Protein AF-A0A1R3G2L3-F1 (afdb_monomer_lite)

InterPro domains:
  IPR002048 EF-hand domain [PF13499] (574-630)
  IPR002048 EF-hand domain [PS50222] (503-538)
  IPR002048 EF-hand domain [PS50222] (570-605)
  IPR002048 EF-hand domain [PS50222] (606-641)
  IPR002048 EF-hand domain [SM00054] (507-535)
  IPR002048 EF-hand domain [SM00054] (543-571)
  IPR002048 EF-hand domain [SM00054] (574-602)
  IPR002048 EF-hand domain [SM00054] (610-638)
  IPR002048 EF-hand domain [cd00051] (574-635)
  IPR002067 Mitochondrial carrier protein [PR00926] (678-691)
  IPR002067 Mitochondrial carrier protein [PR00926] (691-705)
  IPR002067 Mitochondrial carrier protein [PR00926] (731-751)
  IPR002067 Mitochondrial carrier protein [PR00926] (783-801)
  IPR002067 Mitochondrial carrier protein [PR00926] (828-846)
  IPR011692 Stress up-regulated Nod 19 [PF07712] (31-409)
  IPR011692 Stress up-regulated Nod 19 [PTHR33390] (6-410)
  IPR011992 EF-hand domain pair [SSF47473] (493-669)
  IPR018108 Mitochondrial carrier protein, transmembrane region [PF00153] (676-759)
  IPR018108 Mitochondrial carrier protein, transmembrane region [PF00153] (770-856)
  IPR018108 Mitochondrial carrier protein, transmembrane region [PF00153] (864-941)

Foldseek 3Di:
DDDDPVVVVVVVVVLLVLLPPVVCVVVPPPVQKDKDKFKDPKDKDFAQWKAWFKFWQGDDDDDWWFWFFKFKAKAFPVRDGDFCLFKWFLKKFKFKKKAFPPDDDGGVVSVVVDDPVGIGTDAFPAPQDPPDPRRGPDMATLARQAADGGFDPPEGATDNDPVPHDPRIDMIMMMTTIMTGNPQAPDSQCSSLAFLVQQVDQAFPVRHGDDPPAGGAPRRNYHGGGGHGDPPDGDDMTIMIMMMMIIIGRDDPRYFHKTKYKDFLQFPDDDDPPDPDPDDDTDHPQFDKFAADDPVCVVVVRQKDKGKDKDFAQDKFFWFKKEKHKWQQWAWKFKAFPVRHTPDIKGFDAADDRDRLRRHRTGNHIDMDGDDQPPGIDDRRGIMMIMTMGGNNDIGHHIGTMMMTIGGHDGRDPDPPDDPPPPDDPDDPVVVVVVVVVVVVVVVVVVVVVVVVVVVVVVPDDDDDDDDDDDDDDDDDDFDQPPDPDQQDVVSLCVQVVHDPVRVLVVLVVLQCLLVVVVPQKHALVSQLVSCVVVVNPSPPPLSVLLQVLLPPVPPRIHGSVSSVVLLNVLSSLLVVVVVVLPPVSRQWHALVSLCVQCVVVVHDDDPVRSQVLQCVLVPPPPRIHGSVSSCVLCSSGSDRDGSVVSSVSVVVSPDDDFWDDPDDPPDPPDPPCVVLLLVLLLVLLLQLLQVLQLLVLLLLQQLQDLPDGDRVVSVVVQCVQQNPCSSNFLSVLSSVLPSQLVVQLVVQLVVQLQVQCVVVVDDPDDNPPVSSLVSNLVSNLRSCVVSQLSVLLSLQQSQDGDDPNDGDDSVVSSVCCCPVVNPCLSCFLSVLVSVLRSQLSVQLVVLVVVVVVVVVDDDDPPSNLSSCQSSQLSVSLSSNRSNDDPPDPPHQPGSVSSVVCQCVSPNSVSSCGSSVSVVVSIVSSTVSSVVSSVVSCVVSVVD

Radius of gyration: 36.71 Å; chains: 1; bounding box: 90×101×100 Å

Organism: NCBI:txid93759

Sequence (944 aa):
MKIDKRGWLLLVGILVMLSSPHSQAFWGNENKIKTAVFLSPKFVLGPGSVENRFYYNIDFPKGHIALKSFNAEVIDEAGNPVPLHETYLHHWAVARYFLRKGVEVLNINDRKKLNSSDYISARNSGICQVDSDVVQYFGLGSETRKTATHVPDPYGIEVGNPAEIPDGFEEKWLLNVHAIDTRGVEDKMGCTECRCDLYNVTEDEYGRPLRPDYKGGFLCCYDHAQCRVKQGFESVRRNLYLRYTVKWVDMDTSVVPAKIYILDITDGWKRSSNSTGVNSEHSCKVEYEIEPCRATELADNGCIDTRRISLDMPFGGYVIYGVAHQHAGGSGSALYREDGQLLCSSIPTYGDGEEAGNEAGYIVGMTTCYPQPGTVKISKGETLILESNYSSIRHHTGVMGLFYILVADELPKPMNTFYTLVQSQTQDSIILLTILWAGVALMGVVTVIAVAIHYKLKRQAVEHVGLPKMEAKSKPGCCNPVKKSGPVSMDHVLLALRETKEERDLRIRSLFNFFDAANAGFLDYAQIEKGLSALQIPAEYKYANDLLKVCDANRDGRVEYYEFKRYMDDKELELYRIFQAIDVEHNGCILPEELWDALVKAGIQIDDEELARFVEHVDKDNNGIITFEEWRDFLLLYPHEATIENIYHHWERVCLVDIGEQAVIPEGISKQVKRSKYFIAGGIAGAASRTATAPLDRLKVVLQVQTTRASILPAVKKILKEDGLIGFFRGNGLNVVKVAPESAIKFYAYELLKNIIGDSMGEKKGDIGAAGRLVAGGAAGAVAQSAIYPLDLVKTRLQTCASEGGRAPKLGKLTKDIWVQEGPRAFYKGLTPSLLGIIPYAGIDLAVYETLKDFSRTYILEDSGALGATCVYPLQVIRTRLQAQPSTSADAYKGMSDVFWRTFRNEGCRGFYKGLFPNLLKVVPAASITYMVYEAMKKSLELD

Secondary structure (DSSP, 8-state):
----THHHHHHHHHHHHHHS--TTSSS-SGGG-EEEEEEPPPEEE-TTBEEEEEEES-----SSEEEEEEEEEEEETTSPBPPTTTEEEEEEEEEEEEEETT----SHHHHHHS-TTTEEEE--SSS--SS-S---SEEE-GGGGG---PPPTTEEEEE--TTTSPTTEEEEEEEEEEEEE-TTBS-HHHHHTTBHHHHT-SB-TTSPBPPTT--BSGGGS-TT-BPPBPTT-----EEEEEEEEEEEEE--TT-EEEEEEEEETT------TT---S-------SEEEEPPPPTTTGGGT--EEEEEEEEE-S--EEEEEEEEE--TTEEEEEEEETTS-EEEEE-EEEB-BSSTT-BBTSEEEE--B-PPTTTSEEPTT-EEEEEEEEE-SS-EEEEE-EEEEEEESSPPP---TTSSTTSSS-SSHHHHHHHHHHHHHHHHHHHHHHHHHHHHHGGG-----PPPP-PPPP---S-------SS--HHHHHHHHT--HHHHHHHHHHHHHHH-TT--SEE-HHHHHHHHHHTT----TTHHHHHHHHH-SS-SS-EEHHHHHHHHHHHHHHHHHHHHHH-TT-SSEE-HHHHHHHHHHTT----HHHHHHHHHHH-SS-SSSEEHHHHHHHHTT--S---HHHHHHHHHHHH----SSS-PPPS----TTTHHHHHHHHHHHHHHHHHHTHHHHHHHHHHHH--S---HHHHHHHHHHHHTTGGGGTTHHHHHHTHHHHHHHHHHHHHHHHHHHHHHHT--TT--HHHHHHHHHHHHHHHHHHHHHHHHHHHHHHHHSPPBTTBPPPHHHHHHHIIIII-GGGGGTTHHHHHHHHHHHHHHHHHHHHHHHHHTTT-----HHHHHHHHTHHHHHHHHHHHHS-TT-TT---SHHHHHHHHHHHH-GGGGGTTHHHHHHHHHHHHHHHHHHHHHHHHHTT--

pLDDT: mean 76.23, std 19.54, range [22.33, 97.12]

Structure (mmCIF, N/CA/C/O backbone):
data_AF-A0A1R3G2L3-F1
#
_entry.id   AF-A0A1R3G2L3-F1
#
loop_
_atom_site.group_PDB
_atom_site.id
_atom_site.type_symbol
_atom_site.label_atom_id
_atom_site.label_alt_id
_atom_site.label_comp_id
_atom_site.label_asym_id
_atom_site.label_entity_id
_atom_site.label_seq_id
_atom_site.pdbx_PDB_ins_code
_atom_site.Cartn_x
_atom_site.Cartn_y
_atom_site.Cartn_z
_atom_site.occupancy
_atom_site.B_iso_or_equiv
_atom_site.auth_seq_id
_atom_site.auth_comp_id
_atom_site.auth_asym_id
_atom_site.auth_atom_id
_atom_site.pdbx_PDB_model_num
ATOM 1 N N . MET A 1 1 ? -44.934 -12.577 32.242 1.00 30.50 1 MET A N 1
ATOM 2 C CA . MET A 1 1 ? -44.682 -12.387 30.795 1.00 30.50 1 MET A CA 1
ATOM 3 C C . MET A 1 1 ? -43.560 -13.339 30.391 1.00 30.50 1 MET A C 1
ATOM 5 O O . MET A 1 1 ? -42.455 -13.186 30.896 1.00 30.50 1 MET A O 1
ATOM 9 N N . LYS A 1 2 ? -43.871 -14.397 29.628 1.00 25.95 2 LYS A N 1
ATOM 10 C CA . LYS A 1 2 ? -42.905 -15.426 29.200 1.00 25.95 2 LYS A CA 1
ATOM 11 C C . LYS A 1 2 ? -41.873 -14.773 28.272 1.00 25.95 2 LYS A C 1
ATOM 13 O O . LYS A 1 2 ? -42.248 -14.261 27.225 1.00 25.95 2 LYS A O 1
ATOM 18 N N . ILE A 1 3 ? -40.607 -14.742 28.684 1.00 28.16 3 ILE A N 1
ATOM 19 C CA . ILE A 1 3 ? -39.502 -14.241 27.860 1.00 28.16 3 ILE A CA 1
ATOM 20 C C . ILE A 1 3 ? -39.204 -15.323 26.819 1.00 28.16 3 ILE A C 1
ATOM 22 O O . ILE A 1 3 ? -38.760 -16.418 27.160 1.00 28.16 3 ILE A O 1
ATOM 26 N N . ASP A 1 4 ? -39.538 -15.024 25.567 1.00 34.53 4 ASP A N 1
ATOM 27 C CA . ASP A 1 4 ? -39.353 -15.895 24.413 1.00 34.53 4 ASP A CA 1
ATOM 28 C C . ASP A 1 4 ? -37.852 -16.117 24.146 1.00 34.53 4 ASP A C 1
ATOM 30 O O . ASP A 1 4 ? -37.079 -15.160 24.035 1.00 34.53 4 ASP A O 1
ATOM 34 N N . LYS A 1 5 ? -37.432 -17.385 24.039 1.00 36.44 5 LYS A N 1
ATOM 35 C CA . LYS A 1 5 ? -36.041 -17.798 23.769 1.00 36.44 5 LYS A CA 1
ATOM 36 C C . LYS A 1 5 ? -35.505 -17.208 22.452 1.00 36.44 5 LYS A C 1
ATOM 38 O O . LYS A 1 5 ? -34.294 -17.064 22.302 1.00 36.44 5 LYS A O 1
ATOM 43 N N . ARG A 1 6 ? -36.389 -16.789 21.536 1.00 34.69 6 ARG A N 1
ATOM 44 C CA . ARG A 1 6 ? -36.042 -16.079 20.291 1.00 34.69 6 ARG A CA 1
ATOM 45 C C . ARG A 1 6 ? -35.457 -14.682 20.515 1.00 34.69 6 ARG A C 1
ATOM 47 O O . ARG A 1 6 ? -34.590 -14.264 19.753 1.00 34.69 6 ARG A O 1
ATOM 54 N N . GLY A 1 7 ? -35.856 -13.982 21.580 1.00 35.06 7 GLY A N 1
ATOM 55 C CA . GLY A 1 7 ? -35.366 -12.630 21.871 1.00 35.06 7 GLY A CA 1
ATOM 56 C C . GLY A 1 7 ? -33.877 -12.583 22.228 1.00 35.06 7 GLY A C 1
ATOM 57 O O . GLY A 1 7 ? -33.220 -11.575 21.989 1.00 35.06 7 GLY A O 1
ATOM 58 N N . TRP A 1 8 ? -33.333 -13.680 22.764 1.00 37.22 8 TRP A N 1
ATOM 59 C CA . TRP A 1 8 ? -31.921 -13.781 23.139 1.00 37.22 8 TRP A CA 1
ATOM 60 C C . TRP A 1 8 ? -31.013 -13.974 21.917 1.00 37.22 8 TRP A C 1
ATOM 62 O O . TRP A 1 8 ? -29.993 -13.302 21.813 1.00 37.22 8 TRP A O 1
ATOM 72 N N . LEU A 1 9 ? -31.432 -14.798 20.949 1.00 39.53 9 LEU A N 1
ATOM 73 C CA . LEU A 1 9 ? -30.732 -14.979 19.669 1.00 39.53 9 LEU A CA 1
ATOM 74 C C . LEU A 1 9 ? -30.755 -13.705 18.816 1.00 39.53 9 LEU A C 1
ATOM 76 O O . LEU A 1 9 ? -29.743 -13.352 18.224 1.00 39.53 9 LEU A O 1
ATOM 80 N N . LEU A 1 10 ? -31.874 -12.973 18.819 1.00 40.50 10 LEU A N 1
ATOM 81 C CA . LEU A 1 10 ? -31.981 -11.655 18.186 1.00 40.50 10 LEU A CA 1
ATOM 82 C C . LEU A 1 10 ? -31.058 -10.620 18.841 1.00 40.50 10 LEU A C 1
ATOM 84 O O . LEU A 1 10 ? -30.411 -9.859 18.138 1.00 40.50 10 LEU A O 1
ATOM 88 N N . LEU A 1 11 ? -30.951 -10.604 20.173 1.00 42.88 11 LEU A N 1
ATOM 89 C CA . LEU A 1 11 ? -30.041 -9.707 20.898 1.00 42.88 11 LEU A CA 1
ATOM 90 C C . LEU A 1 11 ? -28.567 -10.026 20.638 1.00 42.88 11 LEU A C 1
ATOM 92 O O . LEU A 1 11 ? -27.785 -9.100 20.451 1.00 42.88 11 LEU A O 1
ATOM 96 N N . VAL A 1 12 ? -28.197 -11.311 20.610 1.00 45.50 12 VAL A N 1
ATOM 97 C CA . VAL A 1 12 ? -26.845 -11.750 20.236 1.00 45.50 12 VAL A CA 1
ATOM 98 C C . VAL A 1 12 ? -26.573 -11.414 18.773 1.00 45.50 12 VAL A C 1
ATOM 100 O O . VAL A 1 12 ? -25.536 -10.838 18.494 1.00 45.50 12 VAL A O 1
ATOM 103 N N . GLY A 1 13 ? -27.520 -11.652 17.862 1.00 44.31 13 GLY A N 1
ATOM 104 C CA . GLY A 1 13 ? -27.404 -11.272 16.452 1.00 44.31 13 GLY A CA 1
ATOM 105 C C . GLY A 1 13 ? -27.258 -9.763 16.245 1.00 44.31 13 GLY A C 1
ATOM 106 O O . GLY A 1 13 ? -26.415 -9.342 15.470 1.00 44.31 13 GLY A O 1
ATOM 107 N N . ILE A 1 14 ? -28.002 -8.934 16.982 1.00 46.19 14 ILE A N 1
ATOM 108 C CA . ILE A 1 14 ? -27.888 -7.467 16.926 1.00 46.19 14 ILE A CA 1
ATOM 109 C C . ILE A 1 14 ? -26.558 -6.994 17.530 1.00 46.19 14 ILE A C 1
ATOM 111 O O . ILE A 1 14 ? -25.929 -6.103 16.977 1.00 46.19 14 ILE A O 1
ATOM 115 N N . LEU A 1 15 ? -26.103 -7.584 18.640 1.00 40.50 15 LEU A N 1
ATOM 116 C CA . LEU A 1 15 ? -24.794 -7.276 19.229 1.00 40.50 15 LEU A CA 1
ATOM 117 C C . LEU A 1 15 ? -23.638 -7.739 18.341 1.00 40.50 15 LEU A C 1
ATOM 119 O O . LEU A 1 15 ? -22.644 -7.032 18.286 1.00 40.50 15 LEU A O 1
ATOM 123 N N . VAL A 1 16 ? -23.802 -8.855 17.623 1.00 40.97 16 VAL A N 1
ATOM 124 C CA . VAL A 1 16 ? -22.862 -9.367 16.616 1.00 40.97 16 VAL A CA 1
ATOM 125 C C . VAL A 1 16 ? -22.885 -8.520 15.345 1.00 40.97 16 VAL A C 1
ATOM 127 O O . VAL A 1 16 ? -21.834 -8.302 14.773 1.00 40.97 16 VAL A O 1
ATOM 130 N N . MET A 1 17 ? -24.030 -7.961 14.945 1.00 38.12 17 MET A N 1
ATOM 131 C CA . MET A 1 17 ? -24.141 -6.980 13.850 1.00 38.12 17 MET A CA 1
ATOM 132 C C . MET A 1 17 ? -23.605 -5.588 14.237 1.00 38.12 17 MET A C 1
ATOM 134 O O . MET A 1 17 ? -23.207 -4.801 13.383 1.00 38.12 17 MET A O 1
ATOM 138 N N . LEU A 1 18 ? -23.603 -5.265 15.536 1.00 36.88 18 LEU A N 1
ATOM 139 C CA . LEU A 1 18 ? -22.972 -4.062 16.091 1.00 36.88 18 LEU A CA 1
ATOM 140 C C . LEU A 1 18 ? -21.472 -4.265 16.380 1.00 36.88 18 LEU A C 1
ATOM 142 O O . LEU A 1 18 ? -20.754 -3.275 16.489 1.00 36.88 18 LEU A O 1
ATOM 146 N N . SER A 1 19 ? -21.013 -5.515 16.537 1.00 34.56 19 SER A N 1
ATOM 147 C CA . SER A 1 19 ? -19.606 -5.891 16.750 1.00 34.56 19 SER A CA 1
ATOM 148 C C . SER A 1 19 ? -18.917 -6.424 15.498 1.00 34.56 19 SER A C 1
ATOM 150 O O . SER A 1 19 ? -17.696 -6.524 15.487 1.00 34.56 19 SER A O 1
ATOM 152 N N . SER A 1 20 ? -19.661 -6.784 14.452 1.00 30.27 20 SER A N 1
ATOM 153 C CA . SER A 1 20 ? -19.116 -6.849 13.108 1.00 30.27 20 SER A CA 1
ATOM 154 C C . SER A 1 20 ? -18.687 -5.430 12.816 1.00 30.27 20 SER A C 1
ATOM 156 O O . SER A 1 20 ? -19.518 -4.517 12.960 1.00 30.27 20 SER A O 1
ATOM 158 N N . PRO A 1 21 ? -17.419 -5.201 12.463 1.00 28.88 21 PRO A N 1
ATOM 159 C CA . PRO A 1 21 ? -17.054 -3.878 12.044 1.00 28.88 21 PRO A CA 1
ATOM 160 C C . PRO A 1 21 ? -18.048 -3.500 10.943 1.00 28.88 21 PRO A C 1
ATOM 162 O O . PRO A 1 21 ? -18.364 -4.298 10.057 1.00 28.88 21 PRO A O 1
ATOM 165 N N . HIS A 1 22 ? -18.525 -2.261 10.964 1.00 29.77 22 HIS A N 1
ATOM 166 C CA . HIS A 1 22 ? -18.802 -1.593 9.702 1.00 29.77 22 HIS A CA 1
ATOM 167 C C . HIS A 1 22 ? -17.466 -1.448 8.938 1.00 29.77 22 HIS A C 1
ATOM 169 O O . HIS A 1 22 ? -17.087 -0.365 8.513 1.00 29.77 22 HIS A O 1
ATOM 175 N N . SER A 1 23 ? -16.772 -2.561 8.687 1.00 29.67 23 SER A N 1
ATOM 176 C CA . SER A 1 23 ? -15.913 -2.780 7.537 1.00 29.67 23 SER A CA 1
ATOM 177 C C . SER A 1 23 ? -16.835 -3.079 6.360 1.00 29.67 23 SER A C 1
ATOM 179 O O . SER A 1 23 ? -16.770 -4.117 5.722 1.00 29.67 23 SER A O 1
ATOM 181 N N . GLN A 1 24 ? -17.762 -2.159 6.118 1.00 29.34 24 GLN A N 1
ATOM 182 C CA . GLN A 1 24 ? -18.075 -1.748 4.760 1.00 29.34 24 GLN A CA 1
ATOM 183 C C . GLN A 1 24 ? -17.792 -0.248 4.568 1.00 29.34 24 GLN A C 1
ATOM 185 O O . GLN A 1 24 ? -18.122 0.305 3.531 1.00 29.34 24 GLN A O 1
ATOM 190 N N . ALA A 1 25 ? -17.150 0.414 5.547 1.00 31.00 25 ALA A N 1
ATOM 191 C CA . ALA A 1 25 ? -16.714 1.811 5.438 1.00 31.00 25 ALA A CA 1
ATOM 192 C C . ALA A 1 25 ? -15.182 2.002 5.501 1.00 31.00 25 ALA A C 1
ATOM 194 O O . ALA A 1 25 ? -14.707 3.126 5.402 1.00 31.00 25 ALA A O 1
ATOM 195 N N . PHE A 1 26 ? -14.411 0.915 5.615 1.00 28.81 26 PHE A N 1
ATOM 196 C CA . PHE A 1 26 ? -12.991 0.883 5.216 1.00 28.81 26 PHE A CA 1
ATOM 197 C C . PHE A 1 26 ? -12.641 -0.343 4.354 1.00 28.81 26 PHE A C 1
ATOM 199 O O . PHE A 1 26 ? -11.545 -0.449 3.825 1.00 28.81 26 PHE A O 1
ATOM 206 N N . TRP A 1 27 ? -13.601 -1.255 4.177 1.00 29.56 27 TRP A N 1
ATOM 207 C CA . TRP A 1 27 ? -13.592 -2.309 3.166 1.00 29.56 27 TRP A CA 1
ATOM 208 C C . TRP A 1 27 ? -14.697 -1.975 2.178 1.00 29.56 27 TRP A C 1
ATOM 210 O O . TRP A 1 27 ? -15.842 -2.398 2.326 1.00 29.56 27 TRP A O 1
ATOM 220 N N . GLY A 1 28 ? -14.371 -1.103 1.239 1.00 31.66 28 GLY A N 1
ATOM 221 C CA . GLY A 1 28 ? -15.343 -0.515 0.338 1.00 31.66 28 GLY A CA 1
ATOM 222 C C . GLY A 1 28 ? -14.844 -0.429 -1.087 1.00 31.66 28 GLY A C 1
ATOM 223 O O . GLY A 1 28 ? -15.194 0.546 -1.726 1.00 31.66 28 GLY A O 1
ATOM 224 N N . ASN A 1 29 ? -14.049 -1.401 -1.564 1.00 36.56 29 ASN A N 1
ATOM 225 C CA . ASN A 1 29 ? -14.130 -1.849 -2.960 1.00 36.56 29 ASN A CA 1
ATOM 226 C C . ASN A 1 29 ? -13.235 -3.027 -3.362 1.00 36.56 29 ASN A C 1
ATOM 228 O O . ASN A 1 29 ? -13.490 -3.563 -4.430 1.00 36.56 29 ASN A O 1
ATOM 232 N N . GLU A 1 30 ? -12.265 -3.513 -2.578 1.00 39.19 30 GLU A N 1
ATOM 233 C CA . GLU A 1 30 ? -11.358 -4.562 -3.102 1.00 39.19 30 GLU A CA 1
ATOM 234 C C . GLU A 1 30 ? -12.070 -5.848 -3.575 1.00 39.19 30 GLU A C 1
ATOM 236 O O . GLU A 1 30 ? -11.743 -6.358 -4.642 1.00 39.19 30 GLU A O 1
ATOM 241 N N . ASN A 1 31 ? -13.149 -6.283 -2.908 1.00 41.53 31 ASN A N 1
ATOM 242 C CA . ASN A 1 31 ? -13.982 -7.412 -3.372 1.00 41.53 31 ASN A CA 1
ATOM 243 C C . ASN A 1 31 ? -14.964 -7.073 -4.521 1.00 41.53 31 ASN A C 1
ATOM 245 O O . ASN A 1 31 ? -15.680 -7.955 -4.997 1.00 41.53 31 ASN A O 1
ATOM 249 N N . LYS A 1 32 ? -15.033 -5.811 -4.962 1.00 64.56 32 LYS A N 1
ATOM 250 C CA . LYS A 1 32 ? -15.800 -5.340 -6.132 1.00 64.56 32 LYS A CA 1
ATOM 251 C C . LYS A 1 32 ? -14.905 -4.888 -7.294 1.00 64.56 32 LYS A C 1
ATOM 253 O O . LYS A 1 32 ? -15.438 -4.640 -8.377 1.00 64.56 32 LYS A O 1
ATOM 258 N N . ILE A 1 33 ? -13.587 -4.758 -7.101 1.00 82.81 33 ILE A N 1
ATOM 259 C CA . ILE A 1 33 ? -12.671 -4.334 -8.165 1.00 82.81 33 ILE A CA 1
ATOM 260 C C . ILE A 1 33 ? -12.594 -5.440 -9.218 1.00 82.81 33 ILE A C 1
ATOM 262 O O . ILE A 1 33 ? -12.021 -6.508 -9.012 1.00 82.81 33 ILE A O 1
ATOM 266 N N . LYS A 1 34 ? -13.169 -5.157 -10.381 1.00 92.44 34 LYS A N 1
ATOM 267 C CA . LYS A 1 34 ? -13.034 -5.960 -11.591 1.00 92.44 34 LYS A CA 1
ATOM 268 C C . LYS A 1 34 ? -11.708 -5.608 -12.253 1.00 92.44 34 LYS A C 1
ATOM 270 O O . LYS A 1 34 ? -11.305 -4.447 -12.268 1.00 92.44 34 LYS A O 1
ATOM 275 N N . THR A 1 35 ? -11.033 -6.616 -12.792 1.00 94.50 35 THR A N 1
ATOM 276 C CA . THR A 1 35 ? -9.775 -6.455 -13.526 1.00 94.50 35 THR A CA 1
ATOM 277 C C . THR A 1 35 ? -9.882 -7.187 -14.854 1.00 94.50 35 THR A C 1
ATOM 279 O O . THR A 1 35 ? -10.367 -8.317 -14.893 1.00 94.50 35 THR A O 1
ATOM 282 N N . ALA A 1 36 ? -9.413 -6.564 -15.929 1.00 94.44 36 ALA A N 1
ATOM 283 C CA . ALA A 1 36 ? -9.258 -7.208 -17.226 1.00 94.44 36 ALA A CA 1
ATOM 284 C C . ALA A 1 36 ? -7.961 -6.756 -17.895 1.00 94.44 36 ALA A C 1
ATOM 286 O O . ALA A 1 36 ? -7.511 -5.622 -17.711 1.00 94.44 36 ALA A O 1
ATOM 287 N N . VAL A 1 37 ? -7.384 -7.677 -18.662 1.00 95.25 37 VAL A N 1
ATOM 288 C CA . VAL A 1 37 ? -6.181 -7.468 -19.465 1.00 95.25 37 VAL A CA 1
ATOM 289 C C . VAL A 1 37 ? -6.582 -7.550 -20.929 1.00 95.25 37 VAL A C 1
ATOM 291 O O . VAL A 1 37 ? -7.270 -8.487 -21.332 1.00 95.25 37 VAL A O 1
ATOM 294 N N . PHE A 1 38 ? -6.141 -6.577 -21.712 1.00 95.25 38 PHE A N 1
ATOM 295 C CA . PHE A 1 38 ? -6.428 -6.449 -23.132 1.00 95.25 38 PHE A CA 1
ATOM 296 C C . PHE A 1 38 ? -5.125 -6.253 -23.911 1.00 95.25 38 PHE A C 1
ATOM 298 O O . PHE A 1 38 ? -4.094 -5.877 -23.345 1.00 95.25 38 PHE A O 1
ATOM 305 N N . LEU A 1 39 ? -5.182 -6.493 -25.218 1.00 94.94 39 LEU A N 1
ATOM 306 C CA . LEU A 1 39 ? -4.073 -6.275 -26.141 1.00 94.94 39 LEU A CA 1
ATOM 307 C C . LEU A 1 39 ? -4.490 -5.265 -27.208 1.00 94.94 39 LEU A C 1
ATOM 309 O O . LEU A 1 39 ? -5.629 -5.283 -27.679 1.00 94.94 39 LEU A O 1
ATOM 313 N N . SER A 1 40 ? -3.573 -4.386 -27.606 1.00 94.31 40 SER A N 1
ATOM 314 C CA . SER A 1 40 ? -3.743 -3.613 -28.835 1.00 94.31 40 SER A CA 1
ATOM 315 C C . SER A 1 40 ? -3.760 -4.546 -30.049 1.00 94.31 40 SER A C 1
ATOM 317 O O . SER A 1 40 ? -3.271 -5.677 -29.976 1.00 94.31 40 SER A O 1
ATOM 319 N N . PRO A 1 41 ? -4.226 -4.075 -31.214 1.00 92.44 41 PRO A N 1
ATOM 320 C CA . PRO A 1 41 ? -3.876 -4.725 -32.466 1.00 92.44 41 PRO A CA 1
ATOM 321 C C . PRO A 1 41 ? -2.352 -4.831 -32.619 1.00 92.44 41 PRO A C 1
ATOM 323 O O . PRO A 1 41 ? -1.594 -4.017 -32.081 1.00 92.44 41 PRO A O 1
ATOM 326 N N . LYS A 1 42 ? -1.915 -5.859 -33.348 1.00 94.12 42 LYS A N 1
ATOM 327 C CA . LYS A 1 42 ? -0.500 -6.129 -33.607 1.00 94.12 42 LYS A CA 1
ATOM 328 C C . LYS A 1 42 ? 0.133 -4.994 -34.408 1.00 94.12 42 LYS A C 1
ATOM 330 O O . LYS A 1 42 ? -0.371 -4.661 -35.484 1.00 94.12 42 LYS A O 1
ATOM 335 N N . PHE A 1 43 ? 1.291 -4.521 -33.967 1.00 94.38 43 PHE A N 1
ATOM 336 C CA . PHE A 1 43 ? 2.164 -3.655 -34.757 1.00 94.38 43 PHE A CA 1
ATOM 337 C C . PHE A 1 43 ? 3.525 -4.307 -34.992 1.00 94.38 43 PHE A C 1
ATOM 339 O O . PHE A 1 43 ? 3.902 -5.261 -34.310 1.00 94.38 43 PHE A O 1
ATOM 346 N N . VAL A 1 44 ? 4.233 -3.856 -36.031 1.00 94.69 44 VAL A N 1
ATOM 347 C CA . VAL A 1 44 ? 5.457 -4.516 -36.502 1.00 94.69 44 VAL A CA 1
ATOM 348 C C . VAL A 1 44 ? 6.584 -3.512 -36.648 1.00 94.69 44 VAL A C 1
ATOM 350 O O . VAL A 1 44 ? 6.603 -2.735 -37.604 1.00 94.69 44 VAL A O 1
ATOM 353 N N . LEU A 1 45 ? 7.583 -3.625 -35.780 1.00 95.12 45 LEU A N 1
ATOM 354 C CA . LEU A 1 45 ? 8.763 -2.768 -35.782 1.00 95.12 45 LEU A CA 1
ATOM 355 C C . LEU A 1 45 ? 9.997 -3.509 -36.312 1.00 95.12 45 LEU A C 1
ATOM 357 O O . LEU A 1 45 ? 10.222 -4.682 -36.017 1.00 95.12 45 LEU A O 1
ATOM 361 N N . GLY A 1 46 ? 10.784 -2.829 -37.141 1.00 94.44 46 GLY A N 1
ATOM 362 C CA . GLY A 1 46 ? 12.146 -3.215 -37.509 1.00 94.44 46 GLY A CA 1
ATOM 363 C C . GLY A 1 46 ? 13.151 -2.135 -37.096 1.00 94.44 46 GLY A C 1
ATOM 364 O O . GLY A 1 46 ? 12.731 -1.062 -36.673 1.00 94.44 46 GLY A O 1
ATOM 365 N N . PRO A 1 47 ? 14.463 -2.373 -37.258 1.00 95.06 47 PRO A N 1
ATOM 366 C CA . PRO A 1 47 ? 15.511 -1.443 -36.825 1.00 95.06 47 PRO A CA 1
ATOM 367 C C . PRO A 1 47 ? 15.262 0.011 -37.248 1.00 95.06 47 PRO A C 1
ATOM 369 O O . PRO A 1 47 ? 15.102 0.298 -38.439 1.00 95.06 47 PRO A O 1
ATOM 372 N N . GLY A 1 48 ? 15.209 0.919 -36.273 1.00 93.81 48 GLY A N 1
ATOM 373 C CA . GLY A 1 48 ? 14.985 2.352 -36.476 1.00 93.81 48 GLY A CA 1
ATOM 374 C C . GLY A 1 48 ? 13.552 2.758 -36.826 1.00 93.81 48 GLY A C 1
ATOM 375 O O . GLY A 1 48 ? 13.276 3.951 -36.868 1.00 93.81 48 GLY A O 1
ATOM 376 N N . SER A 1 49 ? 12.634 1.830 -37.112 1.00 95.81 49 SER A N 1
ATOM 377 C CA . SER A 1 49 ? 11.274 2.199 -37.529 1.00 95.81 49 SER A CA 1
ATOM 378 C C . SER A 1 49 ? 10.422 2.706 -36.367 1.00 95.81 49 SER A C 1
ATOM 380 O O . SER A 1 49 ? 10.609 2.276 -35.225 1.00 95.81 49 SER A O 1
ATOM 382 N N . VAL A 1 50 ? 9.459 3.565 -36.692 1.00 95.56 50 VAL A N 1
ATOM 383 C CA . VAL A 1 50 ? 8.504 4.160 -35.755 1.00 95.56 50 VAL A CA 1
ATOM 384 C C . VAL A 1 50 ? 7.094 3.642 -36.023 1.00 95.56 50 VAL A C 1
ATOM 386 O O . VAL A 1 50 ? 6.649 3.572 -37.171 1.00 95.56 50 VAL A O 1
ATOM 389 N N . GLU A 1 51 ? 6.398 3.306 -34.944 1.00 94.38 51 GLU A N 1
ATOM 390 C CA . GLU A 1 51 ? 4.948 3.137 -34.891 1.00 94.38 51 GLU A CA 1
ATOM 391 C C . GLU A 1 51 ? 4.387 4.367 -34.177 1.00 94.38 51 GLU A C 1
ATOM 393 O O . GLU A 1 51 ? 4.808 4.645 -33.059 1.00 94.38 51 GLU A O 1
ATOM 398 N N . ASN A 1 52 ? 3.447 5.083 -34.794 1.00 91.81 52 ASN A N 1
ATOM 399 C CA . ASN A 1 52 ? 2.672 6.149 -34.143 1.00 91.81 52 ASN A CA 1
ATOM 400 C C . ASN A 1 52 ? 1.205 6.062 -34.589 1.00 91.81 52 ASN A C 1
ATOM 402 O O . ASN A 1 52 ? 0.657 6.953 -35.245 1.00 91.81 52 ASN A O 1
ATOM 406 N N . ARG A 1 53 ? 0.573 4.919 -34.308 1.00 88.88 53 ARG A N 1
ATOM 407 C CA . ARG A 1 53 ? -0.744 4.587 -34.857 1.00 88.88 53 ARG A CA 1
ATOM 408 C C . ARG A 1 53 ? -1.866 4.806 -33.856 1.00 88.88 53 ARG A C 1
ATOM 410 O O . ARG A 1 53 ? -1.759 4.511 -32.669 1.00 88.88 53 ARG A O 1
ATOM 417 N N . PHE A 1 54 ? -2.996 5.253 -34.397 1.00 88.62 54 PHE A N 1
ATOM 418 C CA . PHE A 1 54 ? -4.265 5.403 -33.697 1.00 88.62 54 PHE A CA 1
ATOM 419 C C . PHE A 1 54 ? -5.187 4.207 -33.963 1.00 88.62 54 PHE A C 1
ATOM 421 O O . PHE A 1 54 ? -5.665 4.007 -35.083 1.00 88.62 54 PHE A O 1
ATOM 428 N N . TYR A 1 55 ? -5.471 3.446 -32.914 1.00 90.81 55 TYR A N 1
ATOM 429 C CA . TYR A 1 55 ? -6.384 2.312 -32.887 1.00 90.81 55 TYR A CA 1
ATOM 430 C C . TYR A 1 55 ? -7.755 2.753 -32.376 1.00 90.81 55 TYR A C 1
ATOM 432 O O . TYR A 1 55 ? -7.924 3.074 -31.199 1.00 90.81 55 TYR A O 1
ATOM 440 N N . TYR A 1 56 ? -8.739 2.784 -33.273 1.00 89.94 56 TYR A N 1
ATOM 441 C CA . TYR A 1 56 ? -10.118 3.148 -32.951 1.00 89.94 56 TYR A CA 1
ATOM 442 C C . TYR A 1 56 ? -10.904 1.917 -32.501 1.00 89.94 56 TYR A C 1
ATOM 444 O O . TYR A 1 56 ? -10.675 0.820 -33.003 1.00 89.94 56 TYR A O 1
ATOM 452 N N . ASN A 1 57 ? -11.870 2.120 -31.600 1.00 88.44 57 ASN A N 1
ATOM 453 C CA . ASN A 1 57 ? -12.779 1.070 -31.129 1.00 88.44 57 ASN A CA 1
ATOM 454 C C . ASN A 1 57 ? -12.053 -0.069 -30.403 1.00 88.44 57 ASN A C 1
ATOM 456 O O . ASN A 1 57 ? -12.377 -1.239 -30.599 1.00 88.44 57 ASN A O 1
ATOM 460 N N . ILE A 1 58 ? -11.078 0.279 -29.561 1.00 91.56 58 ILE A N 1
ATOM 461 C CA . ILE A 1 58 ? -10.385 -0.706 -28.728 1.00 91.56 58 ILE A CA 1
ATOM 462 C C . ILE A 1 58 ? -11.341 -1.365 -27.731 1.00 91.56 58 ILE A C 1
ATOM 464 O O . ILE A 1 58 ? -12.339 -0.767 -27.311 1.00 91.56 58 ILE A O 1
ATOM 468 N N . ASP A 1 59 ? -10.989 -2.576 -27.309 1.00 90.88 59 ASP A N 1
ATOM 469 C CA . ASP A 1 59 ? -11.682 -3.240 -26.216 1.00 90.88 59 ASP A CA 1
ATOM 470 C C . ASP A 1 59 ? -11.477 -2.471 -24.910 1.00 90.88 59 ASP A C 1
ATOM 472 O O . ASP A 1 59 ? -10.365 -2.164 -24.488 1.00 90.88 59 ASP A O 1
ATOM 476 N N . PHE A 1 60 ? -12.583 -2.144 -24.254 1.00 91.88 60 PHE A N 1
ATOM 477 C CA . PHE A 1 60 ? -12.569 -1.421 -22.995 1.00 91.88 60 PHE A CA 1
ATOM 478 C C . PHE A 1 60 ? -13.752 -1.865 -22.128 1.00 91.88 60 PHE A C 1
ATOM 480 O O . PHE A 1 60 ? -14.796 -2.248 -22.678 1.00 91.88 60 PHE A O 1
ATOM 487 N N . PRO A 1 61 ? -13.632 -1.842 -20.787 1.00 92.38 61 PRO A N 1
ATOM 488 C CA . PRO A 1 61 ? -14.748 -2.148 -19.902 1.00 92.38 61 PRO A CA 1
ATOM 489 C C . PRO A 1 61 ? -15.998 -1.318 -20.228 1.00 92.38 61 PRO A C 1
ATOM 491 O O . PRO A 1 61 ? -15.933 -0.103 -20.397 1.00 92.38 61 PRO A O 1
ATOM 494 N N . LYS A 1 62 ? -17.146 -1.997 -20.332 1.00 88.00 62 LYS A N 1
ATOM 495 C CA . LYS A 1 62 ? -18.437 -1.394 -20.696 1.00 88.00 62 LYS A CA 1
ATOM 496 C C . LYS A 1 62 ? -19.317 -1.180 -19.467 1.00 88.00 62 LYS A C 1
ATOM 498 O O . LYS A 1 62 ? -19.254 -1.952 -18.513 1.00 88.00 62 LYS A O 1
ATOM 503 N N . GLY A 1 63 ? -20.218 -0.206 -19.566 1.00 89.19 63 GLY A N 1
ATOM 504 C CA . GLY A 1 63 ? -21.185 0.143 -18.525 1.00 89.19 63 GLY A CA 1
ATOM 505 C C . GLY A 1 63 ? -20.834 1.456 -17.831 1.00 89.19 63 GLY A C 1
ATOM 506 O O . GLY A 1 63 ? -19.839 2.090 -18.164 1.00 89.19 63 GLY A O 1
ATOM 507 N N . HIS A 1 64 ? -21.664 1.852 -16.868 1.00 93.06 64 HIS A N 1
ATOM 508 C CA . HIS A 1 64 ? -21.410 3.024 -16.033 1.00 93.06 64 HIS A CA 1
ATOM 509 C C . HIS A 1 64 ? -20.491 2.619 -14.878 1.00 93.06 64 HIS A C 1
ATOM 511 O O . HIS A 1 64 ? -20.919 1.958 -13.928 1.00 93.06 64 HIS A O 1
ATOM 517 N N . ILE A 1 65 ? -19.204 2.933 -15.009 1.00 93.88 65 ILE A N 1
ATOM 518 C CA . ILE A 1 65 ? -18.140 2.392 -14.156 1.00 93.88 65 ILE A CA 1
ATOM 519 C C . ILE A 1 65 ? -17.191 3.491 -13.673 1.00 93.88 65 ILE A C 1
ATOM 521 O O . ILE A 1 65 ? -17.080 4.555 -14.279 1.00 93.88 65 ILE A O 1
ATOM 525 N N . ALA A 1 66 ? -16.496 3.207 -12.575 1.00 93.75 66 ALA A N 1
ATOM 526 C CA . ALA A 1 66 ? -15.419 4.028 -12.048 1.00 93.75 66 ALA A CA 1
ATOM 527 C C . ALA A 1 66 ? -14.085 3.312 -12.240 1.00 93.75 66 ALA A C 1
ATOM 529 O O . ALA A 1 66 ? -13.846 2.245 -11.665 1.00 93.75 66 ALA A O 1
ATOM 530 N N . LEU A 1 67 ? -13.197 3.909 -13.030 1.00 93.75 67 LEU A N 1
ATOM 531 C CA . LEU A 1 67 ? -11.850 3.393 -13.232 1.00 93.75 67 LEU A CA 1
ATOM 532 C C . LEU A 1 67 ? -11.006 3.623 -11.975 1.00 93.75 67 LEU A C 1
ATOM 534 O O . LEU A 1 67 ? -11.030 4.696 -11.364 1.00 93.75 67 LEU A O 1
ATOM 538 N N . LYS A 1 68 ? -10.256 2.584 -11.607 1.00 93.00 68 LYS A N 1
ATOM 539 C CA . LYS A 1 68 ? -9.410 2.504 -10.411 1.00 93.00 68 LYS A CA 1
ATOM 540 C C . LYS A 1 68 ? -7.921 2.428 -10.737 1.00 93.00 68 LYS A C 1
ATOM 542 O O . LYS A 1 68 ? -7.122 2.826 -9.900 1.00 93.00 68 LYS A O 1
ATOM 547 N N . SER A 1 69 ? -7.539 1.917 -11.905 1.00 92.06 69 SER A N 1
ATOM 548 C CA . SER A 1 69 ? -6.174 2.019 -12.443 1.00 92.06 69 SER A CA 1
ATOM 549 C C . SER A 1 69 ? -6.151 1.646 -13.924 1.00 92.06 69 SER A C 1
ATOM 551 O O . SER A 1 69 ? -6.931 0.786 -14.346 1.00 92.06 69 SER A O 1
ATOM 553 N N . PHE A 1 70 ? -5.210 2.209 -14.678 1.00 91.00 70 PHE A N 1
ATOM 554 C CA . PHE A 1 70 ? -4.925 1.837 -16.064 1.00 91.00 70 PHE A CA 1
ATOM 555 C C . PHE A 1 70 ? -3.407 1.777 -16.241 1.00 91.00 70 PHE A C 1
ATOM 557 O O . PHE A 1 70 ? -2.734 2.798 -16.136 1.00 91.00 70 PHE A O 1
ATOM 564 N N . ASN A 1 71 ? -2.878 0.586 -16.526 1.00 90.19 71 ASN A N 1
ATOM 565 C CA . ASN A 1 71 ? -1.459 0.380 -16.828 1.00 90.19 71 ASN A CA 1
ATOM 566 C C . ASN A 1 71 ? -1.289 -0.213 -18.221 1.00 90.19 71 ASN A C 1
ATOM 568 O O . ASN A 1 71 ? -2.121 -1.027 -18.624 1.00 90.19 71 ASN A O 1
ATOM 572 N N . ALA A 1 72 ? -0.211 0.142 -18.918 1.00 91.19 72 ALA A N 1
ATOM 573 C CA . ALA A 1 72 ? 0.125 -0.440 -20.210 1.00 91.19 72 ALA A CA 1
ATOM 574 C C . ALA A 1 72 ? 1.628 -0.697 -20.361 1.00 91.19 72 ALA A C 1
ATOM 576 O O . ALA A 1 72 ? 2.455 -0.002 -19.775 1.00 91.19 72 ALA A O 1
ATOM 577 N N . GLU A 1 73 ? 1.982 -1.697 -21.159 1.00 92.69 73 GLU A N 1
ATOM 578 C CA . GLU A 1 73 ? 3.367 -2.048 -21.467 1.00 92.69 73 GLU A CA 1
ATOM 579 C C . GLU A 1 73 ? 3.480 -2.690 -22.853 1.00 92.69 73 GLU A C 1
ATOM 581 O O . GLU A 1 73 ? 2.544 -3.332 -23.334 1.00 92.69 73 GLU A O 1
ATOM 586 N N . VAL A 1 74 ? 4.638 -2.534 -23.496 1.00 94.69 74 VAL A N 1
ATOM 587 C CA . VAL A 1 74 ? 4.933 -3.204 -24.769 1.00 94.69 74 VAL A CA 1
ATOM 588 C C . VAL A 1 74 ? 5.456 -4.610 -24.499 1.00 94.69 74 VAL A C 1
ATOM 590 O O . VAL A 1 74 ? 6.413 -4.789 -23.739 1.00 94.69 74 VAL A O 1
ATOM 593 N N . ILE A 1 75 ? 4.842 -5.591 -25.159 1.00 96.06 75 ILE A N 1
ATOM 594 C CA . ILE A 1 75 ? 5.203 -7.006 -25.087 1.00 96.06 75 ILE A CA 1
ATOM 595 C C . ILE A 1 75 ? 5.492 -7.592 -26.472 1.00 96.06 75 ILE A C 1
ATOM 597 O O . ILE A 1 75 ? 4.983 -7.112 -27.491 1.00 96.06 75 ILE A O 1
ATOM 601 N N . ASP A 1 76 ? 6.293 -8.653 -26.494 1.00 94.88 76 ASP A N 1
ATOM 602 C CA . ASP A 1 76 ? 6.516 -9.489 -27.673 1.00 94.88 76 ASP A CA 1
ATOM 603 C C . ASP A 1 76 ? 5.374 -10.505 -27.904 1.00 94.88 76 ASP A C 1
ATOM 605 O O . ASP A 1 76 ? 4.401 -10.572 -27.149 1.00 94.88 76 ASP A O 1
ATOM 609 N N . GLU A 1 77 ? 5.478 -11.320 -28.961 1.00 93.00 77 GLU A N 1
ATOM 610 C CA . GLU A 1 77 ? 4.493 -12.376 -29.257 1.00 93.00 77 GLU A CA 1
ATOM 611 C C . GLU A 1 77 ? 4.405 -13.468 -28.183 1.00 93.00 77 GLU A C 1
ATOM 613 O O . GLU A 1 77 ? 3.380 -14.142 -28.087 1.00 93.00 77 GLU A O 1
ATOM 618 N N . ALA A 1 78 ? 5.461 -13.654 -27.388 1.00 93.06 78 ALA A N 1
ATOM 619 C CA . ALA A 1 78 ? 5.491 -14.606 -26.284 1.00 93.06 78 ALA A CA 1
ATOM 620 C C . ALA A 1 78 ? 4.900 -14.019 -24.987 1.00 93.06 78 ALA A C 1
ATOM 622 O O . ALA A 1 78 ? 4.716 -14.748 -24.013 1.00 93.06 78 ALA A O 1
ATOM 623 N N . GLY A 1 79 ? 4.551 -12.728 -24.975 1.00 92.56 79 GLY A N 1
ATOM 624 C CA . GLY A 1 79 ? 3.987 -12.032 -23.823 1.00 92.56 79 GLY A CA 1
ATOM 625 C C . GLY A 1 79 ? 5.023 -11.441 -22.865 1.00 92.56 79 GLY A C 1
ATOM 626 O O . GLY A 1 79 ? 4.637 -10.989 -21.779 1.00 92.56 79 GLY A O 1
ATOM 627 N N . ASN A 1 80 ? 6.302 -11.431 -23.248 1.00 95.19 80 ASN A N 1
ATOM 628 C CA . ASN A 1 80 ? 7.390 -10.894 -22.438 1.00 95.19 80 ASN A CA 1
ATOM 629 C C . ASN A 1 80 ? 7.512 -9.375 -22.624 1.00 95.19 80 ASN A C 1
ATOM 631 O O . ASN A 1 80 ? 7.421 -8.896 -23.759 1.00 95.19 80 ASN A O 1
ATOM 635 N N . PRO A 1 81 ? 7.762 -8.609 -21.548 1.00 94.56 81 PRO A N 1
ATOM 636 C CA . PRO A 1 81 ? 8.064 -7.185 -21.648 1.00 94.56 81 PRO A CA 1
ATOM 637 C C . PRO A 1 81 ? 9.324 -6.920 -22.481 1.00 94.56 81 PRO A C 1
ATOM 639 O O . PRO A 1 81 ? 10.345 -7.582 -22.301 1.00 94.56 81 PRO A O 1
ATOM 642 N N . VAL A 1 82 ? 9.273 -5.917 -23.360 1.00 94.38 82 VAL A N 1
ATOM 643 C CA . VAL A 1 82 ? 10.408 -5.559 -24.230 1.00 94.38 82 VAL A CA 1
ATOM 644 C C . VAL A 1 82 ? 11.244 -4.432 -23.608 1.00 94.38 82 VAL A C 1
ATOM 646 O O . VAL A 1 82 ? 10.670 -3.398 -23.259 1.00 94.38 82 VAL A O 1
ATOM 649 N N . PRO A 1 83 ? 12.577 -4.567 -23.475 1.00 94.31 83 PRO A N 1
ATOM 650 C CA . PRO A 1 83 ? 13.417 -3.502 -22.931 1.00 94.31 83 PRO A CA 1
ATOM 651 C C . PRO A 1 83 ? 13.398 -2.207 -23.764 1.00 94.31 83 PRO A C 1
ATOM 653 O O . PRO A 1 83 ? 13.408 -2.241 -24.996 1.00 94.31 83 PRO A O 1
ATOM 656 N N . LEU A 1 84 ? 13.445 -1.050 -23.100 1.00 93.06 84 LEU A N 1
ATOM 657 C CA . LEU A 1 84 ? 13.398 0.289 -23.710 1.00 93.06 84 LEU A CA 1
ATOM 658 C C . LEU A 1 84 ? 14.595 0.585 -24.620 1.00 93.06 84 LEU A C 1
ATOM 660 O O . LEU A 1 84 ? 14.481 1.341 -25.584 1.00 93.06 84 LEU A O 1
ATOM 664 N N . HIS A 1 85 ? 15.742 -0.038 -24.339 1.00 90.94 85 HIS A N 1
ATOM 665 C CA . HIS A 1 85 ? 16.941 0.073 -25.172 1.00 90.94 85 HIS A CA 1
ATOM 666 C C . HIS A 1 85 ? 16.863 -0.740 -26.477 1.00 90.94 85 HIS A C 1
ATOM 668 O O . HIS A 1 85 ? 17.772 -0.610 -27.308 1.00 90.94 85 HIS A O 1
ATOM 674 N N . GLU A 1 86 ? 15.797 -1.534 -26.650 1.00 93.00 86 GLU A N 1
ATOM 675 C CA . GLU A 1 86 ? 15.427 -2.236 -27.884 1.00 93.00 86 GLU A CA 1
ATOM 676 C C . GLU A 1 86 ? 14.177 -1.633 -28.539 1.00 93.00 86 GLU A C 1
ATOM 678 O O . GLU A 1 86 ? 14.146 -1.411 -29.748 1.00 93.00 86 GLU A O 1
ATOM 683 N N . THR A 1 87 ? 13.122 -1.381 -27.763 1.00 94.62 87 THR A N 1
ATOM 684 C CA . THR A 1 87 ? 11.905 -0.708 -28.230 1.00 94.62 87 THR A CA 1
ATOM 685 C C . THR A 1 87 ? 11.495 0.336 -27.209 1.00 94.62 87 THR A C 1
ATOM 687 O O . THR A 1 87 ? 10.956 0.019 -26.150 1.00 94.62 87 THR A O 1
ATOM 690 N N . TYR A 1 88 ? 11.750 1.594 -27.542 1.00 94.38 88 TYR A N 1
ATOM 691 C CA . TYR A 1 88 ? 11.399 2.717 -26.696 1.00 94.38 88 TYR A CA 1
ATOM 692 C C . TYR A 1 88 ? 9.912 3.030 -26.851 1.00 94.38 88 TYR A C 1
ATOM 694 O O . TYR A 1 88 ? 9.462 3.426 -27.927 1.00 94.38 88 TYR A O 1
ATOM 702 N N . LEU A 1 89 ? 9.143 2.843 -25.778 1.00 93.81 89 LEU A N 1
ATOM 703 C CA . LEU A 1 89 ? 7.767 3.323 -25.700 1.00 93.81 89 LEU A CA 1
ATOM 704 C C . LEU A 1 89 ? 7.807 4.820 -25.391 1.00 93.81 89 LEU A C 1
ATOM 706 O O . LEU A 1 89 ? 7.974 5.206 -24.236 1.00 93.81 89 LEU A O 1
ATOM 710 N N . HIS A 1 90 ? 7.682 5.645 -26.427 1.00 91.12 90 HIS A N 1
ATOM 711 C CA . HIS A 1 90 ? 7.729 7.094 -26.289 1.00 91.12 90 HIS A CA 1
ATOM 712 C C . HIS A 1 90 ? 6.481 7.604 -25.563 1.00 91.12 90 HIS A C 1
ATOM 714 O O . HIS A 1 90 ? 6.591 8.348 -24.594 1.00 91.12 90 HIS A O 1
ATOM 720 N N . HIS A 1 91 ? 5.295 7.183 -25.998 1.00 90.38 91 HIS A N 1
ATOM 721 C CA . HIS A 1 91 ? 4.061 7.342 -25.237 1.00 90.38 91 HIS A CA 1
ATOM 722 C C . HIS A 1 91 ? 2.998 6.355 -25.698 1.00 90.38 91 HIS A C 1
ATOM 724 O O . HIS A 1 91 ? 2.989 5.869 -26.828 1.00 90.38 91 HIS A O 1
ATOM 730 N N . TRP A 1 92 ? 2.058 6.083 -24.809 1.00 92.81 92 TRP A N 1
ATOM 731 C CA . TRP A 1 92 ? 0.761 5.538 -25.163 1.00 92.81 92 TRP A CA 1
ATOM 732 C C . TRP A 1 92 ? -0.296 6.479 -24.607 1.00 92.81 92 TRP A C 1
ATOM 734 O O . TRP A 1 92 ? -0.136 7.019 -23.515 1.00 92.81 92 TRP A O 1
ATOM 744 N N . ALA A 1 93 ? -1.368 6.703 -25.355 1.00 92.12 93 ALA A N 1
ATOM 745 C CA . ALA A 1 93 ? -2.410 7.637 -24.958 1.00 92.12 93 ALA A CA 1
ATOM 746 C C . ALA A 1 93 ? -3.785 7.048 -25.246 1.00 92.12 93 ALA A C 1
ATOM 748 O O . ALA A 1 93 ? -4.038 6.514 -26.323 1.00 92.12 93 ALA A O 1
ATOM 749 N N . VAL A 1 94 ? -4.687 7.156 -24.279 1.00 92.31 94 VAL A N 1
ATOM 750 C CA . VAL A 1 94 ? -6.051 6.651 -24.377 1.00 92.31 94 VAL A CA 1
ATOM 751 C C . VAL A 1 94 ? -7.028 7.797 -24.212 1.00 92.31 94 VAL A C 1
ATOM 753 O O . VAL A 1 94 ? -7.032 8.496 -23.195 1.00 92.31 94 VAL A O 1
ATOM 756 N N . ALA A 1 95 ? -7.876 7.974 -25.218 1.00 90.56 95 ALA A N 1
ATOM 757 C CA . ALA A 1 95 ? -8.905 8.999 -25.258 1.00 90.56 95 ALA A CA 1
ATOM 758 C C . ALA A 1 95 ? -10.283 8.368 -25.469 1.00 90.56 95 ALA A C 1
ATOM 760 O O . ALA A 1 95 ? -10.417 7.328 -26.121 1.00 90.56 95 ALA A O 1
ATOM 761 N N . ARG A 1 96 ? -11.315 9.026 -24.940 1.00 90.50 96 ARG A N 1
ATOM 762 C CA . ARG A 1 96 ? 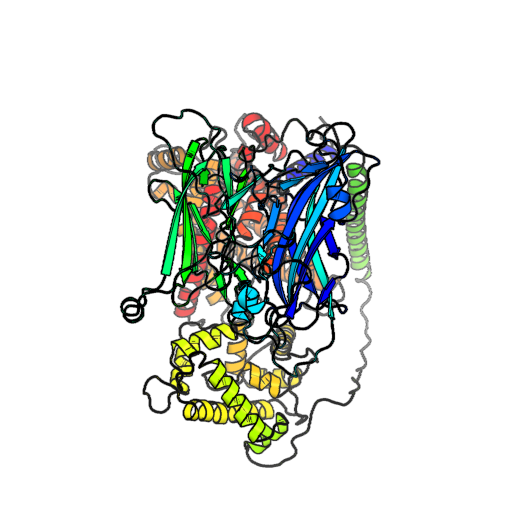-12.711 8.663 -25.187 1.00 90.50 96 ARG A CA 1
ATOM 763 C C . ARG A 1 96 ? -13.329 9.578 -26.240 1.00 90.50 96 ARG A C 1
ATOM 765 O O . ARG A 1 96 ? -12.958 10.744 -26.382 1.00 90.50 96 ARG A O 1
ATOM 772 N N . TYR A 1 97 ? -14.283 9.051 -26.991 1.00 90.31 97 TYR A N 1
ATOM 773 C CA . TYR A 1 97 ? -15.052 9.813 -27.968 1.00 90.31 97 TYR A CA 1
ATOM 774 C C . TYR A 1 97 ? -16.464 9.246 -28.100 1.00 90.31 97 TYR A C 1
ATOM 776 O O . TYR A 1 97 ? -16.709 8.076 -27.808 1.00 90.31 97 TYR A O 1
ATOM 784 N N . PHE A 1 98 ? -17.398 10.076 -28.553 1.00 91.38 98 PHE A N 1
ATOM 785 C CA . PHE A 1 98 ? -18.755 9.660 -28.876 1.00 91.38 98 PHE A CA 1
ATOM 786 C C . PHE A 1 98 ? -18.907 9.546 -30.388 1.00 91.38 98 PHE A C 1
ATOM 788 O O . PHE A 1 98 ? -18.584 10.477 -31.130 1.00 91.38 98 PHE A O 1
ATOM 795 N N . LEU A 1 99 ? -19.417 8.405 -30.839 1.00 90.88 99 LEU A N 1
ATOM 796 C CA . LEU A 1 99 ? -19.642 8.102 -32.247 1.00 90.88 99 LEU A CA 1
ATOM 797 C C . LEU A 1 99 ? -21.133 7.897 -32.508 1.00 90.88 99 LEU A C 1
ATOM 799 O O . LEU A 1 99 ? -21.814 7.240 -31.719 1.00 90.88 99 LEU A O 1
ATOM 803 N N . ARG A 1 100 ? -21.659 8.452 -33.602 1.00 90.06 100 ARG A N 1
ATOM 804 C CA . ARG A 1 100 ? -23.061 8.247 -33.987 1.00 90.06 100 ARG A CA 1
ATOM 805 C C . ARG A 1 100 ? -23.331 6.758 -34.246 1.00 90.06 100 ARG A C 1
ATOM 807 O O . ARG A 1 100 ? -22.607 6.104 -34.994 1.00 90.06 100 ARG A O 1
ATOM 814 N N . LYS A 1 101 ? -24.415 6.228 -33.669 1.00 87.62 101 LYS A N 1
ATOM 815 C CA . LYS A 1 101 ? -24.820 4.823 -33.836 1.00 87.62 101 LYS A CA 1
ATOM 816 C C . LYS A 1 101 ? -25.021 4.482 -35.316 1.00 87.62 101 LYS A C 1
ATOM 818 O O . LYS A 1 101 ? -25.739 5.186 -36.024 1.00 87.62 101 LYS A O 1
ATOM 823 N N . GLY A 1 102 ? -24.429 3.371 -35.753 1.00 81.00 102 GLY A N 1
ATOM 824 C CA . GLY A 1 102 ? -24.491 2.895 -37.141 1.00 81.00 102 GLY A CA 1
ATOM 825 C C . GLY A 1 102 ? -23.389 3.438 -38.057 1.00 81.00 102 GLY A C 1
ATOM 826 O O . GLY A 1 102 ? -23.378 3.095 -39.235 1.00 81.00 102 GLY A O 1
ATOM 827 N N . VAL A 1 103 ? -22.471 4.255 -37.532 1.00 82.56 103 VAL A N 1
ATOM 828 C CA . VAL A 1 103 ? -21.256 4.689 -38.230 1.00 82.56 103 VAL A CA 1
ATOM 829 C C . VAL A 1 103 ? -20.062 3.905 -37.682 1.00 82.56 103 VAL A C 1
ATOM 831 O O . VAL A 1 103 ? -19.949 3.728 -36.473 1.00 82.56 103 VAL A O 1
ATOM 834 N N . GLU A 1 104 ? -19.169 3.438 -38.555 1.00 77.62 104 GLU A N 1
ATOM 835 C CA . GLU A 1 104 ? -17.943 2.728 -38.167 1.00 77.62 104 GLU A CA 1
ATOM 836 C C . GLU A 1 104 ? -16.697 3.563 -38.481 1.00 77.62 104 GLU A C 1
ATOM 838 O O . GLU A 1 104 ? -16.615 4.222 -39.518 1.00 77.62 104 GLU A O 1
ATOM 843 N N . VAL A 1 105 ? -15.711 3.515 -37.581 1.00 78.06 105 VAL A N 1
ATOM 844 C CA . VAL A 1 105 ? -14.402 4.165 -37.742 1.00 78.06 105 VAL A CA 1
ATOM 845 C C . VAL A 1 105 ? -13.329 3.143 -37.416 1.00 78.06 105 VAL A C 1
ATOM 847 O O . VAL A 1 105 ? -13.191 2.748 -36.261 1.00 78.06 105 VAL A O 1
ATOM 850 N N . LEU A 1 106 ? -12.579 2.691 -38.417 1.00 69.88 106 LEU A N 1
ATOM 851 C CA . LEU A 1 106 ? -11.544 1.671 -38.216 1.00 69.88 106 LEU A CA 1
ATOM 852 C C . LEU A 1 106 ? -10.138 2.277 -38.181 1.00 69.88 106 LEU A C 1
ATOM 854 O O . LEU A 1 106 ? -9.237 1.715 -37.565 1.00 69.88 106 LEU A O 1
ATOM 858 N N . ASN A 1 107 ? -9.936 3.427 -38.824 1.00 70.06 107 ASN A N 1
ATOM 859 C CA . ASN A 1 107 ? -8.640 4.093 -38.900 1.00 70.06 107 ASN A CA 1
ATOM 860 C C . ASN A 1 107 ? -8.778 5.623 -39.035 1.00 70.06 107 ASN A C 1
ATOM 862 O O . ASN A 1 107 ? -9.869 6.181 -39.179 1.00 70.06 107 ASN A O 1
ATOM 866 N N . ILE A 1 108 ? -7.635 6.313 -39.024 1.00 67.69 108 ILE A N 1
ATOM 867 C CA . ILE A 1 108 ? -7.566 7.776 -39.133 1.00 67.69 108 ILE A CA 1
ATOM 868 C C . ILE A 1 108 ? -8.072 8.319 -40.484 1.00 67.69 108 ILE A C 1
ATOM 870 O O . ILE A 1 108 ? -8.575 9.440 -40.547 1.00 67.69 108 ILE A O 1
ATOM 874 N N . ASN A 1 109 ? -7.982 7.538 -41.565 1.00 67.00 109 ASN A N 1
ATOM 875 C CA . ASN A 1 109 ? -8.477 7.936 -42.886 1.00 67.00 109 ASN A CA 1
ATOM 876 C C . ASN A 1 109 ? -10.002 7.862 -42.962 1.00 67.00 109 ASN A C 1
ATOM 878 O O . ASN A 1 109 ? -10.611 8.691 -43.635 1.00 67.00 109 ASN A O 1
ATOM 882 N N . ASP A 1 110 ? -10.616 6.917 -42.254 1.00 66.69 110 ASP A N 1
ATOM 883 C CA . ASP A 1 110 ? -12.063 6.870 -42.085 1.00 66.69 110 ASP A CA 1
ATOM 884 C C . ASP A 1 110 ? -12.511 8.077 -41.269 1.00 66.69 110 ASP A C 1
ATOM 886 O O . ASP A 1 110 ? -13.378 8.805 -41.739 1.00 66.69 110 ASP A O 1
ATOM 890 N N . ARG A 1 111 ? -11.825 8.392 -40.153 1.00 68.12 111 ARG A N 1
ATOM 891 C CA . ARG A 1 111 ? -12.065 9.615 -39.360 1.00 68.12 111 ARG A CA 1
ATOM 892 C C . ARG A 1 111 ? -12.057 10.881 -40.220 1.00 68.12 111 ARG A C 1
ATOM 894 O O . ARG A 1 111 ? -12.965 11.695 -40.096 1.00 68.12 111 ARG A O 1
ATOM 901 N N . LYS A 1 112 ? -11.062 11.047 -41.099 1.00 68.81 112 LYS A N 1
ATOM 902 C CA . LYS A 1 112 ? -10.954 12.203 -42.013 1.00 68.81 112 LYS A CA 1
ATOM 903 C C . LYS A 1 112 ? -12.133 12.319 -42.994 1.00 68.81 112 LYS A C 1
ATOM 905 O O . LYS A 1 112 ? -12.359 13.402 -43.524 1.00 68.81 112 LYS A O 1
ATOM 910 N N . LYS A 1 113 ? -12.865 11.228 -43.247 1.00 65.31 113 LYS A N 1
ATOM 911 C CA . LYS A 1 113 ? -14.042 11.182 -44.131 1.00 65.31 113 LYS A CA 1
ATOM 912 C C . LYS A 1 113 ? -15.372 11.367 -43.391 1.00 65.31 113 LYS A C 1
ATOM 914 O O . LYS A 1 113 ? -16.384 11.547 -44.065 1.00 65.31 113 LYS A O 1
ATOM 919 N N . LEU A 1 114 ? -15.404 11.308 -42.054 1.00 71.38 114 LEU A N 1
ATOM 920 C CA . LEU A 1 114 ? -16.632 11.577 -41.300 1.00 71.38 114 LEU A CA 1
ATOM 921 C C . LEU A 1 114 ? -16.981 13.062 -41.333 1.00 71.38 114 LEU A C 1
ATOM 923 O O . LEU A 1 114 ? -16.112 13.932 -41.257 1.00 71.38 114 LEU A O 1
ATOM 927 N N . ASN A 1 115 ? -18.283 13.345 -41.344 1.00 70.56 115 ASN A N 1
ATOM 928 C CA . ASN A 1 115 ? -18.763 14.674 -41.008 1.00 70.56 115 ASN A CA 1
ATOM 929 C C . ASN A 1 115 ? -18.424 14.976 -39.545 1.00 70.56 115 ASN A C 1
ATOM 931 O O . ASN A 1 115 ? -18.582 14.125 -38.668 1.00 70.56 115 ASN A O 1
ATOM 935 N N . SER A 1 116 ? -18.031 16.218 -39.261 1.00 65.56 116 SER A N 1
ATOM 936 C CA . SER A 1 116 ? -17.722 16.673 -37.898 1.00 65.56 116 SER A CA 1
ATOM 937 C C . SER A 1 116 ? -18.885 16.500 -36.912 1.00 65.56 116 SER A C 1
ATOM 939 O O . SER A 1 116 ? -18.661 16.479 -35.709 1.00 65.56 116 SER A O 1
ATOM 941 N N . SER A 1 117 ? -20.119 16.343 -37.405 1.00 76.81 117 SER A N 1
ATOM 942 C CA . SER A 1 117 ? -21.316 16.079 -36.601 1.00 76.81 117 SER A CA 1
ATOM 943 C C . SER A 1 117 ? -21.453 14.638 -36.103 1.00 76.81 117 SER A C 1
ATOM 945 O O . SER A 1 117 ? -22.277 14.395 -35.226 1.00 76.81 117 SER A O 1
ATOM 947 N N . ASP A 1 118 ? -20.714 13.680 -36.669 1.00 83.56 118 ASP A N 1
ATOM 948 C CA . ASP A 1 118 ? -20.863 12.247 -36.364 1.00 83.56 118 ASP A CA 1
ATOM 949 C C . ASP A 1 118 ? -19.827 11.737 -35.350 1.00 83.56 118 ASP A C 1
ATOM 951 O O . ASP A 1 118 ? -19.961 10.624 -34.836 1.00 83.56 118 ASP A O 1
ATOM 955 N N . TYR A 1 119 ? -18.828 12.564 -35.028 1.00 85.94 119 TYR A N 1
ATOM 956 C CA . TYR A 1 119 ? -17.747 12.279 -34.090 1.00 85.94 119 TYR A CA 1
ATOM 957 C C . TYR A 1 119 ? -17.601 13.431 -33.095 1.00 85.94 119 TYR A C 1
ATOM 959 O O . TYR A 1 119 ? -17.391 14.577 -33.489 1.00 85.94 119 TYR A O 1
ATOM 967 N N . ILE A 1 120 ? -17.641 13.125 -31.801 1.00 87.25 120 ILE A N 1
ATOM 968 C CA . ILE A 1 120 ? -17.457 14.110 -30.733 1.00 87.25 120 ILE A CA 1
ATOM 969 C C . ILE A 1 120 ? -16.301 13.646 -29.852 1.00 87.25 120 ILE A C 1
ATOM 971 O O . ILE A 1 120 ? -16.371 12.590 -29.228 1.00 87.25 120 ILE A O 1
ATOM 975 N N . SER A 1 121 ? -15.229 14.436 -29.792 1.00 84.00 121 SER A N 1
ATOM 976 C CA . SER A 1 121 ? -14.108 14.152 -28.892 1.00 84.00 121 SER A CA 1
ATOM 977 C C . SER A 1 121 ? -14.514 14.447 -27.452 1.00 84.00 121 SER A C 1
ATOM 979 O O . SER A 1 121 ? -14.934 15.567 -27.156 1.00 84.00 121 SER A O 1
ATOM 981 N N . ALA A 1 122 ? -14.360 13.478 -26.555 1.00 87.12 122 ALA A N 1
ATOM 982 C CA . ALA A 1 122 ? -14.561 13.688 -25.131 1.00 87.12 122 ALA A CA 1
ATOM 983 C C . ALA A 1 122 ? -13.178 13.884 -24.486 1.00 87.12 122 ALA A C 1
ATOM 985 O O . ALA A 1 122 ? -12.475 12.924 -24.186 1.00 87.12 122 ALA A O 1
ATOM 986 N N . ARG A 1 123 ? -12.764 15.154 -24.358 1.00 87.50 123 ARG A N 1
ATOM 987 C CA . ARG A 1 123 ? -11.450 15.585 -23.837 1.00 87.50 123 ARG A CA 1
ATOM 988 C C . ARG A 1 123 ? -11.390 15.510 -22.305 1.00 87.50 123 ARG A C 1
ATOM 990 O O . ARG A 1 123 ? -12.429 15.511 -21.646 1.00 87.50 123 ARG A O 1
ATOM 997 N N . ASN A 1 124 ? -10.180 15.470 -21.735 1.00 89.25 124 ASN A N 1
ATOM 998 C CA . ASN A 1 124 ? -9.984 15.638 -20.288 1.00 89.25 124 ASN A CA 1
ATOM 999 C C . ASN A 1 124 ? -10.439 17.037 -19.821 1.00 89.25 124 ASN A C 1
ATOM 1001 O O . ASN A 1 124 ? -10.740 17.913 -20.629 1.00 89.25 124 ASN A O 1
ATOM 1005 N N . SER A 1 125 ? -10.496 17.261 -18.507 1.00 89.25 125 SER A N 1
ATOM 1006 C CA . SER A 1 125 ? -10.992 18.518 -17.925 1.00 89.25 125 SER A CA 1
ATOM 1007 C C . SER A 1 125 ? -9.932 19.628 -17.836 1.00 89.25 125 SER A C 1
ATOM 1009 O O . SER A 1 125 ? -10.224 20.694 -17.299 1.00 89.25 125 SER A O 1
ATOM 1011 N N . GLY A 1 126 ? -8.717 19.393 -18.347 1.00 85.06 126 GLY A N 1
ATOM 1012 C CA . GLY A 1 126 ? -7.574 20.309 -18.322 1.00 85.06 126 GLY A CA 1
ATOM 1013 C C . GLY A 1 126 ? -7.794 21.636 -19.055 1.00 85.06 126 GLY A C 1
ATOM 1014 O O . GLY A 1 126 ? -8.848 21.910 -19.621 1.00 85.06 126 GLY A O 1
ATOM 1015 N N . ILE A 1 127 ? -6.770 22.482 -19.051 1.00 84.88 127 ILE A N 1
ATOM 1016 C CA . ILE A 1 127 ? -6.844 23.847 -19.595 1.00 84.88 127 ILE A CA 1
ATOM 1017 C C . ILE A 1 127 ? -6.656 23.857 -21.131 1.00 84.88 127 ILE A C 1
ATOM 1019 O O . ILE A 1 127 ? -7.212 24.697 -21.840 1.00 84.88 127 ILE A O 1
ATOM 1023 N N . CYS A 1 128 ? -5.948 22.859 -21.664 1.00 84.44 128 CYS A N 1
ATOM 1024 C CA . CYS A 1 128 ? -5.609 22.703 -23.080 1.00 84.44 128 CYS A CA 1
ATOM 1025 C C . CYS A 1 128 ? -6.781 22.160 -23.930 1.00 84.44 128 CYS A C 1
ATOM 1027 O O . CYS A 1 128 ? -6.769 21.015 -24.384 1.00 84.44 128 CYS A O 1
ATOM 1029 N N . GLN A 1 129 ? -7.826 22.970 -24.134 1.00 77.88 129 GLN A N 1
ATOM 1030 C CA . GLN A 1 129 ? -9.062 22.539 -24.813 1.00 77.88 129 GLN A CA 1
ATOM 1031 C C . GLN A 1 129 ? -9.116 22.840 -26.321 1.00 77.88 129 GLN A C 1
ATOM 1033 O O . GLN A 1 129 ? -9.796 22.121 -27.057 1.00 77.88 129 GLN A O 1
ATOM 1038 N N . VAL A 1 130 ? -8.417 23.878 -26.790 1.00 68.69 130 VAL A N 1
ATOM 1039 C CA . VAL A 1 130 ? -8.469 24.375 -28.179 1.00 68.69 130 VAL A CA 1
ATOM 1040 C C . VAL A 1 130 ? -7.149 24.074 -28.885 1.00 68.69 130 VAL A C 1
ATOM 1042 O O . VAL A 1 130 ? -6.097 24.316 -28.305 1.00 68.69 130 VAL A O 1
ATOM 1045 N N . ASP A 1 131 ? -7.210 23.516 -30.101 1.00 62.38 131 ASP A N 1
ATOM 1046 C CA . ASP A 1 131 ? -6.055 23.237 -30.980 1.00 62.38 131 ASP A CA 1
ATOM 1047 C C . ASP A 1 131 ? -4.851 22.548 -30.303 1.00 62.38 131 ASP A C 1
ATOM 1049 O O . ASP A 1 131 ? -3.706 22.722 -30.710 1.00 62.38 131 ASP A O 1
ATOM 1053 N N . SER A 1 132 ? -5.120 21.744 -29.269 1.00 66.19 132 SER A N 1
ATOM 1054 C CA . SER A 1 132 ? -4.122 20.967 -28.534 1.00 66.19 132 SER A CA 1
ATOM 1055 C C . SER A 1 132 ? -4.342 19.467 -28.720 1.00 66.19 132 SER A C 1
ATOM 1057 O O . SER A 1 132 ? -5.489 18.990 -28.708 1.00 66.19 132 SER A O 1
ATOM 1059 N N . ASP A 1 133 ? -3.234 18.733 -28.817 1.00 71.56 133 ASP A N 1
ATOM 1060 C CA . ASP A 1 133 ? -3.186 17.272 -28.920 1.00 71.56 133 ASP A CA 1
ATOM 1061 C C . ASP A 1 133 ? -3.348 16.559 -27.565 1.00 71.56 133 ASP A C 1
ATOM 1063 O O . ASP A 1 133 ? -3.451 15.334 -27.515 1.00 71.56 133 ASP A O 1
ATOM 1067 N N . VAL A 1 134 ? -3.475 17.309 -26.459 1.00 81.00 134 VAL A N 1
ATOM 1068 C CA . VAL A 1 134 ? -3.696 16.766 -25.106 1.00 81.00 134 VAL A CA 1
ATOM 1069 C C . VAL A 1 134 ? -5.170 16.386 -24.900 1.00 81.00 134 VAL A C 1
ATOM 1071 O O . VAL A 1 134 ? -5.918 17.012 -24.147 1.00 81.00 134 VAL A O 1
ATOM 1074 N N . VAL A 1 135 ? -5.627 15.366 -25.625 1.00 81.00 135 VAL A N 1
ATOM 1075 C CA . VAL A 1 135 ? -7.013 14.856 -25.579 1.00 81.00 135 VAL A CA 1
ATOM 1076 C C . VAL A 1 135 ? -7.193 13.671 -24.633 1.00 81.00 135 VAL A C 1
ATOM 1078 O O . VAL A 1 135 ? -8.323 13.305 -24.308 1.00 81.00 135 VAL A O 1
ATOM 1081 N N . GLN A 1 136 ? -6.093 13.056 -24.211 1.00 86.69 136 GLN A N 1
ATOM 1082 C CA . GLN A 1 136 ? -6.084 11.796 -23.488 1.00 86.69 136 GLN A CA 1
ATOM 1083 C C . GLN A 1 136 ? -6.618 11.919 -22.061 1.00 86.69 136 GLN A C 1
ATOM 1085 O O . GLN A 1 136 ? -6.547 12.974 -21.431 1.00 86.69 136 GLN A O 1
ATOM 1090 N N . TYR A 1 137 ? -7.146 10.804 -21.566 1.00 84.25 137 TYR A N 1
ATOM 1091 C CA . TYR A 1 137 ? -7.495 10.578 -20.165 1.00 84.25 137 TYR A CA 1
ATOM 1092 C C . TYR A 1 137 ? -6.367 9.848 -19.443 1.00 84.25 137 TYR A C 1
ATOM 1094 O O . TYR A 1 137 ? -5.997 10.208 -18.331 1.00 84.25 137 TYR A O 1
ATOM 1102 N N . PHE A 1 138 ? -5.801 8.842 -20.103 1.00 85.75 138 PHE A N 1
ATOM 1103 C CA . PHE A 1 138 ? -4.643 8.107 -19.619 1.00 85.75 138 PHE A CA 1
ATOM 1104 C C . PHE A 1 138 ? -3.545 8.204 -20.655 1.00 85.75 138 PHE A C 1
ATOM 1106 O O . PHE A 1 138 ? -3.817 8.184 -21.853 1.00 85.75 138 PHE A O 1
ATOM 1113 N N . GLY A 1 139 ? -2.312 8.293 -20.196 1.00 80.19 139 GLY A N 1
ATOM 1114 C CA . GLY A 1 139 ? -1.174 8.189 -21.078 1.00 80.19 139 GLY A CA 1
ATOM 1115 C C . GLY A 1 139 ? 0.103 8.564 -20.367 1.00 80.19 139 GLY A C 1
ATOM 1116 O O . GLY A 1 139 ? 0.169 9.587 -19.690 1.00 80.19 139 GLY A O 1
ATOM 1117 N N . LEU A 1 140 ? 1.080 7.686 -20.502 1.00 81.31 140 LEU A N 1
ATOM 1118 C CA . LEU A 1 140 ? 2.424 7.797 -19.960 1.00 81.31 140 LEU A CA 1
ATOM 1119 C C . LEU A 1 140 ? 3.387 7.287 -21.041 1.00 81.31 140 LEU A C 1
ATOM 1121 O O . LEU A 1 140 ? 2.969 6.724 -22.058 1.00 81.31 140 LEU A O 1
ATOM 1125 N N . GLY A 1 141 ? 4.676 7.491 -20.840 1.00 85.38 141 GLY A N 1
ATOM 1126 C CA . GLY A 1 141 ? 5.737 6.958 -21.679 1.00 85.38 141 GLY A CA 1
ATOM 1127 C C . GLY A 1 141 ? 6.377 5.716 -21.083 1.00 85.38 141 GLY A C 1
ATOM 1128 O O . GLY A 1 141 ? 5.734 4.850 -20.469 1.00 85.38 141 GLY A O 1
ATOM 1129 N N . SER A 1 142 ? 7.688 5.648 -21.262 1.00 87.44 142 SER A N 1
ATOM 1130 C CA . SER A 1 142 ? 8.553 4.609 -20.724 1.00 87.44 142 SER A CA 1
ATOM 1131 C C . SER A 1 142 ? 8.478 4.478 -19.199 1.00 87.44 142 SER A C 1
ATOM 1133 O O . SER A 1 142 ? 8.731 3.403 -18.655 1.00 87.44 142 SER A O 1
ATOM 1135 N N . GLU A 1 143 ? 8.058 5.534 -18.503 1.00 90.88 143 GLU A N 1
ATOM 1136 C CA . GLU A 1 143 ? 7.936 5.580 -17.051 1.00 90.88 143 GLU A CA 1
ATOM 1137 C C . GLU A 1 143 ? 6.789 4.732 -16.483 1.00 90.88 143 GLU A C 1
ATOM 1139 O O . GLU A 1 143 ? 6.666 4.583 -15.269 1.00 90.88 143 GLU A O 1
ATOM 1144 N N . THR A 1 144 ? 5.929 4.162 -17.328 1.00 86.19 144 THR A N 1
ATOM 1145 C CA . THR A 1 144 ? 4.721 3.450 -16.879 1.00 86.19 144 THR A CA 1
ATOM 1146 C C . THR A 1 144 ? 5.018 2.302 -15.896 1.00 86.19 144 THR A C 1
ATOM 1148 O O . THR A 1 144 ? 4.212 2.034 -15.009 1.00 86.19 144 THR A O 1
ATOM 1151 N N . ARG A 1 145 ? 6.180 1.636 -15.993 1.00 85.81 145 ARG A N 1
ATOM 1152 C CA . ARG A 1 145 ? 6.497 0.414 -15.219 1.00 85.81 145 ARG A CA 1
ATOM 1153 C C . ARG A 1 145 ? 6.633 0.628 -13.712 1.00 85.81 145 ARG A C 1
ATOM 1155 O O . ARG A 1 145 ? 6.211 -0.233 -12.946 1.00 85.81 145 ARG A O 1
ATOM 1162 N N . LYS A 1 146 ? 7.222 1.746 -13.279 1.00 89.81 146 LYS A N 1
ATOM 1163 C CA . LYS A 1 146 ? 7.439 2.073 -11.855 1.00 89.81 146 LYS A CA 1
ATOM 1164 C C . LYS A 1 146 ? 6.625 3.294 -11.399 1.00 89.81 146 LYS A C 1
ATOM 1166 O O . LYS A 1 146 ? 6.937 3.888 -10.372 1.00 89.81 146 LYS A O 1
ATOM 1171 N N . THR A 1 147 ? 5.577 3.661 -12.140 1.00 91.81 147 THR A N 1
ATOM 1172 C CA . THR A 1 147 ? 4.675 4.773 -11.797 1.00 91.81 147 THR A CA 1
ATOM 1173 C C . THR A 1 147 ? 3.348 4.243 -11.260 1.00 91.81 147 THR A C 1
ATOM 1175 O O . THR A 1 147 ? 2.647 3.492 -11.934 1.00 91.81 147 THR A O 1
ATOM 1178 N N . ALA A 1 148 ? 2.958 4.643 -10.048 1.00 88.69 148 ALA A N 1
ATOM 1179 C CA . ALA A 1 148 ? 1.674 4.240 -9.478 1.00 88.69 148 ALA A CA 1
ATOM 1180 C C . ALA A 1 148 ? 0.507 5.000 -10.141 1.00 88.69 148 ALA A C 1
ATOM 1182 O O . ALA A 1 148 ? 0.396 6.214 -10.011 1.00 88.69 148 ALA A O 1
ATOM 1183 N N . THR A 1 149 ? -0.409 4.294 -10.803 1.00 86.50 149 THR A N 1
ATOM 1184 C CA . THR A 1 149 ? -1.582 4.881 -11.499 1.00 86.50 149 THR A CA 1
ATOM 1185 C C . THR A 1 149 ? -2.913 4.610 -10.786 1.00 86.50 149 THR A C 1
ATOM 1187 O O . THR A 1 149 ? -3.996 4.746 -11.361 1.00 86.50 149 THR A O 1
ATOM 1190 N N . HIS A 1 150 ? -2.850 4.159 -9.534 1.00 90.12 150 HIS A N 1
ATOM 1191 C CA . HIS A 1 150 ? -4.020 3.783 -8.750 1.00 90.12 150 HIS A CA 1
ATOM 1192 C C . HIS A 1 150 ? -4.809 5.013 -8.278 1.00 90.12 150 HIS A C 1
ATOM 1194 O O . HIS A 1 150 ? -4.259 5.942 -7.701 1.00 90.12 150 HIS A O 1
ATOM 1200 N N . VAL A 1 151 ? -6.127 4.992 -8.460 1.00 91.25 151 VAL A N 1
ATOM 1201 C CA . VAL A 1 151 ? -7.048 5.993 -7.916 1.00 91.25 151 VAL A CA 1
ATOM 1202 C C . VAL A 1 151 ? -7.479 5.561 -6.507 1.00 91.25 151 VAL A C 1
ATOM 1204 O O . VAL A 1 151 ? -8.127 4.516 -6.385 1.00 91.25 151 VAL A O 1
ATOM 1207 N N . PRO A 1 152 ? -7.186 6.334 -5.445 1.00 88.00 152 PRO A N 1
ATOM 1208 C CA . PRO A 1 152 ? -7.465 5.934 -4.066 1.00 88.00 152 PRO A CA 1
ATOM 1209 C C . PRO A 1 152 ? -8.967 5.851 -3.783 1.00 88.00 152 PRO A C 1
ATOM 1211 O O . PRO A 1 152 ? -9.758 6.609 -4.342 1.00 88.00 152 PRO A O 1
ATOM 1214 N N . ASP A 1 153 ? -9.387 4.934 -2.912 1.00 84.44 153 ASP A N 1
ATOM 1215 C CA . ASP A 1 153 ? -10.771 4.911 -2.423 1.00 84.44 153 ASP A CA 1
ATOM 1216 C C . ASP A 1 153 ? -11.074 6.149 -1.553 1.00 84.44 153 ASP A C 1
ATOM 1218 O O . ASP A 1 153 ? -10.195 6.637 -0.837 1.00 84.44 153 ASP A O 1
ATOM 1222 N N . PRO A 1 154 ? -12.310 6.683 -1.594 1.00 87.81 154 PRO A N 1
ATOM 1223 C CA . PRO A 1 154 ? -13.483 6.209 -2.344 1.00 87.81 154 PRO A CA 1
ATOM 1224 C C . PRO A 1 154 ? -13.606 6.813 -3.758 1.00 87.81 154 PRO A C 1
ATOM 1226 O O . PRO A 1 154 ? -14.693 6.830 -4.332 1.00 87.81 154 PRO A O 1
ATOM 1229 N N . TYR A 1 155 ? -12.535 7.373 -4.320 1.00 91.06 155 TYR A N 1
ATOM 1230 C CA . TYR A 1 155 ? -12.596 8.098 -5.587 1.00 91.06 155 TYR A CA 1
ATOM 1231 C C . TYR A 1 155 ? -12.529 7.166 -6.802 1.00 91.06 155 TYR A C 1
ATOM 1233 O O . TYR A 1 155 ? -11.954 6.079 -6.742 1.00 91.06 155 TYR A O 1
ATOM 1241 N N . GLY A 1 156 ? -13.079 7.591 -7.935 1.00 92.62 156 GLY A N 1
ATOM 1242 C CA . GLY A 1 156 ? -12.988 6.855 -9.197 1.00 92.62 156 GLY A CA 1
ATOM 1243 C C . GLY A 1 156 ? -13.162 7.777 -10.395 1.00 92.62 156 GLY A C 1
ATOM 1244 O O . GLY A 1 156 ? -13.894 8.760 -10.315 1.00 92.62 156 GLY A O 1
ATOM 1245 N N . ILE A 1 157 ? -12.491 7.473 -11.505 1.00 92.56 157 ILE A N 1
ATOM 1246 C CA . ILE A 1 157 ? -12.687 8.218 -12.757 1.00 92.56 157 ILE A CA 1
ATOM 1247 C C . ILE A 1 157 ? -13.940 7.658 -13.427 1.00 92.56 157 ILE A C 1
ATOM 1249 O O . ILE A 1 157 ? -13.944 6.515 -13.885 1.00 92.56 157 ILE A O 1
ATOM 1253 N N . GLU A 1 158 ? -15.009 8.445 -13.427 1.00 92.25 158 GLU A N 1
ATOM 1254 C CA . GLU A 1 158 ? -16.315 8.049 -13.951 1.00 92.25 158 GLU A CA 1
ATOM 1255 C C . GLU A 1 158 ? -16.305 7.998 -15.485 1.00 92.25 158 GLU A C 1
ATOM 1257 O O . GLU A 1 158 ? -15.901 8.956 -16.146 1.00 92.25 158 GLU A O 1
ATOM 1262 N N . VAL A 1 159 ? -16.761 6.879 -16.050 1.00 90.81 159 VAL A N 1
ATOM 1263 C CA . VAL A 1 159 ? -16.904 6.670 -17.499 1.00 90.81 159 VAL A CA 1
ATOM 1264 C C . VAL A 1 159 ? -18.196 5.911 -17.809 1.00 90.81 159 VAL A C 1
ATOM 1266 O O . VAL A 1 159 ? -18.766 5.239 -16.941 1.00 90.81 159 VAL A O 1
ATOM 1269 N N . GLY A 1 160 ? -18.694 6.033 -19.041 1.00 88.69 160 GLY A N 1
ATOM 1270 C CA . GLY A 1 160 ? -19.938 5.389 -19.462 1.00 88.69 160 GLY A CA 1
ATOM 1271 C C . GLY A 1 160 ? -21.197 5.925 -18.776 1.00 88.69 160 GLY A C 1
ATOM 1272 O O . GLY A 1 160 ? -22.195 5.207 -18.710 1.00 88.69 160 GLY A O 1
ATOM 1273 N N . ASN A 1 161 ? -21.169 7.157 -18.252 1.00 90.69 161 ASN A N 1
ATOM 1274 C CA . ASN A 1 161 ? -22.350 7.810 -17.688 1.00 90.69 161 ASN A CA 1
ATOM 1275 C C . ASN A 1 161 ? -23.361 8.114 -18.814 1.00 90.69 161 ASN A C 1
ATOM 1277 O O . ASN A 1 161 ? -23.068 8.943 -19.680 1.00 90.69 161 ASN A O 1
ATOM 1281 N N . PRO A 1 162 ? -24.566 7.509 -18.810 1.00 87.06 162 PRO A N 1
ATOM 1282 C CA . PRO A 1 162 ? -25.553 7.719 -19.870 1.00 87.06 162 PRO A CA 1
ATOM 1283 C C . PRO A 1 162 ? -26.001 9.176 -20.034 1.00 87.06 162 PRO A C 1
ATOM 1285 O O . PRO A 1 162 ? -26.468 9.535 -21.107 1.00 87.06 162 PRO A O 1
ATOM 1288 N N . ALA A 1 163 ? -25.865 10.009 -18.996 1.00 88.19 163 ALA A N 1
ATOM 1289 C CA . ALA A 1 163 ? -26.209 11.427 -19.054 1.00 88.19 163 ALA A CA 1
ATOM 1290 C C . ALA A 1 163 ? -25.176 12.277 -19.818 1.00 88.19 163 ALA A C 1
ATOM 1292 O O . ALA A 1 163 ? -25.515 13.371 -20.265 1.00 88.19 163 ALA A O 1
ATOM 1293 N N . GLU A 1 164 ? -23.934 11.799 -19.968 1.00 86.94 164 GLU A N 1
ATOM 1294 C CA . GLU A 1 164 ? -22.891 12.484 -20.749 1.00 86.94 164 GLU A CA 1
ATOM 1295 C C . GLU A 1 164 ? -22.899 12.086 -22.230 1.00 86.94 164 GLU A C 1
ATOM 1297 O O . GLU A 1 164 ? -22.343 12.807 -23.057 1.00 86.94 164 GLU A O 1
ATOM 1302 N N . ILE A 1 165 ? -23.515 10.950 -22.573 1.00 89.62 165 ILE A N 1
ATOM 1303 C CA . ILE A 1 165 ? -23.543 10.422 -23.940 1.00 89.62 165 ILE A CA 1
ATOM 1304 C C . ILE A 1 165 ? -24.691 11.095 -24.710 1.00 89.62 165 ILE A C 1
ATOM 1306 O O . ILE A 1 165 ? -25.851 10.906 -24.340 1.00 89.62 165 ILE A O 1
ATOM 1310 N N . PRO A 1 166 ? -24.419 11.841 -25.799 1.00 91.81 166 PRO A N 1
ATOM 1311 C CA . PRO A 1 166 ? -25.473 12.494 -26.570 1.00 91.81 166 PRO A CA 1
ATOM 1312 C C . PRO A 1 166 ? -26.458 11.499 -27.201 1.00 91.81 166 PRO A C 1
ATOM 1314 O O . PRO A 1 166 ? -26.086 10.393 -27.608 1.00 91.81 166 PRO A O 1
ATOM 1317 N N . ASP A 1 167 ? -27.718 11.913 -27.352 1.00 89.50 167 ASP A N 1
ATOM 1318 C CA . ASP A 1 167 ? -28.758 11.079 -27.957 1.00 89.50 167 ASP A CA 1
ATOM 1319 C C . ASP A 1 167 ? -28.365 10.609 -29.366 1.00 89.50 167 ASP A C 1
ATOM 1321 O O . ASP A 1 167 ? -28.028 11.397 -30.250 1.00 89.50 167 ASP A O 1
ATOM 1325 N N . GLY A 1 168 ? -28.430 9.295 -29.588 1.00 89.44 168 GLY A N 1
ATOM 1326 C CA . GLY A 1 168 ? -28.037 8.677 -30.859 1.00 89.44 168 GLY A CA 1
ATOM 1327 C C . GLY A 1 168 ? -26.539 8.386 -31.001 1.00 89.44 168 GLY A C 1
ATOM 1328 O O . GLY A 1 168 ? -26.139 7.874 -32.047 1.00 89.44 168 GLY A O 1
ATOM 1329 N N . PHE A 1 169 ? -25.732 8.634 -29.967 1.00 91.62 169 PHE A N 1
ATOM 1330 C CA . PHE A 1 169 ? -24.306 8.306 -29.935 1.00 91.62 169 PHE A CA 1
ATOM 1331 C C . PHE A 1 169 ? -24.007 7.119 -29.010 1.00 91.62 169 PHE A C 1
ATOM 1333 O O . PHE A 1 169 ? -24.833 6.692 -28.199 1.00 91.62 169 PHE A O 1
ATOM 1340 N N . GLU A 1 170 ? -22.818 6.552 -29.171 1.00 90.44 170 GLU A N 1
ATOM 1341 C CA . GLU A 1 170 ? -22.217 5.554 -28.294 1.00 90.44 170 GLU A CA 1
ATOM 1342 C C . GLU A 1 170 ? -20.801 5.984 -27.889 1.00 90.44 170 GLU A C 1
ATOM 1344 O O . GLU A 1 170 ? -20.063 6.544 -28.698 1.00 90.44 170 GLU A O 1
ATOM 1349 N N . GLU A 1 171 ? -20.428 5.737 -26.630 1.00 91.19 171 GLU A N 1
ATOM 1350 C CA . GLU A 1 171 ? -19.068 5.982 -26.140 1.00 91.19 171 GLU A CA 1
ATOM 1351 C C . GLU A 1 171 ? -18.117 4.893 -26.649 1.00 91.19 171 GLU A C 1
ATOM 1353 O O . GLU A 1 171 ? -18.409 3.694 -26.578 1.00 91.19 171 GLU A O 1
ATOM 1358 N N . LYS A 1 172 ? -16.973 5.327 -27.175 1.00 91.69 172 LYS A N 1
ATOM 1359 C CA . LYS A 1 172 ? -15.900 4.497 -27.716 1.00 91.69 172 LYS A CA 1
ATOM 1360 C C . LYS A 1 172 ? -14.552 4.994 -27.217 1.00 91.69 172 LYS A C 1
ATOM 1362 O O . LYS A 1 172 ? -14.407 6.131 -26.766 1.00 91.69 172 LYS A O 1
ATOM 1367 N N . TRP A 1 173 ? -13.558 4.127 -27.354 1.00 92.00 173 TRP A N 1
ATOM 1368 C CA . TRP A 1 173 ? -12.200 4.374 -26.896 1.00 92.00 173 TRP A CA 1
ATOM 1369 C C . TRP A 1 173 ? -11.208 4.310 -28.055 1.00 92.00 173 TRP A C 1
ATOM 1371 O O . TRP A 1 173 ? -11.366 3.537 -29.009 1.00 92.00 173 TRP A O 1
ATOM 1381 N N . LEU A 1 174 ? -10.213 5.184 -27.978 1.00 91.00 174 LEU A N 1
ATOM 1382 C CA . LEU A 1 174 ? -9.119 5.358 -28.922 1.00 91.00 174 LEU A CA 1
ATOM 1383 C C . LEU A 1 174 ? -7.810 5.135 -28.169 1.00 91.00 174 LEU A C 1
ATOM 1385 O O . LEU A 1 174 ? -7.611 5.746 -27.122 1.00 91.00 174 LEU A O 1
ATOM 1389 N N . LEU A 1 175 ? -6.924 4.308 -28.717 1.00 92.94 175 LEU A N 1
ATOM 1390 C CA . LEU A 1 175 ? -5.559 4.116 -28.228 1.00 92.94 175 LEU A CA 1
ATOM 1391 C C . LEU A 1 175 ? -4.576 4.628 -29.277 1.00 92.94 175 LEU A C 1
ATOM 1393 O O . LEU A 1 175 ? -4.612 4.181 -30.418 1.00 92.94 175 LEU A O 1
ATOM 1397 N N . ASN A 1 176 ? -3.676 5.517 -28.890 1.00 92.50 176 ASN A N 1
ATOM 1398 C CA . ASN A 1 176 ? -2.470 5.825 -29.642 1.00 92.50 176 ASN A CA 1
ATOM 1399 C C . ASN A 1 176 ? -1.284 5.081 -29.018 1.00 92.50 176 ASN A C 1
ATOM 1401 O O . ASN A 1 176 ? -1.150 5.048 -27.792 1.00 92.50 176 ASN A O 1
ATOM 1405 N N . VAL A 1 177 ? -0.452 4.475 -29.865 1.00 93.75 177 VAL A N 1
ATOM 1406 C CA . VAL A 1 177 ? 0.813 3.855 -29.462 1.00 93.75 177 VAL A CA 1
ATOM 1407 C C . VAL A 1 177 ? 1.926 4.487 -30.276 1.00 93.75 177 VAL A C 1
ATOM 1409 O O . VAL A 1 177 ? 1.956 4.310 -31.493 1.00 93.75 177 VAL A O 1
ATOM 1412 N N . HIS A 1 178 ? 2.834 5.176 -29.588 1.00 93.81 178 HIS A N 1
ATOM 1413 C CA . HIS A 1 178 ? 4.048 5.726 -30.160 1.00 93.81 178 HIS A CA 1
ATOM 1414 C C . HIS A 1 178 ? 5.266 4.963 -29.626 1.00 93.81 178 HIS A C 1
ATOM 1416 O O . HIS A 1 178 ? 5.675 5.126 -28.473 1.00 93.81 178 HIS A O 1
ATOM 1422 N N . ALA A 1 179 ? 5.836 4.097 -30.463 1.00 95.19 179 ALA A N 1
ATOM 1423 C CA . ALA A 1 179 ? 6.970 3.247 -30.126 1.00 95.19 179 ALA A CA 1
ATOM 1424 C C . ALA A 1 179 ? 8.049 3.282 -31.216 1.00 95.19 179 ALA A C 1
ATOM 1426 O O . ALA A 1 179 ? 7.751 3.274 -32.409 1.00 95.19 179 ALA A O 1
ATOM 1427 N N . ILE A 1 180 ? 9.312 3.286 -30.792 1.00 95.44 180 ILE A N 1
ATOM 1428 C CA . ILE A 1 180 ? 10.482 3.433 -31.662 1.00 95.44 180 ILE A CA 1
ATOM 1429 C C . ILE A 1 180 ? 11.407 2.238 -31.454 1.00 95.44 180 ILE A C 1
ATOM 1431 O O . ILE A 1 180 ? 11.815 1.940 -30.331 1.00 95.44 180 ILE A O 1
ATOM 1435 N N . ASP A 1 181 ? 11.779 1.558 -32.535 1.00 96.12 181 ASP A N 1
ATOM 1436 C CA . ASP A 1 181 ? 12.798 0.512 -32.485 1.00 96.12 181 ASP A CA 1
ATOM 1437 C C . ASP A 1 181 ? 14.195 1.135 -32.444 1.00 96.12 181 ASP A C 1
ATOM 1439 O O . ASP A 1 181 ? 14.671 1.710 -33.424 1.00 96.12 181 ASP A O 1
ATOM 1443 N N . THR A 1 182 ? 14.875 1.015 -31.309 1.00 94.38 182 THR A N 1
ATOM 1444 C CA . THR A 1 182 ? 16.194 1.621 -31.086 1.00 94.38 182 THR A CA 1
ATOM 1445 C C . THR A 1 182 ? 17.340 0.642 -31.361 1.00 94.38 182 THR A C 1
ATOM 1447 O O . THR A 1 182 ? 18.512 0.942 -31.100 1.00 94.38 182 THR A O 1
ATOM 1450 N N . ARG A 1 183 ? 17.057 -0.541 -31.926 1.00 94.31 183 ARG A N 1
ATOM 1451 C CA . ARG A 1 183 ? 18.086 -1.530 -32.269 1.00 94.31 183 ARG A CA 1
ATOM 1452 C C . ARG A 1 183 ? 18.867 -1.069 -33.495 1.00 94.31 183 ARG A C 1
ATOM 1454 O O . ARG A 1 183 ? 18.303 -0.801 -34.551 1.00 94.31 183 ARG A O 1
ATOM 1461 N N . GLY A 1 184 ? 20.189 -1.007 -33.357 1.00 92.81 184 GLY A N 1
ATOM 1462 C CA . GLY A 1 184 ? 21.101 -0.704 -34.463 1.00 92.81 184 GLY A CA 1
ATOM 1463 C C . GLY A 1 184 ? 21.108 0.745 -34.951 1.00 92.81 184 GLY A C 1
ATOM 1464 O O . GLY A 1 184 ? 21.836 1.040 -35.895 1.00 92.81 184 GLY A O 1
ATOM 1465 N N . VAL A 1 185 ? 20.352 1.650 -34.325 1.00 95.25 185 VAL A N 1
ATOM 1466 C CA . VAL A 1 185 ? 20.362 3.078 -34.681 1.00 95.25 185 VAL A CA 1
ATOM 1467 C C . VAL A 1 185 ? 21.716 3.730 -34.383 1.00 95.25 185 VAL A C 1
ATOM 1469 O O . VAL A 1 185 ? 22.463 3.276 -33.508 1.00 95.25 185 VAL A O 1
ATOM 1472 N N . GLU A 1 186 ? 22.061 4.777 -35.135 1.00 94.94 186 GLU A N 1
ATOM 1473 C CA . GLU A 1 186 ? 23.328 5.505 -34.963 1.00 94.94 186 GLU A CA 1
ATOM 1474 C C . GLU A 1 186 ? 23.396 6.234 -33.615 1.00 94.94 186 GLU A C 1
ATOM 1476 O O . GLU A 1 186 ? 24.403 6.123 -32.915 1.00 94.94 186 GLU A O 1
ATOM 1481 N N . ASP A 1 187 ? 22.306 6.904 -33.235 1.00 93.31 187 ASP A N 1
ATOM 1482 C CA . ASP A 1 187 ? 22.163 7.665 -31.993 1.00 93.31 187 ASP A CA 1
ATOM 1483 C C . ASP A 1 187 ? 20.828 7.322 -31.320 1.00 93.31 187 ASP A C 1
ATOM 1485 O O . ASP A 1 187 ? 19.771 7.805 -31.725 1.00 93.31 187 ASP A O 1
ATOM 1489 N N . LYS A 1 188 ? 20.873 6.473 -30.283 1.00 91.75 188 LYS A N 1
ATOM 1490 C CA . LYS A 1 188 ? 19.665 6.036 -29.565 1.00 91.75 188 LYS A CA 1
ATOM 1491 C C . LYS A 1 188 ? 18.906 7.217 -28.965 1.00 91.75 188 LYS A C 1
ATOM 1493 O O . LYS A 1 188 ? 17.696 7.288 -29.136 1.00 91.75 188 LYS A O 1
ATOM 1498 N N . MET A 1 189 ? 19.612 8.130 -28.298 1.00 89.00 189 MET A N 1
ATOM 1499 C CA . MET A 1 189 ? 18.977 9.241 -27.590 1.00 89.00 189 MET A CA 1
ATOM 1500 C C . MET A 1 189 ? 18.367 10.239 -28.575 1.00 89.00 189 MET A C 1
ATOM 1502 O O . MET A 1 189 ? 17.223 10.648 -28.412 1.00 89.00 189 MET A O 1
ATOM 1506 N N . GLY A 1 190 ? 19.092 10.574 -29.644 1.00 92.19 190 GLY A N 1
ATOM 1507 C CA . GLY A 1 190 ? 18.560 11.444 -30.687 1.00 92.19 190 GLY A CA 1
ATOM 1508 C C . GLY A 1 190 ? 17.333 10.848 -31.389 1.00 92.19 190 GLY A C 1
ATOM 1509 O O . GLY A 1 190 ? 16.404 11.587 -31.717 1.00 92.19 190 GLY A O 1
ATOM 1510 N N . CYS A 1 191 ? 17.286 9.522 -31.585 1.00 93.75 191 CYS A N 1
ATOM 1511 C CA . CYS A 1 191 ? 16.091 8.857 -32.107 1.00 93.75 191 CYS A CA 1
ATOM 1512 C C . CYS A 1 191 ? 14.910 8.966 -31.134 1.00 93.75 191 CYS A C 1
ATOM 1514 O O . CYS A 1 191 ? 13.804 9.269 -31.578 1.00 93.75 191 CYS A O 1
ATOM 1516 N N . THR A 1 192 ? 15.123 8.741 -29.832 1.00 92.44 192 THR A N 1
ATOM 1517 C CA . THR A 1 192 ? 14.052 8.832 -28.822 1.00 92.44 192 THR A CA 1
ATOM 1518 C C . THR A 1 192 ? 13.552 10.257 -28.598 1.00 92.44 192 THR A C 1
ATOM 1520 O O . THR A 1 192 ? 12.395 10.433 -28.247 1.00 92.44 192 THR A O 1
ATOM 1523 N N . GLU A 1 193 ? 14.392 11.262 -28.849 1.00 92.38 193 GLU A N 1
ATOM 1524 C CA . GLU A 1 193 ? 14.046 12.694 -28.838 1.00 92.38 193 GLU A CA 1
ATOM 1525 C C . GLU A 1 193 ? 13.492 13.196 -30.185 1.00 92.38 193 GLU A C 1
ATOM 1527 O O . GLU A 1 193 ? 13.298 14.398 -30.388 1.00 92.38 193 GLU A O 1
ATOM 1532 N N . CYS A 1 194 ? 13.269 12.281 -31.133 1.00 93.56 194 CYS A N 1
ATOM 1533 C CA . CYS A 1 194 ? 12.694 12.565 -32.442 1.00 93.56 194 CYS A CA 1
ATOM 1534 C C . CYS A 1 194 ? 13.418 13.664 -33.237 1.00 93.56 194 CYS A C 1
ATOM 1536 O O . CYS A 1 194 ? 12.795 14.508 -33.884 1.00 93.56 194 CYS A O 1
ATOM 1538 N N . ARG A 1 195 ? 14.754 13.657 -33.214 1.00 93.50 195 ARG A N 1
ATOM 1539 C CA . ARG A 1 195 ? 15.581 14.625 -33.945 1.00 93.50 195 ARG A CA 1
ATOM 1540 C C . ARG A 1 195 ? 15.435 14.496 -35.460 1.00 93.50 195 ARG A C 1
ATOM 1542 O O . ARG A 1 195 ? 15.811 13.480 -36.045 1.00 93.50 195 ARG A O 1
ATOM 1549 N N . CYS A 1 196 ? 14.961 15.549 -36.120 1.00 93.12 196 CYS A N 1
ATOM 1550 C CA . CYS A 1 196 ? 14.581 15.507 -37.536 1.00 93.12 196 CYS A CA 1
ATOM 1551 C C . CYS A 1 196 ? 15.741 15.121 -38.472 1.00 93.12 196 CYS A C 1
ATOM 1553 O O . CYS A 1 196 ? 15.530 14.445 -39.481 1.00 93.12 196 CYS A O 1
ATOM 1555 N N . ASP A 1 197 ? 16.981 15.481 -38.121 1.00 92.94 197 ASP A N 1
ATOM 1556 C CA . ASP A 1 197 ? 18.183 15.139 -38.888 1.00 92.94 197 ASP A CA 1
ATOM 1557 C C . ASP A 1 197 ? 18.499 13.632 -38.898 1.00 92.94 197 ASP A C 1
ATOM 1559 O O . ASP A 1 197 ? 19.075 13.125 -39.869 1.00 92.94 197 ASP A O 1
ATOM 1563 N N . LEU A 1 198 ? 18.083 12.900 -37.861 1.00 95.12 198 LEU A N 1
ATOM 1564 C CA . LEU A 1 198 ? 18.239 11.446 -37.780 1.00 95.12 198 LEU A CA 1
ATOM 1565 C C . LEU A 1 198 ? 17.135 10.688 -38.521 1.00 95.12 198 LEU A C 1
ATOM 1567 O O . LEU A 1 198 ? 17.392 9.590 -39.006 1.00 95.12 198 LEU A O 1
ATOM 1571 N N . TYR A 1 199 ? 15.943 11.270 -38.656 1.00 94.25 199 TYR A N 1
ATOM 1572 C CA . TYR A 1 199 ? 14.831 10.688 -39.420 1.00 94.25 199 TYR A CA 1
ATOM 1573 C C . TYR A 1 199 ? 14.840 11.086 -40.904 1.00 94.25 199 TYR A C 1
ATOM 1575 O O . TYR A 1 199 ? 14.127 10.489 -41.704 1.00 94.25 199 TYR A O 1
ATOM 1583 N N . ASN A 1 200 ? 15.675 12.061 -41.289 1.00 92.06 200 ASN A N 1
ATOM 1584 C CA . ASN A 1 200 ? 15.778 12.589 -42.654 1.00 92.06 200 ASN A CA 1
ATOM 1585 C C . ASN A 1 200 ? 14.424 13.081 -43.205 1.00 92.06 200 ASN A C 1
ATOM 1587 O O . ASN A 1 200 ? 14.051 12.792 -44.343 1.00 92.06 200 ASN A O 1
ATOM 1591 N N . VAL A 1 201 ? 13.690 13.823 -42.373 1.00 89.75 201 VAL A N 1
ATOM 1592 C CA . VAL A 1 201 ? 12.365 14.370 -42.686 1.00 89.75 201 VAL A CA 1
ATOM 1593 C C . VAL A 1 201 ? 12.397 15.895 -42.713 1.00 89.75 201 VAL A C 1
ATOM 1595 O O . VAL A 1 201 ? 13.044 16.539 -41.889 1.00 89.75 201 VAL A O 1
ATOM 1598 N N . THR A 1 202 ? 11.687 16.476 -43.677 1.00 88.69 202 THR A N 1
ATOM 1599 C CA . THR A 1 202 ? 11.534 17.935 -43.843 1.00 88.69 202 THR A CA 1
ATOM 1600 C C . THR A 1 202 ? 10.071 18.374 -43.882 1.00 88.69 202 THR A C 1
ATOM 1602 O O . THR A 1 202 ? 9.785 19.570 -43.914 1.00 88.69 202 THR A O 1
ATOM 1605 N N . GLU A 1 203 ? 9.147 17.416 -43.884 1.00 89.62 203 GLU A N 1
ATOM 1606 C CA . GLU A 1 203 ? 7.698 17.605 -43.897 1.00 89.62 203 GLU A CA 1
ATOM 1607 C C . GLU A 1 203 ? 7.072 16.725 -42.807 1.00 89.62 203 GLU A C 1
ATOM 1609 O O . GLU A 1 203 ? 7.615 15.666 -42.480 1.00 89.62 203 GLU A O 1
ATOM 1614 N N . ASP A 1 204 ? 5.953 17.177 -42.241 1.00 86.00 204 ASP A N 1
ATOM 1615 C CA . ASP A 1 204 ? 5.179 16.426 -41.250 1.00 86.00 204 ASP A CA 1
ATOM 1616 C C . ASP A 1 204 ? 4.331 15.304 -41.886 1.00 86.00 204 ASP A C 1
ATOM 1618 O O . ASP A 1 204 ? 4.276 15.144 -43.108 1.00 86.00 204 ASP A O 1
ATOM 1622 N N . GLU A 1 205 ? 3.605 14.545 -41.058 1.00 83.44 205 GLU A N 1
ATOM 1623 C CA . GLU A 1 205 ? 2.728 13.444 -41.503 1.00 83.44 205 GLU A CA 1
ATOM 1624 C C . GLU A 1 205 ? 1.597 13.871 -42.468 1.00 83.44 205 GLU A C 1
ATOM 1626 O O . GLU A 1 205 ? 0.953 13.031 -43.102 1.00 83.44 205 GLU A O 1
ATOM 1631 N N . TYR A 1 206 ? 1.328 15.176 -42.582 1.00 82.12 206 TYR A N 1
ATOM 1632 C CA . TYR A 1 206 ? 0.314 15.755 -43.462 1.00 82.12 206 TYR A CA 1
ATOM 1633 C C . TYR A 1 206 ? 0.917 16.346 -44.745 1.00 82.12 206 TYR A C 1
ATOM 1635 O O . TYR A 1 206 ? 0.176 16.929 -45.541 1.00 82.12 206 TYR A O 1
ATOM 1643 N N . GLY A 1 207 ? 2.231 16.209 -44.956 1.00 82.50 207 GLY A N 1
ATOM 1644 C CA . GLY A 1 207 ? 2.952 16.792 -46.089 1.00 82.50 207 GLY A CA 1
ATOM 1645 C C . GLY A 1 207 ? 3.127 18.307 -45.977 1.00 82.50 207 GLY A C 1
ATOM 1646 O O . GLY A 1 207 ? 3.253 18.995 -46.990 1.00 82.50 207 GLY A O 1
ATOM 1647 N N . ARG A 1 208 ? 3.068 18.869 -44.762 1.00 87.88 208 ARG A N 1
ATOM 1648 C CA . ARG A 1 208 ? 3.333 20.294 -44.529 1.00 87.88 208 ARG A CA 1
ATOM 1649 C C . ARG A 1 208 ? 4.816 20.478 -44.207 1.00 87.88 208 ARG A C 1
ATOM 1651 O O . ARG A 1 208 ? 5.341 19.738 -43.376 1.00 87.88 208 ARG A O 1
ATOM 1658 N N . PRO A 1 209 ? 5.494 21.474 -44.800 1.00 90.88 209 PRO A N 1
ATOM 1659 C CA . PRO A 1 209 ? 6.903 21.717 -44.523 1.00 90.88 209 PRO A CA 1
ATOM 1660 C C . PRO A 1 209 ? 7.117 22.086 -43.054 1.00 90.88 209 PRO A C 1
ATOM 1662 O O . PRO A 1 209 ? 6.419 22.946 -42.505 1.00 90.88 209 PRO A O 1
ATOM 1665 N N . LEU A 1 210 ? 8.107 21.446 -42.432 1.00 89.19 210 LEU A N 1
ATOM 1666 C CA . LEU A 1 210 ? 8.531 21.755 -41.071 1.00 89.19 210 LEU A CA 1
ATOM 1667 C C . LEU A 1 210 ? 9.188 23.136 -41.032 1.00 89.19 210 LEU A C 1
ATOM 1669 O O . LEU A 1 210 ? 9.819 23.584 -41.995 1.00 89.19 210 LEU A O 1
ATOM 1673 N N . ARG A 1 211 ? 9.044 23.837 -39.904 1.00 87.56 211 ARG A N 1
ATOM 1674 C CA . ARG A 1 211 ? 9.682 25.147 -39.750 1.00 87.56 211 ARG A CA 1
ATOM 1675 C C . ARG A 1 211 ? 11.208 24.979 -39.680 1.00 87.56 211 ARG A C 1
ATOM 1677 O O . ARG A 1 211 ? 11.667 24.019 -39.067 1.00 87.56 211 ARG A O 1
ATOM 1684 N N . PRO A 1 212 ? 12.013 25.902 -40.241 1.00 83.69 212 PRO A N 1
ATOM 1685 C CA . PRO A 1 212 ? 13.478 25.773 -40.240 1.00 83.69 212 PRO A CA 1
ATOM 1686 C C . PRO A 1 212 ? 14.116 25.690 -38.841 1.00 83.69 212 PRO A C 1
ATOM 1688 O O . PRO A 1 212 ? 15.225 25.167 -38.682 1.00 83.69 212 PRO A O 1
ATOM 1691 N N . ASP A 1 213 ? 13.436 26.247 -37.841 1.00 84.94 213 ASP A N 1
ATOM 1692 C CA . ASP A 1 213 ? 13.810 26.271 -36.429 1.00 84.94 213 ASP A CA 1
ATOM 1693 C C . ASP A 1 213 ? 13.338 25.040 -35.642 1.00 84.94 213 ASP A C 1
ATOM 1695 O O . ASP A 1 213 ? 13.849 24.828 -34.556 1.00 84.94 213 ASP A O 1
ATOM 1699 N N . TYR A 1 214 ? 12.451 24.199 -36.182 1.00 87.62 214 TYR A N 1
ATOM 1700 C CA . TYR A 1 214 ? 11.993 22.976 -35.513 1.00 87.62 214 TYR A CA 1
ATOM 1701 C C . TYR A 1 214 ? 13.043 21.864 -35.667 1.00 87.62 214 TYR A C 1
ATOM 1703 O O . TYR A 1 214 ? 13.228 21.335 -36.769 1.00 87.62 214 TYR A O 1
ATOM 1711 N N . LYS A 1 215 ? 13.789 21.547 -34.598 1.00 88.25 215 LYS A N 1
ATOM 1712 C CA . LYS A 1 215 ? 14.940 20.623 -34.662 1.00 88.25 215 LYS A CA 1
ATOM 1713 C C . LYS A 1 215 ? 14.604 19.186 -34.286 1.00 88.25 215 LYS A C 1
ATOM 1715 O O . LYS A 1 215 ? 15.299 18.270 -34.734 1.00 88.25 215 LYS A O 1
ATOM 1720 N N . GLY A 1 216 ? 13.543 18.972 -33.521 1.00 88.81 216 GLY A N 1
ATOM 1721 C CA . GLY A 1 216 ? 13.084 17.635 -33.168 1.00 88.81 216 GLY A CA 1
ATOM 1722 C C . GLY A 1 216 ? 11.810 17.644 -32.339 1.00 88.81 216 GLY A C 1
ATOM 1723 O O . GLY A 1 216 ? 11.503 18.628 -31.666 1.00 88.81 216 GLY A O 1
ATOM 1724 N N . GLY A 1 217 ? 11.090 16.532 -32.405 1.00 88.44 217 GLY A N 1
ATOM 1725 C CA . GLY A 1 217 ? 9.791 16.347 -31.770 1.00 88.44 217 GLY A CA 1
ATOM 1726 C C . GLY A 1 217 ? 8.881 15.433 -32.586 1.00 88.44 217 GLY A C 1
ATOM 1727 O O . GLY A 1 217 ? 9.292 14.881 -33.615 1.00 88.44 217 GLY A O 1
ATOM 1728 N N . PHE A 1 218 ? 7.638 15.254 -32.145 1.00 85.69 218 PHE A N 1
ATOM 1729 C CA . PHE A 1 218 ? 6.747 14.233 -32.710 1.00 85.69 218 PHE A CA 1
ATOM 1730 C C . PHE A 1 218 ? 6.427 14.435 -34.202 1.00 85.69 218 PHE A C 1
ATOM 1732 O O . PHE A 1 218 ? 6.137 13.460 -34.896 1.00 85.69 218 PHE A O 1
ATOM 1739 N N . LEU A 1 219 ? 6.545 15.659 -34.738 1.00 89.06 219 LEU A N 1
ATOM 1740 C CA . LEU A 1 219 ? 6.373 15.918 -36.176 1.00 89.06 219 LEU A CA 1
ATOM 1741 C C . LEU A 1 219 ? 7.475 15.280 -37.038 1.00 89.06 219 LEU A C 1
ATOM 1743 O O . LEU A 1 219 ? 7.316 15.199 -38.254 1.00 89.06 219 LEU A O 1
ATOM 1747 N N . CYS A 1 220 ? 8.575 14.828 -36.429 1.00 92.25 220 CYS A N 1
ATOM 1748 C CA . CYS A 1 220 ? 9.701 14.198 -37.116 1.00 92.25 220 CYS A CA 1
ATOM 1749 C C . CYS A 1 220 ? 9.749 12.669 -36.982 1.00 92.25 220 CYS A C 1
ATOM 1751 O O . CYS A 1 220 ? 10.433 12.008 -37.760 1.00 92.25 220 CYS A O 1
ATOM 1753 N N . CYS A 1 221 ? 8.997 12.100 -36.041 1.00 92.56 221 CYS A N 1
ATOM 1754 C CA . CYS A 1 221 ? 8.899 10.661 -35.794 1.00 92.56 221 CYS A CA 1
ATOM 1755 C C . CYS A 1 221 ? 7.434 10.200 -35.883 1.00 92.56 221 CYS A C 1
ATOM 1757 O O . CYS A 1 221 ? 6.872 9.615 -34.965 1.00 92.56 221 CYS A O 1
ATOM 1759 N N . TYR A 1 222 ? 6.777 10.506 -37.000 1.00 90.88 222 TYR A N 1
ATOM 1760 C CA . TYR A 1 222 ? 5.416 10.037 -37.269 1.00 90.88 222 TYR A CA 1
ATOM 1761 C C . TYR A 1 222 ? 5.388 8.572 -37.742 1.00 90.88 222 TYR A C 1
ATOM 1763 O O . TYR A 1 222 ? 6.429 7.938 -37.930 1.00 90.88 222 TYR A O 1
ATOM 1771 N N . ASP A 1 223 ? 4.185 8.018 -37.932 1.00 89.00 223 ASP A N 1
ATOM 1772 C CA . ASP A 1 223 ? 4.000 6.612 -38.317 1.00 89.00 223 ASP A CA 1
ATOM 1773 C C . ASP A 1 223 ? 4.780 6.280 -39.600 1.00 89.00 223 ASP A C 1
ATOM 1775 O O . ASP A 1 223 ? 4.722 7.020 -40.582 1.00 89.00 223 ASP A O 1
ATOM 1779 N N . HIS A 1 224 ? 5.504 5.158 -39.602 1.00 88.62 224 HIS A N 1
ATOM 1780 C CA . HIS A 1 224 ? 6.386 4.718 -40.694 1.00 88.62 224 HIS A CA 1
ATOM 1781 C C . HIS A 1 224 ? 7.673 5.528 -40.920 1.00 88.62 224 HIS A C 1
ATOM 1783 O O . HIS A 1 224 ? 8.453 5.153 -41.802 1.00 88.62 224 HIS A O 1
ATOM 1789 N N . ALA A 1 225 ? 7.953 6.570 -40.131 1.00 93.88 225 ALA A N 1
ATOM 1790 C CA . ALA A 1 225 ? 9.275 7.189 -40.130 1.00 93.88 225 ALA A CA 1
ATOM 1791 C C . ALA A 1 225 ? 10.348 6.168 -39.705 1.00 93.88 225 ALA A C 1
ATOM 1793 O O . ALA A 1 225 ? 10.070 5.187 -39.006 1.00 93.88 225 ALA A O 1
ATOM 1794 N N . GLN A 1 226 ? 11.591 6.384 -40.140 1.00 94.94 226 GLN A N 1
ATOM 1795 C CA . GLN A 1 226 ? 12.707 5.512 -39.788 1.00 94.94 226 GLN A CA 1
ATOM 1796 C C . GLN A 1 226 ? 13.920 6.335 -39.367 1.00 94.94 226 GLN A C 1
ATOM 1798 O O . GLN A 1 226 ? 14.476 7.095 -40.157 1.00 94.94 226 GLN A O 1
ATOM 1803 N N . CYS A 1 227 ? 14.344 6.154 -38.120 1.00 96.31 227 CYS A N 1
ATOM 1804 C CA . CYS A 1 227 ? 15.577 6.721 -37.615 1.00 96.31 227 CYS A CA 1
ATOM 1805 C C . CYS A 1 227 ? 16.778 6.046 -38.279 1.00 96.31 227 CYS A C 1
ATOM 1807 O O . CYS A 1 227 ? 16.770 4.8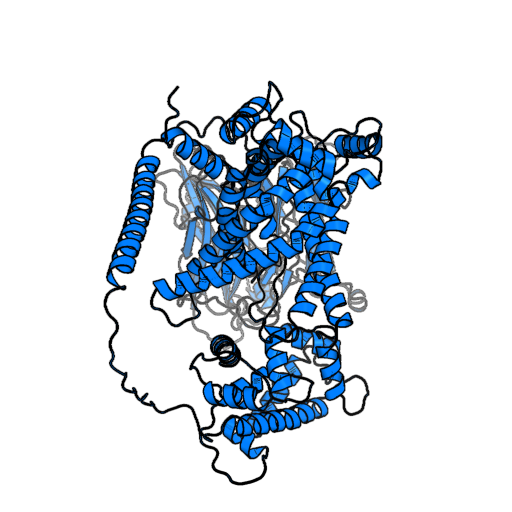38 -38.537 1.00 96.31 227 CYS A O 1
ATOM 1809 N N . ARG A 1 228 ? 17.836 6.815 -38.526 1.00 96.31 228 ARG A N 1
ATOM 1810 C CA . ARG A 1 228 ? 19.048 6.339 -39.190 1.00 96.31 228 ARG A CA 1
ATOM 1811 C C . ARG A 1 228 ? 19.679 5.146 -38.463 1.00 96.31 228 ARG A C 1
ATOM 1813 O O . ARG A 1 228 ? 20.027 5.212 -37.282 1.00 96.31 228 ARG A O 1
ATOM 1820 N N . VAL A 1 229 ? 19.860 4.061 -39.211 1.00 95.12 229 VAL A N 1
ATOM 1821 C CA . VAL A 1 229 ? 20.442 2.794 -38.751 1.00 95.12 229 VAL A CA 1
ATOM 1822 C C . VAL A 1 229 ? 21.898 2.692 -39.204 1.00 95.12 229 VAL A C 1
ATOM 1824 O O . VAL A 1 229 ? 22.227 3.074 -40.326 1.00 95.12 229 VAL A O 1
ATOM 1827 N N . LYS A 1 230 ? 22.770 2.145 -38.348 1.00 95.12 230 LYS A N 1
ATOM 1828 C CA . LYS A 1 230 ? 24.184 1.898 -38.661 1.00 95.12 230 LYS A CA 1
ATOM 1829 C C . LYS A 1 230 ? 24.315 1.027 -39.910 1.00 95.12 230 LYS A C 1
ATOM 1831 O O . LYS A 1 230 ? 23.648 -0.000 -40.044 1.00 95.12 230 LYS A O 1
ATOM 1836 N N . GLN A 1 231 ? 25.223 1.414 -40.802 1.00 90.38 231 GLN A N 1
ATOM 1837 C CA . GLN A 1 231 ? 25.459 0.700 -42.053 1.00 90.38 231 GLN A CA 1
ATOM 1838 C C . GLN A 1 231 ? 25.804 -0.781 -41.799 1.00 90.38 231 GLN A C 1
ATOM 1840 O O . GLN A 1 231 ? 26.719 -1.090 -41.039 1.00 90.38 231 GLN A O 1
ATOM 1845 N N . GLY A 1 232 ? 25.071 -1.694 -42.446 1.00 83.19 232 GLY A N 1
ATOM 1846 C CA . GLY A 1 232 ? 25.273 -3.144 -42.324 1.00 83.19 232 GLY A CA 1
ATOM 1847 C C . GLY A 1 232 ? 24.578 -3.815 -41.132 1.00 83.19 232 GLY A C 1
ATOM 1848 O O . GLY A 1 232 ? 24.736 -5.021 -40.960 1.00 83.19 232 GLY A O 1
ATOM 1849 N N . PHE A 1 233 ? 23.807 -3.084 -40.317 1.00 89.12 233 PHE A N 1
ATOM 1850 C CA . PHE A 1 233 ? 22.976 -3.692 -39.277 1.00 89.12 233 PHE A CA 1
ATOM 1851 C C . PHE A 1 233 ? 21.660 -4.212 -39.867 1.00 89.12 233 PHE A C 1
ATOM 1853 O O . PHE A 1 233 ? 20.786 -3.436 -40.251 1.00 89.12 233 PHE A O 1
ATOM 1860 N N . GLU A 1 234 ? 21.500 -5.533 -39.891 1.00 81.38 234 GLU A N 1
ATOM 1861 C CA . GLU A 1 234 ? 20.245 -6.197 -40.240 1.00 81.38 234 GLU A CA 1
ATOM 1862 C C . GLU A 1 234 ? 19.698 -6.942 -39.019 1.00 81.38 234 GLU A C 1
ATOM 1864 O O . GLU A 1 234 ? 20.411 -7.677 -38.336 1.00 81.38 234 GLU A O 1
ATOM 1869 N N . SER A 1 235 ? 18.411 -6.757 -38.729 1.00 86.19 235 SER A N 1
ATOM 1870 C CA . SER A 1 235 ? 17.712 -7.497 -37.679 1.00 86.19 235 SER A CA 1
ATOM 1871 C C . SER A 1 235 ? 16.294 -7.814 -38.122 1.00 86.19 235 SER A C 1
ATOM 1873 O O . SER A 1 235 ? 15.700 -7.098 -38.932 1.00 86.19 235 SER A O 1
ATOM 1875 N N . VAL A 1 236 ? 15.739 -8.891 -37.571 1.00 88.06 236 VAL A N 1
ATOM 1876 C CA . VAL A 1 236 ? 14.369 -9.301 -37.865 1.00 88.06 236 VAL A CA 1
ATOM 1877 C C . VAL A 1 236 ? 13.371 -8.266 -37.351 1.00 88.06 236 VAL A C 1
ATOM 1879 O O . VAL A 1 236 ? 13.504 -7.713 -36.247 1.00 88.06 236 VAL A O 1
ATOM 1882 N N . ARG A 1 237 ? 12.341 -8.026 -38.166 1.00 92.69 237 ARG A N 1
ATOM 1883 C CA . ARG A 1 237 ? 11.151 -7.298 -37.728 1.00 92.69 237 ARG A CA 1
ATOM 1884 C C . ARG A 1 237 ? 10.450 -8.110 -36.643 1.00 92.69 237 ARG A C 1
ATOM 1886 O O . ARG A 1 237 ? 10.360 -9.332 -36.752 1.00 92.69 237 ARG A O 1
ATOM 1893 N N . ARG A 1 238 ? 9.961 -7.434 -35.609 1.00 93.25 238 ARG A N 1
ATOM 1894 C CA . ARG A 1 238 ? 9.266 -8.041 -34.476 1.00 93.25 238 ARG A CA 1
ATOM 1895 C C . ARG A 1 238 ? 7.803 -7.649 -34.491 1.00 93.25 238 ARG A C 1
ATOM 1897 O O . ARG A 1 238 ? 7.461 -6.498 -34.750 1.00 93.25 238 ARG A O 1
ATOM 1904 N N . ASN A 1 239 ? 6.966 -8.627 -34.195 1.00 95.56 239 ASN A N 1
ATOM 1905 C CA . ASN A 1 239 ? 5.554 -8.433 -33.930 1.00 95.56 239 ASN A CA 1
ATOM 1906 C C . ASN A 1 239 ? 5.401 -8.078 -32.448 1.00 95.56 239 ASN A C 1
ATOM 1908 O O . ASN A 1 239 ? 5.892 -8.808 -31.587 1.00 95.56 239 ASN A O 1
ATOM 1912 N N . LEU A 1 240 ? 4.751 -6.955 -32.169 1.00 96.62 240 LEU A N 1
ATOM 1913 C CA . LEU A 1 240 ? 4.613 -6.386 -30.836 1.00 96.62 240 LEU A CA 1
ATOM 1914 C C . LEU A 1 240 ? 3.154 -6.022 -30.557 1.00 96.62 240 LEU A C 1
ATOM 1916 O O . LEU A 1 240 ? 2.353 -5.815 -31.477 1.00 96.62 240 LEU A O 1
ATOM 1920 N N . TYR A 1 241 ? 2.833 -5.932 -29.271 1.00 96.50 241 TYR A N 1
ATOM 1921 C CA . TYR A 1 241 ? 1.522 -5.534 -28.770 1.00 96.50 241 TYR A CA 1
ATOM 1922 C C . TYR A 1 241 ? 1.688 -4.599 -27.579 1.00 96.50 241 TYR A C 1
ATOM 1924 O O . TYR A 1 241 ? 2.630 -4.736 -26.799 1.00 96.50 241 TYR A O 1
ATOM 1932 N N . LEU A 1 242 ? 0.738 -3.686 -27.392 1.00 95.31 242 LEU A N 1
ATOM 1933 C CA . LEU A 1 242 ? 0.574 -2.988 -26.127 1.00 95.31 242 LEU A CA 1
ATOM 1934 C C . LEU A 1 242 ? -0.399 -3.799 -25.266 1.00 95.31 242 LEU A C 1
ATOM 1936 O O . LEU A 1 242 ? -1.588 -3.887 -25.581 1.00 95.31 242 LEU A O 1
ATOM 1940 N N . ARG A 1 243 ? 0.099 -4.402 -24.186 1.00 95.56 243 ARG A N 1
ATOM 1941 C CA . ARG A 1 243 ? -0.720 -5.049 -23.158 1.00 95.56 243 ARG A CA 1
ATOM 1942 C C . ARG A 1 243 ? -1.180 -3.995 -22.172 1.00 95.56 243 ARG A C 1
ATOM 1944 O O . ARG A 1 243 ? -0.342 -3.336 -21.568 1.00 95.56 243 ARG A O 1
ATOM 1951 N N . TYR A 1 244 ? -2.487 -3.861 -21.970 1.00 94.00 244 TYR A N 1
ATOM 1952 C CA . TYR A 1 244 ? -3.033 -2.944 -20.975 1.00 94.00 244 TYR A CA 1
ATOM 1953 C C . TYR A 1 244 ? -3.971 -3.628 -19.989 1.00 94.00 244 TYR A C 1
ATOM 1955 O O . TYR A 1 244 ? -4.785 -4.476 -20.346 1.00 94.00 244 TYR A O 1
ATOM 1963 N N . THR A 1 245 ? -3.838 -3.245 -18.722 1.00 93.94 245 THR A N 1
ATOM 1964 C CA . THR A 1 245 ? -4.616 -3.765 -17.598 1.00 93.94 245 THR A CA 1
ATOM 1965 C C . THR A 1 245 ? -5.468 -2.651 -17.018 1.00 93.94 245 THR A C 1
ATOM 1967 O O . THR A 1 245 ? -4.945 -1.635 -16.551 1.00 93.94 245 THR A O 1
ATOM 1970 N N . VAL A 1 246 ? -6.780 -2.866 -17.004 1.00 94.06 246 VAL A N 1
ATOM 1971 C CA . VAL A 1 246 ? -7.758 -1.916 -16.470 1.00 94.06 246 VAL A CA 1
ATOM 1972 C C . VAL A 1 246 ? -8.382 -2.512 -15.216 1.00 94.06 246 VAL A C 1
ATOM 1974 O O . VAL A 1 246 ? -8.843 -3.655 -15.231 1.00 94.06 246 VAL A O 1
ATOM 1977 N N . LYS A 1 247 ? -8.413 -1.733 -14.131 1.00 94.62 247 LYS A N 1
ATOM 1978 C CA . LYS A 1 247 ? -9.157 -2.058 -12.907 1.00 94.62 247 LYS A CA 1
ATOM 1979 C C . LYS A 1 247 ? -10.296 -1.070 -12.727 1.00 94.62 247 LYS A C 1
ATOM 1981 O O . LYS A 1 247 ? -10.083 0.132 -12.891 1.00 94.62 247 LYS A O 1
ATOM 1986 N N . TRP A 1 248 ? -11.483 -1.547 -12.374 1.00 94.62 248 TRP A N 1
ATOM 1987 C CA . TRP A 1 248 ? -12.663 -0.699 -12.212 1.00 94.62 248 TRP A CA 1
ATOM 1988 C C . TRP A 1 248 ? -13.678 -1.286 -11.236 1.00 94.62 248 TRP A C 1
ATOM 1990 O O . TRP A 1 248 ? -13.614 -2.456 -10.867 1.00 94.62 248 TRP A O 1
ATOM 2000 N N . VAL A 1 249 ? -14.638 -0.460 -10.843 1.00 93.12 249 VAL A N 1
ATOM 2001 C CA . VAL A 1 249 ? -15.808 -0.834 -10.042 1.00 93.12 249 VAL A CA 1
ATOM 2002 C C . VAL A 1 249 ? -17.065 -0.330 -10.744 1.00 93.12 249 VAL A C 1
ATOM 2004 O O . VAL A 1 249 ? -16.996 0.614 -11.533 1.00 93.12 249 VAL A O 1
ATOM 2007 N N . ASP A 1 250 ? -18.212 -0.954 -10.493 1.00 91.88 250 ASP A N 1
ATOM 2008 C CA . ASP A 1 250 ? -19.483 -0.415 -10.991 1.00 91.88 250 ASP A CA 1
ATOM 2009 C C . ASP A 1 250 ? -19.806 0.890 -10.242 1.00 91.88 250 ASP A C 1
ATOM 2011 O O . ASP A 1 250 ? -19.597 0.965 -9.028 1.00 91.88 250 ASP A O 1
ATOM 2015 N N . MET A 1 251 ? -20.294 1.918 -10.948 1.00 88.38 251 MET A N 1
ATOM 2016 C CA . MET A 1 251 ? -20.658 3.183 -10.302 1.00 88.38 251 MET A CA 1
ATOM 2017 C C . MET A 1 251 ? -21.823 2.976 -9.333 1.00 88.38 251 MET A C 1
ATOM 2019 O O . MET A 1 251 ? -22.889 2.487 -9.708 1.00 88.38 251 MET A O 1
ATOM 2023 N N . ASP A 1 252 ? -21.633 3.393 -8.083 1.00 83.44 252 ASP A N 1
ATOM 2024 C CA . ASP A 1 252 ? -22.681 3.448 -7.069 1.00 83.44 252 ASP A CA 1
ATOM 2025 C C . ASP A 1 252 ? -22.520 4.703 -6.190 1.00 83.44 252 ASP A C 1
ATOM 2027 O O . ASP A 1 252 ? -21.581 5.483 -6.344 1.00 83.44 252 ASP A O 1
ATOM 2031 N N . THR A 1 253 ? -23.447 4.925 -5.254 1.00 78.25 253 THR A N 1
ATOM 2032 C CA . THR A 1 253 ? -23.456 6.128 -4.402 1.00 78.25 253 THR A CA 1
ATOM 2033 C C . THR A 1 253 ? -22.272 6.239 -3.434 1.00 78.25 253 THR A C 1
ATOM 2035 O O . THR A 1 253 ? -22.162 7.251 -2.743 1.00 78.25 253 THR A O 1
ATOM 2038 N N . SER A 1 254 ? -21.443 5.199 -3.309 1.00 77.25 254 SER A N 1
ATOM 2039 C CA . SER A 1 254 ? -20.251 5.200 -2.457 1.00 77.25 254 SER A CA 1
ATOM 2040 C C . SER A 1 254 ? -19.002 5.712 -3.173 1.00 77.25 254 SER A C 1
ATOM 2042 O O . SER A 1 254 ? -18.065 6.132 -2.496 1.00 77.25 254 SER A O 1
ATOM 2044 N N . VAL A 1 255 ? -19.001 5.735 -4.511 1.00 87.25 255 VAL A N 1
ATOM 2045 C CA . VAL A 1 255 ? -17.873 6.225 -5.309 1.00 87.25 255 VAL A CA 1
ATOM 2046 C C . VAL A 1 255 ? -17.982 7.734 -5.513 1.00 87.25 255 VAL A C 1
ATOM 2048 O O . VAL A 1 255 ? -19.029 8.249 -5.904 1.00 87.25 255 VAL A O 1
ATOM 2051 N N . VAL A 1 256 ? -16.885 8.449 -5.270 1.00 91.00 256 VAL A N 1
ATOM 2052 C CA . VAL A 1 256 ? -16.778 9.891 -5.522 1.00 91.00 256 VAL A CA 1
ATOM 2053 C C . VAL A 1 256 ? -16.108 10.116 -6.886 1.00 91.00 256 VAL A C 1
ATOM 2055 O O . VAL A 1 256 ? -14.937 9.761 -7.040 1.00 91.00 256 VAL A O 1
ATOM 2058 N N . PRO A 1 257 ? -16.800 10.705 -7.878 1.00 92.69 257 PRO A N 1
ATOM 2059 C CA . PRO A 1 257 ? -16.208 10.970 -9.185 1.00 92.69 257 PRO A CA 1
ATOM 2060 C C . PRO A 1 257 ? -15.006 11.914 -9.090 1.00 92.69 257 PRO A C 1
ATOM 2062 O O . PRO A 1 257 ? -15.076 12.977 -8.466 1.00 92.69 257 PRO A O 1
ATOM 2065 N N . ALA A 1 258 ? -13.912 11.537 -9.742 1.00 93.19 258 ALA A N 1
ATOM 2066 C CA . ALA A 1 258 ? -12.730 12.364 -9.925 1.00 93.19 258 ALA A CA 1
ATOM 2067 C C . ALA A 1 258 ? -12.533 12.677 -11.411 1.00 93.19 258 ALA A C 1
ATOM 2069 O O . ALA A 1 258 ? -12.673 11.807 -12.272 1.00 93.19 258 ALA A O 1
ATOM 2070 N N . LYS A 1 259 ? -12.183 13.929 -11.705 1.00 92.50 259 LYS A N 1
ATOM 2071 C CA . LYS A 1 259 ? -11.875 14.408 -13.054 1.00 92.50 259 LYS A CA 1
ATOM 2072 C C . LYS A 1 259 ? -10.369 14.478 -13.257 1.00 92.50 259 LYS A C 1
ATOM 2074 O O . LYS A 1 259 ? -9.629 14.802 -12.328 1.00 92.50 259 LYS A O 1
ATOM 2079 N N . ILE A 1 260 ? -9.940 14.194 -14.481 1.00 92.31 260 ILE A N 1
ATOM 2080 C CA . ILE A 1 260 ? -8.535 14.245 -14.887 1.00 92.31 260 ILE A CA 1
ATOM 2081 C C . ILE A 1 260 ? -8.242 15.614 -15.486 1.00 92.31 260 ILE A C 1
ATOM 2083 O O . ILE A 1 260 ? -8.955 16.057 -16.389 1.00 92.31 260 ILE A O 1
ATOM 2087 N N . TYR A 1 261 ? -7.177 16.252 -15.015 1.00 92.88 261 TYR A N 1
ATOM 2088 C CA . TYR A 1 261 ? -6.652 17.493 -15.568 1.00 92.88 261 TYR A CA 1
ATOM 2089 C C . TYR A 1 261 ? -5.193 17.281 -15.944 1.00 92.88 261 TYR A C 1
ATOM 2091 O O . TYR A 1 261 ? -4.409 16.791 -15.133 1.00 92.88 261 TYR A O 1
ATOM 2099 N N . ILE A 1 262 ? -4.841 17.658 -17.170 1.00 92.75 262 ILE A N 1
ATOM 2100 C CA . ILE A 1 262 ? -3.466 17.626 -17.664 1.00 92.75 262 ILE A CA 1
ATOM 2101 C C . ILE A 1 262 ? -3.023 19.072 -17.860 1.00 92.75 262 ILE A C 1
ATOM 2103 O O . ILE A 1 262 ? -3.690 19.845 -18.552 1.00 92.75 262 ILE A O 1
ATOM 2107 N N . LEU A 1 263 ? -1.936 19.439 -17.191 1.00 92.81 263 LEU A N 1
ATOM 2108 C CA . LEU A 1 263 ? -1.311 20.753 -17.256 1.00 92.81 263 LEU A CA 1
ATOM 2109 C C . LEU A 1 263 ? -0.063 20.657 -18.132 1.00 92.81 263 LEU A C 1
ATOM 2111 O O . LEU A 1 263 ? 0.689 19.695 -18.003 1.00 92.81 263 LEU A O 1
ATOM 2115 N N . ASP A 1 264 ? 0.160 21.641 -18.996 1.00 92.81 264 ASP A N 1
ATOM 2116 C CA . ASP A 1 264 ? 1.272 21.660 -19.948 1.00 92.81 264 ASP A CA 1
ATOM 2117 C C . ASP A 1 264 ? 2.155 22.886 -19.695 1.00 92.81 264 ASP A C 1
ATOM 2119 O O . ASP A 1 264 ? 1.679 24.018 -19.775 1.00 92.81 264 ASP A O 1
ATOM 2123 N N . ILE A 1 265 ? 3.444 22.668 -19.410 1.00 93.19 265 ILE A N 1
ATOM 2124 C CA . ILE A 1 265 ? 4.430 23.737 -19.177 1.00 93.19 265 ILE A CA 1
ATOM 2125 C C . ILE A 1 265 ? 4.610 24.673 -20.384 1.00 93.19 265 ILE A C 1
ATOM 2127 O O . ILE A 1 265 ? 5.154 25.768 -20.252 1.00 93.19 265 ILE A O 1
ATOM 2131 N N . THR A 1 266 ? 4.187 24.252 -21.573 1.00 90.62 266 THR A N 1
ATOM 2132 C CA . THR A 1 266 ? 4.314 25.038 -22.802 1.00 90.62 266 THR A CA 1
ATOM 2133 C C . THR A 1 266 ? 3.137 25.973 -23.058 1.00 90.62 266 THR A C 1
ATOM 2135 O O . THR A 1 266 ? 3.161 26.677 -24.070 1.00 90.62 266 THR A O 1
ATOM 2138 N N . ASP A 1 267 ? 2.144 26.019 -22.160 1.00 87.19 267 ASP A N 1
ATOM 2139 C CA . ASP A 1 267 ? 1.008 26.925 -22.299 1.00 87.19 267 ASP A CA 1
ATOM 2140 C C . ASP A 1 267 ? 1.473 28.389 -22.378 1.00 87.19 267 ASP A C 1
ATOM 2142 O O . ASP A 1 267 ? 2.018 28.968 -21.436 1.00 87.19 267 ASP A O 1
ATOM 2146 N N . GLY A 1 268 ? 1.273 28.985 -23.555 1.00 69.38 268 GLY A N 1
ATOM 2147 C CA . GLY A 1 268 ? 1.703 30.343 -23.877 1.00 69.38 268 GLY A CA 1
ATOM 2148 C C . GLY A 1 268 ? 0.809 31.454 -23.323 1.00 69.38 268 GLY A C 1
ATOM 2149 O O . GLY A 1 268 ? 1.056 32.627 -23.627 1.00 69.38 268 GLY A O 1
ATOM 2150 N N . TRP A 1 269 ? -0.237 31.120 -22.563 1.00 72.69 269 TRP A N 1
ATOM 2151 C CA . TRP A 1 269 ? -1.177 32.106 -22.045 1.00 72.69 269 TRP A CA 1
ATOM 2152 C C . TRP A 1 269 ? -0.517 33.110 -21.082 1.00 72.69 269 TRP A C 1
ATOM 2154 O O . TRP A 1 269 ? 0.286 32.761 -20.218 1.00 72.69 269 TRP A O 1
ATOM 2164 N N . LYS A 1 270 ? -0.867 34.398 -21.220 1.00 62.31 270 LYS A N 1
ATOM 2165 C CA . LYS A 1 270 ? -0.414 35.480 -20.332 1.00 62.31 270 LYS A CA 1
ATOM 2166 C C . LYS A 1 270 ? -1.600 36.315 -19.863 1.00 62.31 270 LYS A C 1
ATOM 2168 O O . LYS A 1 270 ? -2.389 36.804 -20.671 1.00 62.31 270 LYS A O 1
ATOM 2173 N N . ARG A 1 271 ? -1.681 36.534 -18.550 1.00 60.59 271 ARG A N 1
ATOM 2174 C CA . ARG A 1 271 ? -2.737 37.316 -17.897 1.00 60.59 271 ARG A CA 1
ATOM 2175 C C . ARG A 1 271 ? -2.710 38.783 -18.351 1.00 60.59 271 ARG A C 1
ATOM 2177 O O . ARG A 1 271 ? -1.771 39.519 -18.056 1.00 60.59 271 ARG A O 1
ATOM 2184 N N . SER A 1 272 ? -3.758 39.215 -19.054 1.00 53.56 272 SER A N 1
ATOM 2185 C CA . SER A 1 272 ? -4.018 40.625 -19.379 1.00 53.56 272 SER A CA 1
ATOM 2186 C C . SER A 1 272 ? -4.696 41.322 -18.196 1.00 53.56 272 SER A C 1
ATOM 2188 O O . SER A 1 272 ? -5.636 40.790 -17.609 1.00 53.56 272 SER A O 1
ATOM 2190 N N . SER A 1 273 ? -4.261 42.536 -17.854 1.00 49.22 273 SER A N 1
ATOM 2191 C CA . SER A 1 273 ? -4.780 43.326 -16.726 1.00 49.22 273 SER A CA 1
ATOM 2192 C C . SER A 1 273 ? -6.235 43.799 -16.882 1.00 49.22 273 SER A C 1
ATOM 2194 O O . SER A 1 273 ? -6.800 44.301 -15.914 1.00 49.22 273 SER A O 1
ATOM 2196 N N . ASN A 1 274 ? -6.863 43.610 -18.052 1.00 46.81 274 ASN A N 1
ATOM 2197 C CA . ASN A 1 274 ? -8.204 44.128 -18.367 1.00 46.81 274 ASN A CA 1
ATOM 2198 C C . ASN A 1 274 ? -9.255 43.067 -18.764 1.00 46.81 274 ASN A C 1
ATOM 2200 O O . ASN A 1 274 ? -10.343 43.440 -19.199 1.00 46.81 274 ASN A O 1
ATOM 2204 N N . SER A 1 275 ? -8.992 41.765 -18.621 1.00 46.12 275 SER A N 1
ATOM 2205 C CA . SER A 1 275 ? -9.977 40.717 -18.943 1.00 46.12 275 SER A CA 1
ATOM 2206 C C . SER A 1 275 ? -10.554 40.061 -17.685 1.00 46.12 275 SER A C 1
ATOM 2208 O O . SER A 1 275 ? -9.861 39.338 -16.980 1.00 46.12 275 SER A O 1
ATOM 2210 N N . THR A 1 276 ? -11.851 40.256 -17.434 1.00 46.44 276 THR A N 1
ATOM 2211 C CA . THR A 1 276 ? -12.647 39.525 -16.424 1.00 46.44 276 THR A CA 1
ATOM 2212 C C . THR A 1 276 ? -13.236 38.208 -16.960 1.00 46.44 276 THR A C 1
ATOM 2214 O O . THR A 1 276 ? -14.154 37.645 -16.365 1.00 46.44 276 THR A O 1
ATOM 2217 N N . GLY A 1 277 ? -12.746 37.710 -18.099 1.00 40.41 277 GLY A N 1
ATOM 2218 C CA . GLY A 1 277 ? -13.331 36.579 -18.819 1.00 40.41 277 GLY A CA 1
ATOM 2219 C C . GLY A 1 277 ? -12.524 35.290 -18.687 1.00 40.41 277 GLY A C 1
ATOM 2220 O O . GLY A 1 277 ? -11.353 35.259 -19.028 1.00 40.41 277 GLY A O 1
ATOM 2221 N N . VAL A 1 278 ? -13.205 34.217 -18.284 1.00 47.03 278 VAL A N 1
ATOM 2222 C CA . VAL A 1 278 ? -12.747 32.813 -18.198 1.00 47.03 278 VAL A CA 1
ATOM 2223 C C . VAL A 1 278 ? -12.523 32.162 -19.587 1.00 47.03 278 VAL A C 1
ATOM 2225 O O . VAL A 1 278 ? -12.253 30.973 -19.675 1.00 47.03 278 VAL A O 1
ATOM 2228 N N . ASN A 1 279 ? -12.603 32.928 -20.681 1.00 48.91 279 ASN A N 1
ATOM 2229 C CA . ASN A 1 279 ? -12.326 32.451 -22.040 1.00 48.91 279 ASN A CA 1
ATOM 2230 C C . ASN A 1 279 ? -11.059 33.115 -22.570 1.00 48.91 279 ASN A C 1
ATOM 2232 O O . ASN A 1 279 ? -11.123 34.139 -23.252 1.00 48.91 279 ASN A O 1
ATOM 2236 N N . SER A 1 280 ? -9.922 32.514 -22.247 1.00 55.00 280 SER A N 1
ATOM 2237 C CA . SER A 1 280 ? -8.631 32.907 -22.789 1.00 55.00 280 SER A CA 1
ATOM 2238 C C . SER A 1 280 ? -8.088 31.775 -23.651 1.00 55.00 280 SER A C 1
ATOM 2240 O O . SER A 1 280 ? -8.169 30.617 -23.255 1.00 55.00 280 SER A O 1
ATOM 2242 N N . GLU A 1 281 ? -7.570 32.081 -24.838 1.00 62.16 281 GLU A N 1
ATOM 2243 C CA . GLU A 1 281 ? -6.972 31.072 -25.718 1.00 62.16 281 GLU A CA 1
ATOM 2244 C C . GLU A 1 281 ? -5.656 30.567 -25.103 1.00 62.16 281 GLU A C 1
ATOM 2246 O O . GLU A 1 281 ? -4.653 31.282 -25.075 1.00 62.16 281 GLU A O 1
ATOM 2251 N N . HIS A 1 282 ? -5.688 29.347 -24.565 1.00 73.44 282 HIS A N 1
ATOM 2252 C CA . HIS A 1 282 ? -4.519 28.622 -24.069 1.00 73.44 282 HIS A CA 1
ATOM 2253 C C . HIS A 1 282 ? -3.798 27.947 -25.239 1.00 73.44 282 HIS A C 1
ATOM 2255 O O . HIS A 1 282 ? -4.437 27.320 -26.084 1.00 73.44 282 HIS A O 1
ATOM 2261 N N . SER A 1 283 ? -2.473 28.088 -25.306 1.00 75.69 283 SER A N 1
ATOM 2262 C CA . SER A 1 283 ? -1.651 27.616 -26.429 1.00 75.69 283 SER A CA 1
ATOM 2263 C C . SER A 1 283 ? -0.668 26.565 -25.927 1.00 75.69 283 SER A C 1
ATOM 2265 O O . SER A 1 283 ? 0.484 26.874 -25.638 1.00 75.69 283 SER A O 1
ATOM 2267 N N . CYS A 1 284 ? -1.158 25.331 -25.799 1.00 86.25 284 CYS A N 1
ATOM 2268 C CA . CYS A 1 284 ? -0.409 24.175 -25.309 1.00 86.25 284 CYS A CA 1
ATOM 2269 C C . CYS A 1 284 ? 0.288 23.457 -26.470 1.00 86.25 284 CYS A C 1
ATOM 2271 O O . CYS A 1 284 ? -0.380 22.860 -27.318 1.00 86.25 284 CYS A O 1
ATOM 2273 N N . LYS A 1 285 ? 1.620 23.537 -26.521 1.00 86.69 285 LYS A N 1
ATOM 2274 C CA . LYS A 1 285 ? 2.454 22.978 -27.597 1.00 86.69 285 LYS A CA 1
ATOM 2275 C C . LYS A 1 285 ? 2.904 21.540 -27.337 1.00 86.69 285 LYS A C 1
ATOM 2277 O O . LYS A 1 285 ? 3.468 20.943 -28.246 1.00 86.69 285 LYS A O 1
ATOM 2282 N N . VAL A 1 286 ? 2.651 20.992 -26.145 1.00 87.06 286 VAL A N 1
ATOM 2283 C CA . VAL A 1 286 ? 3.002 19.635 -25.684 1.00 87.06 286 VAL A CA 1
ATOM 2284 C C . VAL A 1 286 ? 4.501 19.407 -25.480 1.00 87.06 286 VAL A C 1
ATOM 2286 O O . VAL A 1 286 ? 4.912 18.906 -24.432 1.00 87.06 286 VAL A O 1
ATOM 2289 N N . GLU A 1 287 ? 5.316 19.796 -26.454 1.00 89.81 287 GLU A N 1
ATOM 2290 C CA . GLU A 1 287 ? 6.760 19.591 -26.471 1.00 89.81 287 GLU A CA 1
ATOM 2291 C C . GLU A 1 287 ? 7.539 20.905 -26.601 1.00 89.81 287 GLU A C 1
ATOM 2293 O O . GLU A 1 287 ? 7.045 21.925 -27.097 1.00 89.81 287 GLU A O 1
ATOM 2298 N N . TYR A 1 288 ? 8.783 20.888 -26.130 1.00 90.75 288 TYR A N 1
ATOM 2299 C CA . TYR A 1 288 ? 9.703 22.011 -26.238 1.00 90.75 288 TYR A CA 1
ATOM 2300 C C . TYR A 1 288 ? 11.161 21.550 -26.309 1.00 90.75 288 TYR A C 1
ATOM 2302 O O . TYR A 1 288 ? 11.472 20.379 -26.110 1.00 90.75 288 TYR A O 1
ATOM 2310 N N . GLU A 1 289 ? 12.056 22.488 -26.615 1.00 91.19 289 GLU A N 1
ATOM 2311 C CA . GLU A 1 289 ? 13.499 22.253 -26.724 1.00 91.19 289 GLU A CA 1
ATOM 2312 C C . GLU A 1 289 ? 14.236 22.804 -25.488 1.00 91.19 289 GLU A C 1
ATOM 2314 O O . GLU A 1 289 ? 13.829 23.825 -24.911 1.00 91.19 289 GLU A O 1
ATOM 2319 N N . ILE A 1 290 ? 15.313 22.120 -25.087 1.00 92.06 290 ILE A N 1
ATOM 2320 C CA . ILE A 1 290 ? 16.244 22.535 -24.028 1.00 92.06 290 ILE A CA 1
ATOM 2321 C C . ILE A 1 290 ? 17.586 22.872 -24.666 1.00 92.06 290 ILE A C 1
ATOM 2323 O O . ILE A 1 290 ? 18.220 22.021 -25.294 1.00 92.06 290 ILE A O 1
ATOM 2327 N N . GLU A 1 291 ? 18.043 24.099 -24.447 1.00 90.25 291 GLU A N 1
ATOM 2328 C CA . GLU A 1 291 ? 19.356 24.550 -24.898 1.00 90.25 291 GLU A CA 1
ATOM 2329 C C . GLU A 1 291 ? 20.472 24.052 -23.963 1.00 90.25 291 GLU A C 1
ATOM 2331 O O . GLU A 1 291 ? 20.266 23.962 -22.748 1.00 90.25 291 GLU A O 1
ATOM 2336 N N . PRO A 1 292 ? 21.674 23.751 -24.488 1.00 88.81 292 PRO A N 1
ATOM 2337 C CA . PRO A 1 292 ? 22.794 23.314 -23.668 1.00 88.81 292 PRO A CA 1
ATOM 2338 C C . PRO A 1 292 ? 23.338 24.462 -22.801 1.00 88.81 292 PRO A C 1
ATOM 2340 O O . PRO A 1 292 ? 23.429 25.613 -23.241 1.00 88.81 292 PRO A O 1
ATOM 2343 N N . CYS A 1 293 ? 23.753 24.143 -21.574 1.00 85.56 293 CYS A N 1
ATOM 2344 C CA . CYS A 1 293 ? 24.327 25.096 -20.630 1.00 85.56 293 CYS A CA 1
ATOM 2345 C C . CYS A 1 293 ? 25.671 25.653 -21.118 1.00 85.56 293 CYS A C 1
ATOM 2347 O O . CYS A 1 293 ? 26.393 25.045 -21.919 1.00 85.56 293 CYS A O 1
ATOM 2349 N N . ARG A 1 294 ? 26.035 26.846 -20.635 1.00 80.69 294 ARG A N 1
ATOM 2350 C CA . ARG A 1 294 ? 27.293 27.492 -21.036 1.00 80.69 294 ARG A CA 1
ATOM 2351 C C . ARG A 1 294 ? 28.483 26.786 -20.386 1.00 80.69 294 ARG A C 1
ATOM 2353 O O . ARG A 1 294 ? 28.401 26.324 -19.254 1.00 80.69 294 ARG A O 1
ATOM 2360 N N . ALA A 1 295 ? 29.638 26.791 -21.058 1.00 68.06 295 ALA A N 1
ATOM 2361 C CA . ALA A 1 295 ? 30.862 26.137 -20.570 1.00 68.06 295 ALA A CA 1
ATOM 2362 C C . ALA A 1 295 ? 31.312 26.585 -19.159 1.00 68.06 295 ALA A C 1
ATOM 2364 O O . ALA A 1 295 ? 31.994 25.836 -18.468 1.00 68.06 295 ALA A O 1
ATOM 2365 N N . THR A 1 296 ? 30.927 27.788 -18.720 1.00 63.25 296 THR A N 1
ATOM 2366 C CA . THR A 1 296 ? 31.187 28.310 -17.368 1.00 63.25 296 THR A CA 1
ATOM 2367 C C . THR A 1 296 ? 30.307 27.682 -16.282 1.00 63.25 296 THR A C 1
ATOM 2369 O O . THR A 1 296 ? 30.744 27.594 -15.145 1.00 63.25 296 THR A O 1
ATOM 2372 N N . GLU A 1 297 ? 29.095 27.231 -16.614 1.00 60.91 297 GLU A N 1
ATOM 2373 C CA . GLU A 1 297 ? 28.113 26.660 -15.671 1.00 60.91 297 GLU A CA 1
ATOM 2374 C C . GLU A 1 297 ? 28.317 25.149 -15.456 1.00 60.91 297 GLU A C 1
ATOM 2376 O O . GLU A 1 297 ? 27.932 24.614 -14.415 1.00 60.91 297 GLU A O 1
ATOM 2381 N N . LEU A 1 298 ? 28.999 24.471 -16.393 1.00 62.19 298 LEU A N 1
ATOM 2382 C CA . LEU A 1 298 ? 29.442 23.078 -16.237 1.00 62.19 298 LEU A CA 1
ATOM 2383 C C . LEU A 1 298 ? 30.395 22.881 -15.045 1.00 62.19 298 LEU A C 1
ATOM 2385 O O . LEU A 1 298 ? 30.453 21.787 -14.493 1.00 62.19 298 LEU A O 1
ATOM 2389 N N . ALA A 1 299 ? 31.149 23.916 -14.659 1.00 55.06 299 ALA A N 1
ATOM 2390 C CA . ALA A 1 299 ? 32.139 23.837 -13.583 1.00 55.06 299 ALA A CA 1
ATOM 2391 C C . ALA A 1 299 ? 31.518 23.863 -12.170 1.00 55.06 299 ALA A C 1
ATOM 2393 O O . ALA A 1 299 ? 32.135 23.356 -11.237 1.00 55.06 299 ALA A O 1
ATOM 2394 N N . ASP A 1 300 ? 30.296 24.392 -12.030 1.00 56.25 300 ASP A N 1
ATOM 2395 C CA . ASP A 1 300 ? 29.617 24.612 -10.742 1.00 56.25 300 ASP A CA 1
ATOM 2396 C C . ASP A 1 300 ? 28.463 23.611 -10.480 1.00 56.25 300 ASP A C 1
ATOM 2398 O O . ASP A 1 300 ? 27.641 23.832 -9.591 1.00 56.25 300 ASP A O 1
ATOM 2402 N N . ASN A 1 301 ? 28.370 22.500 -11.233 1.00 55.72 301 ASN A N 1
ATOM 2403 C CA . ASN A 1 301 ? 27.279 21.501 -11.150 1.00 55.72 301 ASN A CA 1
ATOM 2404 C C . ASN A 1 301 ? 25.848 22.081 -11.342 1.00 55.72 301 ASN A C 1
ATOM 2406 O O . ASN A 1 301 ? 24.866 21.468 -10.922 1.00 55.72 301 ASN A O 1
ATOM 2410 N N . GLY A 1 302 ? 25.706 23.242 -11.996 1.00 63.03 302 GLY A N 1
ATOM 2411 C CA . GLY A 1 302 ? 24.455 24.015 -12.082 1.00 63.03 302 GLY A CA 1
ATOM 2412 C C . GLY A 1 302 ? 23.628 23.879 -13.374 1.00 63.03 302 GLY A C 1
ATOM 2413 O O . GLY A 1 302 ? 22.770 24.723 -13.613 1.00 63.03 302 GLY A O 1
ATOM 2414 N N . CYS A 1 303 ? 23.866 22.877 -14.230 1.00 83.75 303 CYS A N 1
ATOM 2415 C CA . CYS A 1 303 ? 23.212 22.758 -15.549 1.00 83.75 303 CYS A CA 1
ATOM 2416 C C . CYS A 1 303 ? 21.793 22.151 -15.489 1.00 83.75 303 CYS A C 1
ATOM 2418 O O . CYS A 1 303 ? 21.574 20.999 -15.886 1.00 83.75 303 CYS A O 1
ATOM 2420 N N . ILE A 1 304 ? 20.831 22.935 -14.996 1.00 89.31 304 ILE A N 1
ATOM 2421 C CA . ILE A 1 304 ? 19.398 22.603 -14.980 1.00 89.31 304 ILE A CA 1
ATOM 2422 C C . ILE A 1 304 ? 18.614 23.726 -15.676 1.00 89.31 304 ILE A C 1
ATOM 2424 O O . ILE A 1 304 ? 18.720 24.887 -15.286 1.00 89.31 304 ILE A O 1
ATOM 2428 N N . ASP A 1 305 ? 17.817 23.386 -16.692 1.00 92.12 305 ASP A N 1
ATOM 2429 C CA . ASP A 1 305 ? 16.795 24.269 -17.262 1.00 92.12 305 ASP A CA 1
ATOM 2430 C C . ASP A 1 305 ? 15.504 24.134 -16.447 1.00 92.12 305 ASP A C 1
ATOM 2432 O O . ASP A 1 305 ? 14.895 23.063 -16.389 1.00 92.12 305 ASP A O 1
ATOM 2436 N N . THR A 1 306 ? 15.104 25.224 -15.793 1.00 92.62 306 THR A N 1
ATOM 2437 C CA . THR A 1 306 ? 13.875 25.313 -14.998 1.00 92.62 306 THR A CA 1
ATOM 2438 C C . THR A 1 306 ? 12.874 26.180 -15.741 1.00 92.62 306 THR A C 1
ATOM 2440 O O . THR A 1 306 ? 13.039 27.400 -15.834 1.00 92.62 306 THR A O 1
ATOM 2443 N N . ARG A 1 307 ? 11.781 25.577 -16.214 1.00 93.06 307 ARG A N 1
ATOM 2444 C CA . ARG A 1 307 ? 10.643 26.322 -16.762 1.00 93.06 307 ARG A CA 1
ATOM 2445 C C . ARG A 1 307 ? 9.544 26.445 -15.729 1.00 93.06 307 ARG A C 1
ATOM 2447 O O . ARG A 1 307 ? 9.169 25.459 -15.103 1.00 93.06 307 ARG A O 1
ATOM 2454 N N . ARG A 1 308 ? 9.004 27.657 -15.588 1.00 93.25 308 ARG A N 1
ATOM 2455 C CA . ARG A 1 308 ? 7.860 27.962 -14.724 1.00 93.25 308 ARG A CA 1
ATOM 2456 C C . ARG A 1 308 ? 6.792 28.724 -15.493 1.00 93.25 308 ARG A C 1
ATOM 2458 O O . ARG A 1 308 ? 7.111 29.711 -16.154 1.00 93.25 308 ARG A O 1
ATOM 2465 N N . ILE A 1 309 ? 5.539 28.310 -15.344 1.00 92.06 309 ILE A N 1
ATOM 2466 C CA . ILE A 1 309 ? 4.373 29.029 -15.872 1.00 92.06 309 ILE A CA 1
ATOM 2467 C C . ILE A 1 309 ? 3.302 29.202 -14.797 1.00 92.06 309 ILE A C 1
ATOM 2469 O O . ILE A 1 309 ? 3.223 28.415 -13.854 1.00 92.06 309 ILE A O 1
ATOM 2473 N N . SER A 1 310 ? 2.469 30.227 -14.959 1.00 90.19 310 SER A N 1
ATOM 2474 C CA . SER A 1 310 ? 1.308 30.487 -14.107 1.00 90.19 310 SER A CA 1
ATOM 2475 C C . SER A 1 310 ? 0.033 30.056 -14.824 1.00 90.19 310 SER A C 1
ATOM 2477 O O . SER A 1 310 ? -0.221 30.487 -15.945 1.00 90.19 310 SER A O 1
ATOM 2479 N N . LEU A 1 311 ? -0.767 29.227 -14.164 1.00 88.50 311 LEU A N 1
ATOM 2480 C CA . LEU A 1 311 ? -1.983 28.628 -14.698 1.00 88.50 311 LEU A CA 1
ATOM 2481 C C . LEU A 1 311 ? -3.170 29.024 -13.819 1.00 88.50 311 LEU A C 1
ATOM 2483 O O . LEU A 1 311 ? -3.223 28.655 -12.644 1.00 88.50 311 LEU A O 1
ATOM 2487 N N . ASP A 1 312 ? -4.136 29.740 -14.390 1.00 87.25 312 ASP A N 1
ATOM 2488 C CA . ASP A 1 312 ? -5.373 30.094 -13.691 1.00 87.25 312 ASP A CA 1
ATOM 2489 C C . ASP A 1 312 ? -6.367 28.933 -13.795 1.00 87.25 312 ASP A C 1
ATOM 2491 O O . ASP A 1 312 ? -6.804 28.563 -14.883 1.00 87.25 312 ASP A O 1
ATOM 2495 N N . MET A 1 313 ? -6.726 28.336 -12.659 1.00 88.31 313 MET A N 1
ATOM 2496 C CA . MET A 1 313 ? -7.537 27.119 -12.616 1.00 88.31 313 MET A CA 1
ATOM 2497 C C . MET A 1 313 ? -9.012 27.426 -12.926 1.00 88.31 313 MET A C 1
ATOM 2499 O O . MET A 1 313 ? -9.683 28.081 -12.120 1.00 88.31 313 MET A O 1
ATOM 2503 N N . PRO A 1 314 ? -9.595 26.926 -14.036 1.00 83.00 314 PRO A N 1
ATOM 2504 C CA . PRO A 1 314 ? -11.004 27.179 -14.362 1.00 83.00 314 PRO A CA 1
ATOM 2505 C C . PRO A 1 314 ? -11.978 26.351 -13.502 1.00 83.00 314 PRO A C 1
ATOM 2507 O O . PRO A 1 314 ? -13.200 26.529 -13.574 1.00 83.00 314 PRO A O 1
ATOM 2510 N N . PHE A 1 315 ? -11.442 25.468 -12.663 1.00 87.06 315 PHE A N 1
ATOM 2511 C CA . PHE A 1 315 ? -12.146 24.542 -11.788 1.00 87.06 315 PHE A CA 1
ATOM 2512 C C . PHE A 1 315 ? -11.702 24.730 -10.334 1.00 87.06 315 PHE A C 1
ATOM 2514 O O . PHE A 1 315 ? -10.671 25.331 -10.048 1.00 87.06 315 PHE A O 1
ATOM 2521 N N . GLY A 1 316 ? -12.490 24.200 -9.405 1.00 89.38 316 GLY A N 1
ATOM 2522 C CA . GLY A 1 316 ? -12.101 24.079 -8.006 1.00 89.38 316 GLY A CA 1
ATOM 2523 C C . GLY A 1 316 ? -12.460 22.693 -7.496 1.00 89.38 316 GLY A C 1
ATOM 2524 O O . GLY A 1 316 ? -13.376 22.067 -8.018 1.00 89.38 316 GLY A O 1
ATOM 2525 N N . GLY A 1 317 ? -11.746 22.220 -6.484 1.00 93.62 317 GLY A N 1
ATOM 2526 C CA . GLY A 1 317 ? -11.932 20.881 -5.939 1.00 93.62 317 GLY A CA 1
ATOM 2527 C C . GLY A 1 317 ? -10.743 20.439 -5.099 1.00 93.62 317 GLY A C 1
ATOM 2528 O O . GLY A 1 317 ? -9.889 21.246 -4.727 1.00 93.62 317 GLY A O 1
ATOM 2529 N N . TYR A 1 318 ? -10.701 19.154 -4.781 1.00 94.19 318 TYR A N 1
ATOM 2530 C CA . TYR A 1 318 ? -9.685 18.542 -3.934 1.00 94.19 318 TYR A CA 1
ATOM 2531 C C . TYR A 1 318 ? -8.757 17.665 -4.767 1.00 94.19 318 TYR A C 1
ATOM 2533 O O . TYR A 1 318 ? -9.227 16.760 -5.453 1.00 94.19 318 TYR A O 1
ATOM 2541 N N . VAL A 1 319 ? -7.450 17.927 -4.703 1.00 94.12 319 VAL A N 1
ATOM 2542 C CA . VAL A 1 319 ? -6.438 17.112 -5.389 1.00 94.12 319 VAL A CA 1
ATOM 2543 C C . VAL A 1 319 ? -6.276 15.802 -4.628 1.00 94.12 319 VAL A C 1
ATOM 2545 O O . VAL A 1 319 ? -6.016 15.816 -3.425 1.00 94.12 319 VAL A O 1
ATOM 2548 N N . ILE A 1 320 ? -6.429 14.678 -5.325 1.00 93.88 320 ILE A N 1
ATOM 2549 C CA . ILE A 1 320 ? -6.330 13.329 -4.737 1.00 93.88 320 ILE A CA 1
ATOM 2550 C C . ILE A 1 320 ? -5.138 12.530 -5.272 1.00 93.88 320 ILE A C 1
ATOM 2552 O O . ILE A 1 320 ? -4.725 11.551 -4.658 1.00 93.88 320 ILE A O 1
ATOM 2556 N N . TYR A 1 321 ? -4.600 12.945 -6.418 1.00 95.00 321 TYR A N 1
ATOM 2557 C CA . TYR A 1 321 ? -3.473 12.314 -7.092 1.00 95.00 321 TYR A CA 1
ATOM 2558 C C . TYR A 1 321 ? -2.770 13.338 -7.980 1.00 95.00 321 TYR A C 1
ATOM 2560 O O . TYR A 1 321 ? -3.445 14.178 -8.583 1.00 95.00 321 TYR A O 1
ATOM 2568 N N . GLY A 1 322 ? -1.449 13.235 -8.104 1.00 94.06 322 GLY A N 1
ATOM 2569 C CA . GLY A 1 322 ? -0.676 13.976 -9.094 1.00 94.06 322 GLY A CA 1
ATOM 2570 C C . GLY A 1 322 ? 0.575 13.230 -9.556 1.00 94.06 322 GLY A C 1
ATOM 2571 O O . GLY A 1 322 ? 1.216 12.547 -8.759 1.00 94.06 322 GLY A O 1
ATOM 2572 N N . VAL A 1 323 ? 0.938 13.371 -10.828 1.00 95.38 323 VAL A N 1
ATOM 2573 C CA . VAL A 1 323 ? 2.149 12.777 -11.415 1.00 95.38 323 VAL A CA 1
ATOM 2574 C C . VAL A 1 323 ? 2.609 13.595 -12.618 1.00 95.38 323 VAL A C 1
ATOM 2576 O O . VAL A 1 323 ? 1.780 14.138 -13.347 1.00 95.38 323 VAL A O 1
ATOM 2579 N N . ALA A 1 324 ? 3.915 13.689 -12.842 1.00 94.62 324 ALA A N 1
ATOM 2580 C CA . ALA A 1 324 ? 4.463 14.315 -14.036 1.00 94.62 324 ALA A CA 1
ATOM 2581 C C . ALA A 1 324 ? 4.811 13.278 -15.108 1.00 94.62 324 ALA A C 1
ATOM 2583 O O . ALA A 1 324 ? 5.075 12.118 -14.805 1.00 94.62 324 ALA A O 1
ATOM 2584 N N . HIS A 1 325 ? 4.850 13.730 -16.355 1.00 93.06 325 HIS A N 1
ATOM 2585 C CA . HIS A 1 325 ? 5.361 12.985 -17.496 1.00 93.06 325 HIS A CA 1
ATOM 2586 C C . HIS A 1 325 ? 6.526 13.772 -18.101 1.00 93.06 325 HIS A C 1
ATOM 2588 O O . HIS A 1 325 ? 6.357 14.922 -18.521 1.00 93.06 325 HIS A O 1
ATOM 2594 N N . GLN A 1 326 ? 7.708 13.158 -18.092 1.00 92.56 326 GLN A N 1
ATOM 2595 C CA . GLN A 1 326 ? 8.958 13.725 -18.589 1.00 92.56 326 GLN A CA 1
ATOM 2596 C C . GLN A 1 326 ? 9.733 12.662 -19.376 1.00 92.56 326 GLN A C 1
ATOM 2598 O O . GLN A 1 326 ? 9.657 11.473 -19.069 1.00 92.56 326 GLN A O 1
ATOM 2603 N N . HIS A 1 327 ? 10.500 13.099 -20.371 1.00 90.31 327 HIS A N 1
ATOM 2604 C CA . HIS A 1 327 ? 11.411 12.255 -21.145 1.00 90.31 327 HIS A CA 1
ATOM 2605 C C . HIS A 1 327 ? 12.811 12.235 -20.526 1.00 90.31 327 HIS A C 1
ATOM 2607 O O . HIS A 1 327 ? 13.113 12.991 -19.599 1.00 90.31 327 HIS A O 1
ATOM 2613 N N . ALA A 1 328 ? 13.683 11.371 -21.054 1.00 87.94 328 ALA A N 1
ATOM 2614 C CA . ALA A 1 328 ? 15.079 11.290 -20.636 1.00 87.94 328 ALA A CA 1
ATOM 2615 C C . ALA A 1 328 ? 15.745 12.680 -20.626 1.00 87.94 328 ALA A C 1
ATOM 2617 O O . ALA A 1 328 ? 15.637 13.447 -21.577 1.00 87.94 328 ALA A O 1
ATOM 2618 N N . GLY A 1 329 ? 16.430 13.003 -19.529 1.00 88.94 329 GLY A N 1
ATOM 2619 C CA . GLY A 1 329 ? 16.926 14.351 -19.244 1.00 88.94 329 GLY A CA 1
ATOM 2620 C C . GLY A 1 329 ? 16.066 15.112 -18.234 1.00 88.94 329 GLY A C 1
ATOM 2621 O O . GLY A 1 329 ? 16.571 16.041 -17.612 1.00 88.94 329 GLY A O 1
ATOM 2622 N N . GLY A 1 330 ? 14.816 14.707 -17.991 1.00 92.81 330 GLY A N 1
ATOM 2623 C CA . GLY A 1 330 ? 13.982 15.277 -16.931 1.00 92.81 330 GLY A CA 1
ATOM 2624 C C . GLY A 1 330 ? 14.597 15.060 -15.547 1.00 92.81 330 GLY A C 1
ATOM 2625 O O . GLY A 1 330 ? 15.157 13.996 -15.268 1.00 92.81 330 GLY A O 1
ATOM 2626 N N . SER A 1 331 ? 14.502 16.060 -14.671 1.00 92.31 331 SER A N 1
ATOM 2627 C CA . SER A 1 331 ? 14.976 15.997 -13.278 1.00 92.31 331 SER A CA 1
ATOM 2628 C C . SER A 1 331 ? 13.854 16.151 -12.247 1.00 92.31 331 SER A C 1
ATOM 2630 O O . SER A 1 331 ? 14.089 16.006 -11.048 1.00 92.31 331 SER A O 1
ATOM 2632 N N . GLY A 1 332 ? 12.623 16.380 -12.704 1.00 95.25 332 GLY A N 1
ATOM 2633 C CA . GLY A 1 332 ? 11.430 16.479 -11.875 1.00 95.25 332 GLY A CA 1
ATOM 2634 C C . GLY A 1 332 ? 10.517 17.619 -12.300 1.00 95.25 332 GLY A C 1
ATOM 2635 O O . GLY A 1 332 ? 10.900 18.531 -13.033 1.00 95.25 332 GLY A O 1
ATOM 2636 N N . SER A 1 333 ? 9.290 17.577 -11.803 1.00 97.00 333 SER A N 1
ATOM 2637 C CA . SER A 1 333 ? 8.298 18.628 -11.984 1.00 97.00 333 SER A CA 1
ATOM 2638 C C . SER A 1 333 ? 7.484 18.794 -10.705 1.00 97.00 333 SER A C 1
ATOM 2640 O O . SER A 1 333 ? 7.308 17.854 -9.922 1.00 97.00 333 SER A O 1
ATOM 2642 N N . ALA A 1 334 ? 7.020 20.011 -10.455 1.00 97.12 334 ALA A N 1
ATOM 2643 C CA . ALA A 1 334 ? 6.309 20.355 -9.240 1.00 97.12 334 ALA A CA 1
ATOM 2644 C C . ALA A 1 334 ? 5.223 21.396 -9.503 1.00 97.12 334 ALA A C 1
ATOM 2646 O O . ALA A 1 334 ? 5.352 22.268 -10.360 1.00 97.12 334 ALA A O 1
ATOM 2647 N N . LEU A 1 335 ? 4.148 21.296 -8.730 1.00 96.12 335 LEU A N 1
ATOM 2648 C CA . LEU A 1 335 ? 3.017 22.205 -8.757 1.00 96.12 335 LEU A CA 1
ATOM 2649 C C . LEU A 1 335 ? 2.979 22.977 -7.440 1.00 96.12 335 LEU A C 1
ATOM 2651 O O . LEU A 1 335 ? 2.920 22.376 -6.364 1.00 96.12 335 LEU A O 1
ATOM 2655 N N . TYR A 1 336 ? 2.985 24.300 -7.529 1.00 95.50 336 TYR A N 1
ATOM 2656 C CA . TYR A 1 336 ? 2.974 25.214 -6.392 1.00 95.50 336 TYR A CA 1
ATOM 2657 C C . TYR A 1 336 ? 1.740 26.115 -6.426 1.00 95.50 336 TYR A C 1
ATOM 2659 O O . TYR A 1 336 ? 1.146 26.347 -7.479 1.00 95.50 336 TYR A O 1
ATOM 2667 N N . ARG A 1 337 ? 1.380 26.676 -5.274 1.00 93.81 337 ARG A N 1
ATOM 2668 C CA . ARG A 1 337 ? 0.551 27.883 -5.214 1.00 93.81 337 ARG A CA 1
ATOM 2669 C C . ARG A 1 337 ? 1.379 29.122 -5.548 1.00 93.81 337 ARG A C 1
ATOM 2671 O O . ARG A 1 337 ? 2.608 29.103 -5.486 1.00 93.81 337 ARG A O 1
ATOM 2678 N N . GLU A 1 338 ? 0.691 30.221 -5.837 1.00 89.25 338 GLU A N 1
ATOM 2679 C CA . GLU A 1 338 ? 1.303 31.534 -6.077 1.00 89.25 338 GLU A CA 1
ATOM 2680 C C . GLU A 1 338 ? 2.168 32.035 -4.898 1.00 89.25 338 GLU A C 1
ATOM 2682 O O . GLU A 1 338 ? 3.159 32.730 -5.111 1.00 89.25 338 GLU A O 1
ATOM 2687 N N . ASP A 1 339 ? 1.855 31.632 -3.661 1.00 88.81 339 ASP A N 1
ATOM 2688 C CA . ASP A 1 339 ? 2.630 31.966 -2.454 1.00 88.81 339 ASP A CA 1
ATOM 2689 C C . ASP A 1 339 ? 3.897 31.106 -2.253 1.00 88.81 339 ASP A C 1
ATOM 2691 O O . ASP A 1 339 ? 4.636 31.301 -1.286 1.00 88.81 339 ASP A O 1
ATOM 2695 N N . GLY A 1 340 ? 4.162 30.163 -3.163 1.00 89.00 340 GLY A N 1
ATOM 2696 C CA . GLY A 1 340 ? 5.295 29.243 -3.107 1.00 89.00 340 GLY A CA 1
ATOM 2697 C C . GLY A 1 340 ? 5.036 27.948 -2.330 1.00 89.00 340 GLY A C 1
ATOM 2698 O O . GLY A 1 340 ? 5.944 27.122 -2.225 1.00 89.00 340 GLY A O 1
ATOM 2699 N N . GLN A 1 341 ? 3.828 27.716 -1.802 1.00 92.69 341 GLN A N 1
ATOM 2700 C CA . GLN A 1 341 ? 3.482 26.445 -1.164 1.00 92.69 341 GLN A CA 1
ATOM 2701 C C . GLN A 1 341 ? 3.485 25.299 -2.188 1.00 92.69 341 GLN A C 1
ATOM 2703 O O . GLN A 1 341 ? 2.733 25.326 -3.161 1.00 92.69 341 GLN A O 1
ATOM 2708 N N . LEU A 1 342 ? 4.282 24.255 -1.941 1.00 93.50 342 LEU A N 1
ATOM 2709 C CA . LEU A 1 342 ? 4.285 23.036 -2.754 1.00 93.50 342 LEU A CA 1
ATOM 2710 C C . LEU A 1 342 ? 2.972 22.258 -2.566 1.00 93.50 342 LEU A C 1
ATOM 2712 O O . LEU A 1 342 ? 2.617 21.906 -1.440 1.00 93.50 342 LEU A O 1
ATOM 2716 N N . LEU A 1 343 ? 2.276 21.964 -3.666 1.00 92.69 343 LEU A N 1
ATOM 2717 C CA . LEU A 1 343 ? 1.061 21.144 -3.683 1.00 92.69 343 LEU A CA 1
ATOM 2718 C C . LEU A 1 343 ? 1.371 19.678 -3.983 1.00 92.69 343 LEU A C 1
ATOM 2720 O O . LEU A 1 343 ? 0.899 18.797 -3.270 1.00 92.69 343 LEU A O 1
ATOM 2724 N N . CYS A 1 344 ? 2.165 19.430 -5.024 1.00 94.88 344 CYS A N 1
ATOM 2725 C CA . CYS A 1 344 ? 2.615 18.101 -5.423 1.00 94.88 344 CYS A CA 1
ATOM 2726 C C . CYS A 1 344 ? 3.957 18.195 -6.150 1.00 94.88 344 CYS A C 1
ATOM 2728 O O . CYS A 1 344 ? 4.175 19.123 -6.923 1.00 94.88 344 CYS A O 1
ATOM 2730 N N . SER A 1 345 ? 4.827 17.210 -5.948 1.00 96.31 345 SER A N 1
ATOM 2731 C CA . SER A 1 345 ? 6.062 17.026 -6.713 1.00 96.31 345 SER A CA 1
ATOM 2732 C C . SER A 1 345 ? 6.116 15.618 -7.296 1.00 96.31 345 SER A C 1
ATOM 2734 O O . SER A 1 345 ? 5.549 14.677 -6.738 1.00 96.31 345 SER A O 1
ATOM 2736 N N . SER A 1 346 ? 6.783 15.486 -8.436 1.00 96.56 346 SER A N 1
ATOM 2737 C CA . SER A 1 346 ? 6.976 14.227 -9.143 1.00 96.56 346 SER A CA 1
ATOM 2738 C C . SER A 1 346 ? 8.399 14.189 -9.694 1.00 96.56 346 SER A C 1
ATOM 2740 O O . SER A 1 346 ? 8.840 15.120 -10.367 1.00 96.56 346 SER A O 1
ATOM 2742 N N . ILE A 1 347 ? 9.142 13.145 -9.334 1.00 96.12 347 ILE A N 1
ATOM 2743 C CA . ILE A 1 347 ? 10.581 13.002 -9.572 1.00 96.12 347 ILE A CA 1
ATOM 2744 C C . ILE A 1 347 ? 10.808 11.725 -10.391 1.00 96.12 347 ILE A C 1
ATOM 2746 O O . ILE A 1 347 ? 10.229 10.686 -10.051 1.00 96.12 347 ILE A O 1
ATOM 2750 N N . PRO A 1 348 ? 11.640 11.771 -11.442 1.00 95.19 348 PRO A N 1
ATOM 2751 C CA . PRO A 1 348 ? 11.931 10.610 -12.267 1.00 95.19 348 PRO A CA 1
ATOM 2752 C C . PRO A 1 348 ? 12.794 9.572 -11.557 1.00 95.19 348 PRO A C 1
ATOM 2754 O O . PRO A 1 348 ? 13.712 9.885 -10.802 1.00 95.19 348 PRO A O 1
ATOM 2757 N N . THR A 1 349 ? 12.513 8.311 -11.863 1.00 95.19 349 THR A N 1
ATOM 2758 C CA . THR A 1 349 ? 13.329 7.145 -11.528 1.00 95.19 349 THR A CA 1
ATOM 2759 C C . THR A 1 349 ? 14.029 6.678 -12.796 1.00 95.19 349 THR A C 1
ATOM 2761 O O . THR A 1 349 ? 13.368 6.266 -13.752 1.00 95.19 349 THR A O 1
ATOM 2764 N N . TYR A 1 350 ? 15.358 6.735 -12.795 1.00 94.25 350 TYR A N 1
ATOM 2765 C CA . TYR A 1 350 ? 16.191 6.227 -13.882 1.00 94.25 350 TYR A CA 1
ATOM 2766 C C . TYR A 1 350 ? 16.593 4.776 -13.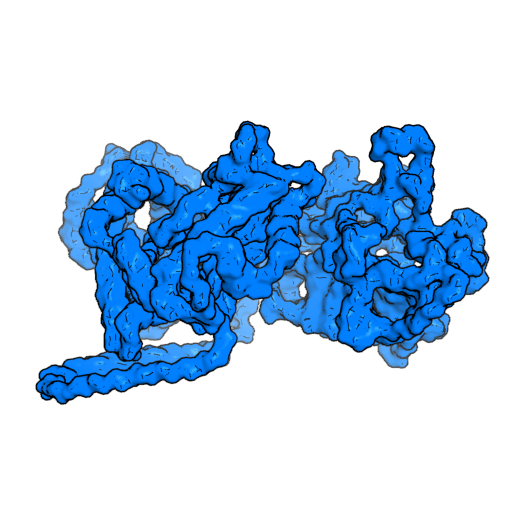617 1.00 94.25 350 TYR A C 1
ATOM 2768 O O . TYR A 1 350 ? 16.832 4.405 -12.468 1.00 94.25 350 TYR A O 1
ATOM 2776 N N . GLY A 1 351 ? 16.647 3.960 -14.669 1.00 92.19 351 GLY A N 1
ATOM 2777 C CA . GLY A 1 351 ? 17.225 2.619 -14.586 1.00 92.19 351 GLY A CA 1
ATOM 2778 C C . GLY A 1 351 ? 18.755 2.650 -14.554 1.00 92.19 351 GLY A C 1
ATOM 2779 O O . GLY A 1 351 ? 19.370 3.659 -14.913 1.00 92.19 351 GLY A O 1
ATOM 2780 N N . ASP A 1 352 ? 19.363 1.535 -14.152 1.00 92.56 352 ASP A N 1
ATOM 2781 C CA . ASP A 1 352 ? 20.818 1.333 -14.069 1.00 92.56 352 ASP A CA 1
ATOM 2782 C C . ASP A 1 352 ? 21.311 -0.006 -14.669 1.00 92.56 352 ASP A C 1
ATOM 2784 O O . ASP A 1 352 ? 22.511 -0.274 -14.671 1.00 92.56 352 ASP A O 1
ATOM 2788 N N . GLY A 1 353 ? 20.415 -0.817 -15.239 1.00 92.12 353 GLY A N 1
ATOM 2789 C CA . GLY A 1 353 ? 20.694 -2.115 -15.863 1.00 92.12 353 GLY A CA 1
ATOM 2790 C C . GLY A 1 353 ? 20.170 -2.244 -17.300 1.00 92.12 353 GLY A C 1
ATOM 2791 O O . GLY A 1 353 ? 19.900 -1.257 -17.978 1.00 92.12 353 GLY A O 1
ATOM 2792 N N . GLU A 1 354 ? 20.031 -3.477 -17.793 1.00 90.00 354 GLU A N 1
ATOM 2793 C CA . GLU A 1 354 ? 19.559 -3.762 -19.167 1.00 90.00 354 GLU A CA 1
ATOM 2794 C C . GLU A 1 354 ? 18.177 -4.435 -19.218 1.00 90.00 354 GLU A C 1
ATOM 2796 O O . GLU A 1 354 ? 17.595 -4.597 -20.293 1.00 90.00 354 GLU A O 1
ATOM 2801 N N . GLU A 1 355 ? 17.641 -4.821 -18.060 1.00 91.12 355 GLU A N 1
ATOM 2802 C CA . GLU A 1 355 ? 16.362 -5.519 -17.946 1.00 91.12 355 GLU A CA 1
ATOM 2803 C C . GLU A 1 355 ? 15.165 -4.582 -18.138 1.00 91.12 355 GLU A C 1
ATOM 2805 O O . GLU A 1 355 ? 15.213 -3.388 -17.824 1.00 91.12 355 GLU A O 1
ATOM 2810 N N . ALA A 1 356 ? 14.052 -5.146 -18.613 1.00 89.94 356 ALA A N 1
ATOM 2811 C CA . ALA A 1 356 ? 12.809 -4.413 -18.796 1.00 89.94 356 ALA A CA 1
ATOM 2812 C C . ALA A 1 356 ? 12.300 -3.820 -17.465 1.00 89.94 356 ALA A C 1
ATOM 2814 O O . ALA A 1 356 ? 11.895 -4.544 -16.561 1.00 89.94 356 ALA A O 1
ATOM 2815 N N . GLY A 1 357 ? 12.280 -2.490 -17.355 1.00 87.25 357 GLY A N 1
ATOM 2816 C CA . GLY A 1 357 ? 11.890 -1.748 -16.151 1.00 87.25 357 GLY A CA 1
ATOM 2817 C C . GLY A 1 357 ? 13.070 -1.264 -15.315 1.00 87.25 357 GLY A C 1
ATOM 2818 O O . GLY A 1 357 ? 12.856 -0.633 -14.275 1.00 87.25 357 GLY A O 1
ATOM 2819 N N . ASN A 1 358 ? 14.299 -1.525 -15.753 1.00 91.38 358 ASN A N 1
ATOM 2820 C CA . ASN A 1 358 ? 15.513 -1.049 -15.113 1.00 91.38 358 ASN A CA 1
ATOM 2821 C C . ASN A 1 358 ? 16.550 -0.512 -16.111 1.00 91.38 358 ASN A C 1
ATOM 2823 O O . ASN A 1 358 ? 17.734 -0.514 -15.814 1.00 91.38 358 ASN A O 1
ATOM 2827 N N . GLU A 1 359 ? 16.130 -0.048 -17.286 1.00 92.44 359 GLU A N 1
ATOM 2828 C CA . GLU A 1 359 ? 17.035 0.303 -18.381 1.00 92.44 359 GLU A CA 1
ATOM 2829 C C . GLU A 1 359 ? 17.863 1.569 -18.121 1.00 92.44 359 GLU A C 1
ATOM 2831 O O . GLU A 1 359 ? 17.326 2.661 -17.914 1.00 92.44 359 GLU A O 1
ATOM 2836 N N . ALA A 1 360 ? 19.186 1.429 -18.209 1.00 91.25 360 ALA A N 1
ATOM 2837 C CA . ALA A 1 360 ? 20.142 2.496 -17.965 1.00 91.25 360 ALA A CA 1
ATOM 2838 C C . ALA A 1 360 ? 19.929 3.686 -18.912 1.00 91.25 360 ALA A C 1
ATOM 2840 O O . ALA A 1 360 ? 19.878 3.535 -20.135 1.00 91.25 360 ALA A O 1
ATOM 2841 N N . GLY A 1 361 ? 19.828 4.888 -18.340 1.00 87.50 361 GLY A N 1
ATOM 2842 C CA . GLY A 1 361 ? 19.665 6.132 -19.101 1.00 87.50 361 GLY A CA 1
ATOM 2843 C C . GLY A 1 361 ? 18.237 6.436 -19.566 1.00 87.50 361 GLY A C 1
ATOM 2844 O O . GLY A 1 361 ? 18.037 7.449 -20.236 1.00 87.50 361 GLY A O 1
ATOM 2845 N N . TYR A 1 362 ? 17.250 5.619 -19.184 1.00 91.81 362 TYR A N 1
ATOM 2846 C CA . TYR A 1 362 ? 15.830 5.865 -19.439 1.00 91.81 362 TYR A CA 1
ATOM 2847 C C . TYR A 1 362 ? 15.083 6.157 -18.139 1.00 91.81 362 TYR A C 1
ATOM 2849 O O . TYR A 1 362 ? 15.400 5.601 -17.086 1.00 91.81 362 TYR A O 1
ATOM 2857 N N . ILE A 1 363 ? 14.048 6.995 -18.227 1.00 93.75 363 ILE A N 1
ATOM 2858 C CA . ILE A 1 363 ? 13.075 7.145 -17.145 1.00 93.75 363 ILE A CA 1
ATOM 2859 C C . ILE A 1 363 ? 12.140 5.934 -17.191 1.00 93.75 363 ILE A C 1
ATOM 2861 O O . ILE A 1 363 ? 11.400 5.741 -18.157 1.00 93.75 363 ILE A O 1
ATOM 2865 N N . VAL A 1 364 ? 12.190 5.122 -16.136 1.00 93.94 364 VAL A N 1
ATOM 2866 C CA . VAL A 1 364 ? 11.412 3.879 -15.968 1.00 93.94 364 VAL A CA 1
ATOM 2867 C C . VAL A 1 364 ? 10.282 4.024 -14.944 1.00 93.94 364 VAL A C 1
ATOM 2869 O O . VAL A 1 364 ? 9.457 3.121 -14.798 1.00 93.94 364 VAL A O 1
ATOM 2872 N N . GLY A 1 365 ? 10.221 5.164 -14.249 1.00 94.38 365 GLY A N 1
ATOM 2873 C CA . GLY A 1 365 ? 9.201 5.499 -13.256 1.00 94.38 365 GLY A CA 1
ATOM 2874 C C . GLY A 1 365 ? 9.158 6.986 -12.929 1.00 94.38 365 GLY A C 1
ATOM 2875 O O . GLY A 1 365 ? 10.143 7.691 -13.125 1.00 94.38 365 GLY A O 1
ATOM 2876 N N . MET A 1 366 ? 8.040 7.442 -12.375 1.00 94.69 366 MET A N 1
ATOM 2877 C CA . MET A 1 366 ? 7.860 8.771 -11.790 1.00 94.69 366 MET A CA 1
ATOM 2878 C C . MET A 1 366 ? 7.237 8.626 -10.401 1.00 94.69 366 MET A C 1
ATOM 2880 O O . MET A 1 366 ? 6.330 7.813 -10.197 1.00 94.69 366 MET A O 1
ATOM 2884 N N . THR A 1 367 ? 7.690 9.423 -9.430 1.00 96.00 367 THR A N 1
ATOM 2885 C CA . THR A 1 367 ? 7.029 9.469 -8.120 1.00 96.00 367 THR A CA 1
ATOM 2886 C C . THR A 1 367 ? 5.661 10.134 -8.230 1.00 96.00 367 THR A C 1
ATOM 2888 O O . THR A 1 367 ? 5.456 11.080 -8.992 1.00 96.00 367 THR A O 1
ATOM 2891 N N . THR A 1 368 ? 4.707 9.636 -7.453 1.00 94.06 368 THR A N 1
ATOM 2892 C CA . THR A 1 368 ? 3.311 10.079 -7.490 1.00 94.06 368 THR A CA 1
ATOM 2893 C C . THR A 1 368 ? 2.928 10.731 -6.174 1.00 94.06 368 THR A C 1
ATOM 2895 O O . THR A 1 368 ? 3.220 10.208 -5.098 1.00 94.06 368 THR A O 1
ATOM 2898 N N . CYS A 1 369 ? 2.223 11.848 -6.258 1.00 92.50 369 CYS A N 1
ATOM 2899 C CA . CYS A 1 369 ? 1.696 12.589 -5.128 1.00 92.50 369 CYS A CA 1
ATOM 2900 C C . CYS A 1 369 ? 0.307 12.058 -4.752 1.00 92.50 369 CYS A C 1
ATOM 2902 O O . CYS A 1 369 ? -0.604 12.110 -5.574 1.00 92.50 369 CYS A O 1
ATOM 2904 N N . TYR A 1 370 ? 0.128 11.608 -3.507 1.00 91.94 370 TYR A N 1
ATOM 2905 C CA . TYR A 1 370 ? -1.178 11.252 -2.936 1.00 91.94 370 TYR A CA 1
ATOM 2906 C C . TYR A 1 370 ? -1.463 12.124 -1.708 1.00 91.94 370 TYR A C 1
ATOM 2908 O O . TYR A 1 370 ? -1.122 11.743 -0.583 1.00 91.94 370 TYR A O 1
ATOM 2916 N N . PRO A 1 371 ? -2.051 13.320 -1.887 1.00 86.75 371 PRO A N 1
ATOM 2917 C CA . PRO A 1 371 ? -2.436 14.157 -0.762 1.00 86.75 371 PRO A CA 1
ATOM 2918 C C . PRO A 1 371 ? -3.446 13.444 0.137 1.00 86.75 371 PRO A C 1
ATOM 2920 O O . PRO A 1 371 ? -4.320 12.717 -0.339 1.00 86.75 371 PRO A O 1
ATOM 2923 N N . GLN A 1 372 ? -3.375 13.689 1.447 1.00 80.12 372 GLN A N 1
ATOM 2924 C CA . GLN A 1 372 ? -4.429 13.206 2.338 1.00 80.12 372 GLN A CA 1
ATOM 2925 C C . GLN A 1 372 ? -5.794 13.784 1.914 1.00 80.12 372 GLN A C 1
ATOM 2927 O O . GLN A 1 372 ? -5.882 14.983 1.630 1.00 80.12 372 GLN A O 1
ATOM 2932 N N . PRO A 1 373 ? -6.875 12.980 1.888 1.00 79.12 373 PRO A N 1
ATOM 2933 C CA . PRO A 1 373 ? -8.183 13.443 1.440 1.00 79.12 373 PRO A CA 1
ATOM 2934 C C . PRO A 1 373 ? -8.618 14.744 2.127 1.00 79.12 373 PRO A C 1
ATOM 2936 O O . PRO A 1 373 ? -8.779 14.805 3.345 1.00 79.12 373 PRO A O 1
ATOM 2939 N N . GLY A 1 374 ? -8.815 15.794 1.329 1.00 79.31 374 GLY A N 1
ATOM 2940 C CA . GLY A 1 374 ? -9.275 17.101 1.798 1.00 79.31 374 GLY A CA 1
ATOM 2941 C C . GLY A 1 374 ? -8.205 18.095 2.245 1.00 79.31 374 GLY A C 1
ATOM 2942 O O . GLY A 1 374 ? -8.572 19.217 2.592 1.00 79.31 374 GLY A O 1
ATOM 2943 N N . THR A 1 375 ? -6.914 17.749 2.211 1.00 84.06 375 THR A N 1
ATOM 2944 C CA . THR A 1 375 ? -5.839 18.673 2.622 1.00 84.06 375 THR A CA 1
ATOM 2945 C C . THR A 1 375 ? -5.419 19.644 1.524 1.00 84.06 375 THR A C 1
ATOM 2947 O O . THR A 1 375 ? -5.139 20.805 1.816 1.00 84.06 375 THR A O 1
ATOM 2950 N N . VAL A 1 376 ? -5.421 19.209 0.261 1.00 90.44 376 VAL A N 1
ATOM 2951 C CA . VAL A 1 376 ? -5.069 20.050 -0.889 1.00 90.44 376 VAL A CA 1
ATOM 2952 C C . VAL A 1 376 ? -6.333 20.430 -1.650 1.00 90.44 376 VAL A C 1
ATOM 2954 O O . VAL A 1 376 ? -6.920 19.614 -2.358 1.00 90.44 376 VAL A O 1
ATOM 2957 N N . LYS A 1 377 ? -6.760 21.686 -1.496 1.00 92.88 377 LYS A N 1
ATOM 2958 C CA . LYS A 1 377 ? -7.922 22.254 -2.188 1.00 92.88 377 LYS A CA 1
ATOM 2959 C C . LYS A 1 377 ? -7.499 23.353 -3.157 1.00 92.88 377 LYS A C 1
ATOM 2961 O O . LYS A 1 377 ? -6.883 24.324 -2.725 1.00 92.88 377 LYS A O 1
ATOM 2966 N N . ILE A 1 378 ? -7.893 23.228 -4.417 1.00 93.12 378 ILE A N 1
ATOM 2967 C CA . ILE A 1 378 ? -7.749 24.264 -5.443 1.00 93.12 378 ILE A CA 1
ATOM 2968 C C . ILE A 1 378 ? -9.062 25.045 -5.515 1.00 93.12 378 ILE A C 1
ATOM 2970 O O . ILE A 1 378 ? -10.147 24.455 -5.560 1.00 93.12 378 ILE A O 1
ATOM 2974 N N . SER A 1 379 ? -8.984 26.371 -5.501 1.00 92.12 379 SER A N 1
ATOM 2975 C CA . SER A 1 379 ? -10.148 27.237 -5.694 1.00 92.12 379 SER A CA 1
ATOM 2976 C C . SER A 1 379 ? -10.322 27.593 -7.169 1.00 92.12 379 SER A C 1
ATOM 2978 O O . SER A 1 379 ? -9.354 27.776 -7.898 1.00 92.12 379 SER A O 1
ATOM 2980 N N . LYS A 1 380 ? -11.571 27.742 -7.615 1.00 89.31 380 LYS A N 1
ATOM 2981 C CA . LYS A 1 380 ? -11.844 28.231 -8.970 1.00 89.31 380 LYS A CA 1
ATOM 2982 C C . LYS A 1 380 ? -11.307 29.656 -9.133 1.00 89.31 380 LYS A C 1
ATOM 2984 O O . LYS A 1 380 ? -11.657 30.527 -8.339 1.00 89.31 380 LYS A O 1
ATOM 2989 N N . GLY A 1 381 ? -10.509 29.881 -10.172 1.00 85.75 381 GLY A N 1
ATOM 2990 C CA . GLY A 1 381 ? -9.797 31.131 -10.437 1.00 85.75 381 GLY A CA 1
ATOM 2991 C C . GLY A 1 381 ? -8.497 31.293 -9.644 1.00 85.75 381 GLY A C 1
ATOM 2992 O O . GLY A 1 381 ? -7.909 32.368 -9.684 1.00 85.75 381 GLY A O 1
ATOM 2993 N N . GLU A 1 382 ? -8.064 30.270 -8.904 1.00 89.44 382 GLU A N 1
ATOM 2994 C CA . GLU A 1 382 ? -6.763 30.266 -8.238 1.00 89.44 382 GLU A CA 1
ATOM 2995 C C . GLU A 1 382 ? -5.630 30.101 -9.256 1.00 89.44 382 GLU A C 1
ATOM 2997 O O . GLU A 1 382 ? -5.719 29.262 -10.152 1.00 89.44 382 GLU A O 1
ATOM 3002 N N . THR A 1 383 ? -4.556 30.871 -9.091 1.00 90.75 383 THR A N 1
ATOM 3003 C CA . THR A 1 383 ? -3.342 30.754 -9.901 1.00 90.75 383 THR A CA 1
ATOM 3004 C C . THR A 1 383 ? -2.391 29.731 -9.275 1.00 90.75 383 THR A C 1
ATOM 3006 O O . THR A 1 383 ? -1.957 29.885 -8.131 1.00 90.75 383 THR A O 1
ATOM 3009 N N . LEU A 1 384 ? -2.037 28.693 -10.033 1.00 93.25 384 LEU A N 1
ATOM 3010 C CA . LEU A 1 384 ? -0.995 27.730 -9.673 1.00 93.25 384 LEU A CA 1
ATOM 3011 C C . LEU A 1 384 ? 0.259 27.962 -10.513 1.00 93.25 384 LEU A C 1
ATOM 3013 O O . LEU A 1 384 ? 0.182 28.450 -11.638 1.00 93.25 384 LEU A O 1
ATOM 3017 N N . ILE A 1 385 ? 1.416 27.590 -9.977 1.00 94.38 385 ILE A N 1
ATOM 3018 C CA . ILE A 1 385 ? 2.699 27.652 -10.674 1.00 94.38 385 ILE A CA 1
ATOM 3019 C C . ILE A 1 385 ? 3.131 26.223 -10.990 1.00 94.38 385 ILE A C 1
ATOM 3021 O O . ILE A 1 385 ? 3.397 25.443 -10.076 1.00 94.38 385 ILE A O 1
ATOM 3025 N N . LEU A 1 386 ? 3.204 25.885 -12.275 1.00 95.56 386 LEU A N 1
ATOM 3026 C CA . LEU A 1 386 ? 3.789 24.628 -12.734 1.00 95.56 386 LEU A CA 1
ATOM 3027 C C . LEU A 1 386 ? 5.272 24.851 -13.021 1.00 95.56 386 LEU A C 1
ATOM 3029 O O . LEU A 1 386 ? 5.626 25.766 -13.762 1.00 95.56 386 LEU A O 1
ATOM 3033 N N . GLU A 1 387 ? 6.121 24.009 -12.444 1.00 96.12 387 GLU A N 1
ATOM 3034 C CA . GLU A 1 387 ? 7.558 23.955 -12.687 1.00 96.12 387 GLU A CA 1
ATOM 3035 C C . GLU A 1 387 ? 7.934 22.625 -13.347 1.00 96.12 387 GLU A C 1
ATOM 3037 O O . GLU A 1 387 ? 7.510 21.568 -12.885 1.00 96.12 387 GLU A O 1
ATOM 3042 N N . SER A 1 388 ? 8.771 22.660 -14.382 1.00 96.25 388 SER A N 1
ATOM 3043 C CA . SER A 1 388 ? 9.395 21.481 -14.993 1.00 96.25 388 SER A CA 1
ATOM 3044 C C . SER A 1 388 ? 10.897 21.715 -15.102 1.00 96.25 388 SER A C 1
ATOM 3046 O O . SER A 1 388 ? 11.323 22.736 -15.648 1.00 96.25 388 SER A O 1
ATOM 3048 N N . ASN A 1 389 ? 11.683 20.773 -14.585 1.00 95.50 389 ASN A N 1
ATOM 3049 C CA . ASN A 1 389 ? 13.137 20.822 -14.573 1.00 95.50 389 ASN A CA 1
ATOM 3050 C C . ASN A 1 389 ? 13.714 19.744 -15.494 1.00 95.50 389 ASN A C 1
ATOM 3052 O O . ASN A 1 389 ? 13.302 18.580 -15.445 1.00 95.50 389 ASN A O 1
ATOM 3056 N N . TYR A 1 390 ? 14.687 20.139 -16.309 1.00 94.88 390 TYR A N 1
ATOM 3057 C CA . TYR A 1 390 ? 15.449 19.265 -17.197 1.00 94.88 390 TYR A CA 1
ATOM 3058 C C . TYR A 1 390 ? 16.945 19.523 -17.043 1.00 94.88 390 TYR A C 1
ATOM 3060 O O . TYR A 1 390 ? 17.372 20.633 -16.740 1.00 94.88 390 TYR A O 1
ATOM 3068 N N . SER A 1 391 ? 17.764 18.502 -17.264 1.00 91.75 391 SER A N 1
ATOM 3069 C CA . SER A 1 391 ? 19.202 18.677 -17.417 1.00 91.75 391 SER A CA 1
ATOM 3070 C C . SER A 1 391 ? 19.483 19.457 -18.697 1.00 91.75 391 SER A C 1
ATOM 3072 O O . SER A 1 391 ? 18.996 19.098 -19.764 1.00 91.75 391 SER A O 1
ATOM 3074 N N . SER A 1 392 ? 20.302 20.499 -18.592 1.00 90.69 392 SER A N 1
ATOM 3075 C CA . SER A 1 392 ? 20.809 21.255 -19.740 1.00 90.69 392 SER A CA 1
ATOM 3076 C C . SER A 1 392 ? 22.268 20.916 -20.051 1.00 90.69 392 SER A C 1
ATOM 3078 O O . SER A 1 392 ? 22.928 21.633 -20.792 1.00 90.69 392 SER A O 1
ATOM 3080 N N . ILE A 1 393 ? 22.808 19.808 -19.518 1.00 87.38 393 ILE A N 1
ATOM 3081 C CA . ILE A 1 393 ? 24.187 19.360 -19.813 1.00 87.38 393 ILE A CA 1
ATOM 3082 C C . ILE A 1 393 ? 24.392 19.164 -21.324 1.00 87.38 393 ILE A C 1
ATOM 3084 O O . ILE A 1 393 ? 25.483 19.380 -21.852 1.00 87.38 393 ILE A O 1
ATOM 3088 N N . ARG A 1 394 ? 23.330 18.769 -22.026 1.00 86.56 394 ARG A N 1
ATOM 3089 C CA . ARG A 1 394 ? 23.276 18.660 -23.481 1.00 86.56 394 ARG A CA 1
ATOM 3090 C C . ARG A 1 394 ? 21.988 19.285 -24.000 1.00 86.56 394 ARG A C 1
ATOM 3092 O O . ARG A 1 394 ? 21.053 19.522 -23.245 1.00 86.56 394 ARG A O 1
ATOM 3099 N N . HIS A 1 395 ? 21.966 19.525 -25.302 1.00 90.12 395 HIS A N 1
ATOM 3100 C CA . HIS A 1 395 ? 20.761 19.931 -26.008 1.00 90.12 395 HIS A CA 1
ATOM 3101 C C . HIS A 1 395 ? 19.756 18.770 -26.046 1.00 90.12 395 HIS A C 1
ATOM 3103 O O . HIS A 1 395 ? 20.166 17.645 -26.342 1.00 90.12 395 HIS A O 1
ATOM 3109 N N . HIS A 1 396 ? 18.476 19.056 -25.802 1.00 92.00 396 HIS A N 1
ATOM 3110 C CA . HIS A 1 396 ? 17.381 18.087 -25.903 1.00 92.00 396 HIS A CA 1
ATOM 3111 C C . HIS A 1 396 ? 16.266 18.614 -26.814 1.00 92.00 396 HIS A C 1
ATOM 3113 O O . HIS A 1 396 ? 15.878 19.780 -26.702 1.00 92.00 396 HIS A O 1
ATOM 3119 N N . THR A 1 397 ? 15.712 17.758 -27.678 1.00 90.94 397 THR A N 1
ATOM 3120 C CA . THR A 1 397 ? 14.531 18.076 -28.508 1.00 90.94 397 THR A CA 1
ATOM 3121 C C . THR A 1 397 ? 13.312 17.265 -28.094 1.00 90.94 397 THR A C 1
ATOM 3123 O O . THR A 1 397 ? 13.452 16.178 -27.541 1.00 90.94 397 THR A O 1
ATOM 3126 N N . GLY A 1 398 ? 12.108 17.775 -28.371 1.00 84.69 398 GLY A N 1
ATOM 3127 C CA . GLY A 1 398 ? 10.878 17.006 -28.155 1.00 84.69 398 GLY A CA 1
ATOM 3128 C C . GLY A 1 398 ? 10.645 16.587 -26.697 1.00 84.69 398 GLY A C 1
ATOM 3129 O O . GLY A 1 398 ? 10.074 15.525 -26.446 1.00 84.69 398 GLY A O 1
ATOM 3130 N N . VAL A 1 399 ? 11.123 17.363 -25.713 1.00 90.62 399 VAL A N 1
ATOM 3131 C CA . VAL A 1 399 ? 10.889 17.041 -24.297 1.00 90.62 399 VAL A CA 1
ATOM 3132 C C . VAL A 1 399 ? 9.495 17.480 -23.867 1.00 90.62 399 VAL A C 1
ATOM 3134 O O . VAL A 1 399 ? 8.979 18.493 -24.340 1.00 90.62 399 VAL A O 1
ATOM 3137 N N . MET A 1 400 ? 8.890 16.737 -22.939 1.00 91.19 400 MET A N 1
ATOM 3138 C CA . MET A 1 400 ? 7.545 17.014 -22.424 1.00 91.19 400 MET A CA 1
ATOM 3139 C C . MET A 1 400 ? 7.588 17.477 -20.966 1.00 91.19 400 MET A C 1
ATOM 3141 O O . MET A 1 400 ? 8.433 17.060 -20.177 1.00 91.19 400 MET A O 1
ATOM 3145 N N . GLY A 1 401 ? 6.669 18.358 -20.586 1.00 90.88 401 GLY A N 1
ATOM 3146 C CA . GLY A 1 401 ? 6.531 18.843 -19.210 1.00 90.88 401 GLY A CA 1
ATOM 3147 C C . GLY A 1 401 ? 5.075 18.834 -18.787 1.00 90.88 401 GLY A C 1
ATOM 3148 O O . GLY A 1 401 ? 4.532 19.876 -18.418 1.00 90.88 401 GLY A O 1
ATOM 3149 N N . LEU A 1 402 ? 4.433 17.671 -18.921 1.00 93.50 402 LEU A N 1
ATOM 3150 C CA . LEU A 1 402 ? 3.033 17.505 -18.553 1.00 93.50 402 LEU A CA 1
ATOM 3151 C C . LEU A 1 402 ? 2.910 17.133 -17.075 1.00 93.50 402 LEU A C 1
ATOM 3153 O O . LEU A 1 402 ? 3.686 16.327 -16.561 1.00 93.50 402 LEU A O 1
ATOM 3157 N N . PHE A 1 403 ? 1.890 17.664 -16.408 1.00 94.50 403 PHE A N 1
ATOM 3158 C CA . PHE A 1 403 ? 1.553 17.320 -15.031 1.00 94.50 403 PHE A CA 1
ATOM 3159 C C . PHE A 1 403 ? 0.080 16.933 -14.936 1.00 94.50 403 PHE A C 1
ATOM 3161 O O . PHE A 1 403 ? -0.817 17.738 -15.184 1.00 94.50 403 PHE A O 1
ATOM 3168 N N . TYR A 1 404 ? -0.167 15.681 -14.581 1.00 94.19 404 TYR A N 1
ATOM 3169 C CA . TYR A 1 404 ? -1.489 15.095 -14.439 1.00 94.19 404 TYR A CA 1
ATOM 3170 C C . TYR A 1 404 ? -1.936 15.257 -12.994 1.00 94.19 404 TYR A C 1
ATOM 3172 O O . TYR A 1 404 ? -1.187 14.927 -12.076 1.00 94.19 404 TYR A O 1
ATOM 3180 N N . ILE A 1 405 ? -3.166 15.715 -12.781 1.00 94.62 405 ILE A N 1
ATOM 3181 C CA . ILE A 1 405 ? -3.813 15.708 -11.468 1.00 94.62 405 ILE A CA 1
ATOM 3182 C C . ILE A 1 405 ? -5.221 15.127 -11.564 1.00 94.62 405 ILE A C 1
ATOM 3184 O O . ILE A 1 405 ? -5.947 15.351 -12.536 1.00 94.62 405 ILE A O 1
ATOM 3188 N N . LEU A 1 406 ? -5.623 14.403 -10.520 1.00 94.88 406 LEU A N 1
ATOM 3189 C CA . LEU A 1 406 ? -7.015 14.021 -10.308 1.00 94.88 406 LEU A CA 1
ATOM 3190 C C . LEU A 1 406 ? -7.626 14.941 -9.263 1.00 94.88 406 LEU A C 1
ATOM 3192 O O . LEU A 1 406 ? -7.066 15.117 -8.175 1.00 94.88 406 LEU A O 1
ATOM 3196 N N . VAL A 1 407 ? -8.784 15.504 -9.591 1.00 94.50 407 VAL A N 1
ATOM 3197 C CA . VAL A 1 407 ? -9.488 16.450 -8.727 1.00 94.50 407 VAL A CA 1
ATOM 3198 C C . VAL A 1 407 ? -10.928 15.996 -8.533 1.00 94.50 407 VAL A C 1
ATOM 3200 O O . VAL A 1 407 ? -11.643 15.729 -9.501 1.00 94.50 407 VAL A O 1
ATOM 3203 N N . ALA A 1 408 ? -11.346 15.909 -7.273 1.00 93.94 408 ALA A N 1
ATOM 3204 C CA . ALA A 1 408 ? -12.717 15.609 -6.878 1.00 93.94 408 ALA A CA 1
ATOM 3205 C C . ALA A 1 408 ? -13.451 16.896 -6.474 1.00 93.94 408 ALA A C 1
ATOM 3207 O O . ALA A 1 408 ? -12.938 17.685 -5.676 1.00 93.94 408 ALA A O 1
ATOM 3208 N N . ASP A 1 409 ? -14.657 17.103 -7.005 1.00 88.12 409 ASP A N 1
ATOM 3209 C CA . ASP A 1 409 ? -15.451 18.315 -6.746 1.00 88.12 409 ASP A CA 1
ATOM 3210 C C . ASP A 1 409 ? -15.991 18.344 -5.298 1.00 88.12 409 ASP A C 1
ATOM 3212 O O . ASP A 1 409 ? -16.067 19.401 -4.665 1.00 88.12 409 ASP A O 1
ATOM 3216 N N . GLU A 1 410 ? -16.323 17.174 -4.741 1.00 81.69 410 GLU A N 1
ATOM 3217 C CA . GLU A 1 410 ? -16.837 17.005 -3.379 1.00 81.69 410 GLU A CA 1
ATOM 3218 C C . GLU A 1 410 ? -15.925 16.101 -2.542 1.00 81.69 410 GLU A C 1
ATOM 3220 O O . GLU A 1 410 ? -15.289 15.174 -3.046 1.00 81.69 410 GLU A O 1
ATOM 3225 N N . LEU A 1 411 ? -15.899 16.343 -1.229 1.00 78.00 411 LEU A N 1
ATOM 3226 C CA . LEU A 1 411 ? -15.345 15.376 -0.286 1.00 78.00 411 LEU A CA 1
ATOM 3227 C C . LEU A 1 411 ? -16.327 14.219 -0.081 1.00 78.00 411 LEU A C 1
ATOM 3229 O O . LEU A 1 411 ? -17.541 14.426 -0.188 1.00 78.00 411 LEU A O 1
ATOM 3233 N N . PRO A 1 412 ? -15.833 13.027 0.295 1.00 70.25 412 PRO A N 1
ATOM 3234 C CA . PRO A 1 412 ? -16.688 11.905 0.641 1.00 70.25 412 PRO A CA 1
ATOM 3235 C C . PRO A 1 412 ? -17.727 12.342 1.672 1.00 70.25 412 PRO A C 1
ATOM 3237 O O . PRO A 1 412 ? -17.388 12.847 2.748 1.00 70.25 412 PRO A O 1
ATOM 3240 N N . LYS A 1 413 ? -19.011 12.181 1.339 1.00 54.19 413 LYS A N 1
ATOM 3241 C CA . LYS A 1 413 ? -20.090 12.502 2.275 1.00 54.19 413 LYS A CA 1
ATOM 3242 C C . LYS A 1 413 ? -19.917 11.606 3.503 1.00 54.19 413 LYS A C 1
ATOM 3244 O O . LYS A 1 413 ? -19.782 10.393 3.337 1.00 54.19 413 LYS A O 1
ATOM 3249 N N . PRO A 1 414 ? -19.944 12.148 4.735 1.00 42.56 414 PRO A N 1
ATOM 3250 C CA . PRO A 1 414 ? -19.998 11.305 5.917 1.00 42.56 414 PRO A CA 1
ATOM 3251 C C . PRO A 1 414 ? -21.260 10.455 5.796 1.00 42.56 414 PRO A C 1
ATOM 3253 O O . PRO A 1 414 ? -22.371 10.982 5.723 1.00 42.56 414 PRO A O 1
ATOM 3256 N N . MET A 1 415 ? -21.079 9.143 5.690 1.00 33.72 415 MET A N 1
ATOM 3257 C CA . MET A 1 415 ? -22.162 8.202 5.442 1.00 33.72 415 MET A CA 1
ATOM 3258 C C . MET A 1 415 ? -23.220 8.332 6.554 1.00 33.72 415 MET A C 1
ATOM 3260 O O . MET A 1 415 ? -23.014 7.905 7.689 1.00 33.72 415 MET A O 1
ATOM 3264 N N . ASN A 1 416 ? -24.364 8.954 6.243 1.00 31.89 416 ASN A N 1
ATOM 3265 C CA . ASN A 1 416 ? -25.561 8.945 7.089 1.00 31.89 416 ASN A CA 1
ATOM 3266 C C . ASN A 1 416 ? -26.320 7.636 6.830 1.00 31.89 416 ASN A C 1
ATOM 3268 O O . ASN A 1 416 ? -27.370 7.583 6.190 1.00 31.89 416 ASN A O 1
ATOM 3272 N N . THR A 1 417 ? -25.734 6.549 7.313 1.00 30.89 417 THR A N 1
ATOM 3273 C CA . THR A 1 417 ? -26.177 5.169 7.118 1.00 30.89 417 THR A CA 1
ATOM 3274 C C . THR A 1 417 ? -27.363 4.845 8.025 1.00 30.89 417 THR A C 1
ATOM 3276 O O . THR A 1 417 ? -27.197 4.158 9.024 1.00 30.89 417 THR A O 1
ATOM 3279 N N . PHE A 1 418 ? -28.565 5.360 7.748 1.00 26.41 418 PHE A N 1
ATOM 3280 C CA . PHE A 1 418 ? -29.753 4.898 8.492 1.00 26.41 418 PHE A CA 1
ATOM 3281 C C . PHE A 1 418 ? -31.066 4.818 7.708 1.00 26.41 418 PHE A C 1
ATOM 3283 O O . PHE A 1 418 ? -31.958 4.105 8.157 1.00 26.41 418 PHE A O 1
ATOM 3290 N N . TYR A 1 419 ? -31.215 5.476 6.552 1.00 27.33 419 TYR A N 1
ATOM 3291 C CA . TYR A 1 419 ? -32.532 5.556 5.896 1.00 27.33 419 TYR A CA 1
ATOM 3292 C C . TYR A 1 419 ? -32.730 4.660 4.664 1.00 27.33 419 TYR A C 1
ATOM 3294 O O . TYR A 1 419 ? -33.864 4.294 4.378 1.00 27.33 419 TYR A O 1
ATOM 3302 N N . THR A 1 420 ? -31.673 4.243 3.962 1.00 24.36 420 THR A N 1
ATOM 3303 C CA . THR A 1 420 ? -31.805 3.518 2.677 1.00 24.36 420 THR A CA 1
ATOM 3304 C C . THR A 1 420 ? -31.503 2.017 2.734 1.00 24.36 420 THR A C 1
ATOM 3306 O O . THR A 1 420 ? -31.881 1.292 1.820 1.00 24.36 420 THR A O 1
ATOM 3309 N N . LEU A 1 421 ? -30.914 1.504 3.821 1.00 26.62 421 LEU A N 1
ATOM 3310 C CA . LEU A 1 421 ? -30.578 0.073 3.968 1.00 26.62 421 LEU A CA 1
ATOM 3311 C C . LEU A 1 421 ? -31.735 -0.817 4.460 1.00 26.62 421 LEU A C 1
ATOM 3313 O O . LEU A 1 421 ? -31.598 -2.035 4.501 1.00 26.62 421 LEU A O 1
ATOM 3317 N N . VAL A 1 422 ? -32.885 -0.245 4.827 1.00 29.00 422 VAL A N 1
ATOM 3318 C CA . VAL A 1 422 ? -33.989 -1.012 5.438 1.00 29.00 422 VAL A CA 1
ATOM 3319 C C . VAL A 1 422 ? -34.877 -1.721 4.402 1.00 29.00 422 VAL A C 1
ATOM 3321 O O . VAL A 1 422 ? -35.649 -2.599 4.778 1.00 29.00 422 VAL A O 1
ATOM 3324 N N . GLN A 1 423 ? -34.769 -1.416 3.102 1.00 26.73 423 GLN A N 1
ATOM 3325 C CA . GLN A 1 423 ? -35.828 -1.796 2.154 1.00 26.73 423 GLN A CA 1
ATOM 3326 C C . GLN A 1 423 ? -35.478 -2.865 1.101 1.00 26.73 423 GLN A C 1
ATOM 3328 O O . GLN A 1 423 ? -36.381 -3.280 0.384 1.00 26.73 423 GLN A O 1
ATOM 3333 N N . SER A 1 424 ? -34.238 -3.369 1.007 1.00 27.55 424 SER A N 1
ATOM 3334 C CA . SER A 1 424 ? -33.837 -4.183 -0.164 1.00 27.55 424 SER A CA 1
ATOM 3335 C C . SER A 1 424 ? -33.332 -5.613 0.092 1.00 27.55 424 SER A C 1
ATOM 3337 O O . SER A 1 424 ? -33.080 -6.316 -0.884 1.00 27.55 424 SER A O 1
ATOM 3339 N N . GLN A 1 425 ? -33.140 -6.091 1.331 1.00 32.12 425 GLN A N 1
ATOM 3340 C CA . GLN A 1 425 ? -32.383 -7.348 1.509 1.00 32.12 425 GLN A CA 1
ATOM 3341 C C . GLN A 1 425 ? -32.744 -8.182 2.753 1.00 32.12 425 GLN A C 1
ATOM 3343 O O . GLN A 1 425 ? -31.863 -8.600 3.499 1.00 32.12 425 GLN A O 1
ATOM 3348 N N . THR A 1 426 ? -34.031 -8.426 3.023 1.00 36.34 426 THR A N 1
ATOM 3349 C CA . THR A 1 426 ? -34.464 -9.041 4.300 1.00 36.34 426 THR A CA 1
ATOM 3350 C C . THR A 1 426 ? -35.149 -10.409 4.240 1.00 36.34 426 THR A C 1
ATOM 3352 O O . THR A 1 426 ? -35.505 -10.907 5.305 1.00 36.34 426 THR A O 1
ATOM 3355 N N . GLN A 1 427 ? -35.291 -11.081 3.091 1.00 35.38 427 GLN A N 1
ATOM 3356 C CA . GLN A 1 427 ? -36.056 -12.344 3.063 1.00 35.38 427 GLN A CA 1
ATOM 3357 C C . GLN A 1 427 ? -35.203 -13.628 2.953 1.00 35.38 427 GLN A C 1
ATOM 3359 O O . GLN A 1 427 ? -35.430 -14.559 3.725 1.00 35.38 427 GLN A O 1
ATOM 3364 N N . ASP A 1 428 ? -34.186 -13.684 2.085 1.00 31.84 428 ASP A N 1
ATOM 3365 C CA . ASP A 1 428 ? -33.600 -14.986 1.700 1.00 31.84 428 ASP A CA 1
ATOM 3366 C C . ASP A 1 428 ? -32.370 -15.418 2.526 1.00 31.84 428 ASP A C 1
ATOM 3368 O O . ASP A 1 428 ? -32.177 -16.605 2.799 1.00 31.84 428 ASP A O 1
ATOM 3372 N N . SER A 1 429 ? -31.571 -14.476 3.036 1.00 41.50 429 SER A N 1
ATOM 3373 C CA . SER A 1 429 ? -30.308 -14.784 3.736 1.00 41.50 429 SER A CA 1
ATOM 3374 C C . SER A 1 429 ? -30.482 -15.271 5.186 1.00 41.50 429 SER A C 1
ATOM 3376 O O . SER A 1 429 ? -29.567 -15.854 5.768 1.00 41.50 429 SER A O 1
ATOM 3378 N N . ILE A 1 430 ? -31.654 -15.055 5.796 1.00 40.94 430 ILE A N 1
ATOM 3379 C CA . ILE A 1 430 ? -31.913 -15.356 7.219 1.00 40.94 430 ILE A CA 1
ATOM 3380 C C . ILE A 1 430 ? -32.247 -16.844 7.437 1.00 40.94 430 ILE A C 1
ATOM 3382 O O . ILE A 1 430 ? -31.954 -17.406 8.497 1.00 40.94 430 ILE A O 1
ATOM 3386 N N . ILE A 1 431 ? -32.813 -17.517 6.433 1.00 38.09 431 ILE A N 1
ATOM 3387 C CA . ILE A 1 431 ? -33.249 -18.918 6.539 1.00 38.09 431 ILE A CA 1
ATOM 3388 C C . ILE A 1 431 ? -32.057 -19.874 6.387 1.00 38.09 431 ILE A C 1
ATOM 3390 O O . ILE A 1 431 ? -31.938 -20.838 7.140 1.00 38.09 431 ILE A O 1
ATOM 3394 N N . LEU A 1 432 ? -31.116 -19.573 5.488 1.00 37.94 432 LEU A N 1
ATOM 3395 C CA . LEU A 1 432 ? -29.961 -20.441 5.233 1.00 37.94 432 LEU A CA 1
ATOM 3396 C C . LEU A 1 432 ? -28.971 -20.461 6.415 1.00 37.94 432 LEU A C 1
ATOM 3398 O O . LEU A 1 432 ? -28.475 -21.518 6.804 1.00 37.94 432 LEU A O 1
ATOM 3402 N N . LEU A 1 433 ? -28.749 -19.305 7.051 1.00 39.94 433 LEU A N 1
ATOM 3403 C CA . LEU A 1 433 ? -27.838 -19.179 8.192 1.00 39.94 433 LEU A CA 1
ATOM 3404 C C . LEU A 1 433 ? -28.414 -19.809 9.473 1.00 39.94 433 LEU A C 1
ATOM 3406 O O . LEU A 1 433 ? -27.682 -20.400 10.263 1.00 39.94 433 LEU A O 1
ATOM 3410 N N . THR A 1 434 ? -29.733 -19.733 9.682 1.00 42.06 434 THR A N 1
ATOM 3411 C CA . THR A 1 434 ? -30.382 -20.331 10.863 1.00 42.06 434 THR A CA 1
ATOM 3412 C C . THR A 1 434 ? -30.426 -21.860 10.806 1.00 42.06 434 THR A C 1
ATOM 3414 O O . THR A 1 434 ? -30.323 -22.503 11.853 1.00 42.06 434 THR A O 1
ATOM 3417 N N . ILE A 1 435 ? -30.492 -22.451 9.609 1.00 42.69 435 ILE A N 1
ATOM 3418 C CA . ILE A 1 435 ? -30.418 -23.906 9.403 1.00 42.69 435 ILE A CA 1
ATOM 3419 C C . ILE A 1 435 ? -28.992 -24.429 9.647 1.00 42.69 435 ILE A C 1
ATOM 3421 O O . ILE A 1 435 ? -28.828 -25.449 10.321 1.00 42.69 435 ILE A O 1
ATOM 3425 N N . LEU A 1 436 ? -27.958 -23.705 9.197 1.00 38.19 436 LEU A N 1
ATOM 3426 C CA . LEU A 1 436 ? -26.556 -24.093 9.413 1.00 38.19 436 LEU A CA 1
ATOM 3427 C C . LEU A 1 436 ? -26.164 -24.085 10.901 1.00 38.19 436 LEU A C 1
ATOM 3429 O O . LEU A 1 436 ? -25.570 -25.042 11.397 1.00 38.19 436 LEU A O 1
ATOM 3433 N N . TRP A 1 437 ? -26.555 -23.048 11.648 1.00 41.66 437 TRP A N 1
ATOM 3434 C CA . TRP A 1 437 ? -26.235 -22.942 13.077 1.00 41.66 437 TRP A CA 1
ATOM 3435 C C . TRP A 1 437 ? -27.056 -23.892 13.962 1.00 41.66 437 TRP A C 1
ATOM 3437 O O . TRP A 1 437 ? -26.559 -24.353 14.993 1.00 41.66 437 TRP A O 1
ATOM 3447 N N . ALA A 1 438 ? -28.277 -24.256 13.551 1.00 41.59 438 ALA A N 1
ATOM 3448 C CA . ALA A 1 438 ? -29.043 -25.317 14.206 1.00 41.59 438 ALA A CA 1
ATOM 3449 C C . ALA A 1 438 ? -28.372 -26.692 14.037 1.00 41.59 438 ALA A C 1
ATOM 3451 O O . ALA A 1 438 ? -28.367 -27.478 14.984 1.00 41.59 438 ALA A O 1
ATOM 3452 N N . GLY A 1 439 ? -27.746 -26.952 12.882 1.00 38.34 439 GLY A N 1
ATOM 3453 C CA . GLY A 1 439 ? -26.954 -28.159 12.628 1.00 38.34 439 GLY A CA 1
ATOM 3454 C C . GLY A 1 439 ? -25.719 -28.267 13.527 1.00 38.34 439 GLY A C 1
ATOM 3455 O O . GLY A 1 439 ? -25.496 -29.308 14.140 1.00 38.34 439 GLY A O 1
ATOM 3456 N N . VAL A 1 440 ? -24.969 -27.174 13.698 1.00 43.91 440 VAL A N 1
ATOM 3457 C CA . VAL A 1 440 ? -23.774 -27.135 14.566 1.00 43.91 440 VAL A CA 1
ATOM 3458 C C . VAL A 1 440 ? -24.140 -27.322 16.045 1.00 43.91 440 VAL A C 1
ATOM 3460 O O . VAL A 1 440 ? -23.474 -28.065 16.768 1.00 43.91 440 VAL A O 1
ATOM 3463 N N . ALA A 1 441 ? -25.247 -26.725 16.498 1.00 40.81 441 ALA A N 1
ATOM 3464 C CA . ALA A 1 441 ? -25.741 -26.913 17.862 1.00 40.81 441 ALA A CA 1
ATOM 3465 C C . ALA A 1 441 ? -26.249 -28.346 18.116 1.00 40.81 441 ALA A C 1
ATOM 3467 O O . ALA A 1 441 ? -26.037 -28.885 19.204 1.00 40.81 441 ALA A O 1
ATOM 3468 N N . LEU A 1 442 ? -26.878 -28.988 17.122 1.00 40.00 442 LEU A N 1
ATOM 3469 C CA . LEU A 1 442 ? -27.302 -30.388 17.223 1.00 40.00 442 LEU A CA 1
ATOM 3470 C C . LEU A 1 442 ? -26.093 -31.333 17.284 1.00 40.00 442 LEU A C 1
ATOM 3472 O O . LEU A 1 442 ? -26.072 -32.244 18.109 1.00 40.00 442 LEU A O 1
ATOM 3476 N N . MET A 1 443 ? -25.063 -31.074 16.471 1.00 41.06 443 MET A N 1
ATOM 3477 C CA . MET A 1 443 ? -23.822 -31.854 16.448 1.00 41.06 443 MET A CA 1
ATOM 3478 C C . MET A 1 443 ? -23.060 -31.771 17.774 1.00 41.06 443 MET A C 1
ATOM 3480 O O . MET A 1 443 ? -22.571 -32.796 18.247 1.00 41.06 443 MET A O 1
ATOM 3484 N N . GLY A 1 444 ? -23.038 -30.599 18.421 1.00 38.44 444 GLY A N 1
ATOM 3485 C CA . GLY A 1 444 ? -22.457 -30.408 19.757 1.00 38.44 444 GLY A CA 1
ATOM 3486 C C . GLY A 1 444 ? -23.196 -31.163 20.871 1.00 38.44 444 GLY A C 1
ATOM 3487 O O . GLY A 1 444 ? -22.579 -31.707 21.783 1.00 38.44 444 GLY A O 1
ATOM 3488 N N . VAL A 1 445 ? -24.527 -31.265 20.795 1.00 48.38 445 VAL A N 1
ATOM 3489 C CA . VAL A 1 445 ? -25.321 -32.030 21.776 1.00 48.38 445 VAL A CA 1
ATOM 3490 C C . VAL A 1 445 ? -25.162 -33.538 21.561 1.00 48.38 445 VAL A C 1
ATOM 3492 O O . VAL A 1 445 ? -25.041 -34.287 22.531 1.00 48.38 445 VAL A O 1
ATOM 3495 N N . VAL A 1 446 ? -25.100 -33.990 20.304 1.00 50.41 446 VAL A N 1
ATOM 3496 C CA . VAL A 1 446 ? -24.871 -35.401 19.958 1.00 50.41 446 VAL A CA 1
ATOM 3497 C C . VAL A 1 446 ? -23.470 -35.857 20.376 1.00 50.41 446 VAL A C 1
ATOM 3499 O O . VAL A 1 446 ? -23.341 -36.949 20.924 1.00 50.41 446 VAL A O 1
ATOM 3502 N N . THR A 1 447 ? -22.439 -35.017 20.227 1.00 43.78 447 THR A N 1
ATOM 3503 C CA . THR A 1 447 ? -21.075 -35.333 20.701 1.00 43.78 447 THR A CA 1
ATOM 3504 C C . THR A 1 447 ? -20.994 -35.405 22.222 1.00 43.78 447 THR A C 1
ATOM 3506 O O . THR A 1 447 ? -20.405 -36.345 22.745 1.00 43.78 447 THR A O 1
ATOM 3509 N N . VAL A 1 448 ? -21.651 -34.507 22.961 1.00 48.81 448 VAL A N 1
ATOM 3510 C CA . VAL A 1 448 ? -21.677 -34.570 24.437 1.00 48.81 448 VAL A CA 1
ATOM 3511 C C . VAL A 1 448 ? -22.402 -35.825 24.943 1.00 48.81 448 VAL A C 1
ATOM 3513 O O . VAL A 1 448 ? -21.951 -36.456 25.899 1.00 48.81 448 VAL A O 1
ATOM 3516 N N . ILE A 1 449 ? -23.491 -36.238 24.285 1.00 59.19 449 ILE A N 1
ATOM 3517 C CA . ILE A 1 449 ? -24.214 -37.475 24.624 1.00 59.19 449 ILE A CA 1
ATOM 3518 C C . ILE A 1 449 ? -23.384 -38.714 24.254 1.00 59.19 449 ILE A C 1
ATOM 3520 O O . ILE A 1 449 ? -23.301 -39.647 25.053 1.00 59.19 449 ILE A O 1
ATOM 3524 N N . ALA A 1 450 ? -22.718 -38.714 23.097 1.00 47.62 450 ALA A N 1
ATOM 3525 C CA . ALA A 1 450 ? -21.840 -39.801 22.668 1.00 47.62 450 ALA A CA 1
ATOM 3526 C C . ALA A 1 450 ? -20.634 -39.969 23.606 1.00 47.62 450 ALA A C 1
ATOM 3528 O O . ALA A 1 450 ? -20.323 -41.090 24.004 1.00 47.62 450 ALA A O 1
ATOM 3529 N N . VAL A 1 451 ? -20.020 -38.866 24.047 1.00 45.47 451 VAL A N 1
ATOM 3530 C CA . VAL A 1 451 ? -18.921 -38.867 25.025 1.00 45.47 451 VAL A CA 1
ATOM 3531 C C . VAL A 1 451 ? -19.406 -39.352 26.393 1.00 45.47 451 VAL A C 1
ATOM 3533 O O . VAL A 1 451 ? -18.738 -40.173 27.015 1.00 45.47 451 VAL A O 1
ATOM 3536 N N . ALA A 1 452 ? -20.597 -38.946 26.844 1.00 53.38 452 ALA A N 1
ATOM 3537 C CA . ALA A 1 452 ? -21.170 -39.426 28.103 1.00 53.38 452 ALA A CA 1
ATOM 3538 C C . ALA A 1 452 ? -21.505 -40.931 28.075 1.00 53.38 452 ALA A C 1
ATOM 3540 O O . ALA A 1 452 ? -21.322 -41.624 29.079 1.00 53.38 452 ALA A O 1
ATOM 3541 N N . ILE A 1 453 ? -21.962 -41.456 26.931 1.00 57.69 453 ILE A N 1
ATOM 3542 C CA . ILE A 1 453 ? -22.234 -42.888 26.731 1.00 57.69 453 ILE A CA 1
ATOM 3543 C C . ILE A 1 453 ? -20.920 -43.678 26.638 1.00 57.69 453 ILE A C 1
ATOM 3545 O O . ILE A 1 453 ? -20.786 -44.715 27.288 1.00 57.69 453 ILE A O 1
ATOM 3549 N N . HIS A 1 454 ? -19.918 -43.161 25.922 1.00 46.75 454 HIS A N 1
ATOM 3550 C CA . HIS A 1 454 ? -18.606 -43.798 25.787 1.00 46.75 454 HIS A CA 1
ATOM 3551 C C . HIS A 1 454 ? -17.838 -43.830 27.121 1.00 46.75 454 HIS A C 1
ATOM 3553 O O . HIS A 1 454 ? -17.258 -44.854 27.481 1.00 46.75 454 HIS A O 1
ATOM 3559 N N . TYR A 1 455 ? -17.930 -42.765 27.926 1.00 49.84 455 TYR A N 1
ATOM 3560 C CA . TYR A 1 455 ? -17.347 -42.701 29.272 1.00 49.84 455 TYR A CA 1
ATOM 3561 C C . TYR A 1 455 ? -17.995 -43.703 30.244 1.00 49.84 455 TYR A C 1
ATOM 3563 O O . TYR A 1 455 ? -17.341 -44.215 31.153 1.00 49.84 455 TYR A O 1
ATOM 3571 N N . LYS A 1 456 ? -19.276 -44.037 30.035 1.00 45.78 456 LYS A N 1
ATOM 3572 C CA . LYS A 1 456 ? -19.989 -45.044 30.833 1.00 45.78 456 LYS A CA 1
ATOM 3573 C C . LYS A 1 456 ? -19.630 -46.479 30.428 1.00 45.78 456 LYS A C 1
ATOM 3575 O O . LYS A 1 456 ? -19.615 -47.353 31.290 1.00 45.78 456 LYS A O 1
ATOM 3580 N N . LEU A 1 457 ? -19.309 -46.707 29.151 1.00 40.41 457 LEU A N 1
ATOM 3581 C CA . LEU A 1 457 ? -18.952 -48.021 28.598 1.00 40.41 457 LEU A CA 1
ATOM 3582 C C . LEU A 1 457 ? -17.475 -48.394 28.831 1.00 40.41 457 LEU A C 1
ATOM 3584 O O . LEU A 1 457 ? -17.168 -49.563 29.051 1.00 40.41 457 LEU A O 1
ATOM 3588 N N . LYS A 1 458 ? -16.558 -47.418 28.886 1.00 40.62 458 LYS A N 1
ATOM 3589 C CA . LYS A 1 458 ? -15.112 -47.662 29.075 1.00 40.62 458 LYS A CA 1
ATOM 3590 C C . LYS A 1 458 ? -14.709 -48.030 30.514 1.00 40.62 458 LYS A C 1
ATOM 3592 O O . LYS A 1 458 ? -13.566 -48.396 30.760 1.00 40.62 458 LYS A O 1
ATOM 3597 N N . ARG A 1 459 ? -15.645 -47.992 31.475 1.00 38.62 459 ARG A N 1
ATOM 3598 C CA . ARG A 1 459 ? -15.403 -48.403 32.873 1.00 38.62 459 ARG A CA 1
ATOM 3599 C C . ARG A 1 459 ? -15.466 -49.929 33.088 1.00 38.62 459 ARG A C 1
ATOM 3601 O O . ARG A 1 459 ? -15.297 -50.369 34.219 1.00 38.62 459 ARG A O 1
ATOM 3608 N N . GLN A 1 460 ? -15.707 -50.731 32.042 1.00 35.62 460 GLN A N 1
ATOM 3609 C CA . GLN A 1 460 ? -15.903 -52.187 32.158 1.00 35.62 460 GLN A CA 1
ATOM 3610 C C . GLN A 1 460 ? -14.912 -53.089 31.402 1.00 35.62 460 GLN A C 1
ATOM 3612 O O . GLN A 1 460 ? -15.115 -54.297 31.401 1.00 35.62 460 GLN A O 1
ATOM 3617 N N . ALA A 1 461 ? -13.817 -52.588 30.827 1.00 30.86 461 ALA A N 1
ATOM 3618 C CA . ALA A 1 461 ? -12.830 -53.478 30.207 1.00 30.86 461 ALA A CA 1
ATOM 3619 C C . ALA A 1 461 ? -11.397 -52.971 30.399 1.00 30.86 461 ALA A C 1
ATOM 3621 O O . ALA A 1 461 ? -10.996 -51.968 29.815 1.00 30.86 461 ALA A O 1
ATOM 3622 N N . VAL A 1 462 ? -10.633 -53.690 31.220 1.00 31.11 462 VAL A N 1
ATOM 3623 C CA . VAL A 1 462 ? -9.169 -53.649 31.267 1.00 31.11 462 VAL A CA 1
ATOM 3624 C C . VAL A 1 462 ? -8.712 -55.087 31.071 1.00 31.11 462 VAL A C 1
ATOM 3626 O O . VAL A 1 462 ? -8.996 -55.902 31.937 1.00 31.11 462 VAL A O 1
ATOM 3629 N N . GLU A 1 463 ? -8.034 -55.383 29.959 1.00 28.12 463 GLU A N 1
ATOM 3630 C CA . GLU A 1 463 ? -6.964 -56.389 29.883 1.00 28.12 463 GLU A CA 1
ATOM 3631 C C . GLU A 1 463 ? -6.200 -56.316 28.543 1.00 28.12 463 GLU A C 1
ATOM 3633 O O . GLU A 1 463 ? -6.650 -55.693 27.585 1.00 28.12 463 GLU A O 1
ATOM 3638 N N . HIS A 1 464 ? -4.984 -56.867 28.573 1.00 28.48 464 HIS A N 1
ATOM 3639 C CA . HIS A 1 464 ? -3.791 -56.652 27.736 1.00 28.48 464 HIS A CA 1
ATOM 3640 C C . HIS A 1 464 ? -3.889 -56.884 26.213 1.00 28.48 464 HIS A C 1
ATOM 3642 O O . HIS A 1 464 ? -4.712 -57.667 25.759 1.00 28.48 464 HIS A O 1
ATOM 3648 N N . VAL A 1 465 ? -2.926 -56.315 25.455 1.00 25.94 465 VAL A N 1
ATOM 3649 C CA . VAL A 1 465 ? -1.924 -57.013 24.591 1.00 25.94 465 VAL A CA 1
ATOM 3650 C C . VAL A 1 465 ? -1.031 -55.976 23.863 1.00 25.94 465 VAL A C 1
ATOM 3652 O O . VAL A 1 465 ? -1.482 -54.882 23.535 1.00 25.94 465 VAL A O 1
ATOM 3655 N N . GLY A 1 466 ? 0.260 -56.301 23.695 1.00 23.95 466 GLY A N 1
ATOM 3656 C CA . GLY A 1 466 ? 1.342 -55.413 23.240 1.00 23.95 466 GLY A CA 1
ATOM 3657 C C . GLY A 1 466 ? 1.441 -55.127 21.732 1.00 23.95 466 GLY A C 1
ATOM 3658 O O . GLY A 1 466 ? 0.797 -55.767 20.906 1.00 23.95 466 GLY A O 1
ATOM 3659 N N . LEU A 1 467 ? 2.291 -54.145 21.400 1.00 22.33 467 LEU A N 1
ATOM 3660 C CA . LEU A 1 467 ? 2.571 -53.650 20.045 1.00 22.33 467 LEU A CA 1
ATOM 3661 C C . LEU A 1 467 ? 3.829 -54.292 19.414 1.00 22.33 467 LEU A C 1
ATOM 3663 O O . LEU A 1 467 ? 4.831 -54.453 20.114 1.00 22.33 467 LEU A O 1
ATOM 3667 N N . PRO A 1 468 ? 3.840 -54.553 18.089 1.00 25.12 468 PRO A N 1
ATOM 3668 C CA . PRO A 1 468 ? 5.052 -54.816 17.315 1.00 25.12 468 PRO A CA 1
ATOM 3669 C C . PRO A 1 468 ? 5.677 -53.525 16.739 1.00 25.12 468 PRO A C 1
ATOM 3671 O O . PRO A 1 468 ? 4.984 -52.545 16.467 1.00 25.12 468 PRO A O 1
ATOM 3674 N N . LYS A 1 469 ? 7.004 -53.553 16.542 1.00 25.59 469 LYS A N 1
ATOM 3675 C CA . LYS A 1 469 ? 7.820 -52.513 15.882 1.00 25.59 469 LYS A CA 1
ATOM 3676 C C . LYS A 1 469 ? 7.604 -52.510 14.359 1.00 25.59 469 LYS A C 1
ATOM 3678 O O . LYS A 1 469 ? 7.511 -53.581 13.766 1.00 25.59 469 LYS A O 1
ATOM 3683 N N . MET A 1 470 ? 7.620 -51.329 13.732 1.00 23.78 470 MET A N 1
ATOM 3684 C CA . MET A 1 470 ? 7.758 -51.157 12.277 1.00 23.78 470 MET A CA 1
ATOM 3685 C C . MET A 1 470 ? 9.087 -50.466 11.950 1.00 23.78 470 MET A C 1
ATOM 3687 O O . MET A 1 470 ? 9.382 -49.402 12.485 1.00 23.78 470 MET A O 1
ATOM 3691 N N . GLU A 1 471 ? 9.866 -51.100 11.074 1.00 24.58 471 GLU A N 1
ATOM 3692 C CA . GLU A 1 471 ? 11.079 -50.575 10.438 1.00 24.58 471 GLU A CA 1
ATOM 3693 C C . GLU A 1 471 ? 10.725 -49.587 9.313 1.00 24.58 471 GLU A C 1
ATOM 3695 O O . GLU A 1 471 ? 9.795 -49.829 8.536 1.00 24.58 471 GLU A O 1
ATOM 3700 N N . ALA A 1 472 ? 11.497 -48.505 9.187 1.00 27.97 472 ALA A N 1
ATOM 3701 C CA . ALA A 1 472 ? 11.438 -47.579 8.059 1.00 27.97 472 ALA A CA 1
ATOM 3702 C C . ALA A 1 472 ? 12.451 -47.990 6.973 1.00 27.97 472 ALA A C 1
ATOM 3704 O O . ALA A 1 472 ? 13.610 -48.281 7.257 1.00 27.97 472 ALA A O 1
ATOM 3705 N N . LYS A 1 473 ? 12.000 -48.027 5.713 1.00 26.41 473 LYS A N 1
ATOM 3706 C CA . LYS A 1 473 ? 12.825 -48.297 4.524 1.00 26.41 473 LYS A CA 1
ATOM 3707 C C . LYS A 1 473 ? 13.456 -47.002 4.007 1.00 26.41 473 LYS A C 1
ATOM 3709 O O . LYS A 1 473 ? 12.729 -46.053 3.727 1.00 26.41 473 LYS A O 1
ATOM 3714 N N . SER A 1 474 ? 14.769 -47.009 3.781 1.00 27.34 474 SER A N 1
ATOM 3715 C CA . SER A 1 474 ? 15.516 -45.937 3.114 1.00 27.34 474 SER A CA 1
ATOM 3716 C C . SER A 1 474 ? 15.386 -45.995 1.580 1.00 27.34 474 SER A C 1
ATOM 3718 O O . SER A 1 474 ? 15.361 -47.071 0.974 1.00 27.34 474 SER A O 1
ATOM 3720 N N . LYS A 1 475 ? 15.308 -44.821 0.938 1.00 27.80 475 LYS A N 1
ATOM 3721 C CA . LYS A 1 475 ? 15.557 -44.608 -0.502 1.00 27.80 475 LYS A CA 1
ATOM 3722 C C . LYS A 1 475 ? 16.869 -43.810 -0.661 1.00 27.80 475 LYS A C 1
ATOM 3724 O O . LYS A 1 475 ? 17.167 -43.006 0.215 1.00 27.80 475 LYS A O 1
ATOM 3729 N N . PRO A 1 476 ? 17.658 -44.020 -1.731 1.00 39.34 476 PRO A N 1
ATOM 3730 C CA . PRO A 1 476 ? 19.032 -43.521 -1.819 1.00 39.34 476 PRO A CA 1
ATOM 3731 C C . PRO A 1 476 ? 19.121 -42.158 -2.531 1.00 39.34 476 PRO A C 1
ATOM 3733 O O . PRO A 1 476 ? 18.478 -41.993 -3.568 1.00 39.34 476 PRO A O 1
ATOM 3736 N N . GLY A 1 477 ? 19.963 -41.226 -2.046 1.00 44.59 477 GLY A N 1
ATOM 3737 C CA . GLY A 1 477 ? 20.400 -40.113 -2.907 1.00 44.59 477 GLY A CA 1
ATOM 3738 C C . GLY A 1 477 ? 21.079 -38.845 -2.361 1.00 44.59 477 GLY A C 1
ATOM 3739 O O . GLY A 1 477 ? 21.619 -38.143 -3.209 1.00 44.59 477 GLY A O 1
ATOM 3740 N N . CYS A 1 478 ? 21.112 -38.512 -1.059 1.00 45.56 478 CYS A N 1
ATOM 3741 C CA . CYS A 1 478 ? 21.650 -37.191 -0.634 1.00 45.56 478 CYS A CA 1
ATOM 3742 C C . CYS A 1 478 ? 22.997 -37.196 0.114 1.00 45.56 478 CYS A C 1
ATOM 3744 O O . CYS A 1 478 ? 23.778 -36.262 -0.064 1.00 45.56 478 CYS A O 1
ATOM 3746 N N . CYS A 1 479 ? 23.328 -38.237 0.879 1.00 50.62 479 CYS A N 1
ATOM 3747 C CA . CYS A 1 479 ? 24.424 -38.156 1.851 1.00 50.62 479 CYS A CA 1
ATOM 3748 C C . CYS A 1 479 ? 25.694 -38.887 1.351 1.00 50.62 479 CYS A C 1
ATOM 3750 O O . CYS A 1 479 ? 25.658 -40.078 1.027 1.00 50.62 479 CYS A O 1
ATOM 3752 N N . ASN A 1 480 ? 26.808 -38.154 1.208 1.00 56.38 480 ASN A N 1
ATOM 3753 C CA . ASN A 1 480 ? 28.110 -38.690 0.785 1.00 56.38 480 ASN A CA 1
ATOM 3754 C C . ASN A 1 480 ? 28.964 -39.008 2.028 1.00 56.38 480 ASN A C 1
ATOM 3756 O O . ASN A 1 480 ? 29.400 -38.077 2.705 1.00 56.38 480 ASN A O 1
ATOM 3760 N N . PRO A 1 481 ? 29.296 -40.280 2.308 1.00 55.56 481 PRO A N 1
ATOM 3761 C CA . PRO A 1 481 ? 30.099 -40.628 3.475 1.00 55.56 481 PRO A CA 1
ATOM 3762 C C . PRO A 1 481 ? 31.563 -40.206 3.281 1.00 55.56 481 PRO A C 1
ATOM 3764 O O . PRO A 1 481 ? 32.287 -40.759 2.444 1.00 55.56 481 PRO A O 1
ATOM 3767 N N . VAL A 1 482 ? 32.039 -39.250 4.081 1.00 55.47 482 VAL A N 1
ATOM 3768 C CA . VAL A 1 482 ? 33.443 -38.811 4.071 1.00 55.47 482 VAL A CA 1
ATOM 3769 C C . VAL A 1 482 ? 34.307 -39.828 4.834 1.00 55.47 482 VAL A C 1
ATOM 3771 O O . VAL A 1 482 ? 34.610 -39.676 6.010 1.00 55.47 482 VAL A O 1
ATOM 3774 N N . LYS A 1 483 ? 34.736 -40.900 4.154 1.00 52.72 483 LYS A N 1
ATOM 3775 C CA . LYS A 1 483 ? 35.628 -41.945 4.705 1.00 52.72 483 LYS A CA 1
ATOM 3776 C C . LYS A 1 483 ? 37.123 -41.627 4.540 1.00 52.72 483 LYS A C 1
ATOM 3778 O O . LYS A 1 483 ? 37.875 -42.447 4.011 1.00 52.72 483 LYS A O 1
ATOM 3783 N N . LYS A 1 484 ? 37.591 -40.456 4.977 1.00 47.97 484 LYS A N 1
ATOM 3784 C CA . LYS A 1 484 ? 39.039 -40.208 5.137 1.00 47.97 484 LYS A CA 1
ATOM 3785 C C . LYS A 1 484 ? 39.374 -40.079 6.620 1.00 47.97 484 LYS A C 1
ATOM 3787 O O . LYS A 1 484 ? 38.927 -39.158 7.284 1.00 47.97 484 LYS A O 1
ATOM 3792 N N . SER A 1 485 ? 40.160 -41.020 7.142 1.00 47.97 485 SER A N 1
ATOM 3793 C CA . SER A 1 485 ? 40.658 -40.980 8.519 1.00 47.97 485 SER A CA 1
ATOM 3794 C C . SER A 1 485 ? 41.822 -39.985 8.636 1.00 47.97 485 SER A C 1
ATOM 3796 O O . SER A 1 485 ? 42.905 -40.247 8.107 1.00 47.97 485 SER A O 1
ATOM 3798 N N . GLY A 1 486 ? 41.605 -38.865 9.328 1.00 61.22 486 GLY A N 1
ATOM 3799 C CA . GLY A 1 486 ? 42.603 -37.830 9.624 1.00 61.22 486 GLY A CA 1
ATOM 3800 C C . GLY A 1 486 ? 41.984 -36.642 10.384 1.00 61.22 486 GLY A C 1
ATOM 3801 O O . GLY A 1 486 ? 40.764 -36.596 10.521 1.00 61.22 486 GLY A O 1
ATOM 3802 N N . PRO A 1 487 ? 42.784 -35.690 10.907 1.00 70.00 487 PRO A N 1
ATOM 3803 C CA . PRO A 1 487 ? 42.250 -34.459 11.492 1.00 70.00 487 PRO A CA 1
ATOM 3804 C C . PRO A 1 487 ? 41.496 -33.643 10.431 1.00 70.00 487 PRO A C 1
ATOM 3806 O O . PRO A 1 487 ? 41.928 -33.586 9.276 1.00 70.00 487 PRO A O 1
ATOM 3809 N N . VAL A 1 488 ? 40.388 -33.005 10.827 1.00 77.38 488 VAL A N 1
ATOM 3810 C CA . VAL A 1 488 ? 39.572 -32.158 9.941 1.00 77.38 488 VAL A CA 1
ATOM 3811 C C . VAL A 1 488 ? 40.452 -31.131 9.230 1.00 77.38 488 VAL A C 1
ATOM 3813 O O . VAL A 1 488 ? 41.155 -30.343 9.866 1.00 77.38 488 VAL A O 1
ATOM 3816 N N . SER A 1 489 ? 40.387 -31.145 7.902 1.00 86.00 489 SER A N 1
ATOM 3817 C CA . SER A 1 489 ? 41.128 -30.257 7.004 1.00 86.00 489 SER A CA 1
ATOM 3818 C C . SER A 1 489 ? 40.184 -29.640 5.977 1.00 86.00 489 SER A C 1
ATOM 3820 O O . SER A 1 489 ? 39.092 -30.159 5.752 1.00 86.00 489 SER A O 1
ATOM 3822 N N . MET A 1 490 ? 40.626 -28.572 5.308 1.00 85.75 490 MET A N 1
ATOM 3823 C CA . MET A 1 490 ? 39.820 -27.881 4.294 1.00 85.75 490 MET A CA 1
ATOM 3824 C C . MET A 1 490 ? 39.411 -28.802 3.133 1.00 85.75 490 MET A C 1
ATOM 3826 O O . MET A 1 490 ? 38.339 -28.641 2.566 1.00 85.75 490 MET A O 1
ATOM 3830 N N . ASP A 1 491 ? 40.205 -29.831 2.822 1.00 83.44 491 ASP A N 1
ATOM 3831 C CA . ASP A 1 491 ? 39.835 -30.810 1.793 1.00 83.44 491 ASP A CA 1
ATOM 3832 C C . ASP A 1 491 ? 38.567 -31.605 2.172 1.00 83.44 491 ASP A C 1
ATOM 3834 O O . ASP A 1 491 ? 37.841 -32.045 1.285 1.00 83.44 491 ASP A O 1
ATOM 3838 N N . HIS A 1 492 ? 38.270 -31.773 3.468 1.00 84.12 492 HIS A N 1
ATOM 3839 C CA . HIS A 1 492 ? 37.029 -32.406 3.931 1.00 84.12 492 HIS A CA 1
ATOM 3840 C C . HIS A 1 492 ? 35.815 -31.482 3.759 1.00 84.12 492 HIS A C 1
ATOM 3842 O O . HIS A 1 492 ? 34.765 -31.945 3.325 1.00 84.12 492 HIS A O 1
ATOM 3848 N N . VAL A 1 493 ? 35.982 -30.183 4.029 1.00 84.56 493 VAL A N 1
ATOM 3849 C CA . VAL A 1 493 ? 34.952 -29.146 3.830 1.00 84.56 493 VAL A CA 1
ATOM 3850 C C . VAL A 1 493 ? 34.568 -29.053 2.350 1.00 84.56 493 VAL A C 1
ATOM 3852 O O . VAL A 1 493 ? 33.392 -29.135 2.009 1.00 84.56 493 VAL A O 1
ATOM 3855 N N . LEU A 1 494 ? 35.567 -28.993 1.462 1.00 84.94 494 LEU A N 1
ATOM 3856 C CA . LEU A 1 494 ? 35.374 -28.964 0.006 1.00 84.94 494 LEU A CA 1
ATOM 3857 C C . LEU A 1 494 ? 34.647 -30.216 -0.511 1.00 84.94 494 LEU A C 1
ATOM 3859 O O . LEU A 1 494 ? 33.758 -30.125 -1.353 1.00 84.94 494 LEU A O 1
ATOM 3863 N N . LEU A 1 495 ? 34.990 -31.394 0.025 1.00 82.38 495 LEU A N 1
ATOM 3864 C CA . LEU A 1 495 ? 34.311 -32.651 -0.306 1.00 82.38 495 LEU A CA 1
ATOM 3865 C C . LEU A 1 495 ? 32.847 -32.664 0.151 1.00 82.38 495 LEU A C 1
ATOM 3867 O O . LEU A 1 495 ? 31.996 -33.165 -0.584 1.00 82.38 495 LEU A O 1
ATOM 3871 N N . ALA A 1 496 ? 32.555 -32.127 1.339 1.00 81.50 496 ALA A N 1
ATOM 3872 C CA . ALA A 1 496 ? 31.200 -32.059 1.881 1.00 81.50 496 ALA A CA 1
ATOM 3873 C C . ALA A 1 496 ? 30.311 -31.079 1.099 1.00 81.50 496 ALA A C 1
ATOM 3875 O O . ALA A 1 496 ? 29.163 -31.400 0.807 1.00 81.50 496 ALA A O 1
ATOM 3876 N N . LEU A 1 497 ? 30.866 -29.933 0.696 1.00 83.12 497 LEU A N 1
ATOM 3877 C CA . LEU A 1 497 ? 30.176 -28.898 -0.084 1.00 83.12 497 LEU A CA 1
ATOM 3878 C C . LEU A 1 497 ? 30.181 -29.153 -1.599 1.00 83.12 497 LEU A C 1
ATOM 3880 O O . LEU A 1 497 ? 29.536 -28.424 -2.343 1.00 83.12 497 LEU A O 1
ATOM 3884 N N . ARG A 1 498 ? 30.898 -30.187 -2.063 1.00 82.50 498 ARG A N 1
ATOM 3885 C CA . ARG A 1 498 ? 31.081 -30.524 -3.489 1.00 82.50 498 ARG A CA 1
ATOM 3886 C C . ARG A 1 498 ? 31.624 -29.358 -4.322 1.00 82.50 498 ARG A C 1
ATOM 3888 O O . ARG A 1 498 ? 31.298 -29.244 -5.499 1.00 82.50 498 ARG A O 1
ATOM 3895 N N . GLU A 1 499 ? 32.474 -28.534 -3.722 1.00 84.25 499 GLU A N 1
ATOM 3896 C CA . GLU A 1 499 ? 33.069 -27.364 -4.368 1.00 84.25 499 GLU A CA 1
ATOM 3897 C C . GLU A 1 499 ? 34.582 -27.552 -4.570 1.00 84.25 499 GLU A C 1
ATOM 3899 O O . GLU A 1 499 ? 35.282 -28.191 -3.778 1.00 84.25 499 GLU A O 1
ATOM 3904 N N . THR A 1 500 ? 35.105 -26.994 -5.656 1.00 89.31 500 THR A N 1
ATOM 3905 C CA . THR A 1 500 ? 36.546 -26.839 -5.890 1.00 89.31 500 THR A CA 1
ATOM 3906 C C . THR A 1 500 ? 37.122 -25.687 -5.059 1.00 89.31 500 THR A C 1
ATOM 3908 O O . THR A 1 500 ? 36.395 -24.848 -4.523 1.00 89.31 500 THR A O 1
ATOM 3911 N N . LYS A 1 501 ? 38.457 -25.613 -4.939 1.00 87.69 501 LYS A N 1
ATOM 3912 C CA . LYS A 1 501 ? 39.118 -24.508 -4.213 1.00 87.69 501 LYS A CA 1
ATOM 3913 C C . LYS A 1 501 ? 38.816 -23.158 -4.863 1.00 87.69 501 LYS A C 1
ATOM 3915 O O . LYS A 1 501 ? 38.679 -22.156 -4.166 1.00 87.69 501 LYS A O 1
ATOM 3920 N N . GLU A 1 502 ? 38.702 -23.158 -6.184 1.00 87.00 502 GLU A N 1
ATOM 3921 C CA . GLU A 1 502 ? 38.412 -21.998 -7.013 1.00 87.00 502 GLU A CA 1
ATOM 3922 C C . GLU A 1 502 ? 36.959 -21.532 -6.837 1.00 87.00 502 GLU A C 1
ATOM 3924 O O . GLU A 1 502 ? 36.726 -20.347 -6.606 1.00 87.00 502 GLU A O 1
ATOM 3929 N N . GLU A 1 503 ? 35.986 -22.449 -6.864 1.00 86.38 503 GLU A N 1
ATOM 3930 C CA . GLU A 1 503 ? 34.569 -22.134 -6.608 1.00 86.38 503 GLU A CA 1
ATOM 3931 C C . GLU A 1 503 ? 34.350 -21.589 -5.193 1.00 86.38 503 GLU A C 1
ATOM 3933 O O . GLU A 1 503 ? 33.614 -20.617 -5.008 1.00 86.38 503 GLU A O 1
ATOM 3938 N N . ARG A 1 504 ? 35.055 -22.145 -4.202 1.00 90.25 504 ARG A N 1
ATOM 3939 C CA . ARG A 1 504 ? 35.015 -21.652 -2.823 1.00 90.25 504 ARG A CA 1
ATOM 3940 C C . ARG A 1 504 ? 35.543 -20.222 -2.694 1.00 90.25 504 ARG A C 1
ATOM 3942 O O . ARG A 1 504 ? 34.912 -19.400 -2.031 1.00 90.25 504 ARG A O 1
ATOM 3949 N N . ASP A 1 505 ? 36.687 -19.904 -3.310 1.00 88.31 505 ASP A N 1
ATOM 3950 C CA . ASP A 1 505 ? 37.235 -18.536 -3.268 1.00 88.31 505 ASP A CA 1
ATOM 3951 C C . ASP A 1 505 ? 36.292 -17.539 -3.958 1.00 88.31 505 ASP A C 1
ATOM 3953 O O . ASP A 1 505 ? 36.071 -16.444 -3.441 1.00 88.31 505 ASP A O 1
ATOM 3957 N N . LEU A 1 506 ? 35.656 -17.937 -5.067 1.00 89.06 506 LEU A N 1
ATOM 3958 C CA . LEU A 1 506 ? 34.636 -17.127 -5.739 1.00 89.06 506 LEU A CA 1
ATOM 3959 C C . LEU A 1 506 ? 33.411 -16.878 -4.847 1.00 89.06 506 LEU A C 1
ATOM 3961 O O . LEU A 1 506 ? 32.936 -15.744 -4.783 1.00 89.06 506 LEU A O 1
ATOM 3965 N N . ARG A 1 507 ? 32.929 -17.893 -4.118 1.00 92.31 507 ARG A N 1
ATOM 3966 C CA . ARG A 1 507 ? 31.809 -17.765 -3.169 1.00 92.31 507 ARG A CA 1
ATOM 3967 C C . ARG A 1 507 ? 32.133 -16.790 -2.038 1.00 92.31 507 ARG A C 1
ATOM 3969 O O . ARG A 1 507 ? 31.342 -15.889 -1.764 1.00 92.31 507 ARG A O 1
ATOM 3976 N N . ILE A 1 508 ? 33.310 -16.920 -1.423 1.00 91.00 508 ILE A N 1
ATOM 3977 C CA . ILE A 1 508 ? 33.760 -16.024 -0.344 1.00 91.00 508 ILE A CA 1
ATOM 3978 C C . ILE A 1 508 ? 33.919 -14.590 -0.863 1.00 91.00 508 ILE A C 1
ATOM 3980 O O . ILE A 1 508 ? 33.499 -13.643 -0.200 1.00 91.00 508 ILE A O 1
ATOM 3984 N N . ARG A 1 509 ? 34.462 -14.415 -2.072 1.00 90.19 509 ARG A N 1
ATOM 3985 C CA . ARG A 1 509 ? 34.592 -13.103 -2.717 1.00 90.19 509 ARG A CA 1
ATOM 3986 C C . ARG A 1 509 ? 33.247 -12.473 -3.059 1.00 90.19 509 ARG A C 1
ATOM 3988 O O . ARG A 1 509 ? 33.068 -11.282 -2.833 1.00 90.19 509 ARG A O 1
ATOM 3995 N N . SER A 1 510 ? 32.293 -13.259 -3.550 1.00 90.19 510 SER A N 1
ATOM 3996 C CA . SER A 1 510 ? 30.926 -12.791 -3.788 1.00 90.19 510 SER A CA 1
ATOM 3997 C C . SER A 1 510 ? 30.263 -12.329 -2.492 1.00 90.19 510 SER A C 1
ATOM 3999 O O . SER A 1 510 ? 29.602 -11.294 -2.481 1.00 90.19 510 SER A O 1
ATOM 4001 N N . LEU A 1 511 ? 30.470 -13.060 -1.393 1.00 89.44 511 LEU A N 1
ATOM 4002 C CA . LEU A 1 511 ? 29.941 -12.683 -0.086 1.00 89.44 511 LEU A CA 1
ATOM 4003 C C . LEU A 1 511 ? 30.599 -11.401 0.440 1.00 89.44 511 LEU A C 1
ATOM 4005 O O . LEU A 1 511 ? 29.898 -10.512 0.906 1.00 89.44 511 LEU A O 1
ATOM 4009 N N . PHE A 1 512 ? 31.919 -11.255 0.308 1.00 91.31 512 PHE A N 1
ATOM 4010 C CA . PHE A 1 512 ? 32.610 -10.012 0.664 1.00 91.31 512 PHE A CA 1
ATOM 4011 C C . PHE A 1 512 ? 32.073 -8.814 -0.132 1.00 91.31 512 PHE A C 1
ATOM 4013 O O . PHE A 1 512 ? 31.729 -7.796 0.458 1.00 91.31 512 PHE A O 1
ATOM 4020 N N . ASN A 1 513 ? 31.917 -8.958 -1.452 1.00 90.19 513 ASN A N 1
ATOM 4021 C CA . ASN A 1 513 ? 31.386 -7.902 -2.319 1.00 90.19 513 ASN A CA 1
ATOM 4022 C C . ASN A 1 513 ? 29.923 -7.549 -2.004 1.00 90.19 513 ASN A C 1
ATOM 4024 O O . ASN A 1 513 ? 29.512 -6.409 -2.197 1.00 90.19 513 ASN A O 1
ATOM 4028 N N . PHE A 1 514 ? 29.134 -8.510 -1.514 1.00 90.25 514 PHE A N 1
ATOM 4029 C CA . PHE A 1 514 ? 27.773 -8.250 -1.048 1.00 90.25 514 PHE A CA 1
ATOM 4030 C C . PHE A 1 514 ? 27.761 -7.298 0.158 1.00 90.25 514 PHE A C 1
ATOM 4032 O O . PHE A 1 514 ? 26.948 -6.375 0.207 1.00 90.25 514 PHE A O 1
ATOM 4039 N N . PHE A 1 515 ? 28.683 -7.484 1.108 1.00 85.88 515 PHE A N 1
ATOM 4040 C CA . PHE A 1 515 ? 28.866 -6.550 2.221 1.00 85.88 515 PHE A CA 1
ATOM 4041 C C . PHE A 1 515 ? 29.517 -5.232 1.761 1.00 85.88 515 PHE A C 1
ATOM 4043 O O . PHE A 1 515 ? 29.104 -4.156 2.196 1.00 85.88 515 PHE A O 1
ATOM 4050 N N . ASP A 1 516 ? 30.470 -5.285 0.827 1.00 89.19 516 ASP A N 1
ATOM 4051 C CA . ASP A 1 516 ? 31.131 -4.116 0.235 1.00 89.19 516 ASP A CA 1
ATOM 4052 C C . ASP A 1 516 ? 30.325 -3.504 -0.927 1.00 89.19 516 ASP A C 1
ATOM 4054 O O . ASP A 1 516 ? 30.834 -3.263 -2.021 1.00 89.19 516 ASP A O 1
ATOM 4058 N N . ALA A 1 517 ? 29.044 -3.202 -0.696 1.00 81.44 517 ALA A N 1
ATOM 4059 C CA . ALA A 1 517 ? 28.171 -2.620 -1.723 1.00 81.44 517 ALA A CA 1
ATOM 4060 C C . ALA A 1 517 ? 28.655 -1.249 -2.253 1.00 81.44 517 ALA A C 1
ATOM 4062 O O . ALA A 1 517 ? 28.181 -0.780 -3.286 1.00 81.44 517 ALA A O 1
ATOM 4063 N N . ALA A 1 518 ? 29.574 -0.590 -1.538 1.00 81.69 518 ALA A N 1
ATOM 4064 C CA . ALA A 1 518 ? 30.191 0.676 -1.933 1.00 81.69 518 ALA A CA 1
ATOM 4065 C C . ALA A 1 518 ? 31.493 0.493 -2.740 1.00 81.69 518 ALA A C 1
ATOM 4067 O O . ALA A 1 518 ? 32.056 1.487 -3.201 1.00 81.69 518 ALA A O 1
ATOM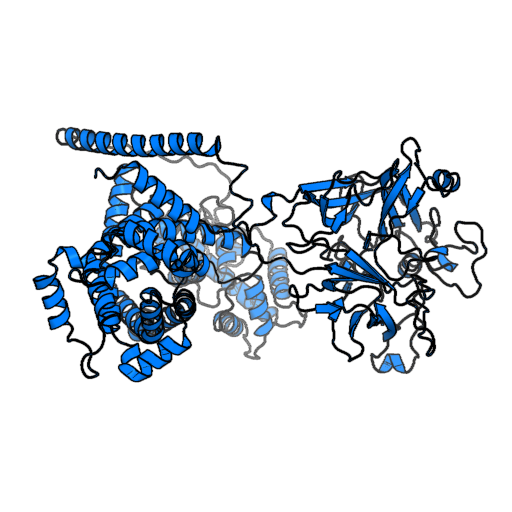 4068 N N . ASN A 1 519 ? 31.957 -0.751 -2.916 1.00 84.94 519 ASN A N 1
ATOM 4069 C CA . ASN A 1 519 ? 33.207 -1.113 -3.583 1.00 84.94 519 ASN A CA 1
ATOM 4070 C C . ASN A 1 519 ? 34.427 -0.368 -3.001 1.00 84.94 519 ASN A C 1
ATOM 4072 O O . ASN A 1 519 ? 35.293 0.119 -3.733 1.00 84.94 519 ASN A O 1
ATOM 4076 N N . ALA A 1 520 ? 34.453 -0.225 -1.674 1.00 84.50 520 ALA A N 1
ATOM 4077 C CA . ALA A 1 520 ? 35.475 0.491 -0.919 1.00 84.50 520 ALA A CA 1
ATOM 4078 C C . ALA A 1 520 ? 36.765 -0.330 -0.735 1.00 84.50 520 ALA A C 1
ATOM 4080 O O . ALA A 1 520 ? 37.812 0.236 -0.415 1.00 84.50 520 ALA A O 1
ATOM 4081 N N . GLY A 1 521 ? 36.706 -1.650 -0.944 1.00 87.94 521 GLY A N 1
ATOM 4082 C CA . GLY A 1 521 ? 37.813 -2.591 -0.763 1.00 87.94 521 GLY A CA 1
ATOM 4083 C C . GLY A 1 521 ? 38.011 -3.067 0.682 1.00 87.94 521 GLY A C 1
ATOM 4084 O O . GLY A 1 521 ? 38.923 -3.850 0.942 1.00 87.94 521 GLY A O 1
ATOM 4085 N N . PHE A 1 522 ? 37.168 -2.618 1.611 1.00 91.44 522 PHE A N 1
ATOM 4086 C CA . PHE A 1 522 ? 37.145 -3.006 3.022 1.00 91.44 522 PHE A CA 1
ATOM 4087 C C . PHE A 1 522 ? 35.707 -2.934 3.553 1.00 91.44 522 PHE A C 1
ATOM 4089 O O . PHE A 1 522 ? 34.865 -2.280 2.942 1.00 91.44 522 PHE A O 1
ATOM 4096 N N . LEU A 1 523 ? 35.437 -3.580 4.690 1.00 91.94 523 LEU A N 1
ATOM 4097 C CA . LEU A 1 523 ? 34.151 -3.518 5.389 1.00 91.94 523 LEU A CA 1
ATOM 4098 C C . LEU A 1 523 ? 34.293 -2.744 6.699 1.00 91.94 523 LEU A C 1
ATOM 4100 O O . LEU A 1 523 ? 35.123 -3.093 7.538 1.00 91.94 523 LEU A O 1
ATOM 4104 N N . ASP A 1 524 ? 33.469 -1.718 6.892 1.00 90.56 524 ASP A N 1
ATOM 4105 C CA . ASP A 1 524 ? 33.293 -1.049 8.184 1.00 90.56 524 ASP A CA 1
ATOM 4106 C C . ASP A 1 524 ? 32.008 -1.502 8.908 1.00 90.56 524 ASP A C 1
ATOM 4108 O O . ASP A 1 524 ? 31.216 -2.299 8.396 1.00 90.56 524 ASP A O 1
ATOM 4112 N N . TYR A 1 525 ? 31.789 -0.997 10.128 1.00 87.94 525 TYR A N 1
ATOM 4113 C CA . TYR A 1 525 ? 30.593 -1.316 10.920 1.00 87.94 525 TYR A CA 1
ATOM 4114 C C . TYR A 1 525 ? 29.285 -1.085 10.143 1.00 87.94 525 TYR A C 1
ATOM 4116 O O . TYR A 1 525 ? 28.384 -1.918 10.209 1.00 87.94 525 TYR A O 1
ATOM 4124 N N . ALA A 1 526 ? 29.176 0.026 9.406 1.00 87.12 526 ALA A N 1
ATOM 4125 C CA . ALA A 1 526 ? 27.943 0.400 8.720 1.00 87.12 526 ALA A CA 1
ATOM 4126 C C . ALA A 1 526 ? 27.651 -0.538 7.540 1.00 87.12 526 ALA A C 1
ATOM 4128 O O . ALA A 1 526 ? 26.498 -0.904 7.305 1.00 87.12 526 ALA A O 1
ATOM 4129 N N . GLN A 1 527 ? 28.690 -0.968 6.820 1.00 89.12 527 GLN A N 1
ATOM 4130 C CA . GLN A 1 527 ? 28.575 -1.961 5.752 1.00 89.12 527 GLN A CA 1
ATOM 4131 C C . GLN A 1 527 ? 28.172 -3.338 6.296 1.00 89.12 527 GLN A C 1
ATOM 4133 O O . GLN A 1 527 ? 27.272 -3.973 5.745 1.00 89.12 527 GLN A O 1
ATOM 4138 N N . ILE A 1 528 ? 28.765 -3.771 7.414 1.00 87.25 528 ILE A N 1
ATOM 4139 C CA . ILE A 1 528 ? 28.419 -5.040 8.075 1.00 87.25 528 ILE A CA 1
ATOM 4140 C C . ILE A 1 528 ? 26.977 -5.018 8.600 1.00 87.25 528 ILE A C 1
ATOM 4142 O O . ILE A 1 528 ? 26.217 -5.952 8.347 1.00 87.25 528 ILE A O 1
ATOM 4146 N N . GLU A 1 529 ? 26.560 -3.946 9.276 1.00 85.88 529 GLU A N 1
ATOM 4147 C CA . GLU A 1 529 ? 25.194 -3.775 9.791 1.00 85.88 529 GLU A CA 1
ATOM 4148 C C . GLU A 1 529 ? 24.150 -3.794 8.662 1.00 85.88 529 GLU A C 1
ATOM 4150 O O . GLU A 1 529 ? 23.131 -4.491 8.749 1.00 85.88 529 GLU A O 1
ATOM 4155 N N . LYS A 1 530 ? 24.428 -3.082 7.563 1.00 82.50 530 LYS A N 1
ATOM 4156 C CA . LYS A 1 530 ? 23.557 -3.041 6.384 1.00 82.50 530 LYS A CA 1
ATOM 4157 C C . LYS A 1 530 ? 23.478 -4.397 5.679 1.00 82.50 530 LYS A C 1
ATOM 4159 O O . LYS A 1 530 ? 22.384 -4.803 5.290 1.00 82.50 530 LYS A O 1
ATOM 4164 N N . GLY A 1 531 ? 24.601 -5.103 5.539 1.00 81.25 531 GLY A N 1
ATOM 4165 C CA . GLY A 1 531 ? 24.645 -6.431 4.927 1.00 81.25 531 GLY A CA 1
ATOM 4166 C C . GLY A 1 531 ? 23.916 -7.492 5.757 1.00 81.25 531 GLY A C 1
ATOM 4167 O O . GLY A 1 531 ? 23.124 -8.252 5.208 1.00 81.25 531 GLY A O 1
ATOM 4168 N N . LEU A 1 532 ? 24.083 -7.492 7.085 1.00 78.88 532 LEU A N 1
ATOM 4169 C CA . LEU A 1 532 ? 23.346 -8.392 7.985 1.00 78.88 532 LEU A CA 1
ATOM 4170 C C . LEU A 1 532 ? 21.835 -8.130 7.939 1.00 78.88 532 LEU A C 1
ATOM 4172 O O . LEU A 1 532 ? 21.050 -9.071 7.831 1.00 78.88 532 LEU A O 1
ATOM 4176 N N . SER A 1 533 ? 21.436 -6.854 7.920 1.00 76.31 533 SER A N 1
ATOM 4177 C CA . SER A 1 533 ? 20.030 -6.460 7.768 1.00 76.31 533 SER A CA 1
ATOM 4178 C C . SER A 1 533 ? 19.437 -6.934 6.435 1.00 76.31 533 SER A C 1
ATOM 4180 O O . SER A 1 533 ? 18.299 -7.398 6.395 1.00 76.31 533 SER A O 1
ATOM 4182 N N . ALA A 1 534 ? 20.206 -6.862 5.341 1.00 74.38 534 ALA A N 1
ATOM 4183 C CA . ALA A 1 534 ? 19.787 -7.353 4.027 1.00 74.38 534 ALA A CA 1
ATOM 4184 C C . ALA A 1 534 ? 19.642 -8.887 3.978 1.00 74.38 534 ALA A C 1
ATOM 4186 O O . ALA A 1 534 ? 18.810 -9.397 3.230 1.00 74.38 534 ALA A O 1
ATOM 4187 N N . LEU A 1 535 ? 20.395 -9.613 4.810 1.00 66.06 535 LEU A N 1
ATOM 4188 C CA . LEU A 1 535 ? 20.276 -11.063 5.004 1.00 66.06 535 LEU A CA 1
ATOM 4189 C C . LEU A 1 535 ? 19.188 -11.455 6.018 1.00 66.06 535 LEU A C 1
ATOM 4191 O O . LEU A 1 535 ? 19.079 -12.629 6.357 1.00 66.06 535 LEU A O 1
ATOM 4195 N N . GLN A 1 536 ? 18.380 -10.498 6.497 1.00 60.00 536 GLN A N 1
ATOM 4196 C CA . GLN A 1 536 ? 17.338 -10.704 7.515 1.00 60.00 536 GLN A CA 1
ATOM 4197 C C . GLN A 1 536 ? 17.874 -11.225 8.861 1.00 60.00 536 GLN A C 1
ATOM 4199 O O . GLN A 1 536 ? 17.115 -11.737 9.681 1.00 60.00 536 GLN A O 1
ATOM 4204 N N . ILE A 1 537 ? 19.172 -11.056 9.122 1.00 62.19 537 ILE A N 1
ATOM 4205 C CA . ILE A 1 537 ? 19.786 -11.358 10.414 1.00 62.19 537 ILE A CA 1
ATOM 4206 C C . ILE A 1 537 ? 19.626 -10.107 11.289 1.00 62.19 537 ILE A C 1
ATOM 4208 O O . ILE A 1 537 ? 20.063 -9.032 10.866 1.00 62.19 537 ILE A O 1
ATOM 4212 N N . PRO A 1 538 ? 19.016 -10.194 12.490 1.00 53.72 538 PRO A N 1
ATOM 4213 C CA . PRO A 1 538 ? 18.826 -9.037 13.358 1.00 53.72 538 PRO A CA 1
ATOM 4214 C C . PRO A 1 538 ? 20.156 -8.331 13.640 1.00 53.72 538 PRO A C 1
ATOM 4216 O O . PRO A 1 538 ? 21.000 -8.820 14.391 1.00 53.72 538 PRO A O 1
ATOM 4219 N N . ALA A 1 539 ? 20.342 -7.152 13.049 1.00 52.56 539 ALA A N 1
ATOM 4220 C CA . ALA A 1 539 ? 21.539 -6.336 13.219 1.00 52.56 539 ALA A CA 1
ATOM 4221 C C . ALA A 1 539 ? 21.487 -5.529 14.529 1.00 52.56 539 ALA A C 1
ATOM 4223 O O . ALA A 1 539 ? 21.819 -4.348 14.571 1.00 52.56 539 ALA A O 1
ATOM 4224 N N . GLU A 1 540 ? 21.017 -6.147 15.616 1.00 56.53 540 GLU A N 1
ATOM 4225 C CA . GLU A 1 540 ? 21.006 -5.517 16.932 1.00 56.53 540 GLU A CA 1
ATOM 4226 C C . GLU A 1 540 ? 22.415 -5.012 17.276 1.00 56.53 540 GLU A C 1
ATOM 4228 O O . GLU A 1 540 ? 23.412 -5.635 16.907 1.00 56.53 540 GLU A O 1
ATOM 4233 N N . TYR A 1 541 ? 22.488 -3.920 18.044 1.00 41.78 541 TYR A N 1
ATOM 4234 C CA . TYR A 1 541 ? 23.679 -3.108 18.366 1.00 41.78 541 TYR A CA 1
ATOM 4235 C C . TYR A 1 541 ? 24.928 -3.874 18.893 1.00 41.78 541 TYR A C 1
ATOM 4237 O O . TYR A 1 541 ? 25.970 -3.274 19.160 1.00 41.78 541 TYR A O 1
ATOM 4245 N N . LYS A 1 542 ? 24.860 -5.202 19.071 1.00 56.53 542 LYS A N 1
ATOM 4246 C CA . LYS A 1 542 ? 25.986 -6.080 19.427 1.00 56.53 542 LYS A CA 1
ATOM 4247 C C . LYS A 1 542 ? 26.468 -7.009 18.305 1.00 56.53 542 LYS A C 1
ATOM 4249 O O . LYS A 1 542 ? 27.672 -7.209 18.212 1.00 56.53 542 LYS A O 1
ATOM 4254 N N . TYR A 1 543 ? 25.596 -7.537 17.443 1.00 70.81 543 TYR A N 1
ATOM 4255 C CA . TYR A 1 543 ? 25.960 -8.629 16.523 1.00 70.81 543 TYR A CA 1
ATOM 4256 C C . TYR A 1 543 ? 26.916 -8.168 15.408 1.00 70.81 543 TYR A C 1
ATOM 4258 O O . TYR A 1 543 ? 27.955 -8.787 15.189 1.00 70.81 543 TYR A O 1
ATOM 4266 N N . ALA A 1 544 ? 26.632 -7.020 14.778 1.00 80.75 544 ALA A N 1
ATOM 4267 C CA . ALA A 1 544 ? 27.502 -6.424 13.756 1.00 80.75 544 ALA A CA 1
ATOM 4268 C C . ALA A 1 544 ? 28.864 -5.984 14.325 1.00 80.75 544 ALA A C 1
ATOM 4270 O O . ALA A 1 544 ? 29.906 -6.183 13.705 1.00 80.75 544 ALA A O 1
ATOM 4271 N N . ASN A 1 545 ? 28.866 -5.428 15.542 1.00 82.38 545 ASN A N 1
ATOM 4272 C CA . ASN A 1 545 ? 30.084 -4.987 16.221 1.00 82.38 545 ASN A CA 1
ATOM 4273 C C . ASN A 1 545 ? 30.971 -6.170 16.643 1.00 82.38 545 ASN A C 1
ATOM 4275 O O . ASN A 1 545 ? 32.194 -6.089 16.576 1.00 82.38 545 ASN A O 1
ATOM 4279 N N . ASP A 1 546 ? 30.371 -7.270 17.098 1.00 85.50 546 ASP A N 1
ATOM 4280 C CA . ASP A 1 546 ? 31.121 -8.459 17.496 1.00 85.50 546 ASP A CA 1
ATOM 4281 C C . ASP A 1 546 ? 31.677 -9.204 16.274 1.00 85.50 546 ASP A C 1
ATOM 4283 O O . ASP A 1 546 ? 32.821 -9.651 16.322 1.00 85.50 546 ASP A O 1
ATOM 4287 N N . LEU A 1 547 ? 30.951 -9.233 15.149 1.00 86.75 547 LEU A N 1
ATOM 4288 C CA . LEU A 1 547 ? 31.476 -9.751 13.880 1.00 86.75 547 LEU A CA 1
ATOM 4289 C C . LEU A 1 547 ? 32.649 -8.911 13.359 1.00 86.75 547 LEU A C 1
ATOM 4291 O O . LEU A 1 547 ? 33.681 -9.476 12.999 1.00 86.75 547 LEU A O 1
ATOM 4295 N N . LEU A 1 548 ? 32.535 -7.577 13.400 1.00 88.56 548 LEU A N 1
ATOM 4296 C CA . LEU A 1 548 ? 33.623 -6.664 13.037 1.00 88.56 548 LEU A CA 1
ATOM 4297 C C . LEU A 1 548 ? 34.885 -6.951 13.863 1.00 88.56 548 LEU A C 1
ATOM 4299 O O . LEU A 1 548 ? 35.950 -7.147 13.294 1.00 88.56 548 LEU A O 1
ATOM 4303 N N . LYS A 1 549 ? 34.765 -7.050 15.194 1.00 87.75 549 LYS A N 1
ATOM 4304 C CA . LYS A 1 549 ? 35.907 -7.303 16.095 1.00 87.75 549 LYS A CA 1
ATOM 4305 C C . LYS A 1 549 ? 36.608 -8.637 15.862 1.00 87.75 549 LYS A C 1
ATOM 4307 O O . LYS A 1 549 ? 37.793 -8.747 16.159 1.00 87.75 549 LYS A O 1
ATOM 4312 N N . VAL A 1 550 ? 35.866 -9.669 15.463 1.00 88.31 550 VAL A N 1
ATOM 4313 C CA . VAL A 1 550 ? 36.426 -11.010 15.242 1.00 88.31 550 VAL A CA 1
ATOM 4314 C C . VAL A 1 550 ? 37.063 -11.109 13.853 1.00 88.31 550 VAL A C 1
ATOM 4316 O O . VAL A 1 550 ? 38.060 -11.813 13.691 1.00 88.31 550 VAL A O 1
ATOM 4319 N N . CYS A 1 551 ? 36.538 -10.371 12.871 1.00 90.31 551 CYS A N 1
ATOM 4320 C CA . CYS A 1 551 ? 37.125 -10.290 11.537 1.00 90.31 551 CYS A CA 1
ATOM 4321 C C . CYS A 1 551 ? 38.379 -9.397 11.502 1.00 90.31 551 CYS A C 1
ATOM 4323 O O . CYS A 1 551 ? 39.389 -9.825 10.950 1.00 90.31 551 CYS A O 1
ATOM 4325 N N . ASP A 1 552 ? 38.330 -8.208 12.114 1.00 90.94 552 ASP A N 1
ATOM 4326 C CA . ASP A 1 552 ? 39.397 -7.193 12.129 1.00 90.94 552 ASP A CA 1
ATOM 4327 C C . ASP A 1 552 ? 40.620 -7.683 12.934 1.00 90.94 552 ASP A C 1
ATOM 4329 O O . ASP A 1 552 ? 40.673 -7.645 14.170 1.00 90.94 552 ASP A O 1
ATOM 4333 N N . ALA A 1 553 ? 41.619 -8.205 12.220 1.00 87.38 553 ALA A N 1
ATOM 4334 C CA . ALA A 1 553 ? 42.800 -8.825 12.800 1.00 87.38 553 ALA A CA 1
ATOM 4335 C C . ALA A 1 553 ? 43.785 -7.798 13.341 1.00 87.38 553 ALA A C 1
ATOM 4337 O O . ALA A 1 553 ? 44.446 -8.027 14.362 1.00 87.38 553 ALA A O 1
ATOM 4338 N N . ASN A 1 554 ? 43.954 -6.728 12.571 1.00 88.31 554 ASN A N 1
ATOM 4339 C CA . ASN A 1 554 ? 44.964 -5.708 12.778 1.00 88.31 554 ASN A CA 1
ATOM 4340 C C . ASN A 1 554 ? 44.461 -4.589 13.719 1.00 88.31 554 ASN A C 1
ATOM 4342 O O . ASN A 1 554 ? 45.279 -3.828 14.242 1.00 88.31 554 ASN A O 1
ATOM 4346 N N . ARG A 1 555 ? 43.155 -4.588 14.029 1.00 88.12 555 ARG A N 1
ATOM 4347 C CA . ARG A 1 555 ? 42.424 -3.662 14.902 1.00 88.12 555 ARG A CA 1
ATOM 4348 C C . ARG A 1 555 ? 42.406 -2.230 14.385 1.00 88.12 555 ARG A C 1
ATOM 4350 O O . ARG A 1 555 ? 42.492 -1.291 15.184 1.00 88.12 555 ARG A O 1
ATOM 4357 N N . ASP A 1 556 ? 42.330 -2.053 13.072 1.00 87.19 556 ASP A N 1
ATOM 4358 C CA . ASP A 1 556 ? 42.258 -0.739 12.433 1.00 87.19 556 ASP A CA 1
ATOM 4359 C C . ASP A 1 556 ? 40.817 -0.214 12.262 1.00 87.19 556 ASP A C 1
ATOM 4361 O O . ASP A 1 556 ? 40.616 0.941 11.870 1.00 87.19 556 ASP A O 1
ATOM 4365 N N . GLY A 1 557 ? 39.817 -1.017 12.646 1.00 85.69 557 GLY A N 1
ATOM 4366 C CA . GLY A 1 557 ? 38.395 -0.699 12.553 1.00 85.69 557 GLY A CA 1
ATOM 4367 C C . GLY A 1 557 ? 37.784 -0.983 11.180 1.00 85.69 557 GLY A C 1
ATOM 4368 O O . GLY A 1 557 ? 36.649 -0.564 10.933 1.00 85.69 557 GLY A O 1
ATOM 4369 N N . ARG A 1 558 ? 38.517 -1.655 10.289 1.00 90.75 558 ARG A N 1
ATOM 4370 C CA . ARG A 1 558 ? 38.098 -2.075 8.952 1.00 90.75 558 ARG A CA 1
ATOM 4371 C C . ARG A 1 558 ? 38.434 -3.554 8.770 1.00 90.75 558 ARG A C 1
ATOM 4373 O O . ARG A 1 558 ? 39.281 -4.104 9.456 1.00 90.75 558 ARG A O 1
ATOM 4380 N N . VAL A 1 559 ? 37.727 -4.213 7.859 1.00 93.19 559 VAL A N 1
ATOM 4381 C CA . VAL A 1 559 ? 37.976 -5.619 7.520 1.00 93.19 559 VAL A CA 1
ATOM 4382 C C . VAL A 1 559 ? 38.295 -5.708 6.041 1.00 93.19 559 VAL A C 1
ATOM 4384 O O . VAL A 1 559 ? 37.420 -5.524 5.192 1.00 93.19 559 VAL A O 1
ATOM 4387 N N . GLU A 1 560 ? 39.545 -6.004 5.717 1.00 93.06 560 GLU A N 1
ATOM 4388 C CA . GLU A 1 560 ? 39.959 -6.247 4.338 1.00 93.06 560 GLU A CA 1
ATOM 4389 C C . GLU A 1 560 ? 39.587 -7.668 3.878 1.00 93.06 560 GLU A C 1
ATOM 4391 O O . GLU A 1 560 ? 39.357 -8.578 4.681 1.00 93.06 560 GLU A O 1
ATOM 4396 N N . TYR A 1 561 ? 39.574 -7.902 2.559 1.00 92.38 561 TYR A N 1
ATOM 4397 C CA . TYR A 1 561 ? 39.210 -9.210 1.990 1.00 92.38 561 TYR A CA 1
ATOM 4398 C C . TYR A 1 561 ? 40.016 -10.375 2.586 1.00 92.38 561 TYR A C 1
ATOM 4400 O O . TYR A 1 561 ? 39.467 -11.451 2.817 1.00 92.38 561 TYR A O 1
ATOM 4408 N N . TYR A 1 562 ? 41.311 -10.183 2.861 1.00 92.06 562 TYR A N 1
ATOM 4409 C CA . TYR A 1 562 ? 42.147 -11.251 3.417 1.00 92.06 562 TYR A CA 1
ATOM 4410 C C . TYR A 1 562 ? 41.777 -11.597 4.871 1.00 92.06 562 TYR A C 1
ATOM 4412 O O . TYR A 1 562 ? 41.873 -12.761 5.260 1.00 92.06 562 TYR A O 1
ATOM 4420 N N . GLU A 1 563 ? 41.328 -10.617 5.659 1.00 92.75 563 GLU A N 1
ATOM 4421 C CA . GLU A 1 563 ? 40.877 -10.802 7.043 1.00 92.75 563 GLU A CA 1
ATOM 4422 C C . GLU A 1 563 ? 39.518 -11.491 7.079 1.00 92.75 563 GLU A C 1
ATOM 4424 O O . GLU A 1 563 ? 39.335 -12.474 7.802 1.00 92.75 563 GLU A O 1
ATOM 4429 N N . PHE A 1 564 ? 38.607 -11.050 6.209 1.00 92.88 564 PHE A N 1
ATOM 4430 C CA . PHE A 1 564 ? 37.316 -11.693 6.000 1.00 92.88 564 PHE A CA 1
ATOM 4431 C C . PHE A 1 564 ? 37.481 -13.146 5.546 1.00 92.88 564 PHE A C 1
ATOM 4433 O O . PHE A 1 564 ? 36.882 -14.056 6.117 1.00 92.88 564 PHE A O 1
ATOM 4440 N N . LYS A 1 565 ? 38.355 -13.399 4.564 1.00 92.69 565 LYS A N 1
ATOM 4441 C CA . LYS A 1 565 ? 38.651 -14.752 4.083 1.00 92.69 565 LYS A CA 1
ATOM 4442 C C . LYS A 1 565 ? 39.236 -15.632 5.187 1.00 92.69 565 LYS A C 1
ATOM 4444 O O . LYS A 1 565 ? 38.854 -16.794 5.286 1.00 92.69 565 LYS A O 1
ATOM 4449 N N . ARG A 1 566 ? 40.130 -15.099 6.027 1.00 92.69 566 ARG A N 1
ATOM 4450 C CA . ARG A 1 566 ? 40.679 -15.842 7.170 1.00 92.69 566 ARG A CA 1
ATOM 4451 C C . ARG A 1 566 ? 39.577 -16.244 8.150 1.00 92.69 566 ARG A C 1
ATOM 4453 O O . ARG A 1 566 ? 39.533 -17.402 8.547 1.00 92.69 566 ARG A O 1
ATOM 4460 N N . TYR A 1 567 ? 38.674 -15.322 8.487 1.00 92.50 567 TYR A N 1
ATOM 4461 C CA . TYR A 1 567 ? 37.515 -15.633 9.324 1.00 92.50 567 TYR A CA 1
ATOM 4462 C C . TYR A 1 567 ? 36.655 -16.747 8.707 1.00 92.50 567 TYR A C 1
ATOM 4464 O O . TYR A 1 567 ? 36.324 -17.705 9.398 1.00 92.50 567 TYR A O 1
ATOM 4472 N N . MET A 1 568 ? 36.367 -16.683 7.402 1.00 92.56 568 MET A N 1
ATOM 4473 C CA . MET A 1 568 ? 35.601 -17.727 6.702 1.00 92.56 568 MET A CA 1
ATOM 4474 C C . MET A 1 568 ? 36.309 -19.088 6.709 1.00 92.56 568 MET A C 1
ATOM 4476 O O . MET A 1 568 ? 35.668 -20.118 6.915 1.00 92.56 568 MET A O 1
ATOM 4480 N N . ASP A 1 569 ? 37.630 -19.103 6.510 1.00 90.56 569 ASP A N 1
ATOM 4481 C CA . ASP A 1 569 ? 38.451 -20.316 6.564 1.00 90.56 569 ASP A CA 1
ATOM 4482 C C . ASP A 1 569 ? 38.386 -20.977 7.951 1.00 90.56 569 ASP A C 1
ATOM 4484 O O . ASP A 1 569 ? 38.162 -22.187 8.050 1.00 90.56 569 ASP A O 1
ATOM 4488 N N . ASP A 1 570 ? 38.521 -20.185 9.015 1.00 89.75 570 ASP A N 1
ATOM 4489 C CA . ASP A 1 570 ? 38.450 -20.674 10.392 1.00 89.75 570 ASP A CA 1
ATOM 4490 C C . ASP A 1 570 ? 37.028 -21.131 10.758 1.00 89.75 570 ASP A C 1
ATOM 4492 O O . ASP A 1 570 ? 36.856 -22.191 11.371 1.00 89.75 570 ASP A O 1
ATOM 4496 N N . LYS A 1 571 ? 36.002 -20.381 10.330 1.00 91.62 571 LYS A N 1
ATOM 4497 C CA . LYS A 1 571 ? 34.601 -20.643 10.673 1.00 91.62 571 LYS A CA 1
ATOM 4498 C C . LYS A 1 571 ? 34.058 -21.900 10.007 1.00 91.62 571 LYS A C 1
ATOM 4500 O O . LYS A 1 571 ? 33.437 -22.722 10.674 1.00 91.62 571 LYS A O 1
ATOM 4505 N N . GLU A 1 572 ? 34.325 -22.118 8.722 1.00 91.31 572 GLU A N 1
ATOM 4506 C CA . GLU A 1 572 ? 33.875 -23.339 8.039 1.00 91.31 572 GLU A CA 1
ATOM 4507 C C . GLU A 1 572 ? 34.549 -24.601 8.603 1.00 91.31 572 GLU A C 1
ATOM 4509 O O . GLU A 1 572 ? 33.901 -25.642 8.731 1.00 91.31 572 GLU A O 1
ATOM 4514 N N . LEU A 1 573 ? 35.823 -24.514 9.007 1.00 89.88 573 LEU A N 1
ATOM 4515 C CA . LEU A 1 573 ? 36.513 -25.611 9.693 1.00 89.88 573 LEU A CA 1
ATOM 4516 C C . LEU A 1 573 ? 35.923 -25.888 11.079 1.00 89.88 573 LEU A C 1
ATOM 4518 O O . LEU A 1 573 ? 35.799 -27.051 11.467 1.00 89.88 573 LEU A O 1
ATOM 4522 N N . GLU A 1 574 ? 35.580 -24.841 11.830 1.00 89.75 574 GLU A N 1
ATOM 4523 C CA . GLU A 1 574 ? 34.902 -24.948 13.123 1.00 89.75 574 GLU A CA 1
ATOM 4524 C C . GLU A 1 574 ? 33.537 -25.638 12.971 1.00 89.75 574 GLU A C 1
ATOM 4526 O O . GLU A 1 574 ? 33.285 -26.657 13.617 1.00 89.75 574 GLU A O 1
ATOM 4531 N N . LEU A 1 575 ? 32.697 -25.149 12.053 1.00 90.44 575 LEU A N 1
ATOM 4532 C CA . LEU A 1 575 ? 31.361 -25.689 11.798 1.00 90.44 575 LEU A CA 1
ATOM 4533 C C . LEU A 1 575 ? 31.404 -27.143 11.331 1.00 90.44 575 LEU A C 1
ATOM 4535 O O . LEU A 1 575 ? 30.596 -27.949 11.791 1.00 90.44 575 LEU A O 1
ATOM 4539 N N . TYR A 1 576 ? 32.368 -27.508 10.482 1.00 90.38 576 TYR A N 1
ATOM 4540 C CA . TYR A 1 576 ? 32.503 -28.885 10.008 1.00 90.38 576 TYR A CA 1
ATOM 4541 C C . TYR A 1 576 ? 32.932 -29.857 11.116 1.00 90.38 576 TYR A C 1
ATOM 4543 O O . TYR A 1 576 ? 32.465 -30.994 11.151 1.00 90.38 576 TYR A O 1
ATOM 4551 N N . ARG A 1 577 ? 33.776 -29.427 12.068 1.00 88.62 577 ARG A N 1
ATOM 4552 C CA . ARG A 1 577 ? 34.134 -30.258 13.236 1.00 88.62 577 ARG A CA 1
ATOM 4553 C C . ARG A 1 577 ? 32.917 -30.576 14.096 1.00 88.62 577 ARG A C 1
ATOM 4555 O O . ARG A 1 577 ? 32.793 -31.700 14.570 1.00 88.62 577 ARG A O 1
ATOM 4562 N N . ILE A 1 578 ? 32.038 -29.597 14.291 1.00 88.44 578 ILE A N 1
ATOM 4563 C CA . ILE A 1 578 ? 30.810 -29.769 15.073 1.00 88.44 578 ILE A CA 1
ATOM 4564 C C . ILE A 1 578 ? 29.828 -30.641 14.303 1.00 88.44 578 ILE A C 1
ATOM 4566 O O . ILE A 1 578 ? 29.289 -31.579 14.874 1.00 88.44 578 ILE A O 1
ATOM 4570 N N . PHE A 1 579 ? 29.666 -30.395 13.002 1.00 89.00 579 PHE A N 1
ATOM 4571 C CA . PHE A 1 579 ? 28.827 -31.209 12.130 1.00 89.00 579 PHE A CA 1
ATOM 4572 C C . PHE A 1 579 ? 29.216 -32.692 12.204 1.00 89.00 579 PHE A C 1
ATOM 4574 O O . PHE A 1 579 ? 28.369 -33.537 12.466 1.00 89.00 579 PHE A O 1
ATOM 4581 N N . GLN A 1 580 ? 30.512 -33.011 12.097 1.00 87.06 580 GLN A N 1
ATOM 4582 C CA . GLN A 1 580 ? 31.006 -34.386 12.249 1.00 87.06 580 GLN A CA 1
ATOM 4583 C C . GLN A 1 580 ? 30.863 -34.957 13.665 1.00 87.06 580 GLN A C 1
ATOM 4585 O O . GLN A 1 580 ? 30.845 -36.174 13.830 1.00 87.06 580 GLN A O 1
ATOM 4590 N N . ALA A 1 581 ? 30.814 -34.107 14.692 1.00 84.94 581 ALA A N 1
ATOM 4591 C CA . ALA A 1 581 ? 30.562 -34.550 16.059 1.00 84.94 581 ALA A CA 1
ATOM 4592 C C . ALA A 1 581 ? 29.081 -34.897 16.296 1.00 84.94 581 ALA A C 1
ATOM 4594 O O . ALA A 1 581 ? 28.793 -35.678 17.204 1.00 84.94 581 ALA A O 1
ATOM 4595 N N . ILE A 1 582 ? 28.170 -34.323 15.498 1.00 87.31 582 ILE A N 1
ATOM 4596 C CA . ILE A 1 582 ? 26.731 -34.611 15.522 1.00 87.31 582 ILE A CA 1
ATOM 4597 C C . ILE A 1 582 ? 26.394 -35.801 14.606 1.00 87.31 582 ILE A C 1
ATOM 4599 O O . ILE A 1 582 ? 25.664 -36.675 15.048 1.00 87.31 582 ILE A O 1
ATOM 4603 N N . ASP A 1 583 ? 26.950 -35.876 13.388 1.00 86.44 583 ASP A N 1
ATOM 4604 C CA . ASP A 1 583 ? 26.780 -36.997 12.435 1.00 86.44 583 ASP A CA 1
ATOM 4605 C C . ASP A 1 583 ? 27.540 -38.250 12.917 1.00 86.44 583 ASP A C 1
ATOM 4607 O O . ASP A 1 583 ? 28.656 -38.562 12.475 1.00 86.44 583 ASP A O 1
ATOM 4611 N N . VAL A 1 584 ? 26.941 -38.948 13.885 1.00 81.25 584 VAL A N 1
ATOM 4612 C CA . VAL A 1 584 ? 27.467 -40.166 14.516 1.00 81.25 584 VAL A CA 1
ATOM 4613 C C . VAL A 1 584 ? 27.473 -41.324 13.522 1.00 81.25 584 VAL A C 1
ATOM 4615 O O . VAL A 1 584 ? 28.374 -42.167 13.563 1.00 81.25 584 VAL A O 1
ATOM 4618 N N . GLU A 1 585 ? 26.489 -41.382 12.625 1.00 77.31 585 GLU A N 1
ATOM 4619 C CA . GLU A 1 585 ? 26.406 -42.416 11.592 1.00 77.31 585 GLU A CA 1
ATOM 4620 C C . GLU A 1 585 ? 27.417 -42.215 10.450 1.00 77.31 585 GLU A C 1
ATOM 4622 O O . GLU A 1 585 ? 27.639 -43.133 9.650 1.00 77.31 585 GLU A O 1
ATOM 4627 N N . HIS A 1 586 ? 28.079 -41.055 10.404 1.00 80.00 586 HIS A N 1
ATOM 4628 C CA . HIS A 1 586 ? 29.033 -40.646 9.372 1.00 80.00 586 HIS A CA 1
ATOM 4629 C C . HIS A 1 586 ? 28.457 -40.778 7.961 1.00 80.00 586 HIS A C 1
ATOM 4631 O O . HIS A 1 586 ? 29.146 -41.185 7.010 1.00 80.00 586 HIS A O 1
ATOM 4637 N N . ASN A 1 587 ? 27.166 -40.484 7.836 1.00 77.38 587 ASN A N 1
ATOM 4638 C CA . ASN A 1 587 ? 26.439 -40.614 6.588 1.00 77.38 587 ASN A CA 1
ATOM 4639 C C . ASN A 1 587 ? 26.552 -39.327 5.743 1.00 77.38 587 ASN A C 1
ATOM 4641 O O . ASN A 1 587 ? 26.399 -39.412 4.524 1.00 77.38 587 ASN A O 1
ATOM 4645 N N . GLY A 1 588 ? 26.958 -38.196 6.336 1.00 78.94 588 GLY A N 1
ATOM 4646 C CA . GLY A 1 588 ? 27.123 -36.891 5.690 1.00 78.94 588 GLY A CA 1
ATOM 4647 C C . GLY A 1 588 ? 25.928 -35.944 5.863 1.00 78.94 588 GLY A C 1
ATOM 4648 O O . GLY A 1 588 ? 25.891 -34.908 5.199 1.00 78.94 588 GLY A O 1
ATOM 4649 N N . CYS A 1 589 ? 24.967 -36.297 6.715 1.00 84.62 589 CYS A N 1
ATOM 4650 C CA . CYS A 1 589 ? 23.750 -35.557 7.030 1.00 84.62 589 CYS A CA 1
ATOM 4651 C C . CYS A 1 589 ? 23.468 -35.687 8.537 1.00 84.62 589 CYS A C 1
ATOM 4653 O O . CYS A 1 589 ? 23.748 -36.725 9.121 1.00 84.62 589 CYS A O 1
ATOM 4655 N N . ILE A 1 590 ? 22.901 -34.662 9.167 1.00 88.56 590 ILE A N 1
ATOM 4656 C CA . ILE A 1 590 ? 22.456 -34.728 10.562 1.00 88.56 590 ILE A CA 1
ATOM 4657 C C . ILE A 1 590 ? 20.981 -35.121 10.581 1.00 88.56 590 ILE A C 1
ATOM 4659 O O . ILE A 1 590 ? 20.128 -34.406 10.045 1.00 88.56 590 ILE A O 1
ATOM 4663 N N . LEU A 1 591 ? 20.681 -36.246 11.223 1.00 86.69 591 LEU A N 1
ATOM 4664 C CA . LEU A 1 591 ? 19.311 -36.658 11.514 1.00 86.69 591 LEU A CA 1
ATOM 4665 C C . LEU A 1 591 ? 18.761 -35.912 12.747 1.00 86.69 591 LEU A C 1
ATOM 4667 O O . LEU A 1 591 ? 19.533 -35.558 13.646 1.00 86.69 591 LEU A O 1
ATOM 4671 N N . PRO A 1 592 ? 17.433 -35.715 12.859 1.00 87.38 592 PRO A N 1
ATOM 4672 C CA . PRO A 1 592 ? 16.822 -35.135 14.056 1.00 87.38 592 PRO A CA 1
ATOM 4673 C C . PRO A 1 592 ? 17.252 -35.849 15.346 1.00 87.38 592 PRO A C 1
ATOM 4675 O O . PRO A 1 592 ? 17.554 -35.205 16.348 1.00 87.38 592 PRO A O 1
ATOM 4678 N N . GLU A 1 593 ? 17.351 -37.179 15.317 1.00 85.31 593 GLU A N 1
ATOM 4679 C CA . GLU A 1 593 ? 17.760 -37.991 16.465 1.00 85.31 593 GLU A CA 1
ATOM 4680 C C . GLU A 1 593 ? 19.220 -37.747 16.878 1.00 85.31 593 GLU A C 1
ATOM 4682 O O . GLU A 1 593 ? 19.544 -37.775 18.067 1.00 85.31 593 GLU A O 1
ATOM 4687 N N . GLU A 1 594 ? 20.101 -37.482 15.913 1.00 88.25 594 GLU A N 1
ATOM 4688 C CA . GLU A 1 594 ? 21.512 -37.168 16.154 1.00 88.25 594 GLU A CA 1
ATOM 4689 C C . GLU A 1 594 ? 21.678 -35.765 16.740 1.00 88.25 594 GLU A C 1
ATOM 4691 O O . GLU A 1 594 ? 22.414 -35.573 17.714 1.00 88.25 594 GLU A O 1
ATOM 4696 N N . LEU A 1 595 ? 20.936 -34.789 16.204 1.00 88.69 595 LEU A N 1
ATOM 4697 C CA . LEU A 1 595 ? 20.895 -33.429 16.739 1.00 88.69 595 LEU A CA 1
ATOM 4698 C C . LEU A 1 595 ? 20.360 -33.416 18.174 1.00 88.69 595 LEU A C 1
ATOM 4700 O O . LEU A 1 595 ? 20.932 -32.764 19.049 1.00 88.69 595 LEU A O 1
ATOM 4704 N N . TRP A 1 596 ? 19.298 -34.178 18.434 1.00 88.00 596 TRP A N 1
ATOM 4705 C CA . TRP A 1 596 ? 18.757 -34.372 19.773 1.00 88.00 596 TRP A CA 1
ATOM 4706 C C . TRP A 1 596 ? 19.806 -34.913 20.746 1.00 88.00 596 TRP A C 1
ATOM 4708 O O . TRP A 1 596 ? 20.003 -34.349 21.823 1.00 88.00 596 TRP A O 1
ATOM 4718 N N . ASP A 1 597 ? 20.501 -35.992 20.376 1.00 85.88 597 ASP A N 1
ATOM 4719 C CA . ASP A 1 597 ? 21.519 -36.605 21.232 1.00 85.88 597 ASP A CA 1
ATOM 4720 C C . ASP A 1 597 ? 22.679 -35.633 21.509 1.00 85.88 597 ASP A C 1
ATOM 4722 O O . ASP A 1 597 ? 23.165 -35.543 22.640 1.00 85.88 597 ASP A O 1
ATOM 4726 N N . ALA A 1 598 ? 23.079 -34.834 20.515 1.00 86.25 598 ALA A N 1
ATOM 4727 C CA . ALA A 1 598 ? 24.082 -33.787 20.684 1.00 86.25 598 ALA A CA 1
ATOM 4728 C C . ALA A 1 598 ? 23.627 -32.680 21.656 1.00 86.25 598 ALA A C 1
ATOM 4730 O O . ALA A 1 598 ? 24.393 -32.298 22.547 1.00 86.25 598 ALA A O 1
ATOM 4731 N N . LEU A 1 599 ? 22.382 -32.203 21.542 1.00 85.00 599 LEU A N 1
ATOM 4732 C CA . LEU A 1 599 ? 21.793 -31.204 22.445 1.00 85.00 599 LEU A CA 1
ATOM 4733 C C . LEU A 1 599 ? 21.698 -31.736 23.883 1.00 85.00 599 LEU A C 1
ATOM 4735 O O . LEU A 1 599 ? 22.105 -31.060 24.833 1.00 85.00 599 LEU A O 1
ATOM 4739 N N . VAL A 1 600 ? 21.263 -32.987 24.053 1.00 83.75 600 VAL A N 1
ATOM 4740 C CA . VAL A 1 600 ? 21.186 -33.641 25.366 1.00 83.75 600 VAL A CA 1
ATOM 4741 C C . VAL A 1 600 ? 22.573 -33.817 25.986 1.00 83.75 600 VAL A C 1
ATOM 4743 O O . VAL A 1 600 ? 22.746 -33.532 27.176 1.00 83.75 600 VAL A O 1
ATOM 4746 N N . LYS A 1 601 ? 23.587 -34.218 25.206 1.00 81.81 601 LYS A N 1
ATOM 4747 C CA . LYS A 1 601 ? 24.988 -34.293 25.668 1.00 81.81 601 LYS A CA 1
ATOM 4748 C C . LYS A 1 601 ? 25.541 -32.932 26.087 1.00 81.81 601 LYS A C 1
ATOM 4750 O O . LYS A 1 601 ? 26.341 -32.876 27.019 1.00 81.81 601 LYS A O 1
ATOM 4755 N N . ALA A 1 602 ? 25.089 -31.853 25.453 1.00 79.06 602 ALA A N 1
ATOM 4756 C CA . ALA A 1 602 ? 25.414 -30.481 25.835 1.00 79.06 602 ALA A CA 1
ATOM 4757 C C . ALA A 1 602 ? 24.627 -29.976 27.067 1.00 79.06 602 ALA A C 1
ATOM 4759 O O . ALA A 1 602 ? 24.834 -28.852 27.509 1.00 79.06 602 ALA A O 1
ATOM 4760 N N . GLY A 1 603 ? 23.748 -30.794 27.665 1.00 75.69 603 GLY A N 1
ATOM 4761 C CA . GLY A 1 603 ? 22.963 -30.439 28.857 1.00 75.69 603 GLY A CA 1
ATOM 4762 C C . GLY A 1 603 ? 21.643 -29.710 28.563 1.00 75.69 603 GLY A C 1
ATOM 4763 O O . GLY A 1 603 ? 20.953 -29.261 29.495 1.00 75.69 603 GLY A O 1
ATOM 4764 N N . ILE A 1 604 ? 21.265 -29.625 27.287 1.00 75.69 604 ILE A N 1
ATOM 4765 C CA . ILE A 1 604 ? 20.064 -28.952 26.793 1.00 75.69 604 ILE A CA 1
ATOM 4766 C C . ILE A 1 604 ? 18.943 -29.985 26.711 1.00 75.69 604 ILE A C 1
ATOM 4768 O O . ILE A 1 604 ? 19.086 -31.049 26.116 1.00 75.69 604 ILE A O 1
ATOM 4772 N N . GLN A 1 605 ? 17.829 -29.692 27.377 1.00 75.69 605 GLN A N 1
ATOM 4773 C CA . GLN A 1 605 ? 16.634 -30.530 27.328 1.00 75.69 605 GLN A CA 1
ATOM 4774 C C . GLN A 1 605 ? 15.650 -29.866 26.383 1.00 75.69 605 GLN A C 1
ATOM 4776 O O . GLN A 1 605 ? 14.906 -28.987 26.808 1.00 75.69 605 GLN A O 1
ATOM 4781 N N . ILE A 1 606 ? 15.715 -30.278 25.128 1.00 70.75 606 ILE A N 1
ATOM 4782 C CA . ILE A 1 606 ? 14.766 -29.918 24.080 1.00 70.75 606 ILE A CA 1
ATOM 4783 C C . ILE A 1 606 ? 13.596 -30.923 24.108 1.00 70.75 606 ILE A C 1
ATOM 4785 O O . ILE A 1 606 ? 13.720 -31.953 24.770 1.00 70.75 606 ILE A O 1
ATOM 4789 N N . ASP A 1 607 ? 12.446 -30.634 23.500 1.00 72.06 607 ASP A N 1
ATOM 4790 C CA . ASP A 1 607 ? 11.358 -31.607 23.275 1.00 72.06 607 ASP A CA 1
ATOM 4791 C C . ASP A 1 607 ? 11.165 -31.900 21.775 1.00 72.06 607 ASP A C 1
ATOM 4793 O O . ASP A 1 607 ? 11.745 -31.213 20.939 1.00 72.06 607 ASP A O 1
ATOM 4797 N N . ASP A 1 608 ? 10.427 -32.956 21.414 1.00 66.38 608 ASP A N 1
ATOM 4798 C CA . ASP A 1 608 ? 10.314 -33.392 20.009 1.00 66.38 608 ASP A CA 1
ATOM 4799 C C . ASP A 1 608 ? 9.751 -32.285 19.085 1.00 66.38 608 ASP A C 1
ATOM 4801 O O . ASP A 1 608 ? 10.080 -32.239 17.901 1.00 66.38 608 ASP A O 1
ATOM 4805 N N . GLU A 1 609 ? 8.913 -31.384 19.613 1.00 61.78 609 GLU A N 1
ATOM 4806 C CA . GLU A 1 609 ? 8.297 -30.273 18.870 1.00 61.78 609 GLU A CA 1
ATOM 4807 C C . GLU A 1 609 ? 9.281 -29.109 18.693 1.00 61.78 609 GLU A C 1
ATOM 4809 O O . GLU A 1 609 ? 9.341 -28.464 17.646 1.00 61.78 609 GLU A O 1
ATOM 4814 N N . GLU A 1 610 ? 10.084 -28.835 19.712 1.00 67.44 610 GLU A N 1
ATOM 4815 C CA . GLU A 1 610 ? 11.168 -27.866 19.668 1.00 67.44 610 GLU A CA 1
ATOM 4816 C C . GLU A 1 610 ? 12.318 -28.335 18.763 1.00 67.44 610 GLU A C 1
ATOM 4818 O O . GLU A 1 610 ? 12.826 -27.553 17.962 1.00 67.44 610 GLU A O 1
ATOM 4823 N N . LEU A 1 611 ? 12.657 -29.625 18.804 1.00 77.88 611 LEU A N 1
ATOM 4824 C CA . LEU A 1 611 ? 13.618 -30.254 17.901 1.00 77.88 611 LEU A CA 1
ATOM 4825 C C . LEU A 1 611 ? 13.133 -30.196 16.452 1.00 77.88 611 LEU A C 1
ATOM 4827 O O . LEU A 1 611 ? 13.909 -29.836 15.573 1.00 77.88 611 LEU A O 1
ATOM 4831 N N . ALA A 1 612 ? 11.858 -30.507 16.198 1.00 74.62 612 ALA A N 1
ATOM 4832 C CA . ALA A 1 612 ? 11.282 -30.418 14.859 1.00 74.62 612 ALA A CA 1
ATOM 4833 C C . ALA A 1 612 ? 11.346 -28.988 14.306 1.00 74.62 612 ALA A C 1
ATOM 4835 O O . ALA A 1 612 ? 11.725 -28.811 13.155 1.00 74.62 612 ALA A O 1
ATOM 4836 N N . ARG A 1 613 ? 11.060 -27.971 15.132 1.00 72.50 613 ARG A N 1
ATOM 4837 C CA . ARG A 1 613 ? 11.184 -26.555 14.741 1.00 72.50 613 ARG A CA 1
ATOM 4838 C C . ARG A 1 613 ? 12.627 -26.113 14.529 1.00 72.50 613 ARG A C 1
ATOM 4840 O O . ARG A 1 613 ? 12.879 -25.269 13.676 1.00 72.50 613 ARG A O 1
ATOM 4847 N N . PHE A 1 614 ? 13.568 -26.650 15.302 1.00 78.50 614 PHE A N 1
ATOM 4848 C CA . PHE A 1 614 ? 14.989 -26.435 15.049 1.00 78.50 614 PHE A CA 1
ATOM 4849 C C . PHE A 1 614 ? 15.340 -26.997 13.671 1.00 78.50 614 PHE A C 1
ATOM 4851 O O . PHE A 1 614 ? 15.862 -26.265 12.833 1.00 78.50 614 PHE A O 1
ATOM 4858 N N . VAL A 1 615 ? 15.005 -28.264 13.416 1.00 81.81 615 VAL A N 1
ATOM 4859 C CA . VAL A 1 615 ? 15.303 -28.929 12.143 1.00 81.81 615 VAL A CA 1
ATOM 4860 C C . VAL A 1 615 ? 14.651 -28.194 10.977 1.00 81.81 615 VAL A C 1
ATOM 4862 O O . VAL A 1 615 ? 15.375 -27.805 10.077 1.00 81.81 615 VAL A O 1
ATOM 4865 N N . GLU A 1 616 ? 13.351 -27.900 11.034 1.00 77.00 616 GLU A N 1
ATOM 4866 C CA . GLU A 1 616 ? 12.610 -27.153 10.001 1.00 77.00 616 GLU A CA 1
ATOM 4867 C C . GLU A 1 616 ? 13.223 -25.777 9.696 1.00 77.00 616 GLU A C 1
ATOM 486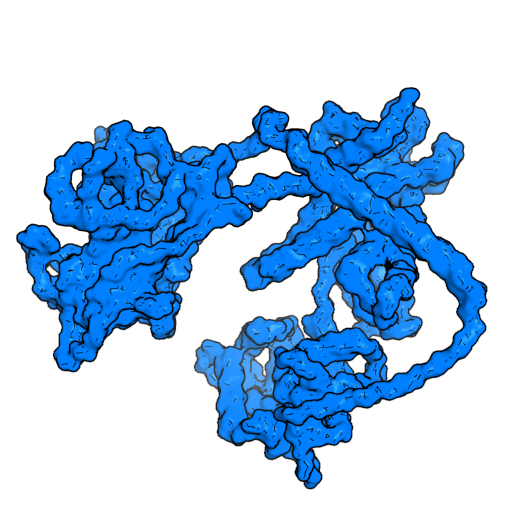9 O O . GLU A 1 616 ? 13.141 -25.289 8.575 1.00 77.00 616 GLU A O 1
ATOM 4874 N N . HIS A 1 617 ? 13.842 -25.128 10.683 1.00 73.25 617 HIS A N 1
ATOM 4875 C CA . HIS A 1 617 ? 14.448 -23.815 10.479 1.00 73.25 617 HIS A CA 1
ATOM 4876 C C . HIS A 1 617 ? 15.818 -23.878 9.793 1.00 73.25 617 HIS A C 1
ATOM 4878 O O . HIS A 1 617 ? 16.214 -22.926 9.119 1.00 73.25 617 HIS A O 1
ATOM 4884 N N . VAL A 1 618 ? 16.560 -24.968 9.993 1.00 81.19 618 VAL A N 1
ATOM 4885 C CA . VAL A 1 618 ? 17.890 -25.158 9.398 1.00 81.19 618 VAL A CA 1
ATOM 4886 C C . VAL A 1 618 ? 17.796 -25.887 8.055 1.00 81.19 618 VAL A C 1
ATOM 4888 O O . VAL A 1 618 ? 18.526 -25.538 7.133 1.00 81.19 618 VAL A O 1
ATOM 4891 N N . ASP A 1 619 ? 16.885 -26.851 7.936 1.00 82.00 619 ASP A N 1
ATOM 4892 C CA . ASP A 1 619 ? 16.555 -27.606 6.725 1.00 82.00 619 ASP A CA 1
ATOM 4893 C C . ASP A 1 619 ? 15.831 -26.702 5.710 1.00 82.00 619 ASP A C 1
ATOM 4895 O O . ASP A 1 619 ? 14.647 -26.384 5.843 1.00 82.00 619 ASP A O 1
ATOM 4899 N N . LYS A 1 620 ? 16.557 -26.244 4.685 1.00 73.69 620 LYS A N 1
ATOM 4900 C CA . LYS A 1 620 ? 16.035 -25.293 3.694 1.00 73.69 620 LYS A CA 1
ATOM 4901 C C . LYS A 1 620 ? 15.164 -25.984 2.653 1.00 73.69 620 LYS A C 1
ATOM 4903 O O . LYS A 1 620 ? 14.263 -25.347 2.097 1.00 73.69 620 LYS A O 1
ATOM 4908 N N . ASP A 1 621 ? 15.446 -27.245 2.337 1.00 70.94 621 ASP A N 1
ATOM 4909 C CA . ASP A 1 621 ? 14.729 -27.992 1.302 1.00 70.94 621 ASP A CA 1
ATOM 4910 C C . ASP A 1 621 ? 13.543 -28.818 1.854 1.00 70.94 621 ASP A C 1
ATOM 4912 O O . ASP A 1 621 ? 12.730 -29.319 1.070 1.00 70.94 621 ASP A O 1
ATOM 4916 N N . ASN A 1 622 ? 13.365 -28.830 3.183 1.00 74.88 622 ASN A N 1
ATOM 4917 C CA . ASN A 1 622 ? 12.295 -29.487 3.943 1.00 74.88 622 ASN A CA 1
ATOM 4918 C C . ASN A 1 622 ? 12.260 -31.013 3.750 1.00 74.88 622 ASN A C 1
ATOM 4920 O O . ASN A 1 622 ? 11.186 -31.630 3.723 1.00 74.88 622 ASN A O 1
ATOM 4924 N N . ASN A 1 623 ? 13.422 -31.639 3.567 1.00 74.38 623 ASN A N 1
ATOM 4925 C CA . ASN A 1 623 ? 13.543 -33.084 3.382 1.00 74.38 623 ASN A CA 1
ATOM 4926 C C . ASN A 1 623 ? 13.623 -33.875 4.712 1.00 74.38 623 ASN A C 1
ATOM 4928 O O . ASN A 1 623 ? 13.569 -35.111 4.690 1.00 74.38 623 ASN A O 1
ATOM 4932 N N . GLY A 1 624 ? 13.696 -33.182 5.852 1.00 75.31 624 GLY A N 1
ATOM 4933 C CA . GLY A 1 624 ? 13.747 -33.719 7.211 1.00 75.31 624 GLY A CA 1
ATOM 4934 C C . GLY A 1 624 ? 15.150 -34.062 7.723 1.00 75.31 624 GLY A C 1
ATOM 4935 O O . GLY A 1 624 ? 15.255 -34.674 8.789 1.00 75.31 624 GLY A O 1
ATOM 4936 N N . ILE A 1 625 ? 16.210 -33.721 6.987 1.00 83.94 625 ILE A N 1
ATOM 4937 C CA . ILE A 1 625 ? 17.613 -33.966 7.347 1.00 83.94 625 ILE A CA 1
ATOM 4938 C C . ILE A 1 625 ? 18.446 -32.703 7.111 1.00 83.94 625 ILE A C 1
ATOM 4940 O O . ILE A 1 625 ? 18.217 -31.975 6.159 1.00 83.94 625 ILE A O 1
ATOM 4944 N N . ILE A 1 626 ? 19.450 -32.446 7.952 1.00 87.81 626 ILE A N 1
ATOM 4945 C CA . ILE A 1 626 ? 20.286 -31.243 7.819 1.00 87.81 626 ILE A CA 1
ATOM 4946 C C . ILE A 1 626 ? 21.598 -31.600 7.119 1.00 87.81 626 ILE A C 1
ATOM 4948 O O . ILE A 1 626 ? 22.411 -32.373 7.634 1.00 87.81 626 ILE A O 1
ATOM 4952 N N . THR A 1 627 ? 21.850 -31.011 5.956 1.00 89.25 627 THR A N 1
ATOM 4953 C CA . THR A 1 627 ? 23.133 -31.134 5.251 1.00 89.25 627 THR A CA 1
ATOM 4954 C C . THR A 1 627 ? 24.189 -30.178 5.813 1.00 89.25 627 THR A C 1
ATOM 4956 O O . THR A 1 627 ? 23.885 -29.199 6.499 1.00 89.25 627 THR A O 1
ATOM 4959 N N . PHE A 1 628 ? 25.470 -30.424 5.510 1.00 89.62 628 PHE A N 1
ATOM 4960 C CA . PHE A 1 628 ? 26.530 -29.501 5.933 1.00 89.62 628 PHE A CA 1
ATOM 4961 C C . PHE A 1 628 ? 26.397 -28.114 5.283 1.00 89.62 628 PHE A C 1
ATOM 4963 O O . PHE A 1 628 ? 26.775 -27.118 5.893 1.00 89.62 628 PHE A O 1
ATOM 4970 N N . GLU A 1 629 ? 25.846 -28.032 4.071 1.00 86.75 629 GLU A N 1
ATOM 4971 C CA . GLU A 1 629 ? 25.585 -26.760 3.393 1.00 86.75 629 GLU A CA 1
ATOM 4972 C C . GLU A 1 629 ? 24.576 -25.903 4.169 1.00 86.75 629 GLU A C 1
ATOM 4974 O O . GLU A 1 629 ? 24.834 -24.732 4.443 1.00 86.75 629 GLU A O 1
ATOM 4979 N N . GLU A 1 630 ? 23.471 -26.509 4.596 1.00 87.25 630 GLU A N 1
ATOM 4980 C CA . GLU A 1 630 ? 22.423 -25.860 5.387 1.00 87.25 630 GLU A CA 1
ATOM 4981 C C . GLU A 1 630 ? 22.921 -25.449 6.772 1.00 87.25 630 GLU A C 1
ATOM 4983 O O . GLU A 1 630 ? 22.743 -24.305 7.196 1.00 87.25 630 GLU A O 1
ATOM 4988 N N . TRP A 1 631 ? 23.638 -26.356 7.439 1.00 89.12 631 TRP A N 1
ATOM 4989 C CA . TRP A 1 631 ? 24.279 -26.091 8.723 1.00 89.12 631 TRP A CA 1
ATOM 4990 C C . TRP A 1 631 ? 25.295 -24.945 8.645 1.00 89.12 631 TRP A C 1
ATOM 4992 O O . TRP A 1 631 ? 25.338 -24.079 9.523 1.00 89.12 631 TRP A O 1
ATOM 5002 N N . ARG A 1 632 ? 26.111 -24.918 7.581 1.00 89.69 632 ARG A N 1
ATOM 5003 C CA . ARG A 1 632 ? 27.067 -23.841 7.306 1.00 89.69 632 ARG A CA 1
ATOM 5004 C C . ARG A 1 632 ? 26.326 -22.527 7.131 1.00 89.69 632 ARG A C 1
ATOM 5006 O O . ARG A 1 632 ? 26.650 -21.569 7.821 1.00 89.69 632 ARG A O 1
ATOM 5013 N N . ASP A 1 633 ? 25.361 -22.473 6.221 1.00 85.75 633 ASP A N 1
ATOM 5014 C CA . ASP A 1 633 ? 24.663 -21.237 5.866 1.00 85.75 633 ASP A CA 1
ATOM 5015 C C . ASP A 1 633 ? 23.940 -20.601 7.049 1.00 85.75 633 ASP A C 1
ATOM 5017 O O . ASP A 1 633 ? 23.910 -19.376 7.157 1.00 85.75 633 ASP A O 1
ATOM 5021 N N . PHE A 1 634 ? 23.395 -21.424 7.946 1.00 82.31 634 PHE A N 1
ATOM 5022 C CA . PHE A 1 634 ? 22.743 -20.955 9.162 1.00 82.31 634 PHE A CA 1
ATOM 5023 C C . PHE A 1 634 ? 23.718 -20.261 10.134 1.00 82.31 634 PHE A C 1
ATOM 5025 O O . PHE A 1 634 ? 23.334 -19.319 10.822 1.00 82.31 634 PHE A O 1
ATOM 5032 N N . LEU A 1 635 ? 24.990 -20.682 10.186 1.00 85.62 635 LEU A N 1
ATOM 5033 C CA . LEU A 1 635 ? 25.947 -20.273 11.230 1.00 85.62 635 LEU A CA 1
ATOM 5034 C C . LEU A 1 635 ? 27.179 -19.513 10.720 1.00 85.62 635 LEU A C 1
ATOM 5036 O O . LEU A 1 635 ? 28.009 -19.086 11.527 1.00 85.62 635 LEU A O 1
ATOM 5040 N N . LEU A 1 636 ? 27.325 -19.336 9.405 1.00 86.50 636 LEU A N 1
ATOM 5041 C CA . LEU A 1 636 ? 28.544 -18.817 8.773 1.00 86.50 636 LEU A CA 1
ATOM 5042 C C . LEU A 1 636 ? 28.934 -17.413 9.257 1.00 86.50 636 LEU A C 1
ATOM 5044 O O . LEU A 1 636 ? 30.116 -17.102 9.353 1.00 86.50 636 LEU A O 1
ATOM 5048 N N . LEU A 1 637 ? 27.948 -16.569 9.569 1.00 86.31 637 LEU A N 1
ATOM 5049 C CA . LEU A 1 637 ? 28.154 -15.186 10.016 1.00 86.31 637 LEU A CA 1
ATOM 5050 C C . LEU A 1 637 ? 28.051 -15.022 11.543 1.00 86.31 637 LEU A C 1
ATOM 5052 O O . LEU A 1 637 ? 28.036 -13.898 12.043 1.00 86.31 637 LEU A O 1
ATOM 5056 N N . TYR A 1 638 ? 27.979 -16.129 12.290 1.00 84.69 638 TYR A N 1
ATOM 5057 C CA . TYR A 1 638 ? 27.854 -16.108 13.743 1.00 84.69 638 TYR A CA 1
ATOM 5058 C C . TYR A 1 638 ? 29.197 -15.770 14.419 1.00 84.69 638 TYR A C 1
ATOM 5060 O O . TYR A 1 638 ? 30.152 -16.550 14.325 1.00 84.69 638 TYR A O 1
ATOM 5068 N N . PRO A 1 639 ? 29.304 -14.633 15.139 1.00 81.75 639 PRO A N 1
ATOM 5069 C CA . PRO A 1 639 ? 30.589 -14.108 15.605 1.00 81.75 639 PRO A CA 1
ATOM 5070 C C . PRO A 1 639 ? 31.164 -14.840 16.823 1.00 81.75 639 PRO A C 1
ATOM 5072 O O . PRO A 1 639 ? 32.333 -14.653 17.152 1.00 81.75 639 PRO A O 1
ATOM 5075 N N . HIS A 1 640 ? 30.369 -15.655 17.517 1.00 82.38 640 HIS A N 1
ATOM 5076 C CA . HIS A 1 640 ? 30.828 -16.396 18.692 1.00 82.38 640 HIS A CA 1
ATOM 5077 C C . HIS A 1 640 ? 31.272 -17.815 18.329 1.00 82.38 640 HIS A C 1
ATOM 5079 O O . HIS A 1 640 ? 30.972 -18.325 17.247 1.00 82.38 640 HIS A O 1
ATOM 5085 N N . GLU A 1 641 ? 31.988 -18.452 19.256 1.00 80.88 641 GLU A N 1
ATOM 5086 C CA . GLU A 1 641 ? 32.388 -19.855 19.146 1.00 80.88 641 GLU A CA 1
ATOM 5087 C C . GLU A 1 641 ? 31.152 -20.728 18.904 1.00 80.88 641 GLU A C 1
ATOM 5089 O O . GLU A 1 641 ? 30.144 -20.628 19.617 1.00 80.88 641 GLU A O 1
ATOM 5094 N N . ALA A 1 642 ? 31.212 -21.554 17.866 1.00 79.81 642 ALA A N 1
ATOM 5095 C CA . ALA A 1 642 ? 30.145 -22.472 17.531 1.00 79.81 642 ALA A CA 1
ATOM 5096 C C . ALA A 1 642 ? 30.218 -23.656 18.508 1.00 79.81 642 ALA A C 1
ATOM 5098 O O . ALA A 1 642 ? 31.006 -24.582 18.372 1.00 79.81 642 ALA A O 1
ATOM 5099 N N . THR A 1 643 ? 29.397 -23.614 19.548 1.00 85.56 643 THR A N 1
ATOM 5100 C CA . THR A 1 643 ? 29.146 -24.755 20.433 1.00 85.56 643 THR A CA 1
ATOM 5101 C C . THR A 1 643 ? 27.687 -25.158 20.293 1.00 85.56 643 THR A C 1
ATOM 5103 O O . THR A 1 643 ? 26.855 -24.333 19.926 1.00 85.56 643 THR A O 1
ATOM 5106 N N . ILE A 1 644 ? 27.347 -26.410 20.601 1.00 83.50 644 ILE A N 1
ATOM 5107 C CA . ILE A 1 644 ? 25.952 -26.885 20.545 1.00 83.50 644 ILE A CA 1
ATOM 5108 C C . ILE A 1 644 ? 25.012 -25.984 21.375 1.00 83.50 644 ILE A C 1
ATOM 5110 O O . ILE A 1 644 ? 23.905 -25.674 20.944 1.00 83.50 644 ILE A O 1
ATOM 5114 N N . GLU A 1 645 ? 25.491 -25.494 22.520 1.00 80.56 645 GLU A N 1
ATOM 5115 C CA . GLU A 1 645 ? 24.786 -24.538 23.382 1.00 80.56 645 GLU A CA 1
ATOM 5116 C C . GLU A 1 645 ? 24.598 -23.167 22.730 1.00 80.56 645 GLU A C 1
ATOM 5118 O O . GLU A 1 645 ? 23.478 -22.656 22.665 1.00 80.56 645 GLU A O 1
ATOM 5123 N N . ASN A 1 646 ? 25.665 -22.589 22.176 1.00 78.69 646 ASN A N 1
ATOM 5124 C CA . ASN A 1 646 ? 25.591 -21.287 21.517 1.00 78.69 646 ASN A CA 1
ATOM 5125 C C . ASN A 1 646 ? 24.717 -21.321 20.258 1.00 78.69 646 ASN A C 1
ATOM 5127 O O . ASN A 1 646 ? 24.012 -20.350 19.983 1.00 78.69 646 ASN A O 1
ATOM 5131 N N . ILE A 1 647 ? 24.736 -22.432 19.519 1.00 82.75 647 ILE A N 1
ATOM 5132 C CA . ILE A 1 647 ? 23.923 -22.649 18.318 1.00 82.75 647 ILE A CA 1
ATOM 5133 C C . ILE A 1 647 ? 22.438 -22.730 18.690 1.00 82.75 647 ILE A C 1
ATOM 5135 O O . ILE A 1 647 ? 21.619 -22.044 18.081 1.00 82.75 647 ILE A O 1
ATOM 5139 N N . TYR A 1 648 ? 22.086 -23.491 19.730 1.00 79.81 648 TYR A N 1
ATOM 5140 C CA . TYR A 1 648 ? 20.709 -23.566 20.224 1.00 79.81 648 TYR A CA 1
ATOM 5141 C C . TYR A 1 648 ? 20.193 -22.199 20.703 1.00 79.81 648 TYR A C 1
ATOM 5143 O O . TYR A 1 648 ? 19.120 -21.761 20.295 1.00 79.81 648 TYR A O 1
ATOM 5151 N N . HIS A 1 649 ? 20.989 -21.454 21.476 1.00 72.19 649 HIS A N 1
ATOM 5152 C CA . HIS A 1 649 ? 20.614 -20.100 21.903 1.00 72.19 649 HIS A CA 1
ATOM 5153 C C . HIS A 1 649 ? 20.617 -19.065 20.773 1.00 72.19 649 HIS A C 1
ATOM 5155 O O . HIS A 1 649 ? 20.021 -17.992 20.908 1.00 72.19 649 HIS A O 1
ATOM 5161 N N . HIS A 1 650 ? 21.340 -19.315 19.680 1.00 69.50 650 HIS A N 1
ATOM 5162 C CA . HIS A 1 650 ? 21.241 -18.497 18.478 1.00 69.50 650 HIS A CA 1
ATOM 5163 C C . HIS A 1 650 ? 19.881 -18.715 17.803 1.00 69.50 650 HIS A C 1
ATOM 5165 O O . HIS A 1 650 ? 19.181 -17.736 17.552 1.00 69.50 650 HIS A O 1
ATOM 5171 N N . TRP A 1 651 ? 19.466 -19.973 17.629 1.00 73.44 651 TRP A N 1
ATOM 5172 C CA . TRP A 1 651 ? 18.150 -20.342 17.103 1.00 73.44 651 TRP A CA 1
ATOM 5173 C C . TRP A 1 651 ? 16.987 -19.798 17.957 1.00 73.44 651 TRP A C 1
ATOM 5175 O O . TRP A 1 651 ? 16.085 -19.147 17.425 1.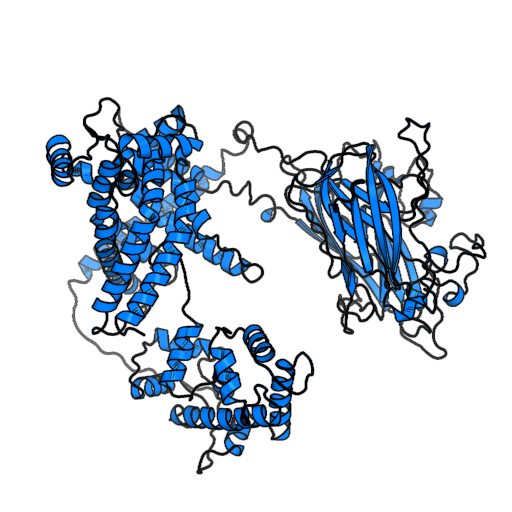00 73.44 651 TRP A O 1
ATOM 5185 N N . GLU A 1 652 ? 17.048 -19.963 19.283 1.00 63.31 652 GLU A N 1
ATOM 5186 C CA . GLU A 1 652 ? 16.016 -19.504 20.231 1.00 63.31 652 GLU A CA 1
ATOM 5187 C C . GLU A 1 652 ? 15.743 -17.991 20.112 1.00 63.31 652 GLU A C 1
ATOM 5189 O O . GLU A 1 652 ? 14.594 -17.546 20.126 1.00 63.31 652 GLU A O 1
ATOM 5194 N N . ARG A 1 653 ? 16.803 -17.186 19.948 1.00 60.44 653 ARG A N 1
ATOM 5195 C CA . ARG A 1 653 ? 16.710 -15.719 19.856 1.00 60.44 653 ARG A CA 1
ATOM 5196 C C . ARG A 1 653 ? 16.174 -15.219 18.519 1.00 60.44 653 ARG A C 1
ATOM 5198 O O . ARG A 1 653 ? 15.498 -14.196 18.497 1.00 60.44 653 ARG A O 1
ATOM 5205 N N . VAL A 1 654 ? 16.467 -15.914 17.423 1.00 55.75 654 VAL A N 1
ATOM 5206 C CA . VAL A 1 654 ? 16.037 -15.507 16.075 1.00 55.75 654 VAL A CA 1
ATOM 5207 C C . VAL A 1 654 ? 14.543 -15.806 15.841 1.00 55.75 654 VAL A C 1
ATOM 5209 O O . VAL A 1 654 ? 13.920 -15.150 15.010 1.00 55.75 654 VAL A O 1
ATOM 5212 N N . CYS A 1 655 ? 13.930 -16.719 16.612 1.00 50.66 655 CYS A N 1
ATOM 5213 C CA . CYS A 1 655 ? 12.591 -17.253 16.316 1.00 50.66 655 CYS A CA 1
ATOM 5214 C C . CYS A 1 655 ? 11.443 -16.843 17.273 1.00 50.66 655 CYS A C 1
ATOM 5216 O O . CYS A 1 655 ? 10.285 -17.120 16.961 1.00 50.66 655 CYS A O 1
ATOM 5218 N N . LEU A 1 656 ? 11.700 -16.199 18.423 1.00 37.44 656 LEU A N 1
ATOM 5219 C CA . LEU A 1 656 ? 10.680 -15.943 19.464 1.00 37.44 656 LEU A CA 1
ATOM 5220 C C . LEU A 1 656 ? 10.470 -14.443 19.766 1.00 37.44 656 LEU A C 1
ATOM 5222 O O . LEU A 1 656 ? 10.976 -13.926 20.763 1.00 37.44 656 LEU A O 1
ATOM 5226 N N . VAL A 1 657 ? 9.658 -13.740 18.964 1.00 29.67 657 VAL A N 1
ATOM 5227 C CA . VAL A 1 657 ? 9.167 -12.382 19.295 1.00 29.67 657 VAL A CA 1
ATOM 5228 C C . VAL A 1 657 ? 7.657 -12.270 19.048 1.00 29.67 657 VAL A C 1
ATOM 5230 O O . VAL A 1 657 ? 7.216 -12.410 17.912 1.00 29.67 657 VAL A O 1
ATOM 5233 N N . ASP A 1 658 ? 6.869 -11.953 20.087 1.00 26.75 658 ASP A N 1
ATOM 5234 C CA . ASP A 1 658 ? 5.519 -11.377 19.928 1.00 26.75 658 ASP A CA 1
ATOM 5235 C C . ASP A 1 658 ? 5.112 -10.481 21.125 1.00 26.75 658 ASP A C 1
ATOM 5237 O O . ASP A 1 658 ? 5.520 -10.742 22.264 1.00 26.75 658 ASP A O 1
ATOM 5241 N N . ILE A 1 659 ? 4.333 -9.415 20.862 1.00 24.92 659 ILE A N 1
ATOM 5242 C CA . ILE A 1 659 ? 3.963 -8.300 21.766 1.00 24.92 659 ILE A CA 1
ATOM 5243 C C . ILE A 1 659 ? 2.438 -8.117 21.867 1.00 24.92 659 ILE A C 1
ATOM 5245 O O . ILE A 1 659 ? 1.766 -7.894 20.871 1.00 24.92 659 ILE A O 1
ATOM 5249 N N . GLY A 1 660 ? 1.935 -7.976 23.105 1.00 26.86 660 GLY A N 1
ATOM 5250 C CA . GLY A 1 660 ? 0.969 -6.904 23.408 1.00 26.86 660 GLY A CA 1
ATOM 5251 C C . GLY A 1 660 ? -0.446 -7.284 23.867 1.00 26.86 660 GLY A C 1
ATOM 5252 O O . GLY A 1 660 ? -1.301 -7.705 23.109 1.00 26.86 660 GLY A O 1
ATOM 5253 N N . GLU A 1 661 ? -0.732 -6.959 25.129 1.00 30.91 661 GLU A N 1
ATOM 5254 C CA . GLU A 1 661 ? -2.055 -6.820 25.774 1.00 30.91 661 GLU A CA 1
ATOM 5255 C C . GLU A 1 661 ? -2.858 -8.053 26.224 1.00 30.91 661 GLU A C 1
ATOM 5257 O O . GLU A 1 661 ? -3.661 -7.932 27.160 1.00 30.91 661 GLU A O 1
ATOM 5262 N N . GLN A 1 662 ? -2.545 -9.252 25.748 1.00 35.06 662 GLN A N 1
ATOM 5263 C CA . GLN A 1 662 ? -2.750 -10.471 26.532 1.00 35.06 662 GLN A CA 1
ATOM 5264 C C . GLN A 1 662 ? -1.386 -11.060 26.870 1.00 35.06 662 GLN A C 1
ATOM 5266 O O . GLN A 1 662 ? -0.460 -10.968 26.077 1.00 35.06 662 GLN A O 1
ATOM 5271 N N . ALA A 1 663 ? -1.238 -11.662 28.054 1.00 28.14 663 ALA A N 1
ATOM 5272 C CA . ALA A 1 663 ? -0.128 -12.582 28.268 1.00 28.14 663 ALA A CA 1
ATOM 5273 C C . ALA A 1 663 ? -0.335 -13.751 27.291 1.00 28.14 663 ALA A C 1
ATOM 5275 O O . ALA A 1 663 ? -1.091 -14.684 27.589 1.00 28.14 663 ALA A O 1
ATOM 5276 N N . VAL A 1 664 ? 0.227 -13.613 26.089 1.00 30.73 664 VAL A N 1
ATOM 5277 C CA . VAL A 1 664 ? 0.471 -14.714 25.170 1.00 30.73 664 VAL A CA 1
ATOM 5278 C C . VAL A 1 664 ? 1.523 -15.568 25.852 1.00 30.73 664 VAL A C 1
ATOM 5280 O O . VAL A 1 664 ? 2.491 -15.076 26.430 1.00 30.73 664 VAL A O 1
ATOM 5283 N N . ILE A 1 665 ? 1.190 -16.844 25.926 1.00 36.44 665 ILE A N 1
ATOM 5284 C CA . ILE A 1 665 ? 1.929 -17.881 26.619 1.00 36.44 665 ILE A CA 1
ATOM 5285 C C . ILE A 1 665 ? 3.224 -18.079 25.821 1.00 36.44 665 ILE A C 1
ATOM 5287 O O . ILE A 1 665 ? 3.116 -18.483 24.667 1.00 36.44 665 ILE A O 1
ATOM 5291 N N . PRO A 1 666 ? 4.422 -17.817 26.374 1.00 30.08 666 PRO A N 1
ATOM 5292 C CA . PRO A 1 666 ? 5.642 -18.325 25.765 1.00 30.08 666 PRO A CA 1
ATOM 5293 C C . PRO A 1 666 ? 5.559 -19.855 25.815 1.00 30.08 666 PRO A C 1
ATOM 5295 O O . PRO A 1 666 ? 5.449 -20.433 26.903 1.00 30.08 666 PRO A O 1
ATOM 5298 N N . GLU A 1 667 ? 5.528 -20.511 24.657 1.00 34.62 667 GLU A N 1
ATOM 5299 C CA . GLU A 1 667 ? 5.726 -21.958 24.579 1.00 34.62 667 GLU A CA 1
ATOM 5300 C C . GLU A 1 667 ? 7.171 -22.244 25.009 1.00 34.62 667 GLU A C 1
ATOM 5302 O O . GLU A 1 667 ? 8.097 -21.685 24.433 1.00 34.62 667 GLU A O 1
ATOM 5307 N N . GLY A 1 668 ? 7.358 -23.051 26.064 1.00 38.94 668 GLY A N 1
ATOM 5308 C CA . GLY A 1 668 ? 8.694 -23.499 26.487 1.00 38.94 668 GLY A CA 1
ATOM 5309 C C . GLY A 1 668 ? 9.121 -23.239 27.940 1.00 38.94 668 GLY A C 1
ATOM 5310 O O . GLY A 1 668 ? 10.314 -23.144 28.209 1.00 38.94 668 GLY A O 1
ATOM 5311 N N . ILE A 1 669 ? 8.224 -23.161 28.940 1.00 37.16 669 ILE A N 1
ATOM 5312 C CA . ILE A 1 669 ? 8.680 -23.148 30.356 1.00 37.16 669 ILE A CA 1
ATOM 5313 C C . ILE A 1 669 ? 9.039 -24.572 30.824 1.00 37.16 669 ILE A C 1
ATOM 5315 O O . ILE A 1 669 ? 8.329 -25.193 31.628 1.00 37.16 669 ILE A O 1
ATOM 5319 N N . SER A 1 670 ? 10.186 -25.057 30.351 1.00 32.78 670 SER A N 1
ATOM 5320 C CA . SER A 1 670 ? 10.846 -26.297 30.758 1.00 32.78 670 SER A CA 1
ATOM 5321 C C . SER A 1 670 ? 12.045 -26.007 31.678 1.00 32.78 670 SER A C 1
ATOM 5323 O O . SER A 1 670 ? 13.127 -25.637 31.244 1.00 32.78 670 SER A O 1
ATOM 5325 N N . LYS A 1 671 ? 11.806 -26.121 32.993 1.00 38.59 671 LYS A N 1
ATOM 5326 C CA . LYS A 1 671 ? 12.702 -26.598 34.079 1.00 38.59 671 LYS A CA 1
ATOM 5327 C C . LYS A 1 671 ? 12.179 -26.072 35.419 1.00 38.59 671 LYS A C 1
ATOM 5329 O O . LYS A 1 671 ? 12.074 -24.874 35.686 1.00 38.59 671 LYS A O 1
ATOM 5334 N N . GLN A 1 672 ? 11.855 -27.013 36.301 1.00 41.69 672 GLN A N 1
ATOM 5335 C CA . GLN A 1 672 ? 11.154 -26.843 37.583 1.00 41.69 672 GLN A CA 1
ATOM 5336 C C . GLN A 1 672 ? 11.859 -25.902 38.593 1.00 41.69 672 GLN A C 1
ATOM 5338 O O . GLN A 1 672 ? 11.261 -25.533 39.600 1.00 41.69 672 GLN A O 1
ATOM 5343 N N . VAL A 1 673 ? 13.101 -25.477 38.317 1.00 45.16 673 VAL A N 1
ATOM 5344 C CA . VAL A 1 673 ? 13.988 -24.761 39.253 1.00 45.16 673 VAL A CA 1
ATOM 5345 C C . VAL A 1 673 ? 13.894 -23.225 39.149 1.00 45.16 673 VAL A C 1
ATOM 5347 O O . VAL A 1 673 ? 14.144 -22.541 40.138 1.00 45.16 673 VAL A O 1
ATOM 5350 N N . LYS A 1 674 ? 13.461 -22.651 38.011 1.00 53.50 674 LYS A N 1
ATOM 5351 C CA . LYS A 1 674 ? 13.367 -21.179 37.824 1.00 53.50 674 LYS A CA 1
ATOM 5352 C C . LYS A 1 674 ? 11.930 -20.630 37.691 1.00 53.50 674 LYS A C 1
ATOM 5354 O O . LYS A 1 674 ? 11.745 -19.416 37.630 1.00 53.50 674 LYS A O 1
ATOM 5359 N N . ARG A 1 675 ? 10.888 -21.480 37.721 1.00 59.31 675 ARG A N 1
ATOM 5360 C CA . ARG A 1 675 ? 9.471 -21.082 37.507 1.00 59.31 675 ARG A CA 1
ATOM 5361 C C . ARG A 1 675 ? 8.984 -19.991 38.473 1.00 59.31 675 ARG A C 1
ATOM 5363 O O . ARG A 1 675 ? 8.251 -19.094 38.066 1.00 59.31 675 ARG A O 1
ATOM 5370 N N . SER A 1 676 ? 9.400 -20.041 39.738 1.00 65.44 676 SER A N 1
ATOM 5371 C CA . SER A 1 676 ? 9.045 -19.022 40.735 1.00 65.44 676 SER A CA 1
ATOM 5372 C C . SER A 1 676 ? 9.640 -17.654 40.399 1.00 65.44 676 SER A C 1
ATOM 5374 O O . SER A 1 676 ? 8.950 -16.647 40.525 1.00 65.44 676 SER A O 1
ATOM 5376 N N . LYS A 1 677 ? 10.885 -17.610 39.912 1.00 67.19 677 LYS A N 1
ATOM 5377 C CA . LYS A 1 677 ? 11.571 -16.374 39.524 1.00 67.19 677 LYS A CA 1
ATOM 5378 C C . LYS A 1 677 ? 10.916 -15.722 38.298 1.00 67.19 677 LYS A C 1
ATOM 5380 O O . LYS A 1 677 ? 10.639 -14.528 38.345 1.00 67.19 677 LYS A O 1
ATOM 5385 N N . TYR A 1 678 ? 10.569 -16.490 37.259 1.00 64.56 678 TYR A N 1
ATOM 5386 C CA . TYR A 1 678 ? 9.823 -15.960 36.103 1.00 64.56 678 TYR A CA 1
ATOM 5387 C C . TYR A 1 678 ? 8.417 -15.477 36.482 1.00 64.56 678 TYR A C 1
ATOM 5389 O O . TYR A 1 678 ? 7.971 -14.435 36.004 1.00 64.56 678 TYR A O 1
ATOM 5397 N N . PHE A 1 679 ? 7.731 -16.186 37.383 1.00 67.94 679 PHE A N 1
ATOM 5398 C CA . PHE A 1 679 ? 6.432 -15.753 37.902 1.00 67.94 679 PHE A CA 1
ATOM 5399 C C . PHE A 1 679 ? 6.537 -14.437 38.687 1.00 67.94 679 PHE A C 1
ATOM 5401 O O . PHE A 1 679 ? 5.688 -13.559 38.539 1.00 67.94 679 PHE A O 1
ATOM 5408 N N . ILE A 1 680 ? 7.597 -14.268 39.483 1.00 74.44 680 ILE A N 1
ATOM 5409 C CA . ILE A 1 680 ? 7.887 -13.021 40.205 1.00 74.44 680 ILE A CA 1
ATOM 5410 C C . ILE A 1 680 ? 8.214 -11.889 39.221 1.00 74.44 680 ILE A C 1
ATOM 5412 O O . ILE A 1 680 ? 7.646 -10.805 39.351 1.00 74.44 680 ILE A O 1
ATOM 5416 N N . ALA A 1 681 ? 9.055 -12.141 38.212 1.00 74.00 681 ALA A N 1
ATOM 5417 C CA . ALA A 1 681 ? 9.388 -11.169 37.170 1.00 74.00 681 ALA A CA 1
ATOM 5418 C C . ALA A 1 681 ? 8.133 -10.694 36.418 1.00 74.00 681 ALA A C 1
ATOM 5420 O O . ALA A 1 681 ? 7.877 -9.493 36.331 1.00 74.00 681 ALA A O 1
ATOM 5421 N N . GLY A 1 682 ? 7.296 -11.631 35.961 1.00 68.75 682 GLY A N 1
ATOM 5422 C CA . GLY A 1 682 ? 6.027 -11.330 35.295 1.00 68.75 682 GLY A CA 1
ATOM 5423 C C . GLY A 1 682 ? 5.024 -10.620 36.209 1.00 68.75 682 GLY A C 1
ATOM 5424 O O . GLY A 1 682 ? 4.347 -9.684 35.785 1.00 68.75 682 GLY A O 1
ATOM 5425 N N . GLY A 1 683 ? 4.959 -11.006 37.487 1.00 73.62 683 GLY A N 1
ATOM 5426 C CA . GLY A 1 683 ? 4.106 -10.365 38.488 1.00 73.62 683 GLY A CA 1
ATOM 5427 C C . GLY A 1 683 ? 4.489 -8.907 38.755 1.00 73.62 683 GLY A C 1
ATOM 5428 O O . GLY A 1 683 ? 3.613 -8.041 38.781 1.00 73.62 683 GLY A O 1
ATOM 5429 N N . ILE A 1 684 ? 5.786 -8.615 38.900 1.00 78.56 684 ILE A N 1
ATOM 5430 C CA . ILE A 1 684 ? 6.305 -7.253 39.109 1.00 78.56 684 ILE A CA 1
ATOM 5431 C C . ILE A 1 684 ? 6.124 -6.406 37.846 1.00 78.56 684 ILE A C 1
ATOM 5433 O O . ILE A 1 684 ? 5.633 -5.279 37.935 1.00 78.56 684 ILE A O 1
ATOM 5437 N N . ALA A 1 685 ? 6.429 -6.957 36.670 1.00 75.06 685 ALA A N 1
ATOM 5438 C CA . ALA A 1 685 ? 6.221 -6.284 35.389 1.00 75.06 685 ALA A CA 1
ATOM 5439 C C . ALA A 1 685 ? 4.745 -5.937 35.146 1.00 75.06 685 ALA A C 1
ATOM 5441 O O . ALA A 1 685 ? 4.407 -4.803 34.790 1.00 75.06 685 ALA A O 1
ATOM 5442 N N . GLY A 1 686 ? 3.842 -6.880 35.423 1.00 71.31 686 GLY A N 1
ATOM 5443 C CA . GLY A 1 686 ? 2.401 -6.650 35.376 1.00 71.31 686 GLY A CA 1
ATOM 5444 C C . GLY A 1 686 ? 1.943 -5.591 36.383 1.00 71.31 686 GLY A C 1
ATOM 5445 O O . GLY A 1 686 ? 1.148 -4.716 36.038 1.00 71.31 686 GLY A O 1
ATOM 5446 N N . ALA A 1 687 ? 2.466 -5.614 37.613 1.00 80.19 687 ALA A N 1
ATOM 5447 C CA . ALA A 1 687 ? 2.139 -4.634 38.648 1.00 80.19 687 ALA A CA 1
ATOM 5448 C C . ALA A 1 687 ? 2.575 -3.207 38.273 1.00 80.19 687 ALA A C 1
ATOM 5450 O O . ALA A 1 687 ? 1.799 -2.259 38.444 1.00 80.19 687 ALA A O 1
ATOM 5451 N N . ALA A 1 688 ? 3.789 -3.057 37.738 1.00 81.06 688 ALA A N 1
ATOM 5452 C CA . ALA A 1 688 ? 4.338 -1.780 37.295 1.00 81.06 688 ALA A CA 1
ATOM 5453 C C . ALA A 1 688 ? 3.520 -1.197 36.134 1.00 81.06 688 ALA A C 1
ATOM 5455 O O . ALA A 1 688 ? 3.045 -0.062 36.221 1.00 81.06 688 ALA A O 1
ATOM 5456 N N . SER A 1 689 ? 3.256 -2.006 35.104 1.00 79.50 689 SER A N 1
ATOM 5457 C CA . SER A 1 689 ? 2.448 -1.615 33.944 1.00 79.50 689 SER A CA 1
ATOM 5458 C C . SER A 1 689 ? 1.024 -1.202 34.334 1.00 79.50 689 SER A C 1
ATOM 5460 O O . SER A 1 689 ? 0.565 -0.111 33.975 1.00 79.50 689 SER A O 1
ATOM 5462 N N . ARG A 1 690 ? 0.326 -2.004 35.155 1.00 81.19 690 ARG A N 1
ATOM 5463 C CA . ARG A 1 690 ? -1.032 -1.677 35.636 1.00 81.19 690 ARG A CA 1
ATOM 5464 C C . ARG A 1 690 ? -1.069 -0.410 36.483 1.00 81.19 690 ARG A C 1
ATOM 5466 O O . ARG A 1 690 ? -2.047 0.327 36.408 1.00 81.19 690 ARG A O 1
ATOM 5473 N N . THR A 1 691 ? -0.013 -0.142 37.248 1.00 86.81 691 THR A N 1
ATOM 5474 C CA . THR A 1 691 ? 0.086 1.070 38.066 1.00 86.81 691 THR A CA 1
ATOM 5475 C C . THR A 1 691 ? 0.319 2.305 37.208 1.00 86.81 691 THR A C 1
ATOM 5477 O O . THR A 1 691 ? -0.409 3.282 37.364 1.00 86.81 691 THR A O 1
ATOM 5480 N N . ALA A 1 692 ? 1.254 2.256 36.256 1.00 85.88 692 ALA A N 1
ATOM 5481 C CA . ALA A 1 692 ? 1.520 3.365 35.339 1.00 85.88 692 ALA A CA 1
ATOM 5482 C C . ALA A 1 692 ? 0.282 3.739 34.508 1.00 85.88 692 ALA A C 1
ATOM 5484 O O . ALA A 1 692 ? 0.006 4.912 34.264 1.00 85.88 692 ALA A O 1
ATOM 5485 N N . THR A 1 693 ? -0.513 2.737 34.135 1.00 84.31 693 THR A N 1
ATOM 5486 C CA . THR A 1 693 ? -1.710 2.908 33.306 1.00 84.31 693 THR A CA 1
ATOM 5487 C C . THR A 1 693 ? -3.014 3.082 34.096 1.00 84.31 693 THR A C 1
ATOM 5489 O O . THR A 1 693 ? -4.081 3.287 33.506 1.00 84.31 693 THR A O 1
ATOM 5492 N N . ALA A 1 694 ? -2.953 3.074 35.432 1.00 86.50 694 ALA A N 1
ATOM 5493 C CA . ALA A 1 694 ? -4.118 3.200 36.307 1.00 86.50 694 ALA A CA 1
ATOM 5494 C C . ALA A 1 694 ? -4.960 4.476 36.081 1.00 86.50 694 ALA A C 1
ATOM 5496 O O . ALA A 1 694 ? -6.191 4.359 36.102 1.00 86.50 694 ALA A O 1
ATOM 5497 N N . PRO A 1 695 ? -4.375 5.666 35.813 1.00 90.25 695 PRO A N 1
ATOM 5498 C CA . PRO A 1 695 ? -5.158 6.873 35.534 1.00 90.25 695 PRO A CA 1
ATOM 5499 C C . PRO A 1 695 ? -6.065 6.747 34.302 1.00 90.25 695 PRO A C 1
ATOM 5501 O O . PRO A 1 695 ? -7.217 7.190 34.333 1.00 90.25 695 PRO A O 1
ATOM 5504 N N . LEU A 1 696 ? -5.578 6.103 33.235 1.00 87.56 696 LEU A N 1
ATOM 5505 C CA . LEU A 1 696 ? -6.344 5.857 32.007 1.00 87.56 696 LEU A CA 1
ATOM 5506 C C . LEU A 1 696 ? -7.441 4.811 32.239 1.00 87.56 696 LEU A C 1
ATOM 5508 O O . LEU A 1 696 ? -8.585 5.005 31.827 1.00 87.56 696 LEU A O 1
ATOM 5512 N N . ASP A 1 697 ? -7.123 3.755 32.992 1.00 84.06 697 ASP A N 1
ATOM 5513 C CA . ASP A 1 697 ? -8.071 2.727 33.434 1.00 84.06 697 ASP A CA 1
ATOM 5514 C C . ASP A 1 697 ? -9.234 3.334 34.240 1.00 84.06 697 ASP A C 1
ATOM 5516 O O . ASP A 1 697 ? -10.406 3.004 34.033 1.00 84.06 697 ASP A O 1
ATOM 5520 N N . ARG A 1 698 ? -8.920 4.267 35.146 1.00 88.31 698 ARG A N 1
ATOM 5521 C CA . ARG A 1 698 ? -9.899 5.000 35.952 1.00 88.31 698 ARG A CA 1
ATOM 5522 C C . ARG A 1 698 ? -10.792 5.881 35.086 1.00 88.31 698 ARG A C 1
ATOM 5524 O O . ARG A 1 698 ? -12.014 5.858 35.251 1.00 88.31 698 ARG A O 1
ATOM 5531 N N . LEU A 1 699 ? -10.190 6.644 34.176 1.00 88.50 699 LEU A N 1
ATOM 5532 C CA . LEU A 1 699 ? -10.895 7.545 33.269 1.00 88.50 699 LEU A CA 1
ATOM 5533 C C . LEU A 1 699 ? -11.840 6.776 32.335 1.00 88.50 699 LEU A C 1
ATOM 5535 O O . LEU A 1 699 ? -12.994 7.179 32.175 1.00 88.50 699 LEU A O 1
ATOM 5539 N N . LYS A 1 700 ? -11.391 5.634 31.793 1.00 90.00 700 LYS A N 1
ATOM 5540 C CA . LYS A 1 700 ? -12.215 4.702 31.009 1.00 90.00 700 LYS A CA 1
ATOM 5541 C C . LYS A 1 700 ? -13.488 4.327 31.767 1.00 90.00 700 LYS A C 1
ATOM 5543 O O . LYS A 1 700 ? -14.586 4.550 31.263 1.00 90.00 700 LYS A O 1
ATOM 5548 N N . VAL A 1 701 ? -13.354 3.791 32.982 1.00 88.06 701 VAL A N 1
ATOM 5549 C CA . VAL A 1 701 ? -14.500 3.291 33.764 1.00 88.06 701 VAL A CA 1
ATOM 5550 C C . VAL A 1 701 ? -15.479 4.414 34.118 1.00 88.06 701 VAL A C 1
ATOM 5552 O O . VAL A 1 701 ? -16.690 4.220 34.025 1.00 88.06 701 VAL A O 1
ATOM 5555 N N . VAL A 1 702 ? -14.984 5.610 34.457 1.00 88.44 702 VAL A N 1
ATOM 5556 C CA . VAL A 1 702 ? -15.850 6.772 34.729 1.00 88.44 702 VAL A CA 1
ATOM 5557 C C . VAL A 1 702 ? -16.664 7.165 33.494 1.00 88.44 702 VAL A C 1
ATOM 5559 O O . VAL A 1 702 ? -17.867 7.392 33.611 1.00 88.44 702 VAL A O 1
ATOM 5562 N N . LEU A 1 703 ? -16.046 7.204 32.311 1.00 87.62 703 LEU A N 1
ATOM 5563 C CA . LEU A 1 703 ? -16.739 7.553 31.066 1.00 87.62 703 LEU A CA 1
ATOM 5564 C C . LEU A 1 703 ? -17.758 6.483 30.644 1.00 87.62 703 LEU A C 1
ATOM 5566 O O . LEU A 1 703 ? -18.832 6.833 30.161 1.00 87.62 703 LEU A O 1
ATOM 5570 N N . GLN A 1 704 ? -17.462 5.197 30.863 1.00 88.19 704 GLN A N 1
ATOM 5571 C CA . GLN A 1 704 ? -18.353 4.080 30.512 1.00 88.19 704 GLN A CA 1
ATOM 5572 C C . GLN A 1 704 ? -19.681 4.091 31.286 1.00 88.19 704 GLN A C 1
ATOM 5574 O O . GLN A 1 704 ? -20.721 3.690 30.752 1.00 88.19 704 GLN A O 1
ATOM 5579 N N . VAL A 1 705 ? -19.650 4.549 32.540 1.00 87.00 705 VAL A N 1
ATOM 5580 C CA . VAL A 1 705 ? -20.810 4.547 33.449 1.00 87.00 705 VAL A CA 1
ATOM 5581 C C . VAL A 1 705 ? -21.663 5.810 33.314 1.00 87.00 705 VAL A C 1
ATOM 5583 O O . VAL A 1 705 ? -22.844 5.789 33.655 1.00 87.00 705 VAL A O 1
ATOM 5586 N N . GLN A 1 706 ? -21.113 6.903 32.780 1.00 82.44 706 GLN A N 1
ATOM 5587 C CA . GLN A 1 706 ? -21.871 8.132 32.550 1.00 82.44 706 GLN A CA 1
ATOM 5588 C C . GLN A 1 706 ? -22.963 7.921 31.494 1.00 82.44 706 GLN A C 1
ATOM 5590 O O . GLN A 1 706 ? -22.671 7.627 30.334 1.00 82.44 706 GLN A O 1
ATOM 5595 N N . THR A 1 707 ? -24.220 8.139 31.880 1.00 70.94 707 THR A N 1
ATOM 5596 C CA . THR A 1 707 ? -25.391 8.064 30.989 1.00 70.94 707 THR A CA 1
ATOM 5597 C C . THR A 1 707 ? -25.638 9.368 30.223 1.00 70.94 707 THR A C 1
ATOM 5599 O O . THR A 1 707 ? -26.194 9.349 29.131 1.00 70.94 707 THR A O 1
ATOM 5602 N N . THR A 1 708 ? -25.154 10.508 30.726 1.00 69.75 708 THR A N 1
ATOM 5603 C CA . THR A 1 708 ? -25.223 11.820 30.055 1.00 69.75 708 THR A CA 1
ATOM 5604 C C . THR A 1 708 ? -24.067 12.021 29.058 1.00 69.75 708 THR A C 1
ATOM 5606 O O . THR A 1 708 ? -23.262 11.113 28.838 1.00 69.75 708 THR A O 1
ATOM 5609 N N . ARG A 1 709 ? -23.988 13.181 28.382 1.00 65.12 709 ARG A N 1
ATOM 5610 C CA . ARG A 1 709 ? -22.959 13.479 27.363 1.00 65.12 709 ARG A CA 1
ATOM 5611 C C . ARG A 1 709 ? -21.548 13.380 27.970 1.00 65.12 709 ARG A C 1
ATOM 5613 O O . ARG A 1 709 ? -21.092 14.288 28.659 1.00 65.12 709 ARG A O 1
ATOM 5620 N N . ALA A 1 710 ? -20.874 12.259 27.717 1.00 65.62 710 ALA A N 1
ATOM 5621 C CA . ALA A 1 710 ? -19.563 11.957 28.279 1.00 65.62 710 ALA A CA 1
ATOM 5622 C C . ALA A 1 710 ? -18.477 12.727 27.520 1.00 65.62 710 ALA A C 1
ATOM 5624 O O . ALA A 1 710 ? -18.417 12.688 26.292 1.00 65.62 710 ALA A O 1
ATOM 5625 N N . SER A 1 711 ? -17.622 13.436 28.249 1.00 77.62 711 SER A N 1
ATOM 5626 C CA . SER A 1 711 ? -16.484 14.166 27.690 1.00 77.62 711 SER A CA 1
ATOM 5627 C C . SER A 1 711 ? -15.287 14.052 28.628 1.00 77.62 711 SER A C 1
ATOM 5629 O O . SER A 1 711 ? -15.434 14.040 29.852 1.00 77.62 711 SER A O 1
ATOM 5631 N N . ILE A 1 712 ? -14.096 13.938 28.041 1.00 82.56 712 ILE A N 1
ATOM 5632 C CA . ILE A 1 712 ? -12.863 13.619 28.770 1.00 82.56 712 ILE A CA 1
ATOM 5633 C C . ILE A 1 712 ? -12.489 14.750 29.733 1.00 82.56 712 ILE A C 1
ATOM 5635 O O . ILE A 1 712 ? -12.274 14.506 30.917 1.00 82.56 712 ILE A O 1
ATOM 5639 N N . LEU A 1 713 ? -12.461 15.995 29.249 1.00 84.31 713 LEU A N 1
ATOM 5640 C CA . LEU A 1 713 ? -11.979 17.131 30.035 1.00 84.31 713 LEU A CA 1
ATOM 5641 C C . LEU A 1 713 ? -12.844 17.408 31.286 1.00 84.31 713 LEU A C 1
ATOM 5643 O O . LEU A 1 713 ? -12.274 17.580 32.366 1.00 84.31 713 LEU A O 1
ATOM 5647 N N . PRO A 1 714 ? -14.191 17.386 31.218 1.00 85.69 714 PRO A N 1
ATOM 5648 C CA . PRO A 1 714 ? -15.024 17.485 32.417 1.00 85.69 714 PRO A CA 1
ATOM 5649 C C . PRO A 1 714 ? -14.859 16.305 33.378 1.00 85.69 714 PRO A C 1
ATOM 5651 O O . PRO A 1 714 ? -14.866 16.520 34.587 1.00 85.69 714 PRO A O 1
ATOM 5654 N N . ALA A 1 715 ? -14.664 15.079 32.878 1.00 85.06 715 ALA A N 1
ATOM 5655 C CA . ALA A 1 715 ? -14.417 13.915 33.732 1.00 85.06 715 ALA A CA 1
ATOM 5656 C C . ALA A 1 715 ? -13.082 14.032 34.489 1.00 85.06 715 ALA A C 1
ATOM 5658 O O . ALA A 1 715 ? -13.044 13.801 35.696 1.00 85.06 715 ALA A O 1
ATOM 5659 N N . VAL A 1 716 ? -12.015 14.472 33.815 1.00 87.62 716 VAL A N 1
ATOM 5660 C CA . VAL A 1 716 ? -10.698 14.729 34.424 1.00 87.62 716 VAL A CA 1
ATOM 5661 C C . VAL A 1 716 ? -10.789 15.831 35.482 1.00 87.62 716 VAL A C 1
ATOM 5663 O O . VAL A 1 716 ? -10.351 15.626 36.613 1.00 87.62 716 VAL A O 1
ATOM 5666 N N . LYS A 1 717 ? -11.425 16.969 35.162 1.00 86.19 717 LYS A N 1
ATOM 5667 C CA . LYS A 1 717 ? -11.642 18.066 36.124 1.00 86.19 717 LYS A CA 1
ATOM 5668 C C . LYS A 1 717 ? -12.468 17.620 37.331 1.00 86.19 717 LYS A C 1
ATOM 5670 O O . LYS A 1 717 ? -12.178 18.040 38.447 1.00 86.19 717 LYS A O 1
ATOM 5675 N N . LYS A 1 718 ? -13.473 16.762 37.123 1.00 84.50 718 LYS A N 1
ATOM 5676 C CA . LYS A 1 718 ? -14.302 16.208 38.199 1.00 84.50 718 LYS A CA 1
ATOM 5677 C C . LYS A 1 718 ? -13.484 15.328 39.144 1.00 84.50 718 LYS A C 1
ATOM 5679 O O . LYS A 1 718 ? -13.537 15.551 40.347 1.00 84.50 718 LYS A O 1
ATOM 5684 N N . ILE A 1 719 ? -12.687 14.396 38.612 1.00 86.25 719 ILE A N 1
ATOM 5685 C CA . ILE A 1 719 ? -11.823 13.519 39.423 1.00 86.25 719 ILE A CA 1
ATOM 5686 C C . ILE A 1 719 ? -10.808 14.351 40.218 1.00 86.25 719 ILE A C 1
ATOM 5688 O O . ILE A 1 719 ? -10.678 14.159 41.423 1.00 86.25 719 ILE A O 1
ATOM 5692 N N . LEU A 1 720 ? -10.154 15.323 39.572 1.00 86.19 720 LEU A N 1
ATOM 5693 C CA . LEU A 1 720 ? -9.210 16.237 40.229 1.00 86.19 720 LEU A CA 1
ATOM 5694 C C . LEU A 1 720 ? -9.854 17.030 41.371 1.00 86.19 720 LEU A C 1
ATOM 5696 O O . LEU A 1 720 ? -9.237 17.196 42.418 1.00 86.19 720 LEU A O 1
ATOM 5700 N N . LYS A 1 721 ? -11.082 17.523 41.170 1.00 84.50 721 LYS A N 1
ATOM 5701 C CA . LYS A 1 721 ? -11.794 18.345 42.155 1.00 84.50 721 LYS A CA 1
ATOM 5702 C C . LYS A 1 721 ? -12.345 17.529 43.330 1.00 84.50 721 LYS A C 1
ATOM 5704 O O . LYS A 1 721 ? -12.344 18.032 44.446 1.00 84.50 721 LYS A O 1
ATOM 5709 N N . GLU A 1 722 ? -12.847 16.319 43.081 1.00 82.00 722 GLU A N 1
ATOM 5710 C CA . GLU A 1 722 ? -13.522 15.490 44.095 1.00 82.00 722 GLU A CA 1
ATOM 5711 C C . GLU A 1 722 ? -12.562 14.564 44.859 1.00 82.00 722 GLU A C 1
ATOM 5713 O O . GLU A 1 722 ? -12.686 14.438 46.075 1.00 82.00 722 GLU A O 1
ATOM 5718 N N . ASP A 1 723 ? -11.601 13.943 44.165 1.00 78.31 723 ASP A N 1
ATOM 5719 C CA . ASP A 1 723 ? -10.726 12.896 44.717 1.00 78.31 723 ASP A CA 1
ATOM 5720 C C . ASP A 1 723 ? -9.223 13.280 44.696 1.00 78.31 723 ASP A C 1
ATOM 5722 O O . ASP A 1 723 ? -8.375 12.522 45.179 1.00 78.31 723 ASP A O 1
ATOM 5726 N N . GLY A 1 724 ? -8.863 14.440 44.134 1.00 84.44 724 GLY A N 1
ATOM 5727 C CA . GLY A 1 724 ? -7.472 14.881 43.987 1.00 84.44 724 GLY A CA 1
ATOM 5728 C C . GLY A 1 724 ? -6.644 14.021 43.020 1.00 84.44 724 GLY A C 1
ATOM 5729 O O . GLY A 1 724 ? -7.161 13.175 42.290 1.00 84.44 724 GLY A O 1
ATOM 5730 N N . LEU A 1 725 ? -5.319 14.218 43.015 1.00 83.81 725 LEU A N 1
ATOM 5731 C CA . LEU A 1 725 ? -4.398 13.478 42.131 1.00 83.81 725 LEU A CA 1
ATOM 5732 C C . LEU A 1 725 ? -4.322 11.979 42.463 1.00 83.81 725 LEU A C 1
ATOM 5734 O O . LEU A 1 725 ? -4.257 11.142 41.565 1.00 83.81 725 LEU A O 1
ATOM 5738 N N . ILE A 1 726 ? -4.399 11.621 43.747 1.00 85.12 726 ILE A N 1
ATOM 5739 C CA . ILE A 1 726 ? -4.402 10.216 44.191 1.00 85.12 726 ILE A CA 1
ATOM 5740 C C . ILE A 1 726 ? -5.690 9.501 43.735 1.00 85.12 726 ILE A C 1
ATOM 5742 O O . ILE A 1 726 ? -5.688 8.287 43.514 1.00 85.12 726 ILE A O 1
ATOM 5746 N N . GLY A 1 727 ? -6.772 10.251 43.493 1.00 83.44 727 GLY A N 1
ATOM 5747 C CA . GLY A 1 727 ? -8.046 9.751 42.979 1.00 83.44 727 GLY A CA 1
ATOM 5748 C C . GLY A 1 727 ? -7.961 8.987 41.654 1.00 83.44 727 GLY A C 1
ATOM 5749 O O . GLY A 1 727 ? -8.762 8.075 41.416 1.00 83.44 727 GLY A O 1
ATOM 5750 N N . PHE A 1 728 ? -6.964 9.289 40.815 1.00 87.19 728 PHE A N 1
ATOM 5751 C CA . PHE A 1 728 ? -6.733 8.581 39.551 1.00 87.19 728 PHE A CA 1
ATOM 5752 C C . PHE A 1 728 ? -6.297 7.124 39.741 1.00 87.19 728 PHE A C 1
ATOM 5754 O O . PHE A 1 728 ? -6.591 6.287 38.895 1.00 87.19 728 PHE A O 1
ATOM 5761 N N . PHE A 1 729 ? -5.672 6.791 40.871 1.00 88.50 729 PHE A N 1
ATOM 5762 C CA . PHE A 1 729 ? -5.179 5.441 41.175 1.00 88.50 729 PHE A CA 1
ATOM 5763 C C . PHE A 1 729 ? -6.188 4.603 41.968 1.00 88.50 729 PHE A C 1
ATOM 5765 O O . PHE A 1 729 ? -5.894 3.499 42.436 1.00 88.50 729 PHE A O 1
ATOM 5772 N N . ARG A 1 730 ? -7.413 5.105 42.133 1.00 86.38 730 ARG A N 1
ATOM 5773 C CA . ARG A 1 730 ? -8.463 4.413 42.873 1.00 86.38 730 ARG A CA 1
ATOM 5774 C C . ARG A 1 730 ? -8.809 3.078 42.208 1.00 86.38 730 ARG A C 1
ATOM 5776 O O . ARG A 1 730 ? -9.124 3.010 41.021 1.00 86.38 730 ARG A O 1
ATOM 5783 N N . GLY A 1 731 ? -8.745 2.006 42.996 1.00 84.44 731 GLY A N 1
ATOM 5784 C CA . GLY A 1 731 ? -8.915 0.633 42.513 1.00 84.44 731 GLY A CA 1
ATOM 5785 C C . GLY A 1 731 ? -7.648 -0.020 41.951 1.00 84.44 731 GLY A C 1
ATOM 5786 O O . GLY A 1 731 ? -7.694 -1.215 41.668 1.00 84.44 731 GLY A O 1
ATOM 5787 N N . ASN A 1 732 ? -6.515 0.694 41.853 1.00 87.12 732 ASN A N 1
ATOM 5788 C CA . ASN A 1 732 ? -5.267 0.132 41.324 1.00 87.12 732 ASN A CA 1
ATOM 5789 C C . ASN A 1 732 ? -4.758 -1.071 42.138 1.00 87.12 732 ASN A C 1
ATOM 5791 O O . ASN A 1 732 ? -4.328 -2.059 41.559 1.00 87.12 732 ASN A O 1
ATOM 5795 N N . GLY A 1 733 ? -4.883 -1.044 43.470 1.00 86.69 733 GLY A N 1
ATOM 5796 C CA . GLY A 1 733 ? -4.451 -2.167 44.315 1.00 86.69 733 GLY A CA 1
ATOM 5797 C C . GLY A 1 733 ? -5.124 -3.497 43.949 1.00 86.69 733 GLY A C 1
ATOM 5798 O O . GLY A 1 733 ? -4.449 -4.509 43.804 1.00 86.69 733 GLY A O 1
ATOM 5799 N N . LEU A 1 734 ? -6.439 -3.490 43.698 1.00 85.38 734 LEU A N 1
ATOM 5800 C CA . LEU A 1 734 ? -7.171 -4.675 43.218 1.00 85.38 734 LEU A CA 1
ATOM 5801 C C . LEU A 1 734 ? -6.741 -5.084 41.804 1.00 85.38 734 LEU A C 1
ATOM 5803 O O . LEU A 1 734 ? -6.724 -6.265 41.473 1.00 85.38 734 LEU A O 1
ATOM 5807 N N . ASN A 1 735 ? -6.381 -4.095 40.988 1.00 81.06 735 ASN A N 1
ATOM 5808 C CA . ASN A 1 735 ? -5.893 -4.261 39.626 1.00 81.06 735 ASN A CA 1
ATOM 5809 C C . ASN A 1 735 ? -4.531 -4.961 39.567 1.00 81.06 735 ASN A C 1
ATOM 5811 O O . ASN A 1 735 ? -4.298 -5.729 38.644 1.00 81.06 735 ASN A O 1
ATOM 5815 N N . VAL A 1 736 ? -3.661 -4.708 40.546 1.00 84.81 736 VAL A N 1
ATOM 5816 C CA . VAL A 1 736 ? -2.360 -5.371 40.699 1.00 84.81 736 VAL A CA 1
ATOM 5817 C C . VAL A 1 736 ? -2.534 -6.766 41.299 1.00 84.81 736 VAL A C 1
ATOM 5819 O O . VAL A 1 736 ? -2.039 -7.740 40.741 1.00 84.81 736 VAL A O 1
ATOM 5822 N N . VAL A 1 737 ? -3.295 -6.881 42.395 1.00 85.94 737 VAL A N 1
ATOM 5823 C CA . VAL A 1 737 ? -3.507 -8.155 43.107 1.00 85.94 737 VAL A CA 1
ATOM 5824 C C . VAL A 1 737 ? -4.108 -9.227 42.204 1.00 85.94 737 VAL A C 1
ATOM 5826 O O . VAL A 1 737 ? -3.759 -10.394 42.343 1.00 85.94 737 VAL A O 1
ATOM 5829 N N . LYS A 1 738 ? -4.994 -8.855 41.275 1.00 82.00 738 LYS A N 1
ATOM 5830 C CA . LYS A 1 738 ? -5.653 -9.833 40.405 1.00 82.00 738 LYS A CA 1
ATOM 5831 C C . LYS A 1 738 ? -4.746 -10.444 39.331 1.00 82.00 738 LYS A C 1
ATOM 5833 O O . LYS A 1 738 ? -5.054 -11.538 38.885 1.00 82.00 738 LYS A O 1
ATOM 5838 N N . VAL A 1 739 ? -3.644 -9.792 38.939 1.00 75.62 739 VAL A N 1
ATOM 5839 C CA . VAL A 1 739 ? -2.807 -10.226 37.797 1.00 75.62 739 VAL A CA 1
ATOM 5840 C C . VAL A 1 739 ? -2.238 -11.627 38.014 1.00 75.62 739 VAL A C 1
ATOM 5842 O O . VAL A 1 739 ? -2.427 -12.511 37.186 1.00 75.62 739 VAL A O 1
ATOM 5845 N N . ALA A 1 740 ? -1.572 -11.844 39.147 1.00 75.19 740 ALA A N 1
ATOM 5846 C CA . ALA A 1 740 ? -0.939 -13.118 39.476 1.00 75.19 740 ALA A CA 1
ATOM 5847 C C . ALA A 1 740 ? -1.927 -14.310 39.521 1.00 75.19 740 ALA A C 1
ATOM 5849 O O . ALA A 1 740 ? -1.671 -15.308 38.841 1.00 75.19 740 ALA A O 1
ATOM 5850 N N . PRO A 1 741 ? -3.053 -14.250 40.265 1.00 79.38 741 PRO A N 1
ATOM 5851 C CA . PRO A 1 741 ? -4.012 -15.351 40.303 1.00 79.38 741 PRO A CA 1
ATOM 5852 C C . PRO A 1 741 ? -4.772 -15.527 38.980 1.00 79.38 741 PRO A C 1
ATOM 5854 O O . PRO A 1 741 ? -5.064 -16.661 38.616 1.00 79.38 741 PRO A O 1
ATOM 5857 N N . GLU A 1 742 ? -5.059 -14.450 38.237 1.00 77.94 742 GLU A N 1
ATOM 5858 C CA . GLU A 1 742 ? -5.691 -14.528 36.910 1.00 77.94 742 GLU A CA 1
ATOM 5859 C C . GLU A 1 742 ? -4.828 -15.331 35.935 1.00 77.94 742 GLU A C 1
ATOM 5861 O O . GLU A 1 742 ? -5.304 -16.305 35.347 1.00 77.94 742 GLU A O 1
ATOM 5866 N N . SER A 1 743 ? -3.544 -14.984 35.838 1.00 71.00 743 SER A N 1
ATOM 5867 C CA . SER A 1 743 ? -2.586 -15.701 35.002 1.00 71.00 743 SER A CA 1
ATOM 5868 C C . SER A 1 743 ? -2.432 -17.155 35.448 1.00 71.00 743 SER A C 1
ATOM 5870 O O . SER A 1 743 ? -2.563 -18.055 34.626 1.00 71.00 743 SER A O 1
ATOM 5872 N N . ALA A 1 744 ? -2.231 -17.414 36.745 1.00 72.56 744 ALA A N 1
ATOM 5873 C CA . ALA A 1 744 ? -2.039 -18.772 37.263 1.00 72.56 744 ALA A CA 1
ATOM 5874 C C . ALA A 1 744 ? -3.220 -19.708 36.950 1.00 72.56 744 ALA A C 1
ATOM 5876 O O . ALA A 1 744 ? -3.012 -20.839 36.509 1.00 72.56 744 ALA A O 1
ATOM 5877 N N . ILE A 1 745 ? -4.457 -19.232 37.140 1.00 78.56 745 ILE A N 1
ATOM 5878 C CA . ILE A 1 745 ? -5.667 -20.010 36.839 1.00 78.56 745 ILE A CA 1
ATOM 5879 C C . ILE A 1 745 ? -5.798 -20.232 35.331 1.00 78.56 745 ILE A C 1
ATOM 5881 O O . ILE A 1 745 ? -6.127 -21.342 34.919 1.00 78.56 745 ILE A O 1
ATOM 5885 N N . LYS A 1 746 ? -5.517 -19.210 34.510 1.00 73.19 746 LYS A N 1
ATOM 5886 C CA . LYS A 1 746 ? -5.552 -19.322 33.045 1.00 73.19 746 LYS A CA 1
ATOM 5887 C C . LYS A 1 746 ? -4.566 -20.381 32.549 1.00 73.19 746 LYS A C 1
ATOM 5889 O O . LYS A 1 746 ? -4.977 -21.251 31.792 1.00 73.19 746 LYS A O 1
ATOM 5894 N N . PHE A 1 747 ? -3.314 -20.354 33.015 1.00 67.56 747 PHE A N 1
ATOM 5895 C CA . PHE A 1 747 ? -2.296 -21.346 32.645 1.00 67.56 747 PHE A CA 1
ATOM 5896 C C . PHE A 1 747 ? -2.715 -22.759 33.043 1.00 67.56 747 PHE A C 1
ATOM 5898 O O . PHE A 1 747 ? -2.726 -23.659 32.212 1.00 67.56 747 PHE A O 1
ATOM 5905 N N . TYR A 1 748 ? -3.122 -22.950 34.300 1.00 74.69 748 TYR A N 1
ATOM 5906 C CA . TYR A 1 748 ? -3.536 -24.268 34.775 1.00 74.69 748 TYR A CA 1
ATOM 5907 C C . TYR A 1 748 ? -4.751 -24.810 34.005 1.00 74.69 748 TYR A C 1
ATOM 5909 O O . TYR A 1 748 ? -4.782 -25.981 33.632 1.00 74.69 748 TYR A O 1
ATOM 5917 N N . ALA A 1 749 ? -5.745 -23.957 33.738 1.00 73.50 749 ALA A N 1
ATOM 5918 C CA . ALA A 1 749 ? -6.923 -24.334 32.965 1.00 73.50 749 ALA A CA 1
ATOM 5919 C C . ALA A 1 749 ? -6.575 -24.658 31.506 1.00 73.50 749 ALA A C 1
ATOM 5921 O O . ALA A 1 749 ? -7.124 -25.614 30.967 1.00 73.50 749 ALA A O 1
ATOM 5922 N N . TYR A 1 750 ? -5.666 -23.902 30.885 1.00 71.44 750 TYR A N 1
ATOM 5923 C CA . TYR A 1 750 ? -5.201 -24.152 29.521 1.00 71.44 750 TYR A CA 1
ATOM 5924 C C . TYR A 1 750 ? -4.530 -25.521 29.400 1.00 71.44 750 TYR A C 1
ATOM 5926 O O . TYR A 1 750 ? -4.939 -26.314 28.559 1.00 71.44 750 TYR A O 1
ATOM 5934 N N . GLU A 1 751 ? -3.596 -25.840 30.298 1.00 73.81 751 GLU A N 1
ATOM 5935 C CA . GLU A 1 751 ? -2.919 -27.143 30.328 1.00 73.81 751 GLU A CA 1
ATOM 5936 C C . GLU A 1 751 ? -3.902 -28.303 30.527 1.00 73.81 751 GLU A C 1
ATOM 5938 O O . GLU A 1 751 ? -3.834 -29.328 29.847 1.00 73.81 751 GLU A O 1
ATOM 5943 N N . LEU A 1 752 ? -4.869 -28.145 31.434 1.00 77.44 752 LEU A N 1
ATOM 5944 C CA . LEU A 1 752 ? -5.893 -29.163 31.654 1.00 77.44 752 LEU A CA 1
ATOM 5945 C C . LEU A 1 752 ? -6.771 -29.360 30.407 1.00 77.44 752 LEU A C 1
ATOM 5947 O O . LEU A 1 752 ? -7.051 -30.493 30.024 1.00 77.44 752 LEU A O 1
ATOM 5951 N N . LEU A 1 753 ? -7.196 -28.269 29.766 1.00 75.88 753 LEU A N 1
ATOM 5952 C CA . LEU A 1 753 ? -8.052 -28.303 28.578 1.00 75.88 753 LEU A CA 1
ATOM 5953 C C . LEU A 1 753 ? -7.316 -28.837 27.345 1.00 75.88 753 LEU A C 1
ATOM 5955 O O . LEU A 1 753 ? -7.911 -29.603 26.593 1.00 75.88 753 LEU A O 1
ATOM 5959 N N . LYS A 1 754 ? -6.035 -28.496 27.168 1.00 67.81 754 LYS A N 1
ATOM 5960 C CA . LYS A 1 754 ? -5.168 -29.030 26.107 1.00 67.81 754 LYS A CA 1
ATOM 5961 C C . LYS A 1 754 ? -5.071 -30.552 26.206 1.00 67.81 754 LYS A C 1
ATOM 5963 O O . LYS A 1 754 ? -5.323 -31.235 25.218 1.00 67.81 754 LYS A O 1
ATOM 5968 N N . ASN A 1 755 ? -4.821 -31.080 27.407 1.00 71.81 755 ASN A N 1
ATOM 5969 C CA . ASN A 1 755 ? -4.779 -32.526 27.650 1.00 71.81 755 ASN A CA 1
ATOM 5970 C C . ASN A 1 755 ? -6.129 -33.206 27.363 1.00 71.81 755 ASN A C 1
ATOM 5972 O O . ASN A 1 755 ? -6.171 -34.224 26.683 1.00 71.81 755 ASN A O 1
ATOM 5976 N N . ILE A 1 756 ? -7.243 -32.618 27.813 1.00 77.56 756 ILE A N 1
ATOM 5977 C CA . ILE A 1 756 ? -8.588 -33.177 27.581 1.00 77.56 756 ILE A CA 1
ATOM 5978 C C . ILE A 1 756 ? -8.953 -33.194 26.087 1.00 77.56 756 ILE A C 1
ATOM 5980 O O . ILE A 1 756 ? -9.549 -34.163 25.615 1.00 77.56 756 ILE A O 1
ATOM 5984 N N . ILE A 1 757 ? -8.629 -32.129 25.345 1.00 71.00 757 ILE A N 1
ATOM 5985 C CA . ILE A 1 757 ? -8.921 -32.026 23.907 1.00 71.00 757 ILE A CA 1
ATOM 5986 C C . ILE A 1 757 ? -8.028 -32.991 23.116 1.00 71.00 757 ILE A C 1
ATOM 5988 O O . ILE A 1 757 ? -8.553 -33.736 22.288 1.00 71.00 757 ILE A O 1
ATOM 5992 N N . GLY A 1 758 ? -6.729 -33.052 23.427 1.00 65.38 758 GLY A N 1
ATOM 5993 C CA . GLY A 1 758 ? -5.788 -33.988 22.800 1.00 65.38 758 GLY A CA 1
ATOM 5994 C C . GLY A 1 758 ? -6.176 -35.455 23.018 1.00 65.38 758 GLY A C 1
ATOM 5995 O O . GLY A 1 758 ? -6.258 -36.222 22.061 1.00 65.38 758 GLY A O 1
ATOM 5996 N N . ASP A 1 759 ? -6.556 -35.828 24.246 1.00 66.69 759 ASP A N 1
ATOM 5997 C CA . ASP A 1 759 ? -7.022 -37.185 24.573 1.00 66.69 759 ASP A CA 1
ATOM 5998 C C . ASP A 1 759 ? -8.327 -37.568 23.837 1.00 66.69 759 ASP A C 1
ATOM 6000 O O . ASP A 1 759 ? -8.612 -38.754 23.651 1.00 66.69 759 ASP A O 1
ATOM 6004 N N . SER A 1 760 ? -9.134 -36.584 23.417 1.00 61.47 760 SER A N 1
ATOM 6005 C CA . SER A 1 760 ? -10.405 -36.806 22.709 1.00 61.47 760 SER A CA 1
ATOM 6006 C C . SER A 1 760 ? -10.259 -37.000 21.197 1.00 61.47 760 SER A C 1
ATOM 6008 O O . SER A 1 760 ? -11.124 -37.635 20.592 1.00 61.47 760 SER A O 1
ATOM 6010 N N . MET A 1 761 ? -9.181 -36.484 20.594 1.00 56.50 761 MET A N 1
ATOM 6011 C CA . MET A 1 761 ? -8.944 -36.552 19.145 1.00 56.50 761 MET A CA 1
ATOM 6012 C C . MET A 1 761 ? -8.084 -37.747 18.716 1.00 56.50 761 MET A C 1
ATOM 6014 O O . MET A 1 761 ? -7.974 -38.018 17.527 1.00 56.50 761 MET A O 1
ATOM 6018 N N . GLY A 1 762 ? -7.538 -38.520 19.663 1.00 50.72 762 GLY A N 1
ATOM 6019 C CA . GLY A 1 762 ? -6.745 -39.718 19.355 1.00 50.72 762 GLY A CA 1
ATOM 6020 C C . GLY A 1 762 ? -5.402 -39.426 18.675 1.00 50.72 762 GLY A C 1
ATOM 6021 O O . GLY A 1 762 ? -4.740 -40.359 18.221 1.00 50.72 762 GLY A O 1
ATOM 6022 N N . GLU A 1 763 ? -5.001 -38.156 18.613 1.00 44.75 763 GLU A N 1
ATOM 6023 C CA . GLU A 1 763 ? -3.716 -37.710 18.083 1.00 44.75 763 GLU A CA 1
ATOM 6024 C C . GLU A 1 763 ? -2.611 -37.839 19.140 1.00 44.75 763 GLU A C 1
ATOM 6026 O O . GLU A 1 763 ? -2.866 -37.917 20.347 1.00 44.75 763 GLU A O 1
ATOM 6031 N N . LYS A 1 764 ? -1.356 -37.922 18.681 1.00 44.84 764 LYS A N 1
ATOM 6032 C CA . LYS A 1 764 ? -0.177 -37.989 19.555 1.00 44.84 764 LYS A CA 1
ATOM 6033 C C . LYS A 1 764 ? -0.227 -36.823 20.554 1.00 44.84 764 LYS A C 1
ATOM 6035 O O . LYS A 1 764 ? -0.469 -35.687 20.164 1.00 44.84 764 LYS A O 1
ATOM 6040 N N . LYS A 1 765 ? -0.007 -37.123 21.843 1.00 45.66 765 LYS A N 1
ATOM 6041 C CA . LYS A 1 765 ? 0.021 -36.149 22.950 1.00 45.66 765 LYS A CA 1
ATOM 6042 C C . LYS A 1 765 ? 0.777 -34.878 22.546 1.00 45.66 765 LYS A C 1
ATOM 6044 O O . LYS A 1 765 ? 1.998 -34.918 22.484 1.00 45.66 765 LYS A O 1
ATOM 6049 N N . GLY A 1 766 ? 0.074 -33.764 22.356 1.00 49.09 766 GLY A N 1
ATOM 6050 C CA . GLY A 1 766 ? 0.719 -32.451 22.293 1.00 49.09 766 GLY A CA 1
ATOM 6051 C C . GLY A 1 766 ? 0.080 -31.459 21.338 1.00 49.09 766 GLY A C 1
ATOM 6052 O O . GLY A 1 766 ? -0.022 -30.289 21.709 1.00 49.09 766 GLY A O 1
ATOM 6053 N N . ASP A 1 767 ? -0.419 -31.904 20.184 1.00 50.84 767 ASP A N 1
ATOM 6054 C CA . ASP A 1 767 ? -0.971 -30.987 19.189 1.00 50.84 767 ASP A CA 1
ATOM 6055 C C . ASP A 1 767 ? -2.497 -31.079 19.109 1.00 50.84 767 ASP A C 1
ATOM 6057 O O . ASP A 1 767 ? -3.080 -32.156 19.063 1.00 50.84 767 ASP A O 1
ATOM 6061 N N . ILE A 1 768 ? -3.151 -29.921 19.182 1.00 57.78 768 ILE A N 1
ATOM 6062 C CA . ILE A 1 768 ? -4.614 -29.775 19.097 1.00 57.78 768 ILE A CA 1
ATOM 6063 C C . ILE A 1 768 ? -5.006 -28.887 17.901 1.00 57.78 768 ILE A C 1
ATOM 6065 O O . ILE A 1 768 ? -6.170 -28.503 17.764 1.00 57.78 768 ILE A O 1
ATOM 6069 N N . GLY A 1 769 ? -4.030 -28.526 17.053 1.00 57.06 769 GLY A N 1
ATOM 6070 C CA . GLY A 1 769 ? -4.185 -27.609 15.925 1.00 57.06 769 GLY A CA 1
ATOM 6071 C C . GLY A 1 769 ? -4.572 -26.182 16.337 1.00 57.06 769 GLY A C 1
ATOM 6072 O O . GLY A 1 769 ? -4.914 -25.899 17.489 1.00 57.06 769 GLY A O 1
ATOM 6073 N N . ALA A 1 770 ? -4.566 -25.248 15.381 1.00 57.81 770 ALA A N 1
ATOM 6074 C CA . ALA A 1 770 ? -4.912 -23.841 15.629 1.00 57.81 770 ALA A CA 1
ATOM 6075 C C . ALA A 1 770 ? -6.323 -23.672 16.231 1.00 57.81 770 ALA A C 1
ATOM 6077 O O . ALA A 1 770 ? -6.523 -22.931 17.197 1.00 57.81 770 ALA A O 1
ATOM 6078 N N . ALA A 1 771 ? -7.301 -24.430 15.723 1.00 59.19 771 ALA A N 1
ATOM 6079 C CA . ALA A 1 771 ? -8.671 -24.409 16.230 1.00 59.19 771 ALA A CA 1
ATOM 6080 C C . ALA A 1 771 ? -8.773 -24.940 17.672 1.00 59.19 771 ALA A C 1
ATOM 6082 O O . ALA A 1 771 ? -9.477 -24.349 18.496 1.00 59.19 771 ALA A O 1
ATOM 6083 N N . GLY A 1 772 ? -8.052 -26.014 18.013 1.00 63.88 772 GLY A N 1
ATOM 6084 C CA . GLY A 1 772 ? -8.025 -26.533 19.378 1.00 63.88 772 GLY A CA 1
ATOM 6085 C C . GLY A 1 772 ? -7.322 -25.581 20.339 1.00 63.88 772 GLY A C 1
ATOM 6086 O O . GLY A 1 772 ? -7.835 -25.361 21.435 1.00 63.88 772 GLY A O 1
ATOM 6087 N N . ARG A 1 773 ? -6.216 -24.941 19.928 1.00 66.62 773 ARG A N 1
ATOM 6088 C CA . ARG A 1 773 ? -5.508 -23.919 20.725 1.00 66.62 773 ARG A CA 1
ATOM 6089 C C . ARG A 1 773 ? -6.410 -22.716 21.004 1.00 66.62 773 ARG A C 1
ATOM 6091 O O . ARG A 1 773 ? -6.484 -22.264 22.147 1.00 66.62 773 ARG A O 1
ATOM 6098 N N . LEU A 1 774 ? -7.181 -22.265 20.013 1.00 66.00 774 LEU A N 1
ATOM 6099 C CA . LEU A 1 774 ? -8.159 -21.185 20.171 1.00 66.00 774 LEU A CA 1
ATOM 6100 C C . LEU A 1 774 ? -9.295 -21.562 21.135 1.00 66.00 774 LEU A C 1
ATOM 6102 O O . LEU A 1 774 ? -9.653 -20.773 22.013 1.00 66.00 774 LEU A O 1
ATOM 6106 N N . VAL A 1 775 ? -9.844 -22.776 21.026 1.00 69.00 775 VAL A N 1
ATOM 6107 C CA . VAL A 1 775 ? -10.901 -23.264 21.930 1.00 69.00 775 VAL A CA 1
ATOM 6108 C C . VAL A 1 775 ? -10.371 -23.449 23.352 1.00 69.00 775 VAL A C 1
ATOM 6110 O O . VAL A 1 775 ? -11.008 -22.992 24.304 1.00 69.00 775 VAL A O 1
ATOM 6113 N N . ALA A 1 776 ? -9.195 -24.061 23.511 1.00 69.25 776 ALA A N 1
ATOM 6114 C CA . ALA A 1 776 ? -8.533 -24.248 24.798 1.00 69.25 776 ALA A CA 1
ATOM 6115 C C . ALA A 1 776 ? -8.197 -22.900 25.449 1.00 69.25 776 ALA A C 1
ATOM 6117 O O . ALA A 1 776 ? -8.503 -22.690 26.623 1.00 69.25 776 ALA A O 1
ATOM 6118 N N . GLY A 1 777 ? -7.649 -21.955 24.682 1.00 68.06 777 GLY A N 1
ATOM 6119 C CA . GLY A 1 777 ? -7.337 -20.598 25.129 1.00 68.06 777 GLY A CA 1
ATOM 6120 C C . GLY A 1 777 ? -8.582 -19.807 25.534 1.00 68.06 777 GLY A C 1
ATOM 6121 O O . GLY A 1 777 ? -8.612 -19.205 26.611 1.00 68.06 777 GLY A O 1
ATOM 6122 N N . GLY A 1 778 ? -9.645 -19.860 24.725 1.00 72.88 778 GLY A N 1
ATOM 6123 C CA . GLY A 1 778 ? -10.925 -19.211 25.016 1.00 72.88 778 GLY A CA 1
ATOM 6124 C C . GLY A 1 778 ? -11.610 -19.778 26.263 1.00 72.88 778 GLY A C 1
ATOM 6125 O O . GLY A 1 778 ? -12.064 -19.020 27.126 1.00 72.88 778 GLY A O 1
ATOM 6126 N N . ALA A 1 779 ? -11.637 -21.105 26.410 1.00 77.06 779 ALA A N 1
ATOM 6127 C CA . ALA A 1 779 ? -12.204 -21.778 27.577 1.00 77.06 779 ALA A CA 1
ATOM 6128 C C . ALA A 1 779 ? -11.364 -21.546 28.846 1.00 77.06 779 ALA A C 1
ATOM 6130 O O . ALA A 1 779 ? -11.926 -21.246 29.902 1.00 77.06 779 ALA A O 1
ATOM 6131 N N . ALA A 1 780 ? -10.033 -21.578 28.752 1.00 74.81 780 ALA A N 1
ATOM 6132 C CA . ALA A 1 780 ? -9.141 -21.237 29.859 1.00 74.81 780 ALA A CA 1
ATOM 6133 C C . ALA A 1 780 ? -9.326 -19.780 30.310 1.00 74.81 780 ALA A C 1
ATOM 6135 O O . ALA A 1 780 ? -9.425 -19.500 31.508 1.00 74.81 780 ALA A O 1
ATOM 6136 N N . GLY A 1 781 ? -9.461 -18.854 29.354 1.00 74.38 781 GLY A N 1
ATOM 6137 C CA . GLY A 1 781 ? -9.802 -17.457 29.617 1.00 74.38 781 GLY A CA 1
ATOM 6138 C C . GLY A 1 781 ? -11.149 -17.304 30.330 1.00 74.38 781 GLY A C 1
ATOM 6139 O O . GLY A 1 781 ? -11.252 -16.548 31.296 1.00 74.38 781 GLY A O 1
ATOM 6140 N N . ALA A 1 782 ? -12.172 -18.061 29.922 1.00 81.25 782 ALA A N 1
ATOM 6141 C CA . ALA A 1 782 ? -13.484 -18.064 30.571 1.00 81.25 782 ALA A CA 1
ATOM 6142 C C . ALA A 1 782 ? -13.437 -18.591 32.018 1.00 81.25 782 ALA A C 1
ATOM 6144 O O . ALA A 1 782 ? -14.086 -18.021 32.904 1.00 81.25 782 ALA A O 1
ATOM 6145 N N . VAL A 1 783 ? -12.653 -19.643 32.277 1.00 83.25 783 VAL A N 1
ATOM 6146 C CA . VAL A 1 783 ? -12.438 -20.202 33.623 1.00 83.25 783 VAL A CA 1
ATOM 6147 C C . VAL A 1 783 ? -11.739 -19.182 34.523 1.00 83.25 783 VAL A C 1
ATOM 6149 O O . VAL A 1 783 ? -12.247 -18.869 35.604 1.00 83.25 783 VAL A O 1
ATOM 6152 N N . ALA A 1 784 ? -10.630 -18.599 34.060 1.00 80.12 784 ALA A N 1
ATOM 6153 C CA . ALA A 1 784 ? -9.894 -17.579 34.802 1.00 80.12 784 ALA A CA 1
ATOM 6154 C C . ALA A 1 784 ? -10.756 -16.341 35.086 1.00 80.12 784 ALA A C 1
ATOM 6156 O O . ALA A 1 784 ? -10.862 -15.903 36.234 1.00 80.12 784 ALA A O 1
ATOM 6157 N N . GLN A 1 785 ? -11.456 -15.822 34.071 1.00 84.44 785 GLN A N 1
ATOM 6158 C CA . GLN A 1 785 ? -12.332 -14.662 34.225 1.00 84.44 785 GLN A CA 1
ATOM 6159 C C . GLN A 1 785 ? -13.463 -14.936 35.216 1.00 84.44 785 GLN A C 1
ATOM 6161 O O . GLN A 1 785 ? -13.805 -14.031 35.973 1.00 84.44 785 GLN A O 1
ATOM 6166 N N . SER A 1 786 ? -14.027 -16.148 35.242 1.00 88.19 786 SER A N 1
ATOM 6167 C CA . SER A 1 786 ? -15.070 -16.528 36.202 1.00 88.19 786 SER A CA 1
ATOM 6168 C C . SER A 1 786 ? -14.535 -16.571 37.633 1.00 88.19 786 SER A C 1
ATOM 6170 O O . SER A 1 786 ? -15.175 -16.037 38.533 1.00 88.19 786 SER A O 1
ATOM 6172 N N . ALA A 1 787 ? -13.344 -17.132 37.848 1.00 89.19 787 ALA A N 1
ATOM 6173 C CA . ALA A 1 787 ? -12.734 -17.206 39.175 1.00 89.19 787 ALA A CA 1
ATOM 6174 C C . ALA A 1 787 ? -12.351 -15.823 39.736 1.00 89.19 787 ALA A C 1
ATOM 6176 O O . ALA A 1 787 ? -12.561 -15.544 40.915 1.00 89.19 787 ALA A O 1
ATOM 6177 N N . ILE A 1 788 ? -11.830 -14.933 38.886 1.00 88.81 788 ILE A N 1
ATOM 6178 C CA . ILE A 1 788 ? -11.363 -13.589 39.270 1.00 88.81 788 ILE A CA 1
ATOM 6179 C C . ILE A 1 788 ? -12.497 -12.555 39.308 1.00 88.81 788 ILE A C 1
ATOM 6181 O O . ILE A 1 788 ? -12.352 -11.484 39.903 1.00 88.81 788 ILE A O 1
ATOM 6185 N N . TYR A 1 789 ? -13.658 -12.876 38.734 1.00 88.19 789 TYR A N 1
ATOM 6186 C CA . TYR A 1 789 ? -14.768 -11.944 38.549 1.00 88.19 789 TYR A CA 1
ATOM 6187 C C . TYR A 1 789 ? -15.188 -11.147 39.805 1.00 88.19 789 TYR A C 1
ATOM 6189 O O . TYR A 1 789 ? -15.437 -9.942 39.678 1.00 88.19 789 TYR A O 1
ATOM 6197 N N . PRO A 1 790 ? -15.231 -11.731 41.024 1.00 91.62 790 PRO A N 1
ATOM 6198 C CA . PRO A 1 790 ? -15.546 -10.971 42.234 1.00 91.62 790 PRO A CA 1
ATOM 6199 C C . PRO A 1 790 ? -14.601 -9.784 42.482 1.00 91.62 790 PRO A C 1
ATOM 6201 O O . PRO A 1 790 ? -15.060 -8.721 42.905 1.00 91.62 790 PRO A O 1
ATOM 6204 N N . LEU A 1 791 ? -13.303 -9.924 42.179 1.00 88.75 791 LEU A N 1
ATOM 6205 C CA . LEU A 1 791 ? -12.322 -8.837 42.301 1.00 88.75 791 LEU A CA 1
ATOM 6206 C C . LEU A 1 791 ? -12.574 -7.737 41.265 1.00 88.75 791 LEU A C 1
ATOM 6208 O O . LEU A 1 791 ? -12.489 -6.555 41.603 1.00 88.75 791 LEU A O 1
ATOM 6212 N N . ASP A 1 792 ? -12.943 -8.110 40.036 1.00 86.38 792 ASP A N 1
ATOM 6213 C CA . ASP A 1 792 ? -13.301 -7.152 38.986 1.00 86.38 792 ASP A CA 1
ATOM 6214 C C . ASP A 1 792 ? -14.548 -6.340 39.365 1.00 86.38 792 ASP A C 1
ATOM 6216 O O . ASP A 1 792 ? -14.566 -5.124 39.173 1.00 86.38 792 ASP A O 1
ATOM 6220 N N . LEU A 1 793 ? -15.577 -6.972 39.948 1.00 89.50 793 LEU A N 1
ATOM 6221 C CA . LEU A 1 793 ? -16.766 -6.247 40.408 1.00 89.50 793 LEU A CA 1
ATOM 6222 C C . LEU A 1 793 ? -16.408 -5.247 41.515 1.00 89.50 793 LEU A C 1
ATOM 6224 O O . LEU A 1 793 ? -16.782 -4.074 41.439 1.00 89.50 793 LEU A O 1
ATOM 6228 N N . VAL A 1 794 ? -15.677 -5.694 42.541 1.00 90.56 794 VAL A N 1
ATOM 6229 C CA . VAL A 1 794 ? -15.294 -4.830 43.666 1.00 90.56 794 VAL A CA 1
ATOM 6230 C C . VAL A 1 794 ? -14.402 -3.682 43.188 1.00 90.56 794 VAL A C 1
ATOM 6232 O O . VAL A 1 794 ? -14.595 -2.550 43.632 1.00 90.56 794 VAL A O 1
ATOM 6235 N N . LYS A 1 795 ? -13.492 -3.927 42.234 1.00 89.12 795 LYS A N 1
ATOM 6236 C CA . LYS A 1 795 ? -12.694 -2.883 41.574 1.00 89.12 795 LYS A CA 1
ATOM 6237 C C . LYS A 1 795 ? -13.595 -1.855 40.899 1.00 89.12 795 LYS A C 1
ATOM 6239 O O . LYS A 1 795 ? -13.465 -0.666 41.195 1.00 89.12 795 LYS A O 1
ATOM 6244 N N . THR A 1 796 ? -14.499 -2.291 40.020 1.00 87.75 796 THR A N 1
ATOM 6245 C CA . THR A 1 796 ? -15.380 -1.383 39.275 1.00 87.75 796 THR A CA 1
ATOM 6246 C C . THR A 1 796 ? -16.236 -0.549 40.222 1.00 87.75 796 THR A C 1
ATOM 6248 O O . THR A 1 796 ? -16.341 0.657 40.025 1.00 87.75 796 THR A O 1
ATOM 6251 N N . ARG A 1 797 ? -16.765 -1.129 41.307 1.00 87.62 797 ARG A N 1
ATOM 6252 C CA . ARG A 1 797 ? -17.523 -0.370 42.316 1.00 87.62 797 ARG A CA 1
ATOM 6253 C C . ARG A 1 797 ? -16.669 0.590 43.119 1.00 87.62 797 ARG A C 1
ATOM 6255 O O . ARG A 1 797 ? -17.067 1.729 43.339 1.00 87.62 797 ARG A O 1
ATOM 6262 N N . LEU A 1 798 ? -15.475 0.166 43.526 1.00 87.69 798 LEU A N 1
ATOM 6263 C CA . LEU A 1 798 ? -14.550 1.051 44.218 1.00 87.69 798 LEU A CA 1
ATOM 6264 C C . LEU A 1 798 ? -14.210 2.251 43.335 1.00 87.69 798 LEU A C 1
ATOM 6266 O O . LEU A 1 798 ? -14.132 3.362 43.849 1.00 87.69 798 LEU A O 1
ATOM 6270 N N . GLN A 1 799 ? -14.069 2.045 42.027 1.00 85.38 799 GLN A N 1
ATOM 6271 C CA . GLN A 1 799 ? -13.926 3.106 41.045 1.00 85.38 799 GLN A CA 1
ATOM 6272 C C . GLN A 1 799 ? -15.217 3.948 40.956 1.00 85.38 799 GLN A C 1
ATOM 6274 O O . GLN A 1 799 ? -15.174 5.165 41.073 1.00 85.38 799 GLN A O 1
ATOM 6279 N N . THR A 1 800 ? -16.403 3.388 40.800 1.00 83.00 800 THR A N 1
ATOM 6280 C CA . THR A 1 800 ? -17.589 4.207 40.484 1.00 83.00 800 THR A CA 1
ATOM 6281 C C . THR A 1 800 ? -18.258 4.880 41.686 1.00 83.00 800 THR A C 1
ATOM 6283 O O . THR A 1 800 ? -19.006 5.833 41.483 1.00 83.00 800 THR A O 1
ATOM 6286 N N . CYS A 1 801 ? -17.996 4.444 42.923 1.00 76.94 801 CYS A N 1
ATOM 6287 C CA . CYS A 1 801 ? -18.593 5.038 44.124 1.00 76.94 801 CYS A CA 1
ATOM 6288 C C . CYS A 1 801 ? -18.200 6.514 44.317 1.00 76.94 801 CYS A C 1
ATOM 6290 O O . CYS A 1 801 ? -17.014 6.850 44.311 1.00 76.94 801 CYS A O 1
ATOM 6292 N N . ALA A 1 802 ? -19.184 7.371 44.595 1.00 66.75 802 ALA A N 1
ATOM 6293 C CA . ALA A 1 802 ? -18.947 8.748 45.021 1.00 66.75 802 ALA A CA 1
ATOM 6294 C C . ALA A 1 802 ? -18.222 8.790 46.381 1.00 66.75 802 ALA A C 1
ATOM 6296 O O . ALA A 1 802 ? -18.430 7.919 47.229 1.00 66.75 802 ALA A O 1
ATOM 6297 N N . SER A 1 803 ? -17.346 9.776 46.576 1.00 62.84 803 SER A N 1
ATOM 6298 C CA . SER A 1 803 ? -16.638 9.985 47.843 1.00 62.84 803 SER A CA 1
ATOM 6299 C C . SER A 1 803 ? -17.524 10.753 48.826 1.00 62.84 803 SER A C 1
ATOM 6301 O O . SER A 1 803 ? -17.888 11.898 48.571 1.00 62.84 803 SER A O 1
ATOM 6303 N N . GLU A 1 804 ? -17.856 10.149 49.967 1.00 57.91 804 GLU A N 1
ATOM 6304 C CA . GLU A 1 804 ? -18.502 10.856 51.080 1.00 57.91 804 GLU A CA 1
ATOM 6305 C C . GLU A 1 804 ? -17.428 11.616 51.876 1.00 57.91 804 GLU A C 1
ATOM 6307 O O . GLU A 1 804 ? -16.478 11.021 52.388 1.00 57.91 804 GLU A O 1
ATOM 6312 N N . GLY A 1 805 ? -17.533 12.949 51.944 1.00 57.75 805 GLY A N 1
ATOM 6313 C CA . GLY A 1 805 ? -16.585 13.791 52.690 1.00 57.75 805 GLY A CA 1
ATOM 6314 C C . GLY A 1 805 ? -15.144 13.780 52.153 1.00 57.75 805 GLY A C 1
ATOM 6315 O O . GLY A 1 805 ? -14.206 13.943 52.931 1.00 57.75 805 GLY A O 1
ATOM 6316 N N . GLY A 1 806 ? -14.949 13.542 50.848 1.00 58.19 806 GLY A N 1
ATOM 6317 C CA . GLY A 1 806 ? -13.624 13.539 50.205 1.00 58.19 806 GLY A CA 1
ATOM 6318 C C . GLY A 1 806 ? -12.773 12.290 50.472 1.00 58.19 806 GLY A C 1
ATOM 6319 O O . GLY A 1 806 ? -11.582 12.282 50.167 1.00 58.19 806 GLY A O 1
ATOM 6320 N N . ARG A 1 807 ? -13.347 11.221 51.049 1.00 60.12 807 ARG A N 1
ATOM 6321 C CA . ARG A 1 807 ? -12.654 9.940 51.266 1.00 60.12 807 ARG A CA 1
ATOM 6322 C C . ARG A 1 807 ? -13.388 8.789 50.584 1.00 60.12 807 ARG A C 1
ATOM 6324 O O . ARG A 1 807 ? -14.596 8.623 50.725 1.00 60.12 807 ARG A O 1
ATOM 6331 N N . ALA A 1 808 ? -12.630 7.956 49.875 1.00 64.44 808 ALA A N 1
ATOM 6332 C CA . ALA A 1 808 ? -13.145 6.735 49.269 1.00 64.44 808 ALA A CA 1
ATOM 6333 C C . ALA A 1 808 ? -13.630 5.734 50.346 1.00 64.44 808 ALA A C 1
ATOM 6335 O O . ALA A 1 808 ? -13.037 5.658 51.430 1.00 64.44 808 ALA A O 1
ATOM 6336 N N . PRO A 1 809 ? -14.668 4.922 50.064 1.00 72.69 809 PRO A N 1
ATOM 6337 C CA . PRO A 1 809 ? -15.124 3.889 50.980 1.00 72.69 809 PRO A CA 1
ATOM 6338 C C . PRO A 1 809 ? -14.018 2.853 51.205 1.00 72.69 809 PRO A C 1
ATOM 6340 O O . PRO A 1 809 ? -13.331 2.426 50.275 1.00 72.69 809 PRO A O 1
ATOM 6343 N N . LYS A 1 810 ? -13.853 2.421 52.461 1.00 81.94 810 LYS A N 1
ATOM 6344 C CA . LYS A 1 810 ? -12.910 1.351 52.811 1.00 81.94 810 LYS A CA 1
ATOM 6345 C C . LYS A 1 810 ? -13.303 0.066 52.078 1.00 81.94 810 LYS A C 1
ATOM 6347 O O . LYS A 1 810 ? -14.461 -0.343 52.153 1.00 81.94 810 LYS A O 1
ATOM 6352 N N . LEU A 1 811 ? -12.328 -0.604 51.460 1.00 85.94 811 LEU A N 1
ATOM 6353 C CA . LEU A 1 811 ? -12.532 -1.831 50.679 1.00 85.94 811 LEU A CA 1
ATOM 6354 C C . LEU A 1 811 ? -13.339 -2.894 51.444 1.00 85.94 811 LEU A C 1
ATOM 6356 O O . LEU A 1 811 ? -14.317 -3.412 50.924 1.00 85.94 811 LEU A O 1
ATOM 6360 N N . GLY A 1 812 ? -12.986 -3.157 52.707 1.00 84.81 812 GLY A N 1
ATOM 6361 C CA . GLY A 1 812 ? -13.696 -4.140 53.534 1.00 84.81 812 GLY A CA 1
ATOM 6362 C C . GLY A 1 812 ? -15.155 -3.771 53.827 1.00 84.81 812 GLY A C 1
ATOM 6363 O O . GLY A 1 812 ? -16.012 -4.651 53.834 1.00 84.81 812 GLY A O 1
ATOM 6364 N N . LYS A 1 813 ? -15.458 -2.476 54.014 1.00 86.69 813 LYS A N 1
ATOM 6365 C CA . LYS A 1 813 ? -16.839 -2.000 54.200 1.00 86.69 813 LYS A CA 1
ATOM 6366 C C . LYS A 1 813 ? -17.633 -2.181 52.905 1.00 86.69 813 LYS A C 1
ATOM 6368 O O . LYS A 1 813 ? -18.686 -2.798 52.943 1.00 86.69 813 LYS A O 1
ATOM 6373 N N . LEU A 1 814 ? -17.079 -1.752 51.767 1.00 87.31 814 LEU A N 1
ATOM 6374 C CA . LEU A 1 814 ? -17.709 -1.910 50.452 1.00 87.31 814 LEU A CA 1
ATOM 6375 C C . LEU A 1 814 ? -18.015 -3.383 50.139 1.00 87.31 814 LEU A C 1
ATOM 6377 O O . LEU A 1 814 ? -19.139 -3.709 49.775 1.00 87.31 814 LEU A O 1
ATOM 6381 N N . THR A 1 815 ? -17.050 -4.288 50.323 1.00 89.69 815 THR A N 1
ATOM 6382 C CA . THR A 1 815 ? -17.250 -5.727 50.085 1.00 89.69 815 THR A CA 1
ATOM 6383 C C . THR A 1 815 ? -18.311 -6.319 51.015 1.00 89.69 815 THR A C 1
ATOM 6385 O O . THR A 1 815 ? -19.153 -7.096 50.564 1.00 89.69 815 THR A O 1
ATOM 6388 N N . LYS A 1 816 ? -18.311 -5.931 52.299 1.00 88.62 816 LYS A N 1
ATOM 6389 C CA . LYS A 1 816 ? -19.328 -6.361 53.268 1.00 88.62 816 LYS A CA 1
ATOM 6390 C C . LYS A 1 816 ? -20.718 -5.846 52.895 1.00 88.62 816 LYS A C 1
ATOM 6392 O O . LYS A 1 816 ? -21.674 -6.611 52.971 1.00 88.62 816 LYS A O 1
ATOM 6397 N N . ASP A 1 817 ? -20.826 -4.595 52.459 1.00 86.69 817 ASP A N 1
ATOM 6398 C CA . ASP A 1 817 ? -22.093 -3.989 52.051 1.00 86.69 817 ASP A CA 1
ATOM 6399 C C . ASP A 1 817 ? -22.664 -4.702 50.815 1.00 86.69 817 ASP A C 1
ATOM 6401 O O . ASP A 1 817 ? -23.841 -5.053 50.811 1.00 86.69 817 ASP A O 1
ATOM 6405 N N . ILE A 1 818 ? -21.828 -5.030 49.820 1.00 88.56 818 ILE A N 1
ATOM 6406 C CA . ILE A 1 818 ? -22.238 -5.841 48.657 1.00 88.56 818 ILE A CA 1
ATOM 6407 C C . ILE A 1 818 ? -22.760 -7.207 49.116 1.00 88.56 818 ILE A C 1
ATOM 6409 O O . ILE A 1 818 ? -23.832 -7.639 48.696 1.00 88.56 818 ILE A O 1
ATOM 6413 N N . TRP A 1 819 ? -22.020 -7.882 49.999 1.00 89.25 819 TRP A N 1
ATOM 6414 C CA . TRP A 1 819 ? -22.381 -9.211 50.486 1.00 89.25 819 TRP A CA 1
ATOM 6415 C C . TRP A 1 819 ? -23.705 -9.222 51.256 1.00 89.25 819 TRP A C 1
ATOM 6417 O O . TRP A 1 819 ? -24.556 -10.070 50.998 1.00 89.25 819 TRP A O 1
ATOM 6427 N N . VAL A 1 820 ? -23.883 -8.288 52.193 1.00 89.38 820 VAL A N 1
ATOM 6428 C CA . VAL A 1 820 ? -25.036 -8.265 53.103 1.00 89.38 820 VAL A CA 1
ATOM 6429 C C . VAL A 1 820 ? -26.278 -7.675 52.434 1.00 89.38 820 VAL A C 1
ATOM 6431 O O . VAL A 1 820 ? -27.368 -8.204 52.629 1.00 89.38 820 VAL A O 1
ATOM 6434 N N . GLN A 1 821 ? -26.139 -6.598 51.655 1.00 86.19 821 GLN A N 1
ATOM 6435 C CA . GLN A 1 821 ? -27.290 -5.875 51.097 1.00 86.19 821 GLN A CA 1
ATOM 6436 C C . GLN A 1 821 ? -27.756 -6.434 49.748 1.00 86.19 821 GLN A C 1
ATOM 6438 O O . GLN A 1 821 ? -28.934 -6.332 49.420 1.00 86.19 821 GLN A O 1
ATOM 6443 N N . GLU A 1 822 ? -26.852 -7.013 48.952 1.00 85.19 822 GLU A N 1
ATOM 6444 C CA . GLU A 1 822 ? -27.169 -7.488 47.596 1.00 85.19 822 GLU A CA 1
ATOM 6445 C C . GLU A 1 822 ? -27.037 -9.003 47.425 1.00 85.19 822 GLU A C 1
ATOM 6447 O O . GLU A 1 822 ? -27.562 -9.575 46.465 1.00 85.19 822 GLU A O 1
ATOM 6452 N N . GLY A 1 823 ? -26.345 -9.660 48.355 1.00 87.25 823 GLY A N 1
ATOM 6453 C CA . GLY A 1 823 ? -26.114 -11.095 48.348 1.00 87.25 823 GLY A CA 1
ATOM 6454 C C . GLY A 1 823 ? -24.927 -11.539 47.479 1.00 87.25 823 GLY A C 1
ATOM 6455 O O . GLY A 1 823 ? -24.396 -10.791 46.654 1.00 87.25 823 GLY A O 1
ATOM 6456 N N . PRO A 1 824 ? -24.519 -12.814 47.602 1.00 86.56 824 PRO A N 1
ATOM 6457 C CA . PRO A 1 824 ? -23.328 -13.357 46.942 1.00 86.56 824 PRO A CA 1
ATOM 6458 C C . PRO A 1 824 ? -23.406 -13.348 45.408 1.00 86.56 824 PRO A C 1
ATOM 6460 O O . PRO A 1 824 ? -22.386 -13.252 44.729 1.00 86.56 824 PRO A O 1
ATOM 6463 N N . ARG A 1 825 ? -24.612 -13.403 44.829 1.00 86.06 825 ARG A N 1
ATOM 6464 C CA . ARG A 1 825 ? -24.798 -13.350 43.367 1.00 86.06 825 ARG A CA 1
ATOM 6465 C C . ARG A 1 825 ? -24.437 -11.986 42.773 1.00 86.06 825 ARG A C 1
ATOM 6467 O O . ARG A 1 825 ? -24.128 -11.916 41.585 1.00 86.06 825 ARG A O 1
ATOM 6474 N N . ALA A 1 826 ? -24.440 -10.919 43.575 1.00 86.50 826 ALA A N 1
ATOM 6475 C CA . ALA A 1 826 ? -24.093 -9.581 43.109 1.00 86.50 826 ALA A CA 1
ATOM 6476 C C . ALA A 1 826 ? -22.652 -9.508 42.585 1.00 86.50 826 ALA A C 1
ATOM 6478 O O . ALA A 1 826 ? -22.415 -8.824 41.591 1.00 86.50 826 ALA A O 1
ATOM 6479 N N . PHE A 1 827 ? -21.731 -10.287 43.173 1.00 88.81 827 PHE A N 1
ATOM 6480 C CA . PHE A 1 827 ? -20.324 -10.380 42.761 1.00 88.81 827 PHE A CA 1
ATOM 6481 C C . PHE A 1 827 ? -20.132 -10.791 41.303 1.00 88.81 827 PHE A C 1
ATOM 6483 O O . PHE A 1 827 ? -19.111 -10.440 40.731 1.00 88.81 827 PHE A O 1
ATOM 6490 N N . TYR A 1 828 ? -21.119 -11.446 40.684 1.00 89.75 828 TYR A N 1
ATOM 6491 C CA . TYR A 1 828 ? -21.058 -11.950 39.309 1.00 89.75 828 TYR A CA 1
ATOM 6492 C C . TYR A 1 828 ? -21.882 -11.133 38.300 1.00 89.75 828 TYR A C 1
ATOM 6494 O O . TYR A 1 828 ? -22.075 -11.545 37.152 1.00 89.75 828 TYR A O 1
ATOM 6502 N N . LYS A 1 829 ? -22.366 -9.943 38.682 1.00 86.62 829 LYS A N 1
ATOM 6503 C CA . LYS A 1 829 ? -23.091 -9.062 37.755 1.00 86.62 829 LYS A CA 1
ATOM 6504 C C . LYS A 1 829 ? -22.207 -8.631 36.590 1.00 86.62 829 LYS A C 1
ATOM 6506 O O . LYS A 1 829 ? -21.143 -8.055 36.792 1.00 86.62 829 LYS A O 1
ATOM 6511 N N . GLY A 1 830 ? -22.681 -8.871 35.369 1.00 85.19 830 GLY A N 1
ATOM 6512 C CA . GLY A 1 830 ? -21.953 -8.571 34.133 1.00 85.19 830 GLY A CA 1
ATOM 6513 C C . GLY A 1 830 ? -21.055 -9.705 33.627 1.00 85.19 830 GLY A C 1
ATOM 6514 O O . GLY A 1 830 ? -20.421 -9.522 32.595 1.00 85.19 830 GLY A O 1
ATOM 6515 N N . LEU A 1 831 ? -21.027 -10.873 34.288 1.00 86.88 831 LEU A N 1
ATOM 6516 C CA . LEU A 1 831 ? -20.215 -12.008 33.835 1.00 86.88 831 LEU A CA 1
ATOM 6517 C C . LEU A 1 831 ? -20.620 -12.465 32.426 1.00 86.88 831 LEU A C 1
ATOM 6519 O O . LEU A 1 831 ? -19.761 -12.753 31.605 1.00 86.88 831 LEU A O 1
ATOM 6523 N N . THR A 1 832 ? -21.918 -12.472 32.111 1.00 84.81 832 THR A N 1
ATOM 6524 C CA . THR A 1 832 ? -22.421 -12.877 30.788 1.00 84.81 832 THR A CA 1
ATOM 6525 C C . THR A 1 832 ? -21.823 -12.059 29.633 1.00 84.81 832 THR A C 1
ATOM 6527 O O . THR A 1 832 ? -21.222 -12.676 28.757 1.00 84.81 832 THR A O 1
ATOM 6530 N N . PRO A 1 833 ? -21.909 -10.709 29.601 1.00 81.12 833 PRO A N 1
ATOM 6531 C CA . PRO A 1 833 ? -21.248 -9.939 28.548 1.00 81.12 833 PRO A CA 1
ATOM 6532 C C . PRO A 1 833 ? -19.717 -10.065 28.576 1.00 81.12 833 PRO A C 1
ATOM 6534 O O . PRO A 1 833 ? -19.101 -9.947 27.524 1.00 81.12 833 PRO A O 1
ATOM 6537 N N . SER A 1 834 ? -19.093 -10.341 29.730 1.00 80.62 834 SER A N 1
ATOM 6538 C CA . SER A 1 834 ? -17.655 -10.645 29.785 1.00 80.62 834 SER A CA 1
ATOM 6539 C C . SER A 1 834 ? -17.304 -11.931 29.052 1.00 80.62 834 SER A C 1
ATOM 6541 O O . SER A 1 834 ? -16.425 -11.906 28.204 1.00 80.62 834 SER A O 1
ATOM 6543 N N . LEU A 1 835 ? -17.998 -13.032 29.348 1.00 82.12 835 LEU A N 1
ATOM 6544 C CA . LEU A 1 835 ? -17.734 -14.334 28.735 1.00 82.12 835 LEU A CA 1
ATOM 6545 C C . LEU A 1 835 ? -18.034 -14.327 27.232 1.00 82.12 835 LEU A C 1
ATOM 6547 O O . LEU A 1 835 ? -17.255 -14.870 26.456 1.00 82.12 835 LEU A O 1
ATOM 6551 N N . LEU A 1 836 ? -19.111 -13.649 26.817 1.00 77.31 836 LEU A N 1
ATOM 6552 C CA . LEU A 1 836 ? -19.449 -13.474 25.401 1.00 77.31 836 LEU A CA 1
ATOM 6553 C C . LEU A 1 836 ? -18.381 -12.698 24.622 1.00 77.31 836 LEU A C 1
ATOM 6555 O O . LEU A 1 836 ? -18.284 -12.882 23.417 1.00 77.31 836 LEU A O 1
ATOM 6559 N N . GLY A 1 837 ? -17.601 -11.837 25.282 1.00 68.81 837 GLY A N 1
ATOM 6560 C CA . GLY A 1 837 ? -16.539 -11.065 24.636 1.00 68.81 837 GLY A CA 1
ATOM 6561 C C . GLY A 1 837 ? -15.225 -11.827 24.453 1.00 68.81 837 GLY A C 1
ATOM 6562 O O . GLY A 1 837 ? -14.452 -11.450 23.584 1.00 68.81 837 GLY A O 1
ATOM 6563 N N . ILE A 1 838 ? -14.964 -12.885 25.233 1.00 72.75 838 ILE A N 1
ATOM 6564 C CA . ILE A 1 838 ? -13.656 -13.572 25.256 1.00 72.75 838 ILE A CA 1
ATOM 6565 C C . ILE A 1 838 ? -13.372 -14.305 23.941 1.00 72.75 838 ILE A C 1
ATOM 6567 O O . ILE A 1 838 ? -12.301 -14.137 23.369 1.00 72.75 838 ILE A O 1
ATOM 6571 N N . ILE A 1 839 ? -14.325 -15.106 23.457 1.00 64.31 839 ILE A N 1
ATOM 6572 C CA . ILE A 1 839 ? -14.126 -15.954 22.271 1.00 64.31 839 ILE A CA 1
ATOM 6573 C C . ILE A 1 839 ? -14.084 -15.124 20.975 1.00 64.31 839 ILE A C 1
ATOM 6575 O O . ILE A 1 839 ? -13.149 -15.314 20.201 1.00 64.31 839 ILE A O 1
ATOM 6579 N N . PRO A 1 840 ? -15.007 -14.168 20.730 1.00 63.88 840 PRO A N 1
ATOM 6580 C CA . PRO A 1 840 ? -14.920 -13.298 19.559 1.00 63.88 840 PRO A CA 1
ATOM 6581 C C . PRO A 1 840 ? -13.673 -12.420 19.574 1.00 63.88 840 PRO A C 1
ATOM 6583 O O . PRO A 1 840 ? -13.086 -12.223 18.522 1.00 63.88 840 PRO A O 1
ATOM 6586 N N . TYR A 1 841 ? -13.244 -11.927 20.744 1.00 61.31 841 TYR A N 1
ATOM 6587 C CA . TYR A 1 841 ? -11.990 -11.181 20.847 1.00 61.31 841 TYR A CA 1
ATOM 6588 C C . TYR A 1 841 ? -10.814 -12.040 20.383 1.00 61.31 841 TYR A C 1
ATOM 6590 O O . TYR A 1 841 ? -10.112 -11.632 19.473 1.00 61.31 841 TYR A O 1
ATOM 6598 N N . ALA A 1 842 ? -10.647 -13.243 20.946 1.00 57.69 842 ALA A N 1
ATOM 6599 C CA . ALA A 1 842 ? -9.537 -14.130 20.595 1.00 57.69 842 ALA A CA 1
ATOM 6600 C C . ALA A 1 842 ? -9.560 -14.566 19.118 1.00 57.69 842 ALA A C 1
ATOM 6602 O O . ALA A 1 842 ? -8.512 -14.649 18.491 1.00 57.69 842 ALA A O 1
ATOM 6603 N N . GLY A 1 843 ? -10.745 -14.816 18.550 1.00 57.00 843 GLY A N 1
ATOM 6604 C CA . GLY A 1 843 ? -10.877 -15.177 17.137 1.00 57.00 843 GLY A CA 1
ATOM 6605 C C . GLY A 1 843 ? -10.644 -14.017 16.170 1.00 57.00 843 GLY A C 1
ATOM 6606 O O . GLY A 1 843 ? -10.043 -14.225 15.123 1.00 57.00 843 GLY A O 1
ATOM 6607 N N . ILE A 1 844 ? -11.089 -12.803 16.511 1.00 58.12 844 ILE A N 1
ATOM 6608 C CA . ILE A 1 844 ? -10.854 -11.607 15.687 1.00 58.12 844 ILE A CA 1
ATOM 6609 C C . ILE A 1 844 ? -9.385 -11.199 15.758 1.00 58.12 844 ILE A C 1
ATOM 6611 O O . ILE A 1 844 ? -8.815 -10.888 14.727 1.00 58.12 844 ILE A O 1
ATOM 6615 N N . ASP A 1 845 ? -8.778 -11.224 16.943 1.00 53.88 845 ASP A N 1
ATOM 6616 C CA . ASP A 1 845 ? -7.365 -10.893 17.145 1.00 53.88 845 ASP A CA 1
ATOM 6617 C C . ASP A 1 845 ? -6.459 -11.819 16.320 1.00 53.88 845 ASP A C 1
ATOM 6619 O O . ASP A 1 845 ? -5.614 -11.339 15.573 1.00 53.88 845 ASP A O 1
ATOM 6623 N N . LEU A 1 846 ? -6.731 -13.132 16.340 1.00 52.06 846 LEU A N 1
ATOM 6624 C CA . LEU A 1 846 ? -6.011 -14.114 15.525 1.00 52.06 846 LEU A CA 1
ATOM 6625 C C . LEU A 1 846 ? -6.239 -13.911 14.018 1.00 52.06 846 LEU A C 1
ATOM 6627 O O . LEU A 1 846 ? -5.276 -13.856 13.264 1.00 52.06 846 LEU A O 1
ATOM 6631 N N . ALA A 1 847 ? -7.489 -13.749 13.569 1.00 49.62 847 ALA A N 1
ATOM 6632 C CA . ALA A 1 847 ? -7.791 -13.554 12.147 1.00 49.62 847 ALA A CA 1
ATOM 6633 C C . ALA A 1 847 ? -7.208 -12.238 11.601 1.00 49.62 847 ALA A C 1
ATOM 6635 O O . ALA A 1 847 ? -6.693 -12.184 10.487 1.00 49.62 847 ALA A O 1
ATOM 6636 N N . VAL A 1 848 ? -7.268 -11.166 12.394 1.00 49.56 848 VAL A N 1
ATOM 6637 C CA . VAL A 1 848 ? -6.691 -9.864 12.047 1.00 49.56 848 VAL A CA 1
ATOM 6638 C C . VAL A 1 848 ? -5.166 -9.947 12.044 1.00 49.56 848 VAL A C 1
ATOM 6640 O O . VAL A 1 848 ? -4.552 -9.442 11.112 1.00 49.56 848 VAL A O 1
ATOM 6643 N N . TYR A 1 849 ? -4.551 -10.635 13.008 1.00 44.91 849 TYR A N 1
ATOM 6644 C CA . TYR A 1 849 ? -3.113 -10.901 13.009 1.00 44.91 849 TYR A CA 1
ATOM 6645 C C . TYR A 1 849 ? -2.670 -11.696 11.774 1.00 44.91 849 TYR A C 1
ATOM 6647 O O . TYR A 1 849 ? -1.728 -11.281 11.111 1.00 44.91 849 TYR A O 1
ATOM 6655 N N . GLU A 1 850 ? -3.362 -12.780 11.412 1.00 48.41 850 GLU A N 1
ATOM 6656 C CA . GLU A 1 850 ? -3.041 -13.583 10.222 1.00 48.41 850 GLU A CA 1
ATOM 6657 C C . GLU A 1 850 ? -3.155 -12.752 8.933 1.00 48.41 850 GLU A C 1
ATOM 6659 O O . GLU A 1 850 ? -2.222 -12.722 8.134 1.00 48.41 850 GLU A O 1
ATOM 6664 N N . THR A 1 851 ? -4.233 -11.975 8.773 1.00 47.53 851 THR A N 1
ATOM 6665 C CA . THR A 1 851 ? -4.383 -11.079 7.608 1.00 47.53 851 THR A CA 1
ATOM 6666 C C . THR A 1 851 ? -3.355 -9.945 7.571 1.00 47.53 851 THR A C 1
ATOM 6668 O O . THR A 1 851 ? -2.901 -9.563 6.494 1.00 47.53 851 THR A O 1
ATOM 6671 N N . LEU A 1 852 ? -2.952 -9.407 8.727 1.00 42.19 852 LEU A N 1
ATOM 6672 C CA . LEU A 1 852 ? -1.921 -8.372 8.808 1.00 42.19 852 LEU A CA 1
ATOM 6673 C C . LEU A 1 852 ? -0.517 -8.942 8.628 1.00 42.19 852 LEU A C 1
ATOM 6675 O O . LEU A 1 852 ? 0.317 -8.242 8.075 1.00 42.19 852 LEU A O 1
ATOM 6679 N N . LYS A 1 853 ? -0.261 -10.195 9.015 1.00 37.50 853 LYS A N 1
ATOM 6680 C CA . LYS A 1 853 ? 0.995 -10.912 8.752 1.00 37.50 853 LYS A CA 1
ATOM 6681 C C . LYS A 1 853 ? 1.209 -11.135 7.252 1.00 37.50 853 LYS A C 1
ATOM 6683 O O . LYS A 1 853 ? 2.332 -11.006 6.768 1.00 37.50 853 LYS A O 1
ATOM 6688 N N . ASP A 1 854 ? 0.134 -11.380 6.504 1.00 43.34 854 ASP A N 1
ATOM 6689 C CA . ASP A 1 854 ? 0.185 -11.468 5.040 1.00 43.34 854 ASP A CA 1
ATOM 6690 C C . ASP A 1 854 ? 0.407 -10.091 4.377 1.00 43.34 854 ASP A C 1
ATOM 6692 O O . ASP A 1 854 ? 1.115 -9.991 3.374 1.00 43.34 854 ASP A O 1
ATOM 6696 N N . PHE A 1 855 ? -0.114 -9.009 4.974 1.00 36.62 855 PHE A N 1
ATOM 6697 C CA . PHE A 1 855 ? 0.102 -7.623 4.524 1.00 36.62 855 PHE A CA 1
ATOM 6698 C C . PHE A 1 855 ? 1.450 -7.013 4.975 1.00 36.62 855 PHE A C 1
ATOM 6700 O O . PHE A 1 855 ? 2.019 -6.172 4.269 1.00 36.62 855 PHE A O 1
ATOM 6707 N N . SER A 1 856 ? 2.008 -7.437 6.116 1.00 38.78 856 SER A N 1
ATOM 6708 C CA . SER A 1 856 ? 3.227 -6.872 6.721 1.00 38.78 856 SER A CA 1
ATOM 6709 C C . SER A 1 856 ? 4.510 -7.271 5.997 1.00 38.78 856 SER A C 1
ATOM 6711 O O . SER A 1 856 ? 5.577 -6.757 6.321 1.00 38.78 856 SER A O 1
ATOM 6713 N N . ARG A 1 857 ? 4.417 -8.119 4.964 1.00 37.75 857 ARG A N 1
ATOM 6714 C CA . ARG A 1 857 ? 5.484 -8.293 3.969 1.00 37.75 857 ARG A CA 1
ATOM 6715 C C . ARG A 1 857 ? 5.761 -7.016 3.158 1.00 37.75 857 ARG A C 1
ATOM 6717 O O . ARG A 1 857 ? 6.760 -6.982 2.449 1.00 37.75 857 ARG A O 1
ATOM 6724 N N . THR A 1 858 ? 4.934 -5.968 3.284 1.00 39.44 858 THR A N 1
ATOM 6725 C CA . THR A 1 858 ? 5.093 -4.726 2.502 1.00 39.44 858 THR A CA 1
ATOM 6726 C C . THR A 1 858 ? 5.051 -3.425 3.323 1.00 39.44 858 THR A C 1
ATOM 6728 O O . THR A 1 858 ? 5.644 -2.443 2.891 1.00 39.44 858 THR A O 1
ATOM 6731 N N . TYR A 1 859 ? 4.428 -3.379 4.512 1.00 31.52 859 TYR A N 1
ATOM 6732 C CA . TYR A 1 859 ? 4.405 -2.174 5.364 1.00 31.52 859 TYR A CA 1
ATOM 6733 C C . TYR A 1 859 ? 4.356 -2.508 6.866 1.00 31.52 859 TYR A C 1
ATOM 6735 O O . TYR A 1 859 ? 3.586 -3.364 7.295 1.00 31.52 859 TYR A O 1
ATOM 6743 N N . ILE A 1 860 ? 5.144 -1.787 7.675 1.00 32.28 860 ILE A N 1
ATOM 6744 C CA . ILE A 1 860 ? 5.088 -1.819 9.147 1.00 32.28 860 ILE A CA 1
ATOM 6745 C C . ILE A 1 860 ? 3.821 -1.070 9.594 1.00 32.28 860 ILE A C 1
ATOM 6747 O O . ILE A 1 860 ? 3.765 0.155 9.496 1.00 32.28 860 ILE A O 1
ATOM 6751 N N . LEU A 1 861 ? 2.801 -1.783 10.080 1.00 33.94 861 LEU A N 1
ATOM 6752 C CA . LEU A 1 861 ? 1.606 -1.196 10.704 1.00 33.94 861 LEU A CA 1
ATOM 6753 C C . LEU A 1 861 ? 1.242 -1.980 11.980 1.00 33.94 861 LEU A C 1
ATOM 6755 O O . LEU A 1 861 ? 0.741 -3.099 11.922 1.00 33.94 861 LEU A O 1
ATOM 6759 N N . GLU A 1 862 ? 1.509 -1.368 13.137 1.00 39.44 862 GLU A N 1
ATOM 6760 C CA . GLU A 1 862 ? 1.354 -1.909 14.502 1.00 39.44 862 GLU A CA 1
ATOM 6761 C C . GLU A 1 862 ? -0.104 -1.892 15.050 1.00 39.44 862 GLU A C 1
ATOM 6763 O O . GLU A 1 862 ? -0.306 -1.479 16.191 1.00 39.44 862 GLU A O 1
ATOM 6768 N N . ASP A 1 863 ? -1.153 -2.275 14.299 1.00 48.53 863 ASP A N 1
ATOM 6769 C CA . ASP A 1 863 ? -2.546 -1.977 14.743 1.00 48.53 863 ASP A CA 1
ATOM 6770 C C . ASP A 1 863 ? -3.575 -3.135 14.755 1.00 48.53 863 ASP A C 1
ATOM 6772 O O . ASP A 1 863 ? -4.787 -2.900 14.787 1.00 48.53 863 ASP A O 1
ATOM 6776 N N . SER A 1 864 ? -3.139 -4.402 14.808 1.00 47.50 864 SER A N 1
ATOM 6777 C CA . SER A 1 864 ? -4.046 -5.569 14.925 1.00 47.50 864 SER A CA 1
ATOM 6778 C C . SER A 1 864 ? -4.922 -5.530 16.193 1.00 47.50 864 SER A C 1
ATOM 6780 O O . SER A 1 864 ? -6.147 -5.704 16.132 1.00 47.50 864 SER A O 1
ATOM 6782 N N . GLY A 1 865 ? -4.317 -5.218 17.344 1.00 47.34 865 GLY A N 1
ATOM 6783 C CA . GLY A 1 865 ? -4.982 -5.251 18.651 1.00 47.34 865 GLY A CA 1
ATOM 6784 C C . GLY A 1 865 ? -6.048 -4.163 18.855 1.00 47.34 865 GLY A C 1
ATOM 6785 O O . GLY A 1 865 ? -7.044 -4.379 19.559 1.00 47.34 865 GLY A O 1
ATOM 6786 N N . ALA A 1 866 ? -5.913 -2.996 18.212 1.00 56.72 866 ALA A N 1
ATOM 6787 C CA . ALA A 1 866 ? -6.881 -1.902 18.343 1.00 56.72 866 ALA A CA 1
ATOM 6788 C C . ALA A 1 866 ? -8.222 -2.212 17.656 1.00 56.72 866 ALA A C 1
ATOM 6790 O O . ALA A 1 866 ? -9.292 -1.837 18.162 1.00 56.72 866 ALA A O 1
ATOM 6791 N N . LEU A 1 867 ? -8.185 -2.940 16.536 1.00 52.06 867 LEU A N 1
ATOM 6792 C CA . LEU A 1 867 ? -9.371 -3.361 15.786 1.00 52.06 867 LEU A CA 1
ATOM 6793 C C . LEU A 1 867 ? -10.174 -4.420 16.554 1.00 52.06 867 LEU A C 1
ATOM 6795 O O . LEU A 1 867 ? -11.391 -4.264 16.729 1.00 52.06 867 LEU A O 1
ATOM 6799 N N . GLY A 1 868 ? -9.500 -5.436 17.105 1.00 56.25 868 GLY A N 1
ATOM 6800 C CA . GLY A 1 868 ? -10.122 -6.451 17.962 1.00 56.25 868 GLY A CA 1
ATOM 6801 C C . GLY A 1 868 ? -10.769 -5.841 19.211 1.00 56.25 868 GLY A C 1
ATOM 6802 O O . GLY A 1 868 ? -11.938 -6.109 19.519 1.00 56.25 868 GLY A O 1
ATOM 6803 N N . ALA A 1 869 ? -10.061 -4.927 19.887 1.00 60.56 869 ALA A N 1
ATOM 6804 C CA . ALA A 1 869 ? -10.563 -4.224 21.068 1.00 60.56 869 ALA A CA 1
ATOM 6805 C C . ALA A 1 869 ? -11.790 -3.343 20.777 1.00 60.56 869 ALA A C 1
ATOM 6807 O O . ALA A 1 869 ? -12.673 -3.229 21.634 1.00 60.56 869 ALA A O 1
ATOM 6808 N N . THR A 1 870 ? -11.870 -2.746 19.583 1.00 68.12 870 THR A N 1
ATOM 6809 C CA . THR A 1 870 ? -12.987 -1.885 19.163 1.00 68.12 870 THR A CA 1
ATOM 6810 C C . THR A 1 870 ? -14.257 -2.691 18.879 1.00 68.12 870 THR A C 1
ATOM 6812 O O . THR A 1 870 ? -15.344 -2.279 19.294 1.00 68.12 870 THR A O 1
ATOM 6815 N N . CYS A 1 871 ? -14.137 -3.872 18.264 1.00 63.91 871 CYS A N 1
ATOM 6816 C CA . CYS A 1 871 ? -15.277 -4.733 17.926 1.00 63.91 871 CYS A CA 1
ATOM 6817 C C . CYS A 1 871 ? -16.001 -5.265 19.173 1.00 63.91 871 CYS A C 1
ATOM 6819 O O . CYS A 1 871 ? -17.228 -5.227 19.257 1.00 63.91 871 CYS A O 1
ATOM 6821 N N . VAL A 1 872 ? -15.257 -5.691 20.199 1.00 71.44 872 VAL A N 1
ATOM 6822 C CA . VAL A 1 872 ? -15.848 -6.208 21.450 1.00 71.44 872 VAL A CA 1
ATOM 6823 C C . VAL A 1 872 ? -16.164 -5.118 22.481 1.00 71.44 872 VAL A C 1
ATOM 6825 O O . VAL A 1 872 ? -16.732 -5.399 23.544 1.00 71.44 872 VAL A O 1
ATOM 6828 N N . TYR A 1 873 ? -15.820 -3.860 22.194 1.00 79.00 873 TYR A N 1
ATOM 6829 C CA . TYR A 1 873 ? -15.976 -2.742 23.122 1.00 79.00 873 TYR A CA 1
ATOM 6830 C C . TYR A 1 873 ? -17.418 -2.521 23.630 1.00 79.00 873 TYR A C 1
ATOM 6832 O O . TYR A 1 873 ? -17.584 -2.273 24.831 1.00 79.00 873 TYR A O 1
ATOM 6840 N N . PRO A 1 874 ? -18.482 -2.684 22.811 1.00 85.94 874 PRO A N 1
ATOM 6841 C CA . PRO A 1 874 ? -19.864 -2.582 23.288 1.00 85.94 874 PRO A CA 1
ATOM 6842 C C . PRO A 1 874 ? -20.187 -3.529 24.452 1.00 85.94 874 PRO A C 1
ATOM 6844 O O . PRO A 1 874 ? -20.844 -3.130 25.420 1.00 85.94 874 PRO A O 1
ATOM 6847 N N . LEU A 1 875 ? -19.676 -4.766 24.412 1.00 82.69 875 LEU A N 1
ATOM 6848 C CA . LEU A 1 875 ? -19.842 -5.741 25.495 1.00 82.69 875 LEU A CA 1
ATOM 6849 C C . LEU A 1 875 ? -19.107 -5.292 26.763 1.00 82.69 875 LEU A C 1
ATOM 6851 O O . LEU A 1 875 ? -19.622 -5.486 27.868 1.00 82.69 875 LEU A O 1
ATOM 6855 N N . GLN A 1 876 ? -17.957 -4.620 26.624 1.00 84.56 876 GLN A N 1
ATOM 6856 C CA . GLN A 1 876 ? -17.248 -4.025 27.759 1.00 84.56 876 GLN A CA 1
ATOM 6857 C C . GLN A 1 876 ? -18.059 -2.900 28.411 1.00 84.56 876 GLN A C 1
ATOM 6859 O O . GLN A 1 876 ? -18.150 -2.857 29.636 1.00 84.56 876 GLN A O 1
ATOM 6864 N N . VAL A 1 877 ? -18.697 -2.017 27.635 1.00 86.44 877 VAL A N 1
ATOM 6865 C CA . VAL A 1 877 ? -19.540 -0.945 28.197 1.00 86.44 877 VAL A CA 1
ATOM 6866 C C . VAL A 1 877 ? -20.747 -1.522 28.936 1.00 86.44 877 VAL A C 1
ATOM 6868 O O . VAL A 1 877 ? -21.042 -1.108 30.061 1.00 86.44 877 VAL A O 1
ATOM 6871 N N . ILE A 1 878 ? -21.417 -2.521 28.352 1.00 88.25 878 ILE A N 1
ATOM 6872 C CA . ILE A 1 878 ? -22.557 -3.191 28.990 1.00 88.25 878 ILE A CA 1
ATOM 6873 C C . ILE A 1 878 ? -22.124 -3.888 30.288 1.00 88.25 878 ILE A C 1
ATOM 6875 O O . ILE A 1 878 ? -22.801 -3.752 31.311 1.00 88.25 878 ILE A O 1
ATOM 6879 N N . ARG A 1 879 ? -20.975 -4.582 30.275 1.00 88.94 879 ARG A N 1
ATOM 6880 C CA . ARG A 1 879 ? -20.353 -5.177 31.468 1.00 88.94 879 ARG A CA 1
ATOM 6881 C C . ARG A 1 879 ? -20.143 -4.121 32.551 1.00 88.94 879 ARG A C 1
ATOM 6883 O O . ARG A 1 879 ? -20.653 -4.288 33.657 1.00 88.94 879 ARG A O 1
ATOM 6890 N N . THR A 1 880 ? -19.432 -3.036 32.248 1.00 87.75 880 THR A N 1
ATOM 6891 C CA . THR A 1 880 ? -19.071 -2.014 33.242 1.00 87.75 880 THR A CA 1
ATOM 6892 C C . THR A 1 880 ? -20.309 -1.358 33.854 1.00 87.75 880 THR A C 1
ATOM 6894 O O . THR A 1 880 ? -20.368 -1.179 35.070 1.00 87.75 880 THR A O 1
ATOM 6897 N N . ARG A 1 881 ? -21.350 -1.075 33.059 1.00 89.50 881 ARG A N 1
ATOM 6898 C CA . ARG A 1 881 ? -22.624 -0.523 33.559 1.00 89.50 881 ARG A CA 1
ATOM 6899 C C . ARG A 1 881 ? -23.352 -1.479 34.505 1.00 89.50 881 ARG A C 1
ATOM 6901 O O . ARG A 1 881 ? -23.866 -1.038 35.531 1.00 89.50 881 ARG A O 1
ATOM 6908 N N . LEU A 1 882 ? -23.361 -2.781 34.205 1.00 88.50 882 LEU A N 1
ATOM 6909 C CA . LEU A 1 882 ? -23.934 -3.800 35.095 1.00 88.50 882 LEU A CA 1
ATOM 6910 C C . LEU A 1 882 ? -23.158 -3.950 36.407 1.00 88.50 882 LEU A C 1
ATOM 6912 O O . LEU A 1 882 ? -23.775 -4.198 37.443 1.00 88.50 882 LEU A O 1
ATOM 6916 N N . GLN A 1 883 ? -21.830 -3.823 36.361 1.00 88.44 883 GLN A N 1
ATOM 6917 C CA . GLN A 1 883 ? -20.964 -3.933 37.537 1.00 88.44 883 GLN A CA 1
ATOM 6918 C C . GLN A 1 883 ? -21.076 -2.707 38.460 1.00 88.44 883 GLN A C 1
ATOM 6920 O O . GLN A 1 883 ? -21.067 -2.848 39.685 1.00 88.44 883 GLN A O 1
ATOM 6925 N N . ALA A 1 884 ? -21.195 -1.513 37.873 1.00 85.62 884 ALA A N 1
ATOM 6926 C CA . ALA A 1 884 ? -21.178 -0.236 38.581 1.00 85.62 884 ALA A CA 1
ATOM 6927 C C . ALA A 1 884 ? -22.436 0.047 39.420 1.00 85.62 884 ALA A C 1
ATOM 6929 O O . ALA A 1 884 ? -22.362 0.826 40.369 1.00 85.62 884 ALA A O 1
ATOM 6930 N N . GLN A 1 885 ? -23.581 -0.551 39.076 1.00 80.12 885 GLN A N 1
ATOM 6931 C CA . GLN A 1 885 ? -24.863 -0.267 39.727 1.00 80.12 885 GLN A CA 1
ATOM 6932 C C . GLN A 1 885 ? -25.070 -1.029 41.057 1.00 80.12 885 GLN A C 1
ATOM 6934 O O . GLN A 1 885 ? -24.819 -2.242 41.115 1.00 80.12 885 GLN A O 1
ATOM 6939 N N . PRO A 1 886 ? -25.606 -0.374 42.106 1.00 72.62 886 PRO A N 1
ATOM 6940 C CA . PRO A 1 886 ? -26.144 -1.050 43.288 1.00 72.62 886 PRO A CA 1
ATOM 6941 C C . PRO A 1 886 ? -27.436 -1.820 42.966 1.00 72.62 886 PRO A C 1
ATOM 6943 O O . PRO A 1 886 ? -28.215 -1.420 42.105 1.00 72.62 886 PRO A O 1
ATOM 6946 N N . SER A 1 887 ? -27.698 -2.936 43.652 1.00 64.19 887 SER A N 1
ATOM 6947 C CA . SER A 1 887 ? -28.940 -3.719 43.452 1.00 64.19 887 SER A CA 1
ATOM 6948 C C . SER A 1 887 ? -30.194 -3.062 44.032 1.00 64.19 887 SER A C 1
ATOM 6950 O O . SER A 1 887 ? -31.300 -3.449 43.674 1.00 64.19 887 SER A O 1
ATOM 6952 N N . THR A 1 888 ? -30.024 -2.096 44.929 1.00 62.59 888 THR A N 1
ATOM 6953 C CA . THR A 1 888 ? -31.095 -1.471 45.717 1.00 62.59 888 THR A CA 1
ATOM 6954 C C . THR A 1 888 ? -31.671 -0.205 45.073 1.00 62.59 888 THR A C 1
ATOM 6956 O O . THR A 1 888 ? -32.603 0.387 45.608 1.00 62.59 888 THR A O 1
ATOM 6959 N N . SER A 1 889 ? -31.141 0.225 43.923 1.00 67.94 889 SER A N 1
ATOM 6960 C CA . SER A 1 889 ? -31.608 1.412 43.197 1.00 67.94 889 SER A CA 1
ATOM 6961 C C . SER A 1 889 ? -32.924 1.130 42.465 1.00 67.94 889 SER A C 1
ATOM 6963 O O . SER A 1 889 ? -33.009 0.152 41.724 1.00 67.94 889 SER A O 1
ATOM 6965 N N . ALA A 1 890 ? -33.921 2.013 42.592 1.00 61.50 890 ALA A N 1
ATOM 6966 C CA . ALA A 1 890 ? -35.202 1.884 41.882 1.00 61.50 890 ALA A CA 1
ATOM 6967 C C . ALA A 1 890 ? -35.039 1.825 40.345 1.00 61.50 890 ALA A C 1
ATOM 6969 O O . ALA A 1 890 ? -35.793 1.126 39.669 1.00 61.50 890 ALA A O 1
ATOM 6970 N N . ASP A 1 891 ? -33.998 2.476 39.812 1.00 68.81 891 ASP A N 1
ATOM 6971 C CA . ASP A 1 891 ? -33.681 2.522 38.378 1.00 68.81 891 ASP A CA 1
ATOM 6972 C C . ASP A 1 891 ? -32.692 1.441 37.902 1.00 68.81 891 ASP A C 1
ATOM 6974 O O . ASP A 1 891 ? -32.253 1.476 36.746 1.00 68.81 891 ASP A O 1
ATOM 6978 N N . ALA A 1 892 ? -32.336 0.467 38.749 1.00 76.44 892 ALA A N 1
ATOM 6979 C CA . ALA A 1 892 ? -31.340 -0.550 38.416 1.00 76.44 892 ALA A CA 1
ATOM 6980 C C . ALA A 1 892 ? -31.719 -1.365 37.162 1.00 76.44 892 ALA A C 1
ATOM 6982 O O . ALA A 1 892 ? -32.869 -1.761 36.941 1.00 76.44 892 ALA A O 1
ATOM 6983 N N . TYR A 1 893 ? -30.718 -1.654 36.335 1.00 83.12 893 TYR A N 1
ATOM 6984 C CA . TYR A 1 893 ? -30.839 -2.516 35.172 1.00 83.12 893 TYR A CA 1
ATOM 6985 C C . TYR A 1 893 ? -31.116 -3.960 35.594 1.00 83.12 893 TYR A C 1
ATOM 6987 O O . TYR A 1 893 ? -30.381 -4.541 36.400 1.00 83.12 893 TYR A O 1
ATOM 6995 N N . LYS A 1 894 ? -32.132 -4.567 34.976 1.00 80.88 894 LYS A N 1
ATOM 6996 C CA . LYS A 1 894 ? -32.578 -5.945 35.247 1.00 80.88 894 LYS A CA 1
ATOM 6997 C C . LYS A 1 894 ? -31.658 -7.011 34.644 1.00 80.88 894 LYS A C 1
ATOM 6999 O O . LYS A 1 894 ? -31.706 -8.166 35.055 1.00 80.88 894 LYS A O 1
ATOM 7004 N N . GLY A 1 895 ? -30.824 -6.638 33.674 1.00 83.81 895 GLY A N 1
ATOM 7005 C CA . GLY A 1 895 ? -29.885 -7.538 33.010 1.00 83.81 895 GLY A CA 1
ATOM 7006 C C . GLY A 1 895 ? -29.226 -6.908 31.785 1.00 83.81 895 GLY A C 1
ATOM 7007 O O . GLY A 1 895 ? -29.454 -5.741 31.472 1.00 83.81 895 GLY A O 1
ATOM 7008 N N . MET A 1 896 ? -28.418 -7.700 31.079 1.00 84.94 896 MET A N 1
ATOM 7009 C CA . MET A 1 896 ? -27.671 -7.274 29.887 1.00 84.94 896 MET A CA 1
ATOM 7010 C C . MET A 1 896 ? -28.571 -6.675 28.797 1.00 84.94 896 MET A C 1
ATOM 7012 O O . MET A 1 896 ? -28.243 -5.629 28.245 1.00 84.94 896 MET A O 1
ATOM 7016 N N . SER A 1 897 ? -29.724 -7.294 28.527 1.00 82.31 897 SER A N 1
ATOM 7017 C CA . SER A 1 897 ? -30.694 -6.809 27.537 1.00 82.31 897 SER A CA 1
ATOM 7018 C C . SER A 1 897 ? -31.302 -5.459 27.917 1.00 82.31 897 SER A C 1
ATOM 7020 O O . SER A 1 897 ? -31.484 -4.602 27.058 1.00 82.31 897 SER A O 1
ATOM 7022 N N . ASP A 1 898 ? -31.580 -5.248 29.203 1.00 85.88 898 ASP A N 1
ATOM 7023 C CA . ASP A 1 898 ? -32.118 -3.987 29.715 1.00 85.88 898 ASP A CA 1
ATOM 7024 C C . ASP A 1 898 ? -31.081 -2.859 29.588 1.00 85.88 898 ASP A C 1
ATOM 7026 O O . ASP A 1 898 ? -31.403 -1.777 29.103 1.00 85.88 898 ASP A O 1
ATOM 7030 N N . VAL A 1 899 ? -29.808 -3.129 29.912 1.00 87.06 899 VAL A N 1
ATOM 7031 C CA . VAL A 1 899 ? -28.709 -2.173 29.672 1.00 87.06 899 VAL A CA 1
ATOM 7032 C C . VAL A 1 899 ? -28.574 -1.858 28.192 1.00 87.06 899 VAL A C 1
ATOM 7034 O O . VAL A 1 899 ? -28.478 -0.686 27.837 1.00 87.06 899 VAL A O 1
ATOM 7037 N N . PHE A 1 900 ? -28.579 -2.877 27.331 1.00 87.12 900 PHE A N 1
ATOM 7038 C CA . PHE A 1 900 ? -28.459 -2.703 25.888 1.00 87.12 900 PHE A CA 1
ATOM 7039 C C . PHE A 1 900 ? -29.553 -1.776 25.346 1.00 87.12 900 PHE A C 1
ATOM 7041 O O . PHE A 1 900 ? -29.250 -0.731 24.772 1.00 87.12 900 PHE A O 1
ATOM 7048 N N . TRP A 1 901 ? -30.823 -2.100 25.602 1.00 86.38 901 TRP A N 1
ATOM 7049 C CA . TRP A 1 901 ? -31.949 -1.331 25.074 1.00 86.38 901 TRP A CA 1
ATOM 7050 C C . TRP A 1 901 ? -32.037 0.078 25.654 1.00 86.38 901 TRP A C 1
ATOM 7052 O O . TRP A 1 901 ? -32.325 1.014 24.911 1.00 86.38 901 TRP A O 1
ATOM 7062 N N . ARG A 1 902 ? -31.767 0.265 26.952 1.00 86.44 902 ARG A N 1
ATOM 7063 C CA . ARG A 1 902 ? -31.752 1.609 27.552 1.00 86.44 902 ARG A CA 1
ATOM 7064 C C . ARG A 1 902 ? -30.588 2.453 27.034 1.00 86.44 902 ARG A C 1
ATOM 7066 O O . ARG A 1 902 ? -30.788 3.632 26.767 1.00 86.44 902 ARG A O 1
ATOM 7073 N N . THR A 1 903 ? -29.411 1.859 26.831 1.00 85.94 903 THR A N 1
ATOM 7074 C CA . THR A 1 903 ? -28.256 2.549 26.228 1.00 85.94 903 THR A CA 1
ATOM 7075 C C . THR A 1 903 ? -28.575 2.969 24.798 1.00 85.94 903 THR A C 1
ATOM 7077 O O . THR A 1 903 ? -28.416 4.133 24.450 1.00 85.94 903 THR A O 1
ATOM 7080 N N . PHE A 1 904 ? -29.107 2.052 23.989 1.00 84.56 904 PHE A N 1
ATOM 7081 C CA . PHE A 1 904 ? -29.466 2.336 22.604 1.00 84.56 904 PHE A CA 1
ATOM 7082 C C . PHE A 1 904 ? -30.541 3.429 22.494 1.00 84.56 904 PHE A C 1
ATOM 7084 O O . PHE A 1 904 ? -30.385 4.358 21.709 1.00 84.56 904 PHE A O 1
ATOM 7091 N N . ARG A 1 905 ? -31.598 3.370 23.317 1.00 84.06 905 ARG A N 1
ATOM 7092 C CA . ARG A 1 905 ? -32.696 4.355 23.292 1.00 84.06 905 ARG A CA 1
ATOM 7093 C C . ARG A 1 905 ? -32.297 5.734 23.817 1.00 84.06 905 ARG A C 1
ATOM 7095 O O . ARG A 1 905 ? -32.727 6.728 23.247 1.00 84.06 905 ARG A O 1
ATOM 7102 N N . ASN A 1 906 ? -31.506 5.799 24.889 1.00 83.50 906 ASN A N 1
ATOM 7103 C CA . ASN A 1 906 ? -31.206 7.065 25.567 1.00 83.50 906 ASN A CA 1
ATOM 7104 C C . ASN A 1 906 ? -29.919 7.734 25.055 1.00 83.50 906 ASN A C 1
ATOM 7106 O O . ASN A 1 906 ? -29.763 8.943 25.201 1.00 83.50 906 ASN A O 1
ATOM 7110 N N . GLU A 1 907 ? -28.982 6.964 24.495 1.00 83.31 907 GLU A N 1
ATOM 7111 C CA . GLU A 1 907 ? -27.634 7.437 24.140 1.00 83.31 907 GLU A CA 1
ATOM 7112 C C . GLU A 1 907 ? -27.226 7.118 22.691 1.00 83.31 907 GLU A C 1
ATOM 7114 O O . GLU A 1 907 ? -26.198 7.613 22.219 1.00 83.31 907 GLU A O 1
ATOM 7119 N N . GLY A 1 908 ? -28.011 6.305 21.975 1.00 82.81 908 GLY A N 1
ATOM 7120 C CA . GLY A 1 908 ? -27.708 5.849 20.618 1.00 82.81 908 GLY A CA 1
ATOM 7121 C C . GLY A 1 908 ? -26.480 4.934 20.535 1.00 82.81 908 GLY A C 1
ATOM 7122 O O . GLY A 1 908 ? -25.901 4.524 21.545 1.00 82.81 908 GLY A O 1
ATOM 7123 N N . CYS A 1 909 ? -26.033 4.636 19.310 1.00 79.75 909 CYS A N 1
ATOM 7124 C CA . CYS A 1 909 ? -24.873 3.764 19.072 1.00 79.75 909 CYS A CA 1
ATOM 7125 C C . CYS A 1 909 ? -23.576 4.301 19.703 1.00 79.75 909 CYS A C 1
ATOM 7127 O O . CYS A 1 909 ? -22.751 3.530 20.187 1.00 79.75 909 CYS A O 1
ATOM 7129 N N . ARG A 1 910 ? -23.418 5.631 19.784 1.00 80.25 910 ARG A N 1
ATOM 7130 C CA . ARG A 1 910 ? -22.248 6.275 20.412 1.00 80.25 910 ARG A CA 1
ATOM 7131 C C . ARG A 1 910 ? -22.126 5.970 21.911 1.00 80.25 910 ARG A C 1
ATOM 7133 O O . ARG A 1 910 ? -21.019 6.015 22.444 1.00 80.25 910 ARG A O 1
ATOM 7140 N N . GLY A 1 911 ? -23.225 5.623 22.588 1.00 82.12 911 GLY A N 1
ATOM 7141 C CA . GLY A 1 911 ? -23.215 5.224 23.998 1.00 82.12 911 GLY A CA 1
ATOM 7142 C C . GLY A 1 911 ? -22.359 3.981 24.274 1.00 82.12 911 GLY A C 1
ATOM 7143 O O . GLY A 1 911 ? -21.725 3.903 25.326 1.00 82.12 911 GLY A O 1
ATOM 7144 N N . PHE A 1 912 ? -22.266 3.056 23.312 1.00 85.31 912 PHE A N 1
ATOM 7145 C CA . PHE A 1 912 ? -21.509 1.803 23.438 1.00 85.31 912 PHE A CA 1
ATOM 7146 C C . PHE A 1 912 ? -19.991 1.954 23.281 1.00 85.31 912 PHE A C 1
ATOM 7148 O O . PHE A 1 912 ? -19.270 1.006 23.565 1.00 85.31 912 PHE A O 1
ATOM 7155 N N . TYR A 1 913 ? -19.498 3.132 22.887 1.00 84.38 913 TYR A N 1
ATOM 7156 C CA . TYR A 1 913 ? -18.066 3.399 22.674 1.00 84.38 913 TYR A CA 1
ATOM 7157 C C . TYR A 1 913 ? -17.490 4.433 23.653 1.00 84.38 913 TYR A C 1
ATOM 7159 O O . TYR A 1 913 ? -16.366 4.918 23.502 1.00 84.38 913 TYR A O 1
ATOM 7167 N N . LYS A 1 914 ? -18.244 4.781 24.702 1.00 85.00 914 LYS A N 1
ATOM 7168 C CA . LYS A 1 914 ? -17.770 5.688 25.752 1.00 85.00 914 LYS A CA 1
ATOM 7169 C C . LYS A 1 914 ? -16.545 5.105 26.454 1.00 85.00 914 LYS A C 1
ATOM 7171 O O . LYS A 1 914 ? -16.602 4.009 26.993 1.00 85.00 914 LYS A O 1
ATOM 7176 N N . GLY A 1 915 ? -15.452 5.866 26.474 1.00 82.62 915 GLY A N 1
ATOM 7177 C CA . GLY A 1 915 ? -14.186 5.440 27.077 1.00 82.62 915 GLY A CA 1
ATOM 7178 C C . GLY A 1 915 ? -13.257 4.653 26.144 1.00 82.62 915 GLY A C 1
ATOM 7179 O O . GLY A 1 915 ? -12.224 4.182 26.620 1.00 82.62 915 GLY A O 1
ATOM 7180 N N . LEU A 1 916 ? -13.580 4.499 24.850 1.00 83.25 916 LEU A N 1
ATOM 7181 C CA . LEU A 1 916 ? -12.711 3.799 23.891 1.00 83.25 916 LEU A CA 1
ATOM 7182 C C . LEU A 1 916 ? -11.346 4.488 23.762 1.00 83.25 916 LEU A C 1
ATOM 7184 O O . LEU A 1 916 ? -10.322 3.833 23.884 1.00 83.25 916 LEU A O 1
ATOM 7188 N N . PHE A 1 917 ? -11.327 5.815 23.629 1.00 81.19 917 PHE A N 1
ATOM 7189 C CA . PHE A 1 917 ? -10.087 6.590 23.516 1.00 81.19 917 PHE A CA 1
ATOM 7190 C C . PHE A 1 917 ? -9.081 6.345 24.663 1.00 81.19 917 PHE A C 1
ATOM 7192 O O . PHE A 1 917 ? -7.960 5.932 24.377 1.00 81.19 917 PHE A O 1
ATOM 7199 N N . PRO A 1 918 ? -9.436 6.506 25.959 1.00 81.19 918 PRO A N 1
ATOM 7200 C CA . PRO A 1 918 ? -8.505 6.180 27.040 1.00 81.19 918 PRO A CA 1
ATOM 7201 C C . PRO A 1 918 ? -8.193 4.682 27.144 1.00 81.19 918 PRO A C 1
ATOM 7203 O O . PRO A 1 918 ? -7.202 4.338 27.772 1.00 81.19 918 PRO A O 1
ATOM 7206 N N . ASN A 1 919 ? -9.008 3.792 26.561 1.00 80.81 919 ASN A N 1
ATOM 7207 C CA . ASN A 1 919 ? -8.660 2.376 26.457 1.00 80.81 919 ASN A CA 1
ATOM 7208 C C . ASN A 1 919 ? -7.540 2.152 25.435 1.00 80.81 919 ASN A C 1
ATOM 7210 O O . ASN A 1 919 ? -6.572 1.495 25.781 1.00 80.81 919 ASN A O 1
ATOM 7214 N N . LEU A 1 920 ? -7.652 2.729 24.233 1.00 75.81 920 LEU A N 1
ATOM 7215 C CA . LEU A 1 920 ? -6.649 2.608 23.167 1.00 75.81 920 LEU A CA 1
ATOM 7216 C C . LEU A 1 920 ? -5.323 3.279 23.549 1.00 75.81 920 LEU A C 1
ATOM 7218 O O . LEU A 1 920 ? -4.264 2.681 23.418 1.00 75.81 920 LEU A O 1
ATOM 7222 N N . LEU A 1 921 ? -5.378 4.473 24.148 1.00 75.88 921 LEU A N 1
ATOM 7223 C CA . LEU A 1 921 ? -4.183 5.186 24.620 1.00 75.88 921 LEU A CA 1
ATOM 7224 C C . LEU A 1 921 ? -3.400 4.408 25.694 1.00 75.88 921 LEU A C 1
ATOM 7226 O O . LEU A 1 921 ? -2.226 4.675 25.934 1.00 75.88 921 LEU A O 1
ATOM 7230 N N . LYS A 1 922 ? -4.057 3.463 26.372 1.00 77.31 922 LYS A N 1
ATOM 7231 C CA . LYS A 1 922 ? -3.457 2.640 27.420 1.00 77.31 922 LYS A CA 1
ATOM 7232 C C . LYS A 1 922 ? -2.655 1.455 26.873 1.00 77.31 922 LYS A C 1
ATOM 7234 O O . LYS A 1 922 ? -1.747 1.005 27.566 1.00 77.31 922 LYS A O 1
ATOM 7239 N N . VAL A 1 923 ? -3.006 0.955 25.688 1.00 66.81 923 VAL A N 1
ATOM 7240 C CA . VAL A 1 923 ? -2.517 -0.315 25.120 1.00 66.81 923 VAL A CA 1
ATOM 7241 C C . VAL A 1 923 ? -0.997 -0.303 24.977 1.00 66.81 923 VAL A C 1
ATOM 7243 O O . VAL A 1 923 ? -0.306 -1.094 25.619 1.00 66.81 923 VAL A O 1
ATOM 7246 N N . VAL A 1 924 ? -0.478 0.663 24.212 1.00 66.38 924 VAL A N 1
ATOM 7247 C CA . VAL A 1 924 ? 0.953 0.775 23.895 1.00 66.38 924 VAL A CA 1
ATOM 7248 C C . VAL A 1 924 ? 1.797 0.992 25.160 1.00 66.38 924 VAL A C 1
ATOM 7250 O O . VAL A 1 924 ? 2.673 0.170 25.425 1.00 66.38 924 VAL A O 1
ATOM 7253 N N . PRO A 1 925 ? 1.505 1.980 26.037 1.00 68.94 925 PRO A N 1
ATOM 7254 C CA . PRO A 1 925 ? 2.268 2.146 27.274 1.00 68.94 925 PRO A CA 1
ATOM 7255 C C . PRO A 1 925 ? 2.210 0.925 28.198 1.00 68.94 925 PRO A C 1
ATOM 7257 O O . PRO A 1 925 ? 3.195 0.622 28.871 1.00 68.94 925 PRO A O 1
ATOM 7260 N N . ALA A 1 926 ? 1.073 0.218 28.258 1.00 68.50 926 ALA A N 1
ATOM 7261 C CA . ALA A 1 926 ? 0.958 -0.983 29.079 1.00 68.50 926 ALA A CA 1
ATOM 7262 C C . ALA A 1 926 ? 1.911 -2.082 28.594 1.00 68.50 926 ALA A C 1
ATOM 7264 O O . ALA A 1 926 ? 2.610 -2.674 29.420 1.00 68.50 926 ALA A O 1
ATOM 7265 N N . ALA A 1 927 ? 1.948 -2.333 27.283 1.00 62.09 927 ALA A N 1
ATOM 7266 C CA . ALA A 1 927 ? 2.822 -3.331 26.682 1.00 62.09 927 ALA A CA 1
ATOM 7267 C C . ALA A 1 927 ? 4.299 -2.962 26.880 1.00 62.09 927 ALA A C 1
ATOM 7269 O O . ALA A 1 927 ? 5.037 -3.732 27.495 1.00 62.09 927 ALA A O 1
ATOM 7270 N N . SER A 1 928 ? 4.712 -1.757 26.474 1.00 65.00 928 SER A N 1
ATOM 7271 C CA . SER A 1 928 ? 6.113 -1.320 26.557 1.00 65.00 928 SER A CA 1
ATOM 7272 C C . SER A 1 928 ? 6.665 -1.385 27.984 1.00 65.00 928 SER A C 1
ATOM 7274 O O . SER A 1 928 ? 7.775 -1.869 28.201 1.00 65.00 928 SER A O 1
ATOM 7276 N N . ILE A 1 929 ? 5.884 -0.954 28.984 1.00 71.00 929 ILE A N 1
ATOM 7277 C CA . ILE A 1 929 ? 6.308 -0.999 30.393 1.00 71.00 929 ILE A CA 1
ATOM 7278 C C . ILE A 1 929 ? 6.407 -2.443 30.888 1.00 71.00 929 ILE A C 1
ATOM 7280 O O . ILE A 1 929 ? 7.333 -2.761 31.631 1.00 71.00 929 ILE A O 1
ATOM 7284 N N . THR A 1 930 ? 5.482 -3.323 30.493 1.00 70.50 930 THR A N 1
ATOM 7285 C CA . THR A 1 930 ? 5.566 -4.741 30.856 1.00 70.50 930 THR A CA 1
ATOM 7286 C C . THR A 1 930 ? 6.850 -5.365 30.317 1.00 70.50 930 THR A C 1
ATOM 7288 O O . THR A 1 930 ? 7.567 -5.961 31.113 1.00 70.50 930 THR A O 1
ATOM 7291 N N . TYR A 1 931 ? 7.189 -5.177 29.038 1.00 67.56 931 TYR A N 1
ATOM 7292 C CA . TYR A 1 931 ? 8.431 -5.720 28.467 1.00 67.56 931 TYR A CA 1
ATOM 7293 C C . TYR A 1 931 ? 9.673 -5.147 29.141 1.00 67.56 931 TYR A C 1
ATOM 7295 O O . TYR A 1 931 ? 10.510 -5.899 29.633 1.00 67.56 931 TYR A O 1
ATOM 7303 N N . MET A 1 932 ? 9.759 -3.820 29.247 1.00 70.31 932 MET A N 1
ATOM 7304 C CA . MET A 1 932 ? 10.914 -3.150 29.842 1.00 70.31 932 MET A CA 1
ATOM 7305 C C . MET A 1 932 ? 11.169 -3.610 31.285 1.00 70.31 932 MET A C 1
ATOM 7307 O O . MET A 1 932 ? 12.308 -3.883 31.663 1.00 70.31 932 MET A O 1
ATOM 7311 N N . VAL A 1 933 ? 10.115 -3.713 32.102 1.00 70.00 933 VAL A N 1
ATOM 7312 C CA . VAL A 1 933 ? 10.247 -4.161 33.495 1.00 70.00 933 VAL A CA 1
ATOM 7313 C C . VAL A 1 933 ? 10.519 -5.660 33.564 1.00 70.00 933 VAL A C 1
ATOM 7315 O O . VAL A 1 933 ? 11.299 -6.085 34.410 1.00 70.00 933 VAL A O 1
ATOM 7318 N N . TYR A 1 934 ? 9.920 -6.466 32.690 1.00 70.88 934 TYR A N 1
ATOM 7319 C CA . TYR A 1 934 ? 10.162 -7.905 32.651 1.00 70.88 934 TYR A CA 1
ATOM 7320 C C . TYR A 1 934 ? 11.627 -8.224 32.331 1.00 70.88 934 TYR A C 1
ATOM 7322 O O . TYR A 1 934 ? 12.255 -8.975 33.075 1.00 70.88 934 TYR A O 1
ATOM 7330 N N . GLU A 1 935 ? 12.197 -7.573 31.317 1.00 69.25 935 GLU A N 1
ATOM 7331 C CA . GLU A 1 935 ? 13.609 -7.711 30.945 1.00 69.25 935 GLU A CA 1
ATOM 7332 C C . GLU A 1 935 ? 14.552 -7.226 32.054 1.00 69.25 935 GLU A C 1
ATOM 7334 O O . GLU A 1 935 ? 15.519 -7.901 32.405 1.00 69.25 935 GLU A O 1
ATOM 7339 N N . ALA A 1 936 ? 14.246 -6.095 32.697 1.00 71.44 936 ALA A N 1
ATOM 7340 C CA . ALA A 1 936 ? 15.020 -5.632 33.851 1.00 71.44 936 ALA A CA 1
ATOM 7341 C C . ALA A 1 936 ? 14.966 -6.624 35.031 1.00 71.44 936 ALA A C 1
ATOM 7343 O O . ALA A 1 936 ? 15.971 -6.856 35.708 1.00 71.44 936 ALA A O 1
ATOM 7344 N N . MET A 1 937 ? 13.802 -7.237 35.273 1.00 75.69 937 MET A N 1
ATOM 7345 C CA . MET A 1 937 ? 13.631 -8.247 36.317 1.00 75.69 937 MET A CA 1
ATOM 7346 C C . MET A 1 937 ? 14.346 -9.554 35.981 1.00 75.69 937 MET A C 1
ATOM 7348 O O . MET A 1 937 ? 14.868 -10.187 36.897 1.00 75.69 937 MET A O 1
ATOM 7352 N N . LYS A 1 938 ? 14.408 -9.952 34.705 1.00 72.06 938 LYS A N 1
ATOM 7353 C CA . LYS A 1 938 ? 15.180 -11.122 34.273 1.00 72.06 938 LYS A CA 1
ATOM 7354 C C . LYS A 1 938 ? 16.670 -10.947 34.566 1.00 72.06 938 LYS A C 1
ATOM 7356 O O . LYS A 1 938 ? 17.233 -11.786 35.272 1.00 72.06 938 LYS A O 1
ATOM 7361 N N . LYS A 1 939 ? 17.246 -9.800 34.186 1.00 75.69 939 LYS A N 1
ATOM 7362 C CA . LYS A 1 939 ? 18.632 -9.418 34.521 1.00 75.69 939 LYS A CA 1
ATOM 7363 C C . LYS A 1 939 ? 18.895 -9.464 36.021 1.00 75.69 939 LYS A C 1
ATOM 7365 O O . LYS A 1 939 ? 19.863 -10.062 36.474 1.00 75.69 939 LYS A O 1
ATOM 7370 N N . SER A 1 940 ? 18.008 -8.861 36.812 1.00 75.19 940 SER A N 1
ATOM 7371 C CA . SER A 1 940 ? 18.175 -8.779 38.268 1.00 75.19 940 SER A CA 1
ATOM 7372 C C . SER A 1 940 ? 17.981 -10.112 39.001 1.00 75.19 940 SER A C 1
ATOM 7374 O O . SER A 1 940 ? 18.445 -10.239 40.132 1.00 75.19 940 SER A O 1
ATOM 7376 N N . LEU A 1 941 ? 17.252 -11.068 38.421 1.00 74.88 941 LEU A N 1
ATOM 7377 C CA . LEU A 1 941 ? 16.975 -12.378 39.024 1.00 74.88 941 LEU A CA 1
ATOM 7378 C C . LEU A 1 941 ? 17.897 -13.490 38.497 1.00 74.88 941 LEU A C 1
ATOM 7380 O O . LEU A 1 941 ? 17.688 -14.657 38.865 1.00 74.88 941 LEU A O 1
ATOM 7384 N N . GLU A 1 942 ? 18.897 -13.130 37.681 1.00 72.19 942 GLU A N 1
ATOM 7385 C CA . GLU A 1 942 ? 19.836 -14.050 37.019 1.00 72.19 942 GLU A CA 1
ATOM 7386 C C . GLU A 1 942 ? 19.078 -15.102 36.183 1.00 72.19 942 GLU A C 1
ATOM 7388 O O . GLU A 1 942 ? 19.253 -16.322 36.312 1.00 72.19 942 GLU A O 1
ATOM 7393 N N . LEU A 1 943 ? 18.107 -14.609 35.410 1.00 60.34 943 LEU A N 1
ATOM 7394 C CA . LEU A 1 943 ? 17.287 -15.396 34.488 1.00 60.34 943 LEU A CA 1
ATOM 7395 C C . LEU A 1 943 ? 17.759 -15.312 33.032 1.00 60.34 943 LEU A C 1
ATOM 7397 O O . LEU A 1 943 ? 17.181 -16.027 32.216 1.00 60.34 943 LEU A O 1
ATOM 7401 N N . ASP A 1 944 ? 18.749 -14.462 32.754 1.00 49.31 944 ASP A N 1
ATOM 7402 C CA . ASP A 1 944 ? 19.414 -14.307 31.454 1.00 49.31 944 ASP A CA 1
ATOM 7403 C C . ASP A 1 944 ? 20.642 -15.209 31.322 1.00 49.31 944 ASP A C 1
ATOM 7405 O O . ASP A 1 944 ? 21.273 -15.500 32.371 1.00 49.31 944 ASP A O 1
#